Protein AF-0000000069082456 (afdb_homodimer)

Nearest PDB structures (foldseek):
  2xfo-assembly1_B  TM=9.939E-01  e=2.608E-78  Homo sapiens
  2c72-assembly1_B  TM=9.937E-01  e=3.951E-78  Homo sapiens
  2z5y-assembly1_A  TM=9.792E-01  e=4.664E-79  Homo sapiens
  2c76-assembly1_B  TM=9.938E-01  e=9.071E-78  Homo sapiens
  2c75-assembly1_B  TM=9.939E-01  e=2.973E-77  Homo sapiens

InterPro domains:
  IPR001613 Flavin amine oxidase [PR00757] (10-29)
  IPR001613 Flavin amine oxidase [PR00757] (96-118)
  IPR001613 Flavin amine oxidase [PR00757] (178-199)
  IPR001613 Flavin amine oxidase [PR00757] (201-223)
  IPR001613 Flavin amine oxidase [PR00757] (299-318)
  IPR001613 Flavin amine oxidase [PR00757] (385-404)
  IPR001613 Flavin amine oxidase [PR00757] (406-428)
  IPR001613 Flavin amine oxidase [PR00757] (437-454)
  IPR001613 Flavin amine oxidase [PR00757] (467-489)
  IPR002937 Amine oxidase [PF01593] (18-456)
  IPR036188 FAD/NAD(P)-binding domain superfamily [G3DSA:3.50.50.60] (10-453)
  IPR036188 FAD/NAD(P)-binding domain superfamily [SSF51905] (9-456)
  IPR050703 Flavin Monoamine Oxidase [PTHR43563] (3-508)

pLDDT: mean 95.32, std 6.83, range [30.81, 98.94]

Structure (mmCIF, N/CA/C/O backbone):
data_AF-0000000069082456-model_v1
#
loop_
_entity.id
_entity.type
_entity.pdbx_description
1 polymer 'Amine oxidase'
#
loop_
_atom_site.group_PDB
_atom_site.id
_atom_site.type_symbol
_atom_site.label_atom_id
_atom_site.label_alt_id
_atom_site.label_comp_id
_atom_site.label_asym_id
_atom_site.label_entity_id
_atom_site.label_seq_id
_atom_site.pdbx_PDB_ins_code
_atom_site.Cartn_x
_atom_site.Cartn_y
_atom_site.Cartn_z
_atom_site.occupancy
_atom_site.B_iso_or_equiv
_atom_site.auth_seq_id
_atom_site.auth_comp_id
_atom_site.auth_asym_id
_atom_site.auth_atom_id
_atom_site.pdbx_PDB_model_num
ATOM 1 N N . MET A 1 1 ? 36.938 18.625 8.555 1 30.91 1 MET A N 1
ATOM 2 C CA . MET A 1 1 ? 37.469 17.266 8.633 1 30.91 1 MET A CA 1
ATOM 3 C C . MET A 1 1 ? 36.469 16.25 8.062 1 30.91 1 MET A C 1
ATOM 5 O O . MET A 1 1 ? 35.375 16.109 8.562 1 30.91 1 MET A O 1
ATOM 9 N N . THR A 1 2 ? 36.531 15.906 6.789 1 42.16 2 THR A N 1
ATOM 10 C CA . THR A 1 2 ? 35.781 14.898 6.043 1 42.16 2 THR A CA 1
ATOM 11 C C . THR A 1 2 ? 35.781 13.562 6.789 1 42.16 2 THR A C 1
ATOM 13 O O . THR A 1 2 ? 36.844 13.055 7.16 1 42.16 2 THR A O 1
ATOM 16 N N . MET A 1 3 ? 34.719 13.312 7.645 1 47.31 3 MET A N 1
ATOM 17 C CA . MET A 1 3 ? 34.75 11.992 8.273 1 47.31 3 MET A CA 1
ATOM 18 C C . MET A 1 3 ? 35.469 10.984 7.387 1 47.31 3 MET A C 1
ATOM 20 O O . MET A 1 3 ? 35.188 10.914 6.184 1 47.31 3 MET A O 1
ATOM 24 N N . GLU A 1 4 ? 36.562 10.523 7.793 1 49.94 4 GLU A N 1
ATOM 25 C CA . GLU A 1 4 ? 37.281 9.5 7.051 1 49.94 4 GLU A CA 1
ATOM 26 C C . GLU A 1 4 ? 36.406 8.258 6.844 1 49.94 4 GLU A C 1
ATOM 28 O O . GLU A 1 4 ? 35.594 7.902 7.711 1 49.94 4 GLU A O 1
ATOM 33 N N . GLU A 1 5 ? 36.188 7.859 5.707 1 56.78 5 GLU A N 1
ATOM 34 C CA . GLU A 1 5 ? 35.438 6.707 5.219 1 56.78 5 GLU A CA 1
ATOM 35 C C . GLU A 1 5 ? 35.5 5.551 6.211 1 56.78 5 GLU A C 1
ATOM 37 O O . GLU A 1 5 ? 34.531 4.789 6.355 1 56.78 5 GLU A O 1
ATOM 42 N N . ASP A 1 6 ? 36.562 5.496 7.16 1 63.66 6 ASP A N 1
ATOM 43 C CA . ASP A 1 6 ? 36.781 4.258 7.906 1 63.66 6 ASP A CA 1
ATOM 44 C C . ASP A 1 6 ? 36.5 4.465 9.398 1 63.66 6 ASP A C 1
ATOM 46 O O . ASP A 1 6 ? 36.812 3.596 10.211 1 63.66 6 ASP A O 1
ATOM 50 N N . GLN A 1 7 ? 35.812 5.586 9.734 1 80.25 7 GLN A N 1
ATOM 51 C CA . GLN A 1 7 ? 35.656 5.773 11.172 1 80.25 7 GLN A CA 1
ATOM 52 C C . GLN A 1 7 ? 34.344 5.164 11.664 1 80.25 7 GLN A C 1
ATOM 54 O O . GLN A 1 7 ? 33.281 5.387 11.07 1 80.25 7 GLN A O 1
ATOM 59 N N . LEU A 1 8 ? 34.406 4.332 12.727 1 92 8 LEU A N 1
ATOM 60 C CA . LEU A 1 8 ? 33.281 3.701 13.398 1 92 8 LEU A CA 1
ATOM 61 C C . LEU A 1 8 ? 32.656 4.652 14.406 1 92 8 LEU A C 1
ATOM 63 O O . LEU A 1 8 ? 33.312 5.082 15.359 1 92 8 LEU A O 1
ATOM 67 N N . VAL A 1 9 ? 31.422 5.113 14.141 1 97.06 9 VAL A N 1
ATOM 68 C CA . VAL A 1 9 ? 30.688 5.938 15.102 1 97.06 9 VAL A CA 1
ATOM 69 C C . VAL A 1 9 ? 29.75 5.066 15.922 1 97.06 9 VAL A C 1
ATOM 71 O O . VAL A 1 9 ? 29.547 3.889 15.617 1 97.06 9 VAL A O 1
ATOM 74 N N . ASP A 1 10 ? 29.188 5.625 17.016 1 97.62 10 ASP A N 1
ATOM 75 C CA . ASP A 1 10 ? 28.281 4.844 17.859 1 97.62 10 ASP A CA 1
ATOM 76 C C . ASP A 1 10 ? 26.953 4.605 17.156 1 97.62 10 ASP A C 1
ATOM 78 O O . ASP A 1 10 ? 26.422 3.49 17.156 1 97.62 10 ASP A O 1
ATOM 82 N N . VAL A 1 11 ? 26.422 5.723 16.578 1 98.56 11 VAL A N 1
ATOM 83 C CA . VAL A 1 11 ? 25.094 5.609 15.984 1 98.56 11 VAL A CA 1
ATOM 84 C C . VAL A 1 11 ? 25.047 6.426 14.695 1 98.56 11 VAL A C 1
ATOM 86 O O . VAL A 1 11 ? 25.484 7.574 14.656 1 98.56 11 VAL A O 1
ATOM 89 N N . ILE A 1 12 ? 24.578 5.852 13.617 1 98.81 12 ILE A N 1
ATOM 90 C CA . ILE A 1 12 ? 24.172 6.586 12.422 1 98.81 12 ILE A CA 1
ATOM 91 C C . ILE A 1 12 ? 22.656 6.766 12.414 1 98.81 12 ILE A C 1
ATOM 93 O O . ILE A 1 12 ? 21.906 5.82 12.695 1 98.81 12 ILE A O 1
ATOM 97 N N . VAL A 1 13 ? 22.219 7.961 12.227 1 98.94 13 VAL A N 1
ATOM 98 C CA . VAL A 1 13 ? 20.797 8.266 12.039 1 98.94 13 VAL A CA 1
ATOM 99 C C . VAL A 1 13 ? 20.516 8.57 10.57 1 98.94 13 VAL A C 1
ATOM 101 O O . VAL A 1 13 ? 21.141 9.461 9.984 1 98.94 13 VAL A O 1
ATOM 104 N N . VAL A 1 14 ? 19.625 7.805 10 1 98.88 14 VAL A N 1
ATOM 105 C CA . VAL A 1 14 ? 19.25 7.996 8.609 1 98.88 14 VAL A CA 1
ATOM 106 C C . VAL A 1 14 ? 18 8.867 8.531 1 98.88 14 VAL A C 1
ATOM 108 O O . VAL A 1 14 ? 16.891 8.406 8.836 1 98.88 14 VAL A O 1
ATOM 111 N N . GLY A 1 15 ? 18.109 10.094 8.086 1 98.75 15 GLY A N 1
ATOM 112 C CA . GLY A 1 15 ? 17.031 11.062 8.016 1 98.75 15 GLY A CA 1
ATOM 113 C C . GLY A 1 15 ? 17.172 12.203 9 1 98.75 15 GLY A C 1
ATOM 114 O O . GLY A 1 15 ? 17.297 11.984 10.203 1 98.75 15 GLY A O 1
ATOM 115 N N . ALA A 1 16 ? 17.156 13.398 8.461 1 98.81 16 ALA A N 1
ATOM 116 C CA . ALA A 1 16 ? 17.312 14.594 9.289 1 98.81 16 ALA A CA 1
ATOM 117 C C . ALA A 1 16 ? 16 15.367 9.406 1 98.81 16 ALA A C 1
ATOM 119 O O . ALA A 1 16 ? 16 16.594 9.344 1 98.81 16 ALA A O 1
ATOM 120 N N . GLY A 1 17 ? 14.898 14.617 9.453 1 98.69 17 GLY A N 1
ATOM 121 C CA . GLY A 1 17 ? 13.664 15.203 9.961 1 98.69 17 GLY A CA 1
ATOM 122 C C . GLY A 1 17 ? 13.648 15.359 11.469 1 98.69 17 GLY A C 1
ATOM 123 O O . GLY A 1 17 ? 14.648 15.094 12.133 1 98.69 17 GLY A O 1
ATOM 124 N N . LEU A 1 18 ? 12.516 15.68 11.977 1 98.88 18 LEU A N 1
ATOM 125 C CA . LEU A 1 18 ? 12.422 15.945 13.406 1 98.88 18 LEU A CA 1
ATOM 126 C C . LEU A 1 18 ? 12.711 14.68 14.211 1 98.88 18 LEU A C 1
ATOM 128 O O . LEU A 1 18 ? 13.359 14.734 15.258 1 98.88 18 LEU A O 1
ATOM 132 N N . SER A 1 19 ? 12.266 13.523 13.758 1 98.88 19 SER A N 1
ATOM 133 C CA . SER A 1 19 ? 12.523 12.273 14.469 1 98.88 19 SER A CA 1
ATOM 134 C C . SER A 1 19 ? 14.016 11.977 14.547 1 98.88 19 SER A C 1
ATOM 136 O O . SER A 1 19 ? 14.539 11.688 15.625 1 98.88 19 SER A O 1
ATOM 138 N N . GLY A 1 20 ? 14.672 12.047 13.414 1 98.94 20 GLY A N 1
ATOM 139 C CA . GLY A 1 20 ? 16.094 11.758 13.383 1 98.94 20 GLY A CA 1
ATOM 140 C C . GLY A 1 20 ? 16.922 12.75 14.172 1 98.94 20 GLY A C 1
ATOM 141 O O . GLY A 1 20 ? 17.828 12.359 14.914 1 98.94 20 GLY A O 1
ATOM 142 N N . LEU A 1 21 ? 16.609 14 14.016 1 98.94 21 LEU A N 1
ATOM 143 C CA . LEU A 1 21 ? 17.359 15.047 14.695 1 98.94 21 LEU A CA 1
ATOM 144 C C . LEU A 1 21 ? 17.141 14.992 16.203 1 98.94 21 LEU A C 1
ATOM 146 O O . LEU A 1 21 ? 18.062 15.211 16.984 1 98.94 21 LEU A O 1
ATOM 150 N N . ALA A 1 22 ? 15.852 14.695 16.594 1 98.94 22 ALA A N 1
ATOM 151 C CA . ALA A 1 22 ? 15.578 14.547 18.016 1 98.94 22 ALA A CA 1
ATOM 152 C C . ALA A 1 22 ? 16.344 13.367 18.609 1 98.94 22 ALA A C 1
ATOM 154 O O . ALA A 1 22 ? 16.875 13.461 19.719 1 98.94 22 ALA A O 1
ATOM 155 N N . ALA A 1 23 ? 16.406 12.258 17.891 1 98.94 23 ALA A N 1
ATOM 156 C CA . ALA A 1 23 ? 17.172 11.094 18.328 1 98.94 23 ALA A CA 1
ATOM 157 C C . ALA A 1 23 ? 18.656 11.438 18.453 1 98.94 23 ALA A C 1
ATOM 159 O O . ALA A 1 23 ? 19.281 11.141 19.469 1 98.94 23 ALA A O 1
ATOM 160 N N . ALA A 1 24 ? 19.188 12.078 17.406 1 98.94 24 ALA A N 1
ATOM 161 C CA . ALA A 1 24 ? 20.609 12.43 17.359 1 98.94 24 ALA A CA 1
ATOM 162 C C . ALA A 1 24 ? 20.953 13.375 18.5 1 98.94 24 ALA A C 1
ATOM 164 O O . ALA A 1 24 ? 21.984 13.203 19.172 1 98.94 24 ALA A O 1
ATOM 165 N N . LYS A 1 25 ? 20.125 14.391 18.734 1 98.88 25 LYS A N 1
ATOM 166 C CA . LYS A 1 25 ? 20.359 15.352 19.797 1 98.88 25 LYS A CA 1
ATOM 167 C C . LYS A 1 25 ? 20.453 14.664 21.156 1 98.88 25 LYS A C 1
ATOM 169 O O . LYS A 1 25 ? 21.406 14.898 21.906 1 98.88 25 LYS A O 1
ATOM 174 N N . LEU A 1 26 ? 19.469 13.805 21.453 1 98.81 26 LEU A N 1
ATOM 175 C CA . LEU A 1 26 ? 19.453 13.117 22.734 1 98.81 26 LEU A CA 1
ATOM 176 C C . LEU A 1 26 ? 20.672 12.227 22.906 1 98.81 26 LEU A C 1
ATOM 178 O O . LEU A 1 26 ? 21.297 12.211 23.969 1 98.81 26 LEU A O 1
ATOM 182 N N . LEU A 1 27 ? 21.016 11.477 21.859 1 98.81 27 LEU A N 1
ATOM 183 C CA . LEU A 1 27 ? 22.172 10.57 21.906 1 98.81 27 LEU A CA 1
ATOM 184 C C . LEU A 1 27 ? 23.469 11.352 22.125 1 98.81 27 LEU A C 1
ATOM 186 O O . LEU A 1 27 ? 24.312 10.945 22.922 1 98.81 27 LEU A O 1
ATOM 190 N N . GLN A 1 28 ? 23.609 12.422 21.375 1 98.5 28 GLN A N 1
ATOM 191 C CA . GLN A 1 28 ? 24.812 13.234 21.547 1 98.5 28 GLN A CA 1
ATOM 192 C C . GLN A 1 28 ? 24.891 13.805 22.953 1 98.5 28 GLN A C 1
ATOM 194 O O . GLN A 1 28 ? 25.984 13.867 23.531 1 98.5 28 GLN A O 1
ATOM 199 N N . GLU A 1 29 ? 23.781 14.273 23.484 1 98.06 29 GLU A N 1
ATOM 200 C CA . GLU A 1 29 ? 23.734 14.852 24.828 1 98.06 29 GLU A CA 1
ATOM 201 C C . GLU A 1 29 ? 24.109 13.812 25.891 1 98.06 29 GLU A C 1
ATOM 203 O O . GLU A 1 29 ? 24.5 14.164 27 1 98.06 29 GLU A O 1
ATOM 208 N N . THR A 1 30 ? 23.969 12.539 25.547 1 97.44 30 THR A N 1
ATOM 209 C CA . THR A 1 30 ? 24.312 11.477 26.469 1 97.44 30 THR A CA 1
ATOM 210 C C . THR A 1 30 ? 25.75 11.016 26.25 1 97.44 30 THR A C 1
ATOM 212 O O . THR A 1 30 ? 26.203 10.047 26.875 1 97.44 30 THR A O 1
ATOM 215 N N . GLY A 1 31 ? 26.5 11.578 25.266 1 97.31 31 GLY A N 1
ATOM 216 C CA . GLY A 1 31 ? 27.922 11.359 25.125 1 97.31 31 GLY A CA 1
ATOM 217 C C . GLY A 1 31 ? 28.266 10.422 23.984 1 97.31 31 GLY A C 1
ATOM 218 O O . GLY A 1 31 ? 29.422 10.039 23.812 1 97.31 31 GLY A O 1
ATOM 219 N N . LEU A 1 32 ? 27.328 10.062 23.172 1 98.19 32 LEU A N 1
ATOM 220 C CA . LEU A 1 32 ? 27.594 9.141 22.078 1 98.19 32 LEU A CA 1
ATOM 221 C C . LEU A 1 32 ? 28.016 9.898 20.812 1 98.19 32 LEU A C 1
ATOM 223 O O . LEU A 1 32 ? 27.594 11.039 20.609 1 98.19 32 LEU A O 1
ATOM 227 N N . ASP A 1 33 ? 28.859 9.297 20.031 1 97.75 33 ASP A N 1
ATOM 228 C CA . ASP A 1 33 ? 29.25 9.805 18.719 1 97.75 33 ASP A CA 1
ATOM 229 C C . ASP A 1 33 ? 28.188 9.477 17.672 1 97.75 33 ASP A C 1
ATOM 231 O O . ASP A 1 33 ? 27.984 8.305 17.328 1 97.75 33 ASP A O 1
ATOM 235 N N . VAL A 1 34 ? 27.531 10.555 17.188 1 98.5 34 VAL A N 1
ATOM 236 C CA . VAL A 1 34 ? 26.375 10.344 16.312 1 98.5 34 VAL A CA 1
ATOM 237 C C . VAL A 1 34 ? 26.609 11.023 14.969 1 98.5 34 VAL A C 1
ATOM 239 O O . VAL A 1 34 ? 27.172 12.125 14.906 1 98.5 34 VAL A O 1
ATOM 242 N N . LEU A 1 35 ? 26.2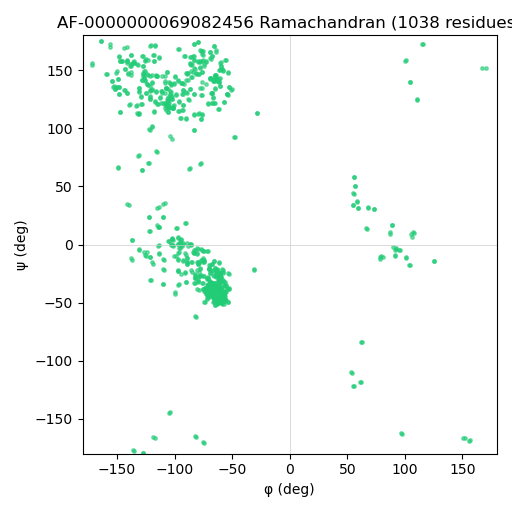66 10.336 13.883 1 98.62 35 LEU A N 1
ATOM 243 C CA . LEU A 1 35 ? 26.297 10.875 12.531 1 98.62 35 LEU A CA 1
ATOM 244 C C . LEU A 1 35 ? 24.922 10.812 11.883 1 98.62 35 LEU A C 1
ATOM 246 O O . LEU A 1 35 ? 24.266 9.758 11.891 1 98.62 35 LEU A O 1
ATOM 250 N N . VAL A 1 36 ? 24.438 11.969 11.406 1 98.88 36 VAL A N 1
ATOM 251 C CA . VAL A 1 36 ? 23.156 12.031 10.727 1 98.88 36 VAL A CA 1
ATOM 252 C C . VAL A 1 36 ? 23.375 12.109 9.219 1 98.88 36 VAL A C 1
ATOM 254 O O . VAL A 1 36 ? 24.141 12.945 8.742 1 98.88 36 VAL A O 1
ATOM 257 N N . LEU A 1 37 ? 22.766 11.195 8.461 1 98.62 37 LEU A N 1
ATOM 258 C CA . LEU A 1 37 ? 22.797 11.211 7 1 98.62 37 LEU A CA 1
ATOM 259 C C . LEU A 1 37 ? 21.438 11.617 6.434 1 98.62 37 LEU A C 1
ATOM 261 O O . LEU A 1 37 ? 20.406 11.008 6.766 1 98.62 37 LEU A O 1
ATOM 265 N N . GLU A 1 38 ? 21.406 12.656 5.672 1 98.69 38 GLU A N 1
ATOM 266 C CA . GLU A 1 38 ? 20.188 13.18 5.078 1 98.69 38 GLU A CA 1
ATOM 267 C C . GLU A 1 38 ? 20.266 13.18 3.553 1 98.69 38 GLU A C 1
ATOM 269 O O . GLU A 1 38 ? 21.297 13.555 2.982 1 98.69 38 GLU A O 1
ATOM 274 N N . ALA A 1 39 ? 19.203 12.703 2.938 1 98.31 39 ALA A N 1
ATOM 275 C CA . ALA A 1 39 ? 19.156 12.562 1.483 1 98.31 39 ALA A CA 1
ATOM 276 C C . ALA A 1 39 ? 19.109 13.93 0.806 1 98.31 39 ALA A C 1
ATOM 278 O O . ALA A 1 39 ? 19.734 14.133 -0.24 1 98.31 39 ALA A O 1
ATOM 279 N N . ARG A 1 40 ? 18.344 14.93 1.375 1 98.12 40 ARG A N 1
ATOM 280 C CA . ARG A 1 40 ? 18.156 16.266 0.795 1 98.12 40 ARG A CA 1
ATOM 281 C C . ARG A 1 40 ? 19.328 17.188 1.153 1 98.12 40 ARG A C 1
ATOM 283 O O . ARG A 1 40 ? 20.219 16.797 1.913 1 98.12 40 ARG A O 1
ATOM 290 N N . ASP A 1 41 ? 19.312 18.344 0.556 1 98.19 41 ASP A N 1
ATOM 291 C CA . ASP A 1 41 ? 20.312 19.375 0.845 1 98.19 41 ASP A CA 1
ATOM 292 C C . ASP A 1 41 ? 19.844 20.297 1.969 1 98.19 41 ASP A C 1
ATOM 294 O O . ASP A 1 41 ? 20.312 21.422 2.088 1 98.19 41 ASP A O 1
ATOM 298 N N . ARG A 1 42 ? 18.875 19.812 2.713 1 98.38 42 ARG A N 1
ATOM 299 C CA . ARG A 1 42 ? 18.312 20.547 3.844 1 98.38 42 ARG A CA 1
ATOM 300 C C . ARG A 1 42 ? 17.875 19.594 4.949 1 98.38 42 ARG A C 1
ATOM 302 O O . ARG A 1 42 ? 17.594 18.422 4.695 1 98.38 42 ARG A O 1
ATOM 309 N N . VAL A 1 43 ? 17.781 20.109 6.203 1 98.62 43 VAL A N 1
ATOM 310 C CA . VAL A 1 43 ? 17.188 19.359 7.305 1 98.62 43 VAL A CA 1
ATOM 311 C C . VAL A 1 43 ? 15.695 19.688 7.395 1 98.62 43 VAL A C 1
ATOM 313 O O . VAL A 1 43 ? 15.219 20.641 6.773 1 98.62 43 VAL A O 1
ATOM 316 N N . GLY A 1 44 ? 14.984 18.891 8.055 1 98.5 44 GLY A N 1
ATOM 317 C CA . GLY A 1 44 ? 13.617 19.25 8.406 1 98.5 44 GLY A CA 1
ATOM 318 C C . GLY A 1 44 ? 12.586 18.234 7.957 1 98.5 44 GLY A C 1
ATOM 319 O O . GLY A 1 44 ? 11.453 18.234 8.445 1 98.5 44 GLY A O 1
ATOM 320 N N . GLY A 1 45 ? 12.992 17.266 7.035 1 98 45 GLY A N 1
ATOM 321 C CA . GLY A 1 45 ? 12.023 16.297 6.574 1 98 45 GLY A CA 1
ATOM 322 C C . GLY A 1 45 ? 10.75 16.906 6.027 1 98 45 GLY A C 1
ATOM 323 O O . GLY A 1 45 ? 10.805 17.719 5.098 1 98 45 GLY A O 1
ATOM 324 N N . ARG A 1 46 ? 9.625 16.797 6.68 1 98.25 46 ARG A N 1
ATOM 325 C CA . ARG A 1 46 ? 8.328 17.281 6.207 1 98.25 46 ARG A CA 1
ATOM 326 C C . ARG A 1 46 ? 8.023 18.656 6.766 1 98.25 46 ARG A C 1
ATOM 328 O O . ARG A 1 46 ? 6.926 19.188 6.57 1 98.25 46 ARG A O 1
ATOM 335 N N . THR A 1 47 ? 8.898 19.172 7.465 1 98.44 47 THR A N 1
ATOM 336 C CA . THR A 1 47 ? 8.891 20.609 7.707 1 98.44 47 THR A CA 1
ATOM 337 C C . THR A 1 47 ? 9.703 21.344 6.645 1 98.44 47 THR A C 1
ATOM 339 O O . THR A 1 47 ? 10.766 20.875 6.234 1 98.44 47 THR A O 1
ATOM 342 N N . LEU A 1 48 ? 9.141 22.344 6.098 1 98.56 48 LEU A N 1
ATOM 343 C CA . LEU A 1 48 ? 9.789 23.172 5.078 1 98.56 48 LEU A CA 1
ATOM 344 C C . LEU A 1 48 ? 9.328 24.609 5.168 1 98.56 48 LEU A C 1
ATOM 346 O O . LEU A 1 48 ? 8.141 24.906 4.98 1 98.56 48 LEU A O 1
ATOM 350 N N . THR A 1 49 ? 10.203 25.516 5.516 1 98.69 49 THR A N 1
ATOM 351 C CA . THR A 1 49 ? 9.938 26.953 5.535 1 98.69 49 THR A CA 1
ATOM 352 C C . THR A 1 49 ? 10.656 27.656 4.391 1 98.69 49 THR A C 1
ATOM 354 O O . THR A 1 49 ? 11.883 27.641 4.324 1 98.69 49 THR A O 1
ATOM 357 N N . GLU A 1 50 ? 9.891 28.203 3.531 1 98 50 GLU A N 1
ATOM 358 C CA . GLU A 1 50 ? 10.438 28.984 2.42 1 98 50 GLU A CA 1
ATOM 359 C C . GLU A 1 50 ? 10.617 30.453 2.805 1 98 50 GLU A C 1
ATOM 361 O O . GLU A 1 50 ? 9.789 31.016 3.518 1 98 50 GLU A O 1
ATOM 366 N N . HIS A 1 51 ? 11.719 31.047 2.33 1 97.44 51 HIS A N 1
ATOM 367 C CA . HIS A 1 51 ? 12 32.469 2.525 1 97.44 51 HIS A CA 1
ATOM 368 C C . HIS A 1 51 ? 12.156 33.188 1.189 1 97.44 51 HIS A C 1
ATOM 370 O O . HIS A 1 51 ? 12.891 32.719 0.315 1 97.44 51 HIS A O 1
ATOM 376 N N . ASN A 1 52 ? 11.453 34.219 1.042 1 96.06 52 ASN A N 1
ATOM 377 C CA . ASN A 1 52 ? 11.641 35.125 -0.101 1 96.06 52 ASN A CA 1
ATOM 378 C C . ASN A 1 52 ? 10.969 36.469 0.121 1 96.06 52 ASN A C 1
ATOM 380 O O . ASN A 1 52 ? 10.32 36.688 1.147 1 96.06 52 ASN A O 1
ATOM 384 N N . SER A 1 53 ? 11.117 37.406 -0.748 1 94.44 53 SER A N 1
ATOM 385 C CA . SER A 1 53 ? 10.688 38.781 -0.563 1 94.44 53 SER A CA 1
ATOM 386 C C . SER A 1 53 ? 9.164 38.906 -0.583 1 94.44 53 SER A C 1
ATOM 388 O O . SER A 1 53 ? 8.602 39.844 -0.018 1 94.44 53 SER A O 1
ATOM 390 N N . HIS A 1 54 ? 8.516 37.938 -1.158 1 94.5 54 HIS A N 1
ATOM 391 C CA . HIS A 1 54 ? 7.066 38.031 -1.31 1 94.5 54 HIS A CA 1
ATOM 392 C C . HIS A 1 54 ? 6.355 37.531 -0.051 1 94.5 54 HIS A C 1
ATOM 394 O O . HIS A 1 54 ? 5.242 38 0.244 1 94.5 54 HIS A O 1
ATOM 400 N N . VAL A 1 55 ? 7.059 36.719 0.728 1 95.75 55 VAL A N 1
ATOM 401 C CA . VAL A 1 55 ? 6.316 36 1.776 1 95.75 55 VAL A CA 1
ATOM 402 C C . VAL A 1 55 ? 6.984 36.25 3.129 1 95.75 55 VAL A C 1
ATOM 404 O O . VAL A 1 55 ? 6.402 35.969 4.176 1 95.75 55 VAL A O 1
ATOM 407 N N . GLY A 1 56 ? 8.133 36.906 3.174 1 96.19 56 GLY A N 1
ATOM 408 C CA . GLY A 1 56 ? 8.953 36.812 4.371 1 96.19 56 GLY A CA 1
ATOM 409 C C . GLY A 1 56 ? 9.422 35.375 4.656 1 96.19 56 GLY A C 1
ATOM 410 O O . GLY A 1 56 ? 10.516 35 4.242 1 96.19 56 GLY A O 1
ATOM 411 N N . TYR A 1 57 ? 8.586 34.625 5.297 1 98.12 57 TYR A N 1
ATOM 412 C CA . TYR A 1 57 ? 8.719 33.188 5.441 1 98.12 57 TYR A CA 1
ATOM 413 C C . TYR A 1 57 ? 7.363 32.5 5.379 1 98.12 57 TYR A C 1
ATOM 415 O O . TYR A 1 57 ? 6.336 33.094 5.703 1 98.12 57 TYR A O 1
ATOM 423 N N . VAL A 1 58 ? 7.348 31.281 4.926 1 98.5 58 VAL A N 1
ATOM 424 C CA . VAL A 1 58 ? 6.09 30.531 4.902 1 98.5 58 VAL A CA 1
ATOM 425 C C . VAL A 1 58 ? 6.371 29.047 5.105 1 98.5 58 VAL A C 1
ATOM 427 O O . VAL A 1 58 ? 7.293 28.484 4.504 1 98.5 58 VAL A O 1
ATOM 430 N N . ASP A 1 59 ? 5.672 28.438 6.012 1 98.62 59 ASP A N 1
ATOM 431 C CA . ASP A 1 59 ? 5.762 27 6.211 1 98.62 59 ASP A CA 1
ATOM 432 C C . ASP A 1 59 ? 4.98 26.234 5.137 1 98.62 59 ASP A C 1
ATOM 434 O O . ASP A 1 59 ? 3.754 26.156 5.195 1 98.62 59 ASP A O 1
ATOM 438 N N . LEU A 1 60 ? 5.73 25.594 4.246 1 98.38 60 LEU A N 1
ATOM 439 C CA . LEU A 1 60 ? 5.109 24.766 3.223 1 98.38 60 LEU A CA 1
ATOM 440 C C . LEU A 1 60 ? 4.773 23.375 3.773 1 98.38 60 LEU A C 1
ATOM 442 O O . LEU A 1 60 ? 3.91 22.688 3.232 1 98.38 60 LEU A O 1
ATOM 446 N N . GLY A 1 61 ? 5.469 22.906 4.801 1 97.94 61 GLY A N 1
ATOM 447 C CA . GLY A 1 61 ? 5.219 21.656 5.5 1 97.94 61 GLY A CA 1
ATOM 448 C C . GLY A 1 61 ? 4.566 21.859 6.855 1 97.94 61 GLY A C 1
ATOM 449 O O . GLY A 1 61 ? 3.68 22.688 7.008 1 97.94 61 GLY A O 1
ATOM 450 N N . GLY A 1 62 ? 4.887 21.047 7.844 1 98.06 62 GLY A N 1
ATOM 451 C CA . GLY A 1 62 ? 4.348 21.203 9.188 1 98.06 62 GLY A CA 1
ATOM 452 C C . GLY A 1 62 ? 4.484 22.609 9.727 1 98.06 62 GLY A C 1
ATOM 453 O O . GLY A 1 62 ? 5.551 23.219 9.633 1 98.06 62 GLY A O 1
ATOM 454 N N . ALA A 1 63 ? 3.375 23.141 10.328 1 98.38 63 ALA A N 1
ATOM 455 C CA . ALA A 1 63 ? 3.381 24.578 10.578 1 98.38 63 ALA A CA 1
ATOM 456 C C . ALA A 1 63 ? 2.811 24.906 11.961 1 98.38 63 ALA A C 1
ATOM 458 O O . ALA A 1 63 ? 2.963 26.016 12.461 1 98.38 63 ALA A O 1
ATOM 459 N N . TYR A 1 64 ? 2.193 23.938 12.602 1 98.31 64 TYR A N 1
ATOM 460 C CA . TYR A 1 64 ? 1.354 24.297 13.734 1 98.31 64 TYR A CA 1
ATOM 461 C C . TYR A 1 64 ? 1.774 23.531 14.984 1 98.31 64 TYR A C 1
ATOM 463 O O . TYR A 1 64 ? 2.461 22.516 14.898 1 98.31 64 TYR A O 1
ATOM 471 N N . VAL A 1 65 ? 1.411 24.031 16.078 1 98.56 65 VAL A N 1
ATOM 472 C CA . VAL A 1 65 ? 1.594 23.406 17.375 1 98.56 65 VAL A CA 1
ATOM 473 C C . VAL A 1 65 ? 0.466 23.812 18.328 1 98.56 65 VAL A C 1
ATOM 475 O O . VAL A 1 65 ? -0.104 24.906 18.172 1 98.56 65 VAL A O 1
ATOM 478 N N . GLY A 1 66 ? 0.038 22.984 19.109 1 98.06 66 GLY A N 1
ATOM 479 C CA . GLY A 1 66 ? -1.005 23.281 20.078 1 98.06 66 GLY A CA 1
ATOM 480 C C . GLY A 1 66 ? -0.73 22.719 21.453 1 98.06 66 GLY A C 1
ATOM 481 O O . GLY A 1 66 ? 0.344 22.156 21.688 1 98.06 66 GLY A O 1
ATOM 482 N N . PRO A 1 67 ? -1.693 22.906 22.375 1 97.5 67 PRO A N 1
ATOM 483 C CA . PRO A 1 67 ? -1.539 22.328 23.703 1 97.5 67 PRO A CA 1
ATOM 484 C C . PRO A 1 67 ? -1.375 20.812 23.672 1 97.5 67 PRO A C 1
ATOM 486 O O . PRO A 1 67 ? -1.865 20.156 22.766 1 97.5 67 PRO A O 1
ATOM 489 N N . THR A 1 68 ? -0.688 20.266 24.609 1 97.75 68 THR A N 1
ATOM 490 C CA . THR A 1 68 ? -0.399 18.859 24.828 1 97.75 68 THR A CA 1
ATOM 491 C C . THR A 1 68 ? 0.723 18.375 23.922 1 97.75 68 THR A C 1
ATOM 493 O O . THR A 1 68 ? 1.188 17.25 24.031 1 97.75 68 THR A O 1
ATOM 496 N N . GLN A 1 69 ? 1.136 19.203 22.938 1 98.62 69 GLN A N 1
ATOM 497 C CA . GLN A 1 69 ? 2.322 18.891 22.141 1 98.62 69 GLN A CA 1
ATOM 498 C C . GLN A 1 69 ? 3.586 19.422 22.812 1 98.62 69 GLN A C 1
ATOM 500 O O . GLN A 1 69 ? 4.281 20.281 22.25 1 98.62 69 GLN A O 1
ATOM 505 N N . ASN A 1 70 ? 3.842 18.859 23.922 1 98.69 70 ASN A N 1
ATOM 506 C CA . ASN A 1 70 ? 4.762 19.406 24.922 1 98.69 70 ASN A CA 1
ATOM 507 C C . ASN A 1 70 ? 6.219 19.203 24.5 1 98.69 70 ASN A C 1
ATOM 509 O O . ASN A 1 70 ? 7.07 20.047 24.812 1 98.69 70 ASN A O 1
ATOM 513 N N . ARG A 1 71 ? 6.547 18.125 23.812 1 98.81 71 ARG A N 1
ATOM 514 C CA . ARG A 1 71 ? 7.926 17.906 23.406 1 98.81 71 ARG A CA 1
ATOM 515 C C . ARG A 1 71 ? 8.367 18.922 22.359 1 98.81 71 ARG A C 1
ATOM 517 O O . ARG A 1 71 ? 9.5 19.406 22.406 1 98.81 71 ARG A O 1
ATOM 524 N N . LEU A 1 72 ? 7.449 19.172 21.422 1 98.81 72 LEU A N 1
ATOM 525 C CA . LEU A 1 72 ? 7.75 20.172 20.406 1 98.81 72 LEU A CA 1
ATOM 526 C C . LEU A 1 72 ? 7.891 21.562 21.047 1 98.81 72 LEU A C 1
ATOM 528 O O . LEU A 1 72 ? 8.797 22.312 20.688 1 98.81 72 LEU A O 1
ATOM 532 N N . LEU A 1 73 ? 6.992 21.875 21.969 1 98.81 73 LEU A N 1
ATOM 533 C CA . LEU A 1 73 ? 7.043 23.156 22.672 1 98.81 73 LEU A CA 1
ATOM 534 C C . LEU A 1 73 ? 8.328 23.266 23.484 1 98.81 73 LEU A C 1
ATOM 536 O O . LEU A 1 73 ? 8.922 24.344 23.562 1 98.81 73 LEU A O 1
ATOM 540 N N . ARG A 1 74 ? 8.734 22.156 24.094 1 98.75 74 ARG A N 1
ATOM 541 C CA . ARG A 1 74 ? 9.992 22.141 24.828 1 98.75 74 ARG A CA 1
ATOM 542 C C . ARG A 1 74 ? 11.164 22.516 23.922 1 98.75 74 ARG A C 1
ATOM 544 O O . ARG A 1 74 ? 12.023 23.297 24.297 1 98.75 74 ARG A O 1
ATOM 551 N N . LEU A 1 75 ? 11.211 21.938 22.734 1 98.81 75 LEU A N 1
ATOM 552 C CA . LEU A 1 75 ? 12.281 22.234 21.797 1 98.81 75 LEU A CA 1
ATOM 553 C C . LEU A 1 75 ? 12.211 23.703 21.344 1 98.81 75 LEU A C 1
ATOM 555 O O . LEU A 1 75 ? 13.25 24.359 21.219 1 98.81 75 LEU A O 1
ATOM 559 N N . ALA A 1 76 ? 11.023 24.203 21.047 1 98.75 76 ALA A N 1
ATOM 560 C CA . ALA A 1 76 ? 10.867 25.609 20.688 1 98.75 76 ALA A CA 1
ATOM 561 C C . ALA A 1 76 ? 11.414 26.531 21.781 1 98.75 76 ALA A C 1
ATOM 563 O O . ALA A 1 76 ? 12.148 27.469 21.5 1 98.75 76 ALA A O 1
ATOM 564 N N . ASP A 1 77 ? 11.094 26.203 23.031 1 98.5 77 ASP A N 1
ATOM 565 C CA . ASP A 1 77 ? 11.562 26.984 24.172 1 98.5 77 ASP A CA 1
ATOM 566 C C . ASP A 1 77 ? 13.086 26.906 24.297 1 98.5 77 ASP A C 1
ATOM 568 O O . ASP A 1 77 ? 13.742 27.922 24.531 1 98.5 77 ASP A O 1
ATOM 572 N N . GLU A 1 78 ? 13.539 25.703 24.172 1 98.44 78 GLU A N 1
ATOM 573 C CA . GLU A 1 78 ? 14.984 25.484 24.266 1 98.44 78 GLU A CA 1
ATOM 574 C C . GLU A 1 78 ? 15.742 26.375 23.297 1 98.44 78 GLU A C 1
ATOM 576 O O . GLU A 1 78 ? 16.812 26.906 23.625 1 98.44 78 GLU A O 1
ATOM 581 N N . PHE A 1 79 ? 15.211 26.562 22.125 1 98.5 79 PHE A N 1
ATOM 582 C CA . PHE A 1 79 ? 15.945 27.281 21.078 1 98.5 79 PHE A CA 1
ATOM 583 C C . PHE A 1 79 ? 15.438 28.703 20.938 1 98.5 79 PHE A C 1
ATOM 585 O O . PHE A 1 79 ? 15.797 29.406 19.984 1 98.5 79 PHE A O 1
ATOM 592 N N . GLY A 1 80 ? 14.555 29.109 21.797 1 98.19 80 GLY A N 1
ATOM 593 C CA . GLY A 1 80 ? 14.086 30.484 21.844 1 98.19 80 GLY A CA 1
ATOM 594 C C . GLY A 1 80 ? 13.164 30.844 20.688 1 98.19 80 GLY A C 1
ATOM 595 O O . GLY A 1 80 ? 13.156 31.984 20.219 1 98.19 80 GLY A O 1
ATOM 596 N N . ILE A 1 81 ? 12.438 29.922 20.203 1 98.44 81 ILE A N 1
ATOM 597 C CA . ILE A 1 81 ? 11.523 30.156 19.094 1 98.44 81 ILE A CA 1
ATOM 598 C C . ILE A 1 81 ? 10.133 30.5 19.625 1 98.44 81 ILE A C 1
ATOM 600 O O . ILE A 1 81 ? 9.5 29.688 20.312 1 98.44 81 ILE A O 1
ATOM 604 N N . LYS A 1 82 ? 9.68 31.641 19.281 1 98.19 82 LYS A N 1
ATOM 605 C CA . LYS A 1 82 ? 8.391 32.125 19.766 1 98.19 82 LYS A CA 1
ATOM 606 C C . LYS A 1 82 ? 7.242 31.609 18.906 1 98.19 82 LYS A C 1
ATOM 608 O O . LYS A 1 82 ? 7.449 31.219 17.75 1 98.19 82 LYS A O 1
ATOM 613 N N . THR A 1 83 ? 6.09 31.547 19.516 1 98.25 83 THR A N 1
ATOM 614 C CA . THR A 1 83 ? 4.887 31.156 18.797 1 98.25 83 THR A CA 1
ATOM 615 C C . THR A 1 83 ? 3.852 32.281 18.812 1 98.25 83 THR A C 1
ATOM 617 O O . THR A 1 83 ? 3.99 33.25 19.562 1 98.25 83 THR A O 1
ATOM 620 N N . TYR A 1 84 ? 2.865 32.25 17.953 1 97.81 84 TYR A N 1
ATOM 621 C CA . TYR A 1 84 ? 1.705 33.125 17.906 1 97.81 84 TYR A CA 1
ATOM 622 C C . TYR A 1 84 ? 0.447 32.375 17.531 1 97.81 84 TYR A C 1
ATOM 624 O O . TYR A 1 84 ? 0.527 31.312 16.906 1 97.81 84 TYR A O 1
ATOM 632 N N . PHE A 1 85 ? -0.678 32.875 17.891 1 97.25 85 PHE A N 1
ATOM 633 C CA . PHE A 1 85 ? -1.947 32.188 17.703 1 97.25 85 PHE A CA 1
ATOM 634 C C . PHE A 1 85 ? -2.363 32.188 16.234 1 97.25 85 PHE A C 1
ATOM 636 O O . PHE A 1 85 ? -2.195 33.219 15.547 1 97.25 85 PHE A O 1
ATOM 643 N N . THR A 1 86 ? -2.875 31.094 15.734 1 96.69 86 THR A N 1
ATOM 644 C CA . THR A 1 86 ? -3.676 31.109 14.516 1 96.69 86 THR A CA 1
ATOM 645 C C . THR A 1 86 ? -4.973 31.891 14.727 1 96.69 86 THR A C 1
ATOM 647 O O . THR A 1 86 ? -5.684 31.656 15.703 1 96.69 86 THR A O 1
ATOM 650 N N . ASN A 1 87 ? -5.336 32.719 13.852 1 95.31 87 ASN A N 1
ATOM 651 C CA . ASN A 1 87 ? -6.453 33.656 14.055 1 95.31 87 ASN A CA 1
ATOM 652 C C . ASN A 1 87 ? -7.789 32.906 14.055 1 95.31 87 ASN A C 1
ATOM 654 O O . ASN A 1 87 ? -8.102 32.188 13.109 1 95.31 87 ASN A O 1
ATOM 658 N N . GLU A 1 88 ? -8.477 33.031 15.102 1 94.19 88 GLU A N 1
ATOM 659 C CA . GLU A 1 88 ? -9.859 32.594 15.18 1 94.19 88 GLU A CA 1
ATOM 660 C C . GLU A 1 88 ? -10.711 33.562 15.977 1 94.19 88 GLU A C 1
ATOM 662 O O . GLU A 1 88 ? -11.609 33.188 16.719 1 94.19 88 GLU A O 1
ATOM 667 N N . VAL A 1 89 ? -10.367 34.812 15.844 1 94.31 89 VAL A N 1
ATOM 668 C CA . VAL A 1 89 ? -11.094 35.875 16.547 1 94.31 89 VAL A CA 1
ATOM 669 C C . VAL A 1 89 ? -12.445 36.094 15.867 1 94.31 89 VAL A C 1
ATOM 671 O O . VAL A 1 89 ? -13.484 36.125 16.531 1 94.31 89 VAL A O 1
ATOM 674 N N . GLU A 1 90 ? -12.43 36.25 14.516 1 95.75 90 GLU A N 1
ATOM 675 C CA . GLU A 1 90 ? -13.648 36.469 13.742 1 95.75 90 GLU A CA 1
ATOM 676 C C . GLU A 1 90 ? -14.359 35.125 13.445 1 95.75 90 GLU A C 1
ATOM 678 O O . GLU A 1 90 ? -14.047 34.094 14.055 1 95.75 90 GLU A O 1
ATOM 683 N N . ASP A 1 91 ? -15.25 35.188 12.523 1 95.88 91 ASP A N 1
ATOM 684 C CA . ASP A 1 91 ? -16.109 34.031 12.266 1 95.88 91 ASP A CA 1
ATOM 685 C C . ASP A 1 91 ? -15.43 33.062 11.305 1 95.88 91 ASP A C 1
ATOM 687 O O . ASP A 1 91 ? -14.711 33.469 10.398 1 95.88 91 ASP A O 1
ATOM 691 N N . LEU A 1 92 ? -15.758 31.781 11.5 1 96.12 92 LEU A N 1
ATOM 692 C CA . LEU A 1 92 ? -15.438 30.766 10.516 1 96.12 92 LEU A CA 1
ATOM 693 C C . LEU A 1 92 ? -16.5 30.703 9.43 1 96.12 92 LEU A C 1
ATOM 695 O O . LEU A 1 92 ? -17.609 31.219 9.617 1 96.12 92 LEU A O 1
ATOM 699 N N . VAL A 1 93 ? -16.156 30.094 8.312 1 95.38 93 VAL A N 1
ATOM 700 C CA . VAL A 1 93 ? -17.109 29.984 7.219 1 95.38 93 VAL A CA 1
ATOM 701 C C . VAL A 1 93 ? -17.281 28.516 6.82 1 95.38 93 VAL A C 1
ATOM 703 O O . VAL A 1 93 ? -16.297 27.797 6.656 1 95.38 93 VAL A O 1
ATOM 706 N N . PHE A 1 94 ? -18.469 28.062 6.711 1 94.12 94 PHE A N 1
ATOM 707 C CA . PHE A 1 94 ? -18.812 26.797 6.062 1 94.12 94 PHE A CA 1
ATOM 708 C C . PHE A 1 94 ? -19.453 27.047 4.699 1 94.12 94 PHE A C 1
ATOM 710 O O . PHE A 1 94 ? -20.531 27.641 4.613 1 94.12 94 PHE A O 1
ATOM 717 N N . TYR A 1 95 ? -18.812 26.672 3.654 1 94 95 TYR A N 1
ATOM 718 C CA . TYR A 1 95 ? -19.297 26.875 2.295 1 94 95 TYR A CA 1
ATOM 719 C C . TYR A 1 95 ? -19.828 25.578 1.696 1 94 95 TYR A C 1
ATOM 721 O O . TYR A 1 95 ? -19.078 24.609 1.539 1 94 95 TYR A O 1
ATOM 729 N N . THR A 1 96 ? -21.062 25.531 1.37 1 90.75 96 THR A N 1
ATOM 730 C CA . THR A 1 96 ? -21.688 24.359 0.79 1 90.75 96 THR A CA 1
ATOM 731 C C . THR A 1 96 ? -22.812 24.75 -0.165 1 90.75 96 THR A C 1
ATOM 733 O O . THR A 1 96 ? -23.547 25.703 0.096 1 90.75 96 THR A O 1
ATOM 736 N N . LYS A 1 97 ? -22.828 24.062 -1.333 1 86.69 97 LYS A N 1
ATOM 737 C CA . LYS A 1 97 ? -23.875 24.281 -2.314 1 86.69 97 LYS A CA 1
ATOM 738 C C . LYS A 1 97 ? -23.984 25.75 -2.697 1 86.69 97 LYS A C 1
ATOM 740 O O . LYS A 1 97 ? -25.078 26.328 -2.727 1 86.69 97 LYS A O 1
ATOM 745 N N . GLY A 1 98 ? -22.953 26.391 -2.723 1 88.25 98 GLY A N 1
ATOM 746 C CA . GLY A 1 98 ? -22.875 27.75 -3.227 1 88.25 98 GLY A CA 1
ATOM 747 C C . GLY A 1 98 ? -23.188 28.797 -2.17 1 88.25 98 GLY A C 1
ATOM 748 O O . GLY A 1 98 ? -23.344 29.969 -2.484 1 88.25 98 GLY A O 1
ATOM 749 N N . LYS A 1 99 ? -23.266 28.391 -0.958 1 91.31 99 LYS A N 1
ATOM 750 C CA . LYS A 1 99 ? -23.609 29.328 0.098 1 91.31 99 LYS A CA 1
ATOM 751 C C . LYS A 1 99 ? -22.594 29.297 1.23 1 91.31 99 LYS A C 1
ATOM 753 O O . LYS A 1 99 ? -22.094 28.219 1.586 1 91.31 99 LYS A O 1
ATOM 758 N N . SER A 1 100 ? -22.391 30.5 1.803 1 94 100 SER A N 1
ATOM 759 C CA . SER A 1 100 ? -21.484 30.641 2.943 1 94 100 SER A CA 1
ATOM 760 C C . SER A 1 100 ? -22.266 30.844 4.238 1 94 100 SER A C 1
ATOM 762 O O . SER A 1 100 ? -23.141 31.703 4.316 1 94 100 SER A O 1
ATOM 764 N N . LYS A 1 101 ? -21.953 30.047 5.156 1 92.62 101 LYS A N 1
ATOM 765 C CA . LYS A 1 101 ? -22.531 30.172 6.488 1 92.62 101 LYS A CA 1
ATOM 766 C C . LYS A 1 101 ? -21.453 30.484 7.527 1 92.62 101 LYS A C 1
ATOM 768 O O . LYS A 1 101 ? -20.438 29.781 7.594 1 92.62 101 LYS A O 1
ATOM 773 N N . ARG A 1 102 ? -21.734 31.469 8.336 1 94.12 102 ARG A N 1
ATOM 774 C CA . ARG A 1 102 ? -20.797 31.844 9.398 1 94.12 102 ARG A CA 1
ATOM 775 C C . ARG A 1 102 ? -21.031 30.984 10.641 1 94.12 102 ARG A C 1
ATOM 777 O O . ARG A 1 102 ? -22.172 30.625 10.953 1 94.12 102 ARG A O 1
ATOM 784 N N . TYR A 1 103 ? -20 30.688 11.281 1 91.69 103 TYR A N 1
ATOM 785 C CA . TYR A 1 103 ? -20.156 29.969 12.547 1 91.69 103 TYR A CA 1
ATOM 786 C C . TYR A 1 103 ? -18.953 30.188 13.445 1 91.69 103 TYR A C 1
ATOM 788 O O . TYR A 1 103 ? -17.984 30.844 13.055 1 91.69 103 TYR A O 1
ATOM 796 N N . HIS A 1 104 ? -19.094 29.688 14.703 1 88.44 104 HIS A N 1
ATOM 797 C CA . HIS A 1 104 ? -18.031 29.734 15.688 1 88.44 104 HIS A CA 1
ATOM 798 C C . HIS A 1 104 ? -17.75 28.344 16.266 1 88.44 104 HIS A C 1
ATOM 800 O O . HIS A 1 104 ? -18.656 27.5 16.312 1 88.44 104 HIS A O 1
ATOM 806 N N . GLY A 1 105 ? -16.531 28.156 16.625 1 80.31 105 GLY A N 1
ATOM 807 C CA . GLY A 1 105 ? -16.172 26.891 17.234 1 80.31 105 GLY A CA 1
ATOM 808 C C . GLY A 1 105 ? -15.578 25.906 16.25 1 80.31 105 GLY A C 1
ATOM 809 O O . GLY A 1 105 ? -15.141 26.281 15.172 1 80.31 105 GLY A O 1
ATOM 810 N N . ALA A 1 106 ? -15.578 24.609 16.672 1 75.31 106 ALA A N 1
ATOM 811 C CA . ALA A 1 106 ? -14.859 23.594 15.914 1 75.31 106 ALA A CA 1
ATOM 812 C C . ALA A 1 106 ? -15.703 23.078 14.75 1 75.31 106 ALA A C 1
ATOM 814 O O . ALA A 1 106 ? -15.164 22.672 13.719 1 75.31 106 ALA A O 1
ATOM 815 N N . PHE A 1 107 ? -17 23.047 14.961 1 78.19 107 PHE A N 1
ATOM 816 C CA . PHE A 1 107 ? -17.859 22.422 13.953 1 78.19 107 PHE A CA 1
ATOM 817 C C . PHE A 1 107 ? -18.969 23.391 13.523 1 78.19 107 PHE A C 1
ATOM 819 O O . PHE A 1 107 ? -19.484 24.156 14.344 1 78.19 107 PHE A O 1
ATOM 826 N N . SER A 1 108 ? -19.25 23.281 12.203 1 75.06 108 SER A N 1
ATOM 827 C CA . SER A 1 108 ? -20.422 24 11.742 1 75.06 108 SER A CA 1
ATOM 828 C C . SER A 1 108 ? -21.703 23.422 12.336 1 75.06 108 SER A C 1
ATOM 830 O O . SER A 1 108 ? -21.844 22.203 12.422 1 75.06 108 SER A O 1
ATOM 832 N N . PRO A 1 109 ? -22.594 24.266 12.672 1 73.44 109 PRO A N 1
ATOM 833 C CA . PRO A 1 109 ? -23.844 23.75 13.25 1 73.44 109 PRO A CA 1
ATOM 834 C C . PRO A 1 109 ? -24.656 22.938 12.25 1 73.44 109 PRO A C 1
ATOM 836 O O . PRO A 1 109 ? -24.641 23.234 11.055 1 73.44 109 PRO A O 1
ATOM 839 N N . ALA A 1 110 ? -25.203 21.922 12.789 1 77.88 110 ALA A N 1
ATOM 840 C CA . ALA A 1 110 ? -26.109 21.109 11.992 1 77.88 110 ALA A CA 1
ATOM 841 C C . ALA A 1 110 ? -27.328 21.922 11.562 1 77.88 110 ALA A C 1
ATOM 843 O O . ALA A 1 110 ? -27.828 22.75 12.32 1 77.88 110 ALA A O 1
ATOM 844 N N . SER A 1 111 ? -27.75 21.719 10.375 1 77.75 111 SER A N 1
ATOM 845 C CA . SER A 1 111 ? -28.859 22.5 9.828 1 77.75 111 SER A CA 1
ATOM 846 C C . SER A 1 111 ? -30.203 21.953 10.312 1 77.75 111 SER A C 1
ATOM 848 O O . SER A 1 111 ? -31.203 22.672 10.297 1 77.75 111 SER A O 1
ATOM 850 N N . GLY A 1 112 ? -30.234 20.656 10.742 1 86.94 112 GLY A N 1
ATOM 851 C CA . GLY A 1 112 ? -31.484 20.047 11.148 1 86.94 112 GLY A CA 1
ATOM 852 C C . GLY A 1 112 ? -31.344 19.094 12.312 1 86.94 112 GLY A C 1
ATOM 853 O O . GLY A 1 112 ? -30.219 18.797 12.742 1 86.94 112 GLY A O 1
ATOM 854 N N . PHE A 1 113 ? -32.5 18.734 12.797 1 91 113 PHE A N 1
ATOM 855 C CA . PHE A 1 113 ? -32.594 17.859 13.969 1 91 113 PHE A CA 1
ATOM 856 C C . PHE A 1 113 ? -31.859 16.547 13.711 1 91 113 PHE A C 1
ATOM 858 O O . PHE A 1 113 ? -31 16.141 14.508 1 91 113 PHE A O 1
ATOM 865 N N . PHE A 1 114 ? -32.062 15.875 12.625 1 93.31 114 PHE A N 1
ATOM 866 C CA . PHE A 1 114 ? -31.469 14.586 12.312 1 93.31 114 PHE A CA 1
ATOM 867 C C . PHE A 1 114 ? -29.969 14.734 12.055 1 93.31 114 PHE A C 1
ATOM 869 O O . PHE A 1 114 ? -29.188 13.852 12.391 1 93.31 114 PHE A O 1
ATOM 876 N N . GLU A 1 115 ? -29.594 15.844 11.5 1 93.88 115 GLU A N 1
ATOM 877 C CA . GLU A 1 115 ? -28.188 16.109 11.273 1 93.88 115 GLU A CA 1
ATOM 878 C C . GLU A 1 115 ? -27.438 16.297 12.594 1 93.88 115 GLU A C 1
ATOM 880 O O . GLU A 1 115 ? -26.312 15.82 12.742 1 93.88 115 GLU A O 1
ATOM 885 N N . TYR A 1 116 ? -28.125 16.984 13.445 1 93.12 116 TYR A N 1
ATOM 886 C CA . TYR A 1 116 ? -27.516 17.188 14.758 1 93.12 116 TYR A CA 1
ATOM 887 C C . TYR A 1 116 ? -27.312 15.852 15.477 1 93.12 116 TYR A C 1
ATOM 889 O O . TYR A 1 116 ? -26.25 15.586 16.016 1 93.12 116 TYR A O 1
ATOM 897 N N . LEU A 1 117 ? -28.375 15.023 15.492 1 94.88 117 LEU A N 1
ATOM 898 C CA . LEU A 1 117 ? -28.281 13.703 16.109 1 94.88 117 LEU A CA 1
ATOM 899 C C . LEU A 1 117 ? -27.188 12.867 15.461 1 94.88 117 LEU A C 1
ATOM 901 O O . LEU A 1 117 ? -26.422 12.188 16.156 1 94.88 117 LEU A O 1
ATOM 905 N N . ASP A 1 118 ? -27.141 12.977 14.219 1 95.69 118 ASP A N 1
ATOM 906 C CA . ASP A 1 118 ? -26.203 12.18 13.422 1 95.69 118 ASP A CA 1
ATOM 907 C C . ASP A 1 118 ? -24.75 12.57 13.711 1 95.69 118 ASP A C 1
ATOM 909 O O . ASP A 1 118 ? -23.922 11.719 14.016 1 95.69 118 ASP A O 1
ATOM 913 N N . MET A 1 119 ? -24.5 13.836 13.664 1 94.12 119 MET A N 1
ATOM 914 C CA . MET A 1 119 ? -23.172 14.352 13.914 1 94.12 119 MET A CA 1
ATOM 915 C C . MET A 1 119 ? -22.719 14.047 15.344 1 94.12 119 MET A C 1
ATOM 917 O O . MET A 1 119 ? -21.594 13.594 15.562 1 94.12 119 MET A O 1
ATOM 921 N N . ASN A 1 120 ? -23.578 14.336 16.25 1 94.25 120 ASN A N 1
ATOM 922 C CA . ASN A 1 120 ? -23.266 14.078 17.656 1 94.25 120 ASN A CA 1
ATOM 923 C C . ASN A 1 120 ? -22.953 12.602 17.891 1 94.25 120 ASN A C 1
ATOM 925 O O . ASN A 1 120 ? -22 12.281 18.609 1 94.25 120 ASN A O 1
ATOM 929 N N . ASN A 1 121 ? -23.797 11.773 17.328 1 95.5 121 ASN A N 1
ATOM 930 C CA . ASN A 1 121 ? -23.578 10.336 17.5 1 95.5 121 ASN A CA 1
ATOM 931 C C . ASN A 1 121 ? -22.25 9.906 16.891 1 95.5 121 ASN A C 1
ATOM 933 O O . ASN A 1 121 ? -21.531 9.086 17.469 1 95.5 121 ASN A O 1
ATOM 937 N N . PHE A 1 122 ? -21.953 10.414 15.766 1 96.31 122 PHE A N 1
ATOM 938 C CA . PHE A 1 122 ? -20.719 10.062 15.078 1 96.31 122 PHE A CA 1
ATOM 939 C C . PHE A 1 122 ? -19.5 10.391 15.945 1 96.31 122 PHE A C 1
ATOM 941 O O . PHE A 1 122 ? -18.656 9.523 16.188 1 96.31 122 PHE A O 1
ATOM 948 N N . PHE A 1 123 ? -19.422 11.547 16.453 1 95.19 123 PHE A N 1
ATOM 949 C CA . PHE A 1 123 ? -18.25 11.992 17.203 1 95.19 123 PHE A CA 1
ATOM 950 C C . PHE A 1 123 ? -18.203 11.297 18.562 1 95.19 123 PHE A C 1
ATOM 952 O O . PHE A 1 123 ? -17.109 10.922 19.031 1 95.19 123 PHE A O 1
ATOM 959 N N . ARG A 1 124 ? -19.328 11.117 19.141 1 95.38 124 ARG A N 1
ATOM 960 C CA . ARG A 1 124 ? -19.359 10.406 20.422 1 95.38 124 ARG A CA 1
ATOM 961 C C . ARG A 1 124 ? -18.891 8.961 20.25 1 95.38 124 ARG A C 1
ATOM 963 O O . ARG A 1 124 ? -18.156 8.438 21.078 1 95.38 124 ARG A O 1
ATOM 970 N N . LEU A 1 125 ? -19.344 8.344 19.172 1 96.5 125 LEU A N 1
ATOM 971 C CA . LEU A 1 125 ? -18.984 6.961 18.891 1 96.5 125 LEU A CA 1
ATOM 972 C C . LEU A 1 125 ? -17.484 6.824 18.672 1 96.5 125 LEU A C 1
ATOM 974 O O . LEU A 1 125 ? -16.875 5.859 19.141 1 96.5 125 LEU A O 1
ATOM 978 N N . LEU A 1 126 ? -16.859 7.758 18 1 97.62 126 LEU A N 1
ATOM 979 C CA . LEU A 1 126 ? -15.422 7.727 17.766 1 97.62 126 LEU A CA 1
ATOM 980 C C . LEU A 1 126 ? -14.656 7.707 19.094 1 97.62 126 LEU A C 1
ATOM 982 O O . LEU A 1 126 ? -13.766 6.875 19.281 1 97.62 126 LEU A O 1
ATOM 986 N N . ASP A 1 127 ? -15.016 8.594 19.938 1 96.88 127 ASP A N 1
ATOM 987 C CA . ASP A 1 127 ? -14.305 8.695 21.219 1 96.88 127 ASP A CA 1
ATOM 988 C C . ASP A 1 127 ? -14.578 7.473 22.094 1 96.88 127 ASP A C 1
ATOM 990 O O . ASP A 1 127 ? -13.672 6.949 22.734 1 96.88 127 ASP A O 1
ATOM 994 N N . LYS A 1 128 ? -15.867 7.055 22.125 1 97.12 128 LYS A N 1
ATOM 995 C CA . LYS A 1 128 ? -16.219 5.879 22.906 1 97.12 128 LYS A CA 1
ATOM 996 C C . LYS A 1 128 ? -15.43 4.652 22.453 1 97.12 128 LYS A C 1
ATOM 998 O O . LYS A 1 128 ? -14.859 3.928 23.266 1 97.12 128 LYS A O 1
ATOM 1003 N N . MET A 1 129 ? -15.391 4.422 21.203 1 98.38 129 MET A N 1
ATOM 1004 C CA . MET A 1 129 ? -14.633 3.305 20.641 1 98.38 129 MET A CA 1
ATOM 1005 C C . MET A 1 129 ? -13.141 3.471 20.922 1 98.38 129 MET A C 1
ATOM 1007 O O . MET A 1 129 ? -12.453 2.502 21.234 1 98.38 129 MET A O 1
ATOM 1011 N N . GLY A 1 130 ? -12.609 4.699 20.844 1 98.38 130 GLY A N 1
ATOM 1012 C CA . GLY A 1 130 ? -11.203 4.992 21.094 1 98.38 130 GLY A CA 1
ATOM 1013 C C . GLY A 1 130 ? -10.773 4.633 22.516 1 98.38 130 GLY A C 1
ATOM 1014 O O . GLY A 1 130 ? -9.602 4.316 22.734 1 98.38 130 GLY A O 1
ATOM 1015 N N . GLU A 1 131 ? -11.672 4.668 23.391 1 97.62 131 GLU A N 1
ATOM 1016 C CA . GLU A 1 131 ? -11.367 4.391 24.797 1 97.62 131 GLU A CA 1
ATOM 1017 C C . GLU A 1 131 ? -10.867 2.959 24.969 1 97.62 131 GLU A C 1
ATOM 1019 O O . GLU A 1 131 ? -10.094 2.678 25.891 1 97.62 131 GLU A O 1
ATOM 1024 N N . GLU A 1 132 ? -11.219 2.098 24.062 1 97.19 132 GLU A N 1
ATOM 1025 C CA . GLU A 1 132 ? -10.852 0.688 24.172 1 97.19 132 GLU A CA 1
ATOM 1026 C C . GLU A 1 132 ? -9.43 0.448 23.656 1 97.19 132 GLU A C 1
ATOM 1028 O O . GLU A 1 132 ? -8.852 -0.613 23.906 1 97.19 132 GLU A O 1
ATOM 1033 N N . ILE A 1 133 ? -8.836 1.388 23.094 1 98.56 133 ILE A N 1
ATOM 1034 C CA . ILE A 1 133 ? -7.617 1.16 22.328 1 98.56 133 ILE A CA 1
ATOM 1035 C C . ILE A 1 133 ? -6.402 1.565 23.156 1 98.56 133 ILE A C 1
ATOM 1037 O O . ILE A 1 133 ? -6.262 2.73 23.547 1 98.56 133 ILE A O 1
ATOM 1041 N N . PRO A 1 134 ? -5.52 0.649 23.484 1 98.25 134 PRO A N 1
ATOM 1042 C CA . PRO A 1 134 ? -4.254 1.057 24.094 1 98.25 134 PRO A CA 1
ATOM 1043 C C . PRO A 1 134 ? -3.357 1.838 23.125 1 98.25 134 PRO A C 1
ATOM 1045 O O . PRO A 1 134 ? -3.096 1.382 22.016 1 98.25 134 PRO A O 1
ATOM 1048 N N . PRO A 1 135 ? -2.871 2.947 23.531 1 96.94 135 PRO A N 1
ATOM 1049 C CA . PRO A 1 135 ? -2.096 3.791 22.625 1 96.94 135 PRO A CA 1
ATOM 1050 C C . PRO A 1 135 ? -0.822 3.109 22.125 1 96.94 135 PRO A C 1
ATOM 1052 O O . PRO A 1 135 ? -0.382 3.357 21 1 96.94 135 PRO A O 1
ATOM 1055 N N . ASP A 1 136 ? -0.243 2.277 22.906 1 96.69 136 ASP A N 1
ATOM 1056 C CA . ASP A 1 136 ? 1.044 1.687 22.562 1 96.69 136 ASP A CA 1
ATOM 1057 C C . ASP A 1 136 ? 0.856 0.396 21.766 1 96.69 136 ASP A C 1
ATOM 1059 O O . ASP A 1 136 ? 1.802 -0.107 21.156 1 96.69 136 ASP A O 1
ATOM 1063 N N . ALA A 1 137 ? -0.353 -0.184 21.797 1 98.25 137 ALA A N 1
ATOM 1064 C CA . ALA A 1 137 ? -0.597 -1.456 21.125 1 98.25 137 ALA A CA 1
ATOM 1065 C C . ALA A 1 137 ? -2.039 -1.549 20.641 1 98.25 137 ALA A C 1
ATOM 1067 O O . ALA A 1 137 ? -2.793 -2.424 21.078 1 98.25 137 ALA A O 1
ATOM 1068 N N . PRO A 1 138 ? -2.416 -0.723 19.688 1 98.62 138 PRO A N 1
ATOM 1069 C CA . PRO A 1 138 ? -3.805 -0.71 19.234 1 98.62 138 PRO A CA 1
ATOM 1070 C C . PRO A 1 138 ? -4.266 -2.068 18.703 1 98.62 138 PRO A C 1
ATOM 1072 O O . PRO A 1 138 ? -5.457 -2.385 18.766 1 98.62 138 PRO A O 1
ATOM 1075 N N . TRP A 1 139 ? -3.404 -2.963 18.297 1 98.5 139 TRP A N 1
ATOM 1076 C CA . TRP A 1 139 ? -3.744 -4.281 17.766 1 98.5 139 TRP A CA 1
ATOM 1077 C C . TRP A 1 139 ? -4.176 -5.219 18.891 1 98.5 139 TRP A C 1
ATOM 1079 O O . TRP A 1 139 ? -4.617 -6.344 18.641 1 98.5 139 TRP A O 1
ATOM 1089 N N . ARG A 1 140 ? -4.074 -4.77 20.078 1 98.38 140 ARG A N 1
ATOM 1090 C CA . ARG A 1 140 ? -4.461 -5.594 21.219 1 98.38 140 ARG A CA 1
ATOM 1091 C C . ARG A 1 140 ? -5.82 -5.168 21.766 1 98.38 140 ARG A C 1
ATOM 1093 O O . ARG A 1 140 ? -6.305 -5.734 22.75 1 98.38 140 ARG A O 1
ATOM 1100 N N . ALA A 1 141 ? -6.438 -4.176 21.172 1 98.69 141 ALA A N 1
ATOM 1101 C CA . ALA A 1 141 ? -7.781 -3.785 21.594 1 98.69 141 ALA A CA 1
ATOM 1102 C C . ALA A 1 141 ? -8.758 -4.945 21.453 1 98.69 141 ALA A C 1
ATOM 1104 O O . ALA A 1 141 ? -8.609 -5.789 20.562 1 98.69 141 ALA A O 1
ATOM 1105 N N . PRO A 1 142 ? -9.82 -5.012 22.281 1 98.44 142 PRO A N 1
ATOM 1106 C CA . PRO A 1 142 ? -10.789 -6.113 22.234 1 98.44 142 PRO A CA 1
ATOM 1107 C C . PRO A 1 142 ? -11.422 -6.293 20.859 1 98.44 142 PRO A C 1
ATOM 1109 O O . PRO A 1 142 ? -11.656 -7.422 20.422 1 98.44 142 PRO A O 1
ATOM 1112 N N . HIS A 1 143 ? -11.641 -5.227 20.172 1 98.62 143 HIS A N 1
ATOM 1113 C CA . HIS A 1 143 ? -12.289 -5.309 18.859 1 98.62 143 HIS A CA 1
ATOM 1114 C C . HIS A 1 143 ? -11.312 -4.98 17.75 1 98.62 143 HIS A C 1
ATOM 1116 O O . HIS A 1 143 ? -11.727 -4.547 16.656 1 98.62 143 HIS A O 1
ATOM 1122 N N . ALA A 1 144 ? -10.07 -5.145 18 1 98.75 144 ALA A N 1
ATOM 1123 C CA . ALA A 1 144 ? -9.031 -4.746 17.062 1 98.75 144 ALA A CA 1
ATOM 1124 C C . ALA A 1 144 ? -9.219 -5.438 15.711 1 98.75 144 ALA A C 1
ATOM 1126 O O . ALA A 1 144 ? -9.188 -4.789 14.664 1 98.75 144 ALA A O 1
ATOM 1127 N N . LYS A 1 145 ? -9.422 -6.715 15.695 1 98 145 LYS A N 1
ATOM 1128 C CA . LYS A 1 145 ? -9.531 -7.461 14.445 1 98 145 LYS A CA 1
ATOM 1129 C C . LYS A 1 145 ? -10.695 -6.953 13.602 1 98 145 LYS A C 1
ATOM 1131 O O . LYS A 1 145 ? -10.539 -6.688 12.406 1 98 145 LYS A O 1
ATOM 1136 N N . GLU A 1 146 ? -11.844 -6.816 14.219 1 98.06 146 GLU A N 1
ATOM 1137 C CA . GLU A 1 146 ? -13.039 -6.344 13.523 1 98.06 146 GLU A CA 1
ATOM 1138 C C . GLU A 1 146 ? -12.828 -4.941 12.961 1 98.06 146 GLU A C 1
ATOM 1140 O O . GLU A 1 146 ? -13.062 -4.699 11.781 1 98.06 146 GLU A O 1
ATOM 1145 N N . TRP A 1 147 ? -12.328 -4.023 13.828 1 98.75 147 TRP A N 1
ATOM 1146 C CA . TRP A 1 147 ? -12.195 -2.621 13.438 1 98.75 147 TRP A CA 1
ATOM 1147 C C . TRP A 1 147 ? -11.078 -2.439 12.422 1 98.75 147 TRP A C 1
ATOM 1149 O O . TRP A 1 147 ? -11.148 -1.559 11.555 1 98.75 147 TRP A O 1
ATOM 1159 N N . ASP A 1 148 ? -10.062 -3.283 12.469 1 98.81 148 ASP A N 1
ATOM 1160 C CA . ASP A 1 148 ? -8.922 -3.145 11.57 1 98.81 148 ASP A CA 1
ATOM 1161 C C . ASP A 1 148 ? -9.25 -3.674 10.172 1 98.81 148 ASP A C 1
ATOM 1163 O O . ASP A 1 148 ? -8.57 -3.346 9.203 1 98.81 148 ASP A O 1
ATOM 1167 N N . GLN A 1 149 ? -10.227 -4.488 10.047 1 98.38 149 GLN A N 1
ATOM 1168 C CA . GLN A 1 149 ? -10.578 -5.062 8.75 1 98.38 149 GLN A CA 1
ATOM 1169 C C . GLN A 1 149 ? -11.719 -4.289 8.094 1 98.38 149 GLN A C 1
ATOM 1171 O O . GLN A 1 149 ? -12.219 -4.688 7.043 1 98.38 149 GLN A O 1
ATOM 1176 N N . MET A 1 150 ? -12.109 -3.203 8.703 1 97.94 150 MET A N 1
ATOM 1177 C CA . MET A 1 150 ? -13.188 -2.334 8.234 1 97.94 150 MET A CA 1
ATOM 1178 C C . MET A 1 150 ? -12.641 -0.991 7.766 1 97.94 150 MET A C 1
ATOM 1180 O O . MET A 1 150 ? -11.789 -0.396 8.43 1 97.94 150 MET A O 1
ATOM 1184 N N . THR A 1 151 ? -13.062 -0.522 6.574 1 98.5 151 THR A N 1
ATOM 1185 C CA . THR A 1 151 ? -12.672 0.813 6.137 1 98.5 151 THR A CA 1
ATOM 1186 C C . THR A 1 151 ? -13.508 1.879 6.848 1 98.5 151 THR A C 1
ATOM 1188 O O . THR A 1 151 ? -14.617 1.607 7.297 1 98.5 151 THR A O 1
ATOM 1191 N N . MET A 1 152 ? -13.008 3.033 6.895 1 98.56 152 MET A N 1
ATOM 1192 C CA . MET A 1 152 ? -13.789 4.152 7.41 1 98.56 152 MET A CA 1
ATOM 1193 C C . MET A 1 152 ? -15.031 4.391 6.559 1 98.56 152 MET A C 1
ATOM 1195 O O . MET A 1 152 ? -16.062 4.828 7.066 1 98.56 152 MET A O 1
ATOM 1199 N N . GLN A 1 153 ? -14.961 4.137 5.242 1 98.19 153 GLN A N 1
ATOM 1200 C CA . GLN A 1 153 ? -16.156 4.262 4.406 1 98.19 153 GLN A CA 1
ATOM 1201 C C . GLN A 1 153 ? -17.25 3.318 4.883 1 98.19 153 GLN A C 1
ATOM 1203 O O . GLN A 1 153 ? -18.422 3.721 4.992 1 98.19 153 GLN A O 1
ATOM 1208 N N . GLN A 1 154 ? -16.891 2.088 5.172 1 96.94 154 GLN A N 1
ATOM 1209 C CA . GLN A 1 154 ? -17.859 1.124 5.688 1 96.94 154 GLN A CA 1
ATOM 1210 C C . GLN A 1 154 ? -18.453 1.596 7.012 1 96.94 154 GLN A C 1
ATOM 1212 O O . GLN A 1 154 ? -19.656 1.433 7.258 1 96.94 154 GLN A O 1
ATOM 1217 N N . PHE A 1 155 ? -17.609 2.109 7.824 1 98 155 PHE A N 1
ATOM 1218 C CA . PHE A 1 155 ? -18.031 2.627 9.117 1 98 155 PHE A CA 1
ATOM 1219 C C . PHE A 1 155 ? -19.062 3.74 8.938 1 98 155 PHE A C 1
ATOM 1221 O O . PHE A 1 155 ? -20.094 3.756 9.609 1 98 155 PHE A O 1
ATOM 1228 N N . LEU A 1 156 ? -18.797 4.66 7.996 1 98.06 156 LEU A N 1
ATOM 1229 C CA . LEU A 1 156 ? -19.703 5.758 7.715 1 98.06 156 LEU A CA 1
ATOM 1230 C C . LEU A 1 156 ? -21.031 5.234 7.156 1 98.06 156 LEU A C 1
ATOM 1232 O O . LEU A 1 156 ? -22.109 5.68 7.57 1 98.06 156 LEU A O 1
ATOM 1236 N N . ASP A 1 157 ? -20.922 4.305 6.273 1 95.75 157 ASP A N 1
ATOM 1237 C CA . ASP A 1 157 ? -22.125 3.717 5.684 1 95.75 157 ASP A CA 1
ATOM 1238 C C . ASP A 1 157 ? -23.016 3.1 6.758 1 95.75 157 ASP A C 1
ATOM 1240 O O . ASP A 1 157 ? -24.25 3.127 6.645 1 95.75 157 ASP A O 1
ATOM 1244 N N . LYS A 1 158 ? -22.438 2.553 7.723 1 95.31 158 LYS A N 1
ATOM 1245 C CA . LYS A 1 158 ? -23.141 1.817 8.766 1 95.31 158 LYS A CA 1
ATOM 1246 C C . LYS A 1 158 ? -23.75 2.77 9.789 1 95.31 158 LYS A C 1
ATOM 1248 O O . LYS A 1 158 ? -24.828 2.516 10.312 1 95.31 158 LYS A O 1
ATOM 1253 N N . HIS A 1 159 ? -23.094 3.918 10.039 1 96.62 159 HIS A N 1
ATOM 1254 C CA . HIS A 1 159 ? -23.438 4.637 11.266 1 96.62 159 HIS A CA 1
ATOM 1255 C C . HIS A 1 159 ? -23.984 6.023 10.945 1 96.62 159 HIS A C 1
ATOM 1257 O O . HIS A 1 159 ? -24.547 6.684 11.82 1 96.62 159 HIS A O 1
ATOM 1263 N N . VAL A 1 160 ? -23.766 6.527 9.734 1 97.38 160 VAL A N 1
ATOM 1264 C CA . VAL A 1 160 ? -24.188 7.883 9.398 1 97.38 160 VAL A CA 1
ATOM 1265 C C . VAL A 1 160 ? -25.422 7.836 8.492 1 97.38 160 VAL A C 1
ATOM 1267 O O . VAL A 1 160 ? -25.406 7.156 7.461 1 97.38 160 VAL A O 1
ATOM 1270 N N . TRP A 1 161 ? -26.422 8.633 8.766 1 95.94 161 TRP A N 1
ATOM 1271 C CA . TRP A 1 161 ? -27.734 8.484 8.148 1 95.94 161 TRP A CA 1
ATOM 1272 C C . TRP A 1 161 ? -28.016 9.617 7.168 1 95.94 161 TRP A C 1
ATOM 1274 O O . TRP A 1 161 ? -28.75 9.445 6.195 1 95.94 161 TRP A O 1
ATOM 1284 N N . THR A 1 162 ? -27.516 10.82 7.484 1 95 162 THR A N 1
ATOM 1285 C CA . THR A 1 162 ? -27.875 11.984 6.684 1 95 162 THR A CA 1
ATOM 1286 C C . THR A 1 162 ? -26.766 12.32 5.691 1 95 162 THR A C 1
ATOM 1288 O O . THR A 1 162 ? -25.578 12.18 6.008 1 95 162 THR A O 1
ATOM 1291 N N . LYS A 1 163 ? -27.094 12.773 4.539 1 93.25 163 LYS A N 1
ATOM 1292 C CA . LYS A 1 163 ? -26.156 13.039 3.449 1 93.25 163 LYS A CA 1
ATOM 1293 C C . LYS A 1 163 ? -25.172 14.133 3.836 1 93.25 163 LYS A C 1
ATOM 1295 O O . LYS A 1 163 ? -23.969 14.023 3.551 1 93.25 163 LYS A O 1
ATOM 1300 N N . GLN A 1 164 ? -25.609 15.172 4.453 1 90.5 164 GLN A N 1
ATOM 1301 C CA . GLN A 1 164 ? -24.75 16.297 4.809 1 90.5 164 GLN A CA 1
ATOM 1302 C C . GLN A 1 164 ? -23.688 15.875 5.812 1 90.5 164 GLN A C 1
ATOM 1304 O O . GLN A 1 164 ? -22.516 16.25 5.672 1 90.5 164 GLN A O 1
ATOM 1309 N N . ILE A 1 165 ? -24.141 15.125 6.812 1 93.94 165 ILE A N 1
ATOM 1310 C CA . ILE A 1 165 ? -23.188 14.688 7.82 1 93.94 165 ILE A CA 1
ATOM 1311 C C . ILE A 1 165 ? -22.219 13.672 7.215 1 93.94 165 ILE A C 1
ATOM 1313 O O . ILE A 1 165 ? -21.031 13.656 7.551 1 93.94 165 ILE A O 1
ATOM 1317 N N . TYR A 1 166 ? -22.75 12.859 6.309 1 95.75 166 TYR A N 1
ATOM 1318 C CA . TYR A 1 166 ? -21.891 11.914 5.609 1 95.75 166 TYR A CA 1
ATOM 1319 C C . TYR A 1 166 ? -20.766 12.648 4.883 1 95.75 166 TYR A C 1
ATOM 1321 O O . TYR A 1 166 ? -19.594 12.273 4.996 1 95.75 166 TYR A O 1
ATOM 1329 N N . ARG A 1 167 ? -21.078 13.688 4.207 1 93.5 167 ARG A N 1
ATOM 1330 C CA . ARG A 1 167 ? -20.094 14.484 3.486 1 93.5 167 ARG A CA 1
ATOM 1331 C C . ARG A 1 167 ? -19.109 15.133 4.453 1 93.5 167 ARG A C 1
ATOM 1333 O O . ARG A 1 167 ? -17.906 15.172 4.188 1 93.5 167 ARG A O 1
ATOM 1340 N N . PHE A 1 168 ? -19.641 15.625 5.512 1 92.56 168 PHE A N 1
ATOM 1341 C CA . PHE A 1 168 ? -18.781 16.234 6.52 1 92.56 168 PHE A CA 1
ATOM 1342 C C . PHE A 1 168 ? -17.812 15.219 7.09 1 92.56 168 PHE A C 1
ATOM 1344 O O . PHE A 1 168 ? -16.625 15.523 7.273 1 92.56 168 PHE A O 1
ATOM 1351 N N . CYS A 1 169 ? -18.312 14.031 7.402 1 95.94 169 CYS A N 1
ATOM 1352 C CA . CYS A 1 169 ? -17.469 12.984 7.969 1 95.94 169 CYS A CA 1
ATOM 1353 C C . CYS A 1 169 ? -16.359 12.594 7 1 95.94 169 CYS A C 1
ATOM 1355 O O . CYS A 1 169 ? -15.242 12.32 7.414 1 95.94 169 CYS A O 1
ATOM 1357 N N . LYS A 1 170 ? -16.703 12.562 5.746 1 96.06 170 LYS A N 1
ATOM 1358 C CA . LYS A 1 170 ? -15.672 12.312 4.734 1 96.06 170 LYS A CA 1
ATOM 1359 C C . LYS A 1 170 ? -14.586 13.383 4.777 1 96.06 170 LYS A C 1
ATOM 1361 O O . LYS A 1 170 ? -13.398 13.062 4.785 1 96.06 170 LYS A O 1
ATOM 1366 N N . THR A 1 171 ? -14.953 14.578 4.859 1 93.88 171 THR A N 1
ATOM 1367 C CA . THR A 1 171 ? -14.016 15.695 4.926 1 93.88 171 THR A CA 1
ATOM 1368 C C . THR A 1 171 ? -13.18 15.625 6.199 1 93.88 171 THR A C 1
ATOM 1370 O O . THR A 1 171 ? -11.984 15.93 6.18 1 93.88 171 THR A O 1
ATOM 1373 N N . PHE A 1 172 ? -13.867 15.227 7.285 1 95.19 172 PHE A N 1
ATOM 1374 C CA . PHE A 1 172 ? -13.172 15.062 8.555 1 95.19 172 PHE A CA 1
ATOM 1375 C C . PHE A 1 172 ? -12.016 14.078 8.414 1 95.19 172 PHE A C 1
ATOM 1377 O O . PHE A 1 172 ? -10.914 14.328 8.914 1 95.19 172 PHE A O 1
ATOM 1384 N N . VAL A 1 173 ? -12.234 13.016 7.684 1 97.56 173 VAL A N 1
ATOM 1385 C CA . VAL A 1 173 ? -11.18 12.031 7.445 1 97.56 173 VAL A CA 1
ATOM 1386 C C . VAL A 1 173 ? -10.117 12.625 6.535 1 97.56 173 VAL A C 1
ATOM 1388 O O . VAL A 1 173 ? -8.922 12.562 6.84 1 97.56 173 VAL A O 1
ATOM 1391 N N . ASN A 1 174 ? -10.484 13.297 5.484 1 97.19 174 ASN A N 1
ATOM 1392 C CA . ASN A 1 174 ? -9.562 13.859 4.508 1 97.19 174 ASN A CA 1
ATOM 1393 C C . ASN A 1 174 ? -8.625 14.883 5.141 1 97.19 174 ASN A C 1
ATOM 1395 O O . ASN A 1 174 ? -7.418 14.852 4.91 1 97.19 174 ASN A O 1
ATOM 1399 N N . VAL A 1 175 ? -9.188 15.711 5.918 1 95.69 175 VAL A N 1
ATOM 1400 C CA . VAL A 1 175 ? -8.422 16.828 6.453 1 95.69 175 VAL A CA 1
ATOM 1401 C C . VAL A 1 175 ? -7.422 16.328 7.488 1 95.69 175 VAL A C 1
ATOM 1403 O O . VAL A 1 175 ? -6.297 16.828 7.566 1 95.69 175 VAL A O 1
ATOM 1406 N N . ASN A 1 176 ? -7.832 15.336 8.195 1 97.06 176 ASN A N 1
ATOM 1407 C CA . ASN A 1 176 ? -6.988 14.898 9.305 1 97.06 176 ASN A CA 1
ATOM 1408 C C . ASN A 1 176 ? -5.875 13.977 8.828 1 97.06 176 ASN A C 1
ATOM 1410 O O . ASN A 1 176 ? -4.793 13.945 9.422 1 97.06 176 ASN A O 1
ATOM 1414 N N . VAL A 1 177 ? -6.129 13.234 7.707 1 97.81 177 VAL A N 1
ATOM 1415 C CA . VAL A 1 177 ? -5.113 12.227 7.438 1 97.81 177 VAL A CA 1
ATOM 1416 C C . VAL A 1 177 ? -4.789 12.211 5.945 1 97.81 177 VAL A C 1
ATOM 1418 O O . VAL A 1 177 ? -4.066 11.328 5.469 1 97.81 177 VAL A O 1
ATOM 1421 N N . THR A 1 178 ? -5.336 13.086 5.117 1 97.81 178 THR A N 1
ATOM 1422 C CA . THR A 1 178 ? -5.027 13.312 3.713 1 97.81 178 THR A CA 1
ATOM 1423 C C . THR A 1 178 ? -5.258 12.047 2.895 1 97.81 178 THR A C 1
ATOM 1425 O O . THR A 1 178 ? -4.492 11.742 1.974 1 97.81 178 THR A O 1
ATOM 1428 N N . SER A 1 179 ? -6.203 11.234 3.281 1 98.19 179 SER A N 1
ATOM 1429 C CA . SER A 1 179 ? -6.633 10 2.627 1 98.19 179 SER A CA 1
ATOM 1430 C C . SER A 1 179 ? -8.148 9.883 2.619 1 98.19 179 SER A C 1
ATOM 1432 O O . SER A 1 179 ? -8.844 10.625 3.318 1 98.19 179 SER A O 1
ATOM 1434 N N . GLU A 1 180 ? -8.688 9.039 1.8 1 98.38 180 GLU A N 1
ATOM 1435 C CA . GLU A 1 180 ? -10.133 8.836 1.697 1 98.38 180 GLU A CA 1
ATOM 1436 C C . GLU A 1 180 ? -10.617 7.801 2.709 1 98.38 180 GLU A C 1
ATOM 1438 O O . GLU A 1 180 ? -9.859 6.91 3.102 1 98.38 180 GLU A O 1
ATOM 1443 N N . PRO A 1 181 ? -11.898 7.871 3.084 1 98.56 181 PRO A N 1
ATOM 1444 C CA . PRO A 1 181 ? -12.461 6.891 4.02 1 98.56 181 PRO A CA 1
ATOM 1445 C C . PRO A 1 181 ? -12.383 5.461 3.494 1 98.56 181 PRO A C 1
ATOM 1447 O O . PRO A 1 181 ? -12.32 4.512 4.281 1 98.56 181 PRO A O 1
ATOM 1450 N N . TYR A 1 182 ? -12.328 5.273 2.197 1 98.56 182 TYR A N 1
ATOM 1451 C CA . TYR A 1 182 ? -12.312 3.916 1.662 1 98.56 182 TYR A CA 1
ATOM 1452 C C . TYR A 1 182 ? -10.914 3.309 1.744 1 98.56 182 TYR A C 1
ATOM 1454 O O . TYR A 1 182 ? -10.742 2.111 1.514 1 98.56 182 TYR A O 1
ATOM 1462 N N . GLU A 1 183 ? -9.938 4.094 2.104 1 98.44 183 GLU A N 1
ATOM 1463 C CA . GLU A 1 183 ? -8.555 3.619 2.191 1 98.44 183 GLU A CA 1
ATOM 1464 C C . GLU A 1 183 ? -8.195 3.227 3.621 1 98.44 183 GLU A C 1
ATOM 1466 O O . GLU A 1 183 ? -7.469 2.258 3.84 1 98.44 183 GLU A O 1
ATOM 1471 N N . ALA A 1 184 ? -8.734 3.918 4.629 1 98.5 184 ALA A N 1
ATOM 1472 C CA . ALA A 1 184 ? -8.227 3.879 5.996 1 98.5 184 ALA A CA 1
ATOM 1473 C C . ALA A 1 184 ? -8.969 2.838 6.828 1 98.5 184 ALA A C 1
ATOM 1475 O O . ALA A 1 184 ? -10.195 2.727 6.746 1 98.5 184 ALA A O 1
ATOM 1476 N N . SER A 1 185 ? -8.227 2.109 7.66 1 98.62 185 SER A N 1
ATOM 1477 C CA . SER A 1 185 ? -8.82 1.223 8.656 1 98.62 185 SER A CA 1
ATOM 1478 C C . SER A 1 185 ? -9.508 2.016 9.758 1 98.62 185 SER A C 1
ATOM 1480 O O . SER A 1 185 ? -8.992 3.047 10.203 1 98.62 185 SER A O 1
ATOM 1482 N N . VAL A 1 186 ? -10.625 1.48 10.219 1 98.75 186 VAL A N 1
ATOM 1483 C CA . VAL A 1 186 ? -11.328 2.109 11.328 1 98.75 186 VAL A CA 1
ATOM 1484 C C . VAL A 1 186 ? -10.445 2.09 12.578 1 98.75 186 VAL A C 1
ATOM 1486 O O . VAL A 1 186 ? -10.32 3.098 13.273 1 98.75 186 VAL A O 1
ATOM 1489 N N . LEU A 1 187 ? -9.766 0.977 12.836 1 98.94 187 LEU A N 1
ATOM 1490 C CA . LEU A 1 187 ? -8.922 0.878 14.023 1 98.94 187 LEU A CA 1
ATOM 1491 C C . LEU A 1 187 ? -7.832 1.942 14 1 98.94 187 LEU A C 1
ATOM 1493 O O . LEU A 1 187 ? -7.602 2.623 15 1 98.94 187 LEU A O 1
ATOM 1497 N N . TRP A 1 188 ? -7.203 2.062 12.883 1 98.81 188 TRP A N 1
ATOM 1498 C CA . TRP A 1 188 ? -6.109 3.025 12.789 1 98.81 188 TRP A CA 1
ATOM 1499 C C . TRP A 1 188 ? -6.617 4.449 13 1 98.81 188 TRP A C 1
ATOM 1501 O O . TRP A 1 188 ? -6 5.23 13.727 1 98.81 188 TRP A O 1
ATOM 1511 N N . PHE A 1 189 ? -7.715 4.762 12.32 1 98.81 189 PHE A N 1
ATOM 1512 C CA . PHE A 1 189 ? -8.234 6.117 12.422 1 98.81 189 PHE A CA 1
ATOM 1513 C C . PHE A 1 189 ? -8.633 6.438 13.859 1 98.81 189 PHE A C 1
ATOM 1515 O O . PHE A 1 189 ? -8.344 7.523 14.359 1 98.81 189 PHE A O 1
ATOM 1522 N N . LEU A 1 190 ? -9.281 5.469 14.531 1 98.81 190 LEU A N 1
ATOM 1523 C CA . LEU A 1 190 ? -9.648 5.625 15.938 1 98.81 190 LEU A CA 1
ATOM 1524 C C . LEU A 1 190 ? -8.406 5.832 16.797 1 98.81 190 LEU A C 1
ATOM 1526 O O . LEU A 1 190 ? -8.391 6.703 17.672 1 98.81 190 LEU A O 1
ATOM 1530 N N . TRP A 1 191 ? -7.445 5.023 16.562 1 98.81 191 TRP A N 1
ATOM 1531 C CA . TRP A 1 191 ? -6.188 5.117 17.297 1 98.81 191 TRP A CA 1
ATOM 1532 C C . TRP A 1 191 ? -5.535 6.48 17.094 1 98.81 191 TRP A C 1
ATOM 1534 O O . TRP A 1 191 ? -5.027 7.082 18.047 1 98.81 191 TRP A O 1
ATOM 1544 N N . TYR A 1 192 ? -5.559 6.969 15.859 1 98.62 192 TYR A N 1
ATOM 1545 C CA . TYR A 1 192 ? -4.992 8.258 15.492 1 98.62 192 TYR A CA 1
ATOM 1546 C C . TYR A 1 192 ? -5.652 9.391 16.281 1 98.62 192 TYR A C 1
ATOM 1548 O O . TYR A 1 192 ? -4.969 10.242 16.844 1 98.62 192 TYR A O 1
ATOM 1556 N N . ILE A 1 193 ? -6.965 9.367 16.344 1 98.19 193 ILE A N 1
ATOM 1557 C CA . ILE A 1 193 ? -7.738 10.367 17.078 1 98.19 193 ILE A CA 1
ATOM 1558 C C . ILE A 1 193 ? -7.43 10.273 18.562 1 98.19 193 ILE A C 1
ATOM 1560 O O . ILE A 1 193 ? -7.207 11.289 19.234 1 98.19 193 ILE A O 1
ATOM 1564 N N . LYS A 1 194 ? -7.406 9.094 19.031 1 97.94 194 LYS A N 1
ATOM 1565 C CA . LYS A 1 194 ? -7.125 8.844 20.438 1 97.94 194 LYS A CA 1
ATOM 1566 C C . LYS A 1 194 ? -5.77 9.422 20.844 1 97.94 194 LYS A C 1
ATOM 1568 O O . LYS A 1 194 ? -5.641 10.062 21.891 1 97.94 194 LYS A O 1
ATOM 1573 N N . CYS A 1 195 ? -4.77 9.219 20 1 97.44 195 CYS A N 1
ATOM 1574 C CA . CYS A 1 195 ? -3.402 9.648 20.297 1 97.44 195 CYS A CA 1
ATOM 1575 C C . CYS A 1 195 ? -3.297 11.164 20.328 1 97.44 195 CYS A C 1
ATOM 1577 O O . CYS A 1 195 ? -2.35 11.711 20.891 1 97.44 195 CYS A O 1
ATOM 1579 N N . CYS A 1 196 ? -4.266 11.852 19.781 1 97.38 196 CYS A N 1
ATOM 1580 C CA . CYS A 1 196 ? -4.27 13.305 19.766 1 97.38 196 CYS A CA 1
ATOM 1581 C C . CYS A 1 196 ? -5.031 13.859 20.969 1 97.38 196 CYS A C 1
ATOM 1583 O O . CYS A 1 196 ? -4.973 15.062 21.25 1 97.38 196 CYS A O 1
ATOM 1585 N N . GLY A 1 197 ? -5.754 13.031 21.625 1 95.88 197 GLY A N 1
ATOM 1586 C CA . GLY A 1 197 ? -6.52 13.477 22.781 1 95.88 197 GLY A CA 1
ATOM 1587 C C . GLY A 1 197 ? -8.016 13.547 22.516 1 95.88 197 GLY A C 1
ATOM 1588 O O . GLY A 1 197 ? -8.75 14.195 23.25 1 95.88 197 GLY A O 1
ATOM 1589 N N . GLY A 1 198 ? -8.461 12.977 21.344 1 96.19 198 GLY A N 1
ATOM 1590 C CA . GLY A 1 198 ? -9.883 12.922 21.062 1 96.19 198 GLY A CA 1
ATOM 1591 C C . GLY A 1 198 ? -10.297 13.758 19.859 1 96.19 198 GLY A C 1
ATOM 1592 O O . GLY A 1 198 ? -9.477 14.5 19.312 1 96.19 198 GLY A O 1
ATOM 1593 N N . GLN A 1 199 ? -11.586 13.602 19.484 1 94.94 199 GLN A N 1
ATOM 1594 C CA . GLN A 1 199 ? -12.086 14.18 18.234 1 94.94 199 GLN A CA 1
ATOM 1595 C C . GLN A 1 199 ? -12.102 15.703 18.312 1 94.94 199 GLN A C 1
ATOM 1597 O O . GLN A 1 199 ? -11.836 16.391 17.312 1 94.94 199 GLN A O 1
ATOM 1602 N N . LYS A 1 200 ? -12.367 16.281 19.469 1 94.19 200 LYS A N 1
ATOM 1603 C CA . LYS A 1 200 ? -12.398 17.75 19.594 1 94.19 200 LYS A CA 1
ATOM 1604 C C . LYS A 1 200 ? -10.984 18.328 19.531 1 94.19 200 LYS A C 1
ATOM 1606 O O . LYS A 1 200 ? -10.758 19.328 18.844 1 94.19 200 LYS A O 1
ATOM 1611 N N . ARG A 1 201 ? -10.094 17.719 20.172 1 95.62 201 ARG A N 1
ATOM 1612 C CA . ARG A 1 201 ? -8.719 18.203 20.234 1 95.62 201 ARG A CA 1
ATOM 1613 C C . ARG A 1 201 ? -8.055 18.172 18.859 1 95.62 201 ARG A C 1
ATOM 1615 O O . ARG A 1 201 ? -7.359 19.125 18.484 1 95.62 201 ARG A O 1
ATOM 1622 N N . ILE A 1 202 ? -8.242 17.109 18.125 1 96.44 202 ILE A N 1
ATOM 1623 C CA . ILE A 1 202 ? -7.559 16.969 16.844 1 96.44 202 ILE A CA 1
ATOM 1624 C C . ILE A 1 202 ? -8.117 17.969 15.844 1 96.44 202 ILE A C 1
ATOM 1626 O O . ILE A 1 202 ? -7.391 18.469 14.984 1 96.44 202 ILE A O 1
ATOM 1630 N N . PHE A 1 203 ? -9.391 18.281 15.953 1 92.94 203 PHE A N 1
ATOM 1631 C CA . PHE A 1 203 ? -10.047 19.016 14.875 1 92.94 203 PHE A CA 1
ATOM 1632 C C . PHE A 1 203 ? -10.094 20.5 15.188 1 92.94 203 PHE A C 1
ATOM 1634 O O . PHE A 1 203 ? -10.211 21.328 14.273 1 92.94 203 PHE A O 1
ATOM 1641 N N . SER A 1 204 ? -9.992 20.938 16.422 1 93.06 204 SER A N 1
ATOM 1642 C CA . SER A 1 204 ? -10.078 22.344 16.812 1 93.06 204 SER A CA 1
ATOM 1643 C C . SER A 1 204 ? -8.766 23.062 16.547 1 93.06 204 SER A C 1
ATOM 1645 O O . SER A 1 204 ? -7.691 22.469 16.609 1 93.06 204 SER A O 1
ATOM 1647 N N . THR A 1 205 ? -8.945 24.359 16.188 1 94.88 205 THR A N 1
ATOM 1648 C CA . THR A 1 205 ? -7.77 25.219 16.141 1 94.88 205 THR A CA 1
ATOM 1649 C C . THR A 1 205 ? -7.426 25.734 17.531 1 94.88 205 THR A C 1
ATOM 1651 O O . THR A 1 205 ? -6.43 25.312 18.125 1 94.88 205 THR A O 1
ATOM 1654 N N . THR A 1 206 ? -8.398 26.484 18.109 1 94.38 206 THR A N 1
ATOM 1655 C CA . THR A 1 206 ? -8.211 26.938 19.484 1 94.38 206 THR A CA 1
ATOM 1656 C C . THR A 1 206 ? -8.227 25.75 20.453 1 94.38 206 THR A C 1
ATOM 1658 O O . THR A 1 206 ? -9.156 24.938 20.438 1 94.38 206 THR A O 1
ATOM 1661 N N . ASN A 1 207 ? -7.199 25.656 21.25 1 96.06 207 ASN A N 1
ATOM 1662 C CA . ASN A 1 207 ? -7.07 24.578 22.219 1 96.06 207 ASN A CA 1
ATOM 1663 C C . ASN A 1 207 ? -6.879 23.234 21.516 1 96.06 207 ASN A C 1
ATOM 1665 O O . ASN A 1 207 ? -7.094 22.172 22.125 1 96.06 207 ASN A O 1
ATOM 1669 N N . GLY A 1 208 ? -6.582 23.25 20.203 1 96.19 208 GLY A N 1
ATOM 1670 C CA . GLY A 1 208 ? -6.375 22.047 19.406 1 96.19 208 GLY A CA 1
ATOM 1671 C C . GLY A 1 208 ? -4.977 21.938 18.844 1 96.19 208 GLY A C 1
ATOM 1672 O O . GLY A 1 208 ? -4.055 22.609 19.312 1 96.19 208 GLY A O 1
ATOM 1673 N N . GLY A 1 209 ? -4.789 21.062 17.922 1 95.19 209 GLY A N 1
ATOM 1674 C CA . GLY A 1 209 ? -3.473 20.75 17.391 1 95.19 209 GLY A CA 1
ATOM 1675 C C . GLY A 1 209 ? -2.895 21.875 16.547 1 95.19 209 GLY A C 1
ATOM 1676 O O . GLY A 1 209 ? -1.68 21.953 16.344 1 95.19 209 GLY A O 1
ATOM 1677 N N . GLN A 1 210 ? -3.723 22.828 15.992 1 95.94 210 GLN A N 1
ATOM 1678 C CA . GLN A 1 210 ? -3.281 23.875 15.086 1 95.94 210 GLN A CA 1
ATOM 1679 C C . GLN A 1 210 ? -3.424 25.25 15.727 1 95.94 210 GLN A C 1
ATOM 1681 O O . GLN A 1 210 ? -3.648 26.25 15.031 1 95.94 210 GLN A O 1
ATOM 1686 N N . GLU A 1 211 ? -3.266 25.359 17.031 1 97.44 211 GLU A N 1
ATOM 1687 C CA . GLU A 1 211 ? -3.566 26.578 17.781 1 97.44 211 GLU A CA 1
ATOM 1688 C C . GLU A 1 211 ? -2.541 27.672 17.484 1 97.44 211 GLU A C 1
ATOM 1690 O O . GLU A 1 211 ? -2.879 28.844 17.469 1 97.44 211 GLU A O 1
ATOM 1695 N N . ARG A 1 212 ? -1.312 27.281 17.266 1 98.44 212 ARG A N 1
ATOM 1696 C CA . ARG A 1 212 ? -0.233 28.25 17.172 1 98.44 212 ARG A CA 1
ATOM 1697 C C . ARG A 1 212 ? 0.691 27.922 16 1 98.44 212 ARG A C 1
ATOM 1699 O O . ARG A 1 212 ? 0.75 26.781 15.539 1 98.44 212 ARG A O 1
ATOM 1706 N N . LYS A 1 213 ? 1.386 28.922 15.539 1 98.44 213 LYS A N 1
ATOM 1707 C CA . LYS A 1 213 ? 2.465 28.828 14.562 1 98.44 213 LYS A CA 1
ATOM 1708 C C . LYS A 1 213 ? 3.775 29.359 15.133 1 98.44 213 LYS A C 1
ATOM 1710 O O . LYS A 1 213 ? 3.795 29.922 16.234 1 98.44 213 LYS A O 1
ATOM 1715 N N . PHE A 1 214 ? 4.828 29.203 14.484 1 98.69 214 PHE A N 1
ATOM 1716 C CA . PHE A 1 214 ? 6.145 29.625 14.953 1 98.69 214 PHE A CA 1
ATOM 1717 C C . PHE A 1 214 ? 6.594 30.891 14.242 1 98.69 214 PHE A C 1
ATOM 1719 O O . PHE A 1 214 ? 6.59 30.969 13.016 1 98.69 214 PHE A O 1
ATOM 1726 N N . VAL A 1 215 ? 7.023 31.891 15.039 1 98.5 215 VAL A N 1
ATOM 1727 C CA . VAL A 1 215 ? 7.629 33.062 14.445 1 98.5 215 VAL A CA 1
ATOM 1728 C C . VAL A 1 215 ? 8.906 32.688 13.703 1 98.5 215 VAL A C 1
ATOM 1730 O O . VAL A 1 215 ? 9.844 32.156 14.297 1 98.5 215 VAL A O 1
ATOM 1733 N N . GLY A 1 216 ? 8.938 32.875 12.484 1 98 216 GLY A N 1
ATOM 1734 C CA . GLY A 1 216 ? 10.094 32.531 11.672 1 98 216 GLY A CA 1
ATOM 1735 C C . GLY A 1 216 ? 9.984 31.156 11.031 1 98 216 GLY A C 1
ATOM 1736 O O . GLY A 1 216 ? 10.859 30.734 10.273 1 98 216 GLY A O 1
ATOM 1737 N N . GLY A 1 217 ? 8.938 30.406 11.344 1 98.5 217 GLY A N 1
ATOM 1738 C CA . GLY A 1 217 ? 8.688 29.125 10.695 1 98.5 217 GLY A CA 1
ATOM 1739 C C . GLY A 1 217 ? 9.109 27.953 11.547 1 98.5 217 GLY A C 1
ATOM 1740 O O . GLY A 1 217 ? 10 28.062 12.383 1 98.5 217 GLY A O 1
ATOM 1741 N N . SER A 1 218 ? 8.562 26.828 11.273 1 98.75 218 SER A N 1
ATOM 1742 C CA . SER A 1 218 ? 8.734 25.625 12.102 1 98.75 218 SER A CA 1
ATOM 1743 C C . SER A 1 218 ? 10.07 24.953 11.828 1 98.75 218 SER A C 1
ATOM 1745 O O . SER A 1 218 ? 10.625 24.281 12.703 1 98.75 218 SER A O 1
ATOM 1747 N N . GLN A 1 219 ? 10.602 25.141 10.609 1 98.81 219 GLN A N 1
ATOM 1748 C CA . GLN A 1 219 ? 11.82 24.438 10.211 1 98.81 219 GLN A CA 1
ATOM 1749 C C . GLN A 1 219 ? 13.008 24.891 11.047 1 98.81 219 GLN A C 1
ATOM 1751 O O . GLN A 1 219 ? 14.047 24.234 11.07 1 98.81 219 GLN A O 1
ATOM 1756 N N . GLN A 1 220 ? 12.867 26.047 11.789 1 98.56 220 GLN A N 1
ATOM 1757 C CA . GLN A 1 220 ? 13.914 26.578 12.664 1 98.56 220 GLN A CA 1
ATOM 1758 C C . GLN A 1 220 ? 14.32 25.547 13.719 1 98.56 220 GLN A C 1
ATOM 1760 O O . GLN A 1 220 ? 15.484 25.484 14.109 1 98.56 220 GLN A O 1
ATOM 1765 N N . ILE A 1 221 ? 13.359 24.75 14.117 1 98.81 221 ILE A N 1
ATOM 1766 C CA . ILE A 1 221 ? 13.641 23.766 15.164 1 98.81 221 ILE A CA 1
ATOM 1767 C C . ILE A 1 221 ? 14.664 22.75 14.664 1 98.81 221 ILE A C 1
ATOM 1769 O O . ILE A 1 221 ? 15.672 22.5 15.328 1 98.81 221 ILE A O 1
ATOM 1773 N N . SER A 1 222 ? 14.422 22.25 13.477 1 98.88 222 SER A N 1
ATOM 1774 C CA . SER A 1 222 ? 15.352 21.297 12.867 1 98.88 222 SER A CA 1
ATOM 1775 C C . SER A 1 222 ? 16.703 21.953 12.609 1 98.88 222 SER A C 1
ATOM 1777 O O . SER A 1 222 ? 17.75 21.344 12.859 1 98.88 222 SER A O 1
ATOM 1779 N N . LYS A 1 223 ? 16.688 23.172 12.133 1 98.69 223 LYS A N 1
ATOM 1780 C CA . LYS A 1 223 ? 17.922 23.875 11.836 1 98.69 223 LYS A CA 1
ATOM 1781 C C . LYS A 1 223 ? 18.75 24.094 13.102 1 98.69 223 LYS A C 1
ATOM 1783 O O . LYS A 1 223 ? 19.969 23.906 13.094 1 98.69 223 LYS A O 1
ATOM 1788 N N . ARG A 1 224 ? 18.109 24.469 14.203 1 98.69 224 ARG A N 1
ATOM 1789 C CA . ARG A 1 224 ? 18.797 24.719 15.461 1 98.69 224 ARG A CA 1
ATOM 1790 C C . ARG A 1 224 ? 19.375 23.422 16.031 1 98.69 224 ARG A C 1
ATOM 1792 O O . ARG A 1 224 ? 20.469 23.422 16.594 1 98.69 224 ARG A O 1
ATOM 1799 N N . ILE A 1 225 ? 18.594 22.297 15.906 1 98.88 225 ILE A N 1
ATOM 1800 C CA . ILE A 1 225 ? 19.125 21.016 16.359 1 98.88 225 ILE A CA 1
ATOM 1801 C C . ILE A 1 225 ? 20.359 20.656 15.547 1 98.88 225 ILE A C 1
ATOM 1803 O O . ILE A 1 225 ? 21.375 20.234 16.109 1 98.88 225 ILE A O 1
ATOM 1807 N N . ALA A 1 226 ? 20.25 20.797 14.242 1 98.81 226 ALA A N 1
ATOM 1808 C CA . ALA A 1 226 ? 21.375 20.484 13.375 1 98.81 226 ALA A CA 1
ATOM 1809 C C . ALA A 1 226 ? 22.609 21.312 13.742 1 98.81 226 ALA A C 1
ATOM 1811 O O . ALA A 1 226 ? 23.734 20.797 13.773 1 98.81 226 ALA A O 1
ATOM 1812 N N . GLU A 1 227 ? 22.375 22.609 14.023 1 98.44 227 GLU A N 1
ATOM 1813 C CA . GLU A 1 227 ? 23.453 23.484 14.445 1 98.44 227 GLU A CA 1
ATOM 1814 C C . GLU A 1 227 ? 24.094 23 15.742 1 98.44 227 GLU A C 1
ATOM 1816 O O . GLU A 1 227 ? 25.328 23.016 15.883 1 98.44 227 GLU A O 1
ATOM 1821 N N . LYS A 1 228 ? 23.266 22.609 16.625 1 98.06 228 LYS A N 1
ATOM 1822 C CA . LYS A 1 228 ? 23.766 22.109 17.922 1 98.06 228 LYS A CA 1
ATOM 1823 C C . LYS A 1 228 ? 24.594 20.844 17.734 1 98.06 228 LYS A C 1
ATOM 1825 O O . LYS A 1 228 ? 25.594 20.656 18.422 1 98.06 228 LYS A O 1
ATOM 1830 N N . LEU A 1 229 ? 24.188 19.938 16.828 1 98.25 229 LEU A N 1
ATOM 1831 C CA . LEU A 1 229 ? 24.891 18.688 16.562 1 98.25 229 LEU A CA 1
ATOM 1832 C C . LEU A 1 229 ? 26.234 18.953 15.898 1 98.25 229 LEU A C 1
ATOM 1834 O O . LEU A 1 229 ? 27.203 18.219 16.125 1 98.25 229 LEU A O 1
ATOM 1838 N N . GLY A 1 230 ? 26.312 19.969 15.055 1 96.56 230 GLY A N 1
ATOM 1839 C CA . GLY A 1 230 ? 27.516 20.312 14.328 1 96.56 230 GLY A CA 1
ATOM 1840 C C . GLY A 1 230 ? 27.469 19.906 12.867 1 96.56 230 GLY A C 1
ATOM 1841 O O . GLY A 1 230 ? 27 18.812 12.539 1 96.56 230 GLY A O 1
ATOM 1842 N N . ASN A 1 231 ? 27.984 20.781 12.047 1 89.12 231 ASN A N 1
ATOM 1843 C CA . ASN A 1 231 ? 27.906 20.594 10.602 1 89.12 231 ASN A CA 1
ATOM 1844 C C . ASN A 1 231 ? 28.625 19.328 10.156 1 89.12 231 ASN A C 1
ATOM 1846 O O . ASN A 1 231 ? 28.312 18.766 9.109 1 89.12 231 ASN A O 1
ATOM 1850 N N . ASP A 1 232 ? 29.578 18.922 10.938 1 94.12 232 ASP A N 1
ATOM 1851 C CA . ASP A 1 232 ? 30.344 17.734 10.586 1 94.12 232 ASP A CA 1
ATOM 1852 C C . ASP A 1 232 ? 29.594 16.453 11.008 1 94.12 232 ASP A C 1
ATOM 1854 O O . ASP A 1 232 ? 30 15.352 10.656 1 94.12 232 ASP A O 1
ATOM 1858 N N . ARG A 1 233 ? 28.5 16.641 11.672 1 96.81 233 ARG A N 1
ATOM 1859 C CA . ARG A 1 233 ? 27.766 15.484 12.172 1 96.81 233 ARG A CA 1
ATOM 1860 C C . ARG A 1 233 ? 26.422 15.344 11.484 1 96.81 233 ARG A C 1
ATOM 1862 O O . ARG A 1 233 ? 25.703 14.359 11.703 1 96.81 233 ARG A O 1
ATOM 1869 N N . VAL A 1 234 ? 26.047 16.281 10.719 1 98.62 234 VAL A N 1
ATOM 1870 C CA . VAL A 1 234 ? 24.859 16.219 9.875 1 98.62 234 VAL A CA 1
ATOM 1871 C C . VAL A 1 234 ? 25.25 16.375 8.414 1 98.62 234 VAL A C 1
ATOM 1873 O O . VAL A 1 234 ? 25.547 17.484 7.945 1 98.62 234 VAL A O 1
ATOM 1876 N N . LEU A 1 235 ? 25.297 15.281 7.715 1 98.12 235 LEU A N 1
ATOM 1877 C CA . LEU A 1 235 ? 25.703 15.297 6.312 1 98.12 235 LEU A CA 1
ATOM 1878 C C . LEU A 1 235 ? 24.484 15.336 5.391 1 98.12 235 LEU A C 1
ATOM 1880 O O . LEU A 1 235 ? 23.688 14.398 5.371 1 98.12 235 LEU A O 1
ATOM 1884 N N . LEU A 1 236 ? 24.359 16.406 4.676 1 98.19 236 LEU A N 1
ATOM 1885 C CA . LEU A 1 236 ? 23.281 16.594 3.711 1 98.19 236 LEU A CA 1
ATOM 1886 C C . LEU A 1 236 ? 23.656 15.984 2.359 1 98.19 236 LEU A C 1
ATOM 1888 O O . LEU A 1 236 ? 24.812 15.648 2.125 1 98.19 236 LEU A O 1
ATOM 1892 N N . SER A 1 237 ? 22.703 15.719 1.483 1 97.75 237 SER A N 1
ATOM 1893 C CA . SER A 1 237 ? 22.891 15.18 0.141 1 97.75 237 SER A CA 1
ATOM 1894 C C . SER A 1 237 ? 23.609 13.836 0.183 1 97.75 237 SER A C 1
ATOM 1896 O O . SER A 1 237 ? 24.516 13.586 -0.604 1 97.75 237 SER A O 1
ATOM 1898 N N . HIS A 1 238 ? 23.297 13.031 1.179 1 97.44 238 HIS A N 1
ATOM 1899 C CA . HIS A 1 238 ? 23.828 11.68 1.353 1 97.44 238 HIS A CA 1
ATOM 1900 C C . HIS A 1 238 ? 22.703 10.656 1.427 1 97.44 238 HIS A C 1
ATOM 1902 O O . HIS A 1 238 ? 22.469 10.047 2.475 1 97.44 238 HIS A O 1
ATOM 1908 N N . PRO A 1 239 ? 22 10.398 0.291 1 97.56 239 PRO A N 1
ATOM 1909 C CA . PRO A 1 239 ? 20.938 9.383 0.318 1 97.56 239 PRO A CA 1
ATOM 1910 C C . PRO A 1 239 ? 21.484 7.977 0.569 1 97.56 239 PRO A C 1
ATOM 1912 O O . PRO A 1 239 ? 22.359 7.512 -0.16 1 97.56 239 PRO A O 1
ATOM 1915 N N . VAL A 1 240 ? 21.016 7.324 1.621 1 98.19 240 VAL A N 1
ATOM 1916 C CA . VAL A 1 240 ? 21.406 5.957 1.951 1 98.19 240 VAL A CA 1
ATOM 1917 C C . VAL A 1 240 ? 20.688 4.977 1.028 1 98.19 240 VAL A C 1
ATOM 1919 O O . VAL A 1 240 ? 19.469 5.035 0.883 1 98.19 240 VAL A O 1
ATOM 1922 N N . PHE A 1 241 ? 21.422 4.031 0.356 1 97.62 241 PHE A N 1
ATOM 1923 C CA . PHE A 1 241 ? 20.766 3.113 -0.565 1 97.62 241 PHE A CA 1
ATOM 1924 C C . PHE A 1 241 ? 21 1.665 -0.152 1 97.62 241 PHE A C 1
ATOM 1926 O O . PHE A 1 241 ? 20.359 0.751 -0.684 1 97.62 241 PHE A O 1
ATOM 1933 N N . HIS A 1 242 ? 21.922 1.405 0.812 1 97.94 242 HIS A N 1
ATOM 1934 C CA . HIS A 1 242 ? 22.25 0.046 1.229 1 97.94 242 HIS A CA 1
ATOM 1935 C C . HIS A 1 242 ? 22.75 0.016 2.668 1 97.94 242 HIS A C 1
ATOM 1937 O O . HIS A 1 242 ? 23.531 0.875 3.072 1 97.94 242 HIS A O 1
ATOM 1943 N N . ILE A 1 243 ? 22.281 -0.926 3.475 1 98.19 243 ILE A N 1
ATOM 1944 C CA . ILE A 1 243 ? 22.734 -1.142 4.844 1 98.19 243 ILE A CA 1
ATOM 1945 C C . ILE A 1 243 ? 23.109 -2.611 5.043 1 98.19 243 ILE A C 1
ATOM 1947 O O . ILE A 1 243 ? 22.281 -3.498 4.816 1 98.19 243 ILE A O 1
ATOM 1951 N N . SER A 1 244 ? 24.297 -2.867 5.406 1 97.69 244 SER A N 1
ATOM 1952 C CA . SER A 1 244 ? 24.781 -4.215 5.691 1 97.69 244 SER A CA 1
ATOM 1953 C C . SER A 1 244 ? 25.109 -4.379 7.172 1 97.69 244 SER A C 1
ATOM 1955 O O . SER A 1 244 ? 25.844 -3.562 7.742 1 97.69 244 SER A O 1
ATOM 1957 N N . GLN A 1 245 ? 24.531 -5.387 7.789 1 96.56 245 GLN A N 1
ATOM 1958 C CA . GLN A 1 245 ? 24.797 -5.676 9.195 1 96.56 245 GLN A CA 1
ATOM 1959 C C . GLN A 1 245 ? 25.656 -6.926 9.352 1 96.56 245 GLN A C 1
ATOM 1961 O O . GLN A 1 245 ? 25.469 -7.91 8.633 1 96.56 245 GLN A O 1
ATOM 1966 N N . THR A 1 246 ? 26.641 -6.816 10.211 1 92.56 246 THR A N 1
ATOM 1967 C CA . THR A 1 246 ? 27.406 -7.965 10.68 1 92.56 246 THR A CA 1
ATOM 1968 C C . THR A 1 246 ? 27.438 -8.016 12.203 1 92.56 246 THR A C 1
ATOM 1970 O O . THR A 1 246 ? 26.797 -7.195 12.867 1 92.56 246 THR A O 1
ATOM 1973 N N . THR A 1 247 ? 28.094 -8.984 12.812 1 86.94 247 THR A N 1
ATOM 1974 C CA . THR A 1 247 ? 28.203 -9.102 14.258 1 86.94 247 THR A CA 1
ATOM 1975 C C . THR A 1 247 ? 29 -7.926 14.828 1 86.94 247 THR A C 1
ATOM 1977 O O . THR A 1 247 ? 28.859 -7.586 16 1 86.94 247 THR A O 1
ATOM 1980 N N . ASP A 1 248 ? 29.844 -7.277 13.953 1 85.38 248 ASP A N 1
ATOM 1981 C CA . ASP A 1 248 ? 30.781 -6.262 14.43 1 85.38 248 ASP A CA 1
ATOM 1982 C C . ASP A 1 248 ? 30.219 -4.859 14.242 1 85.38 248 ASP A C 1
ATOM 1984 O O . ASP A 1 248 ? 30.781 -3.883 14.75 1 85.38 248 ASP A O 1
ATOM 1988 N N . GLY A 1 249 ? 29.156 -4.863 13.453 1 92.62 249 GLY A N 1
ATOM 1989 C CA . GLY A 1 249 ? 28.609 -3.539 13.242 1 92.62 249 GLY A CA 1
ATOM 1990 C C . GLY A 1 249 ? 27.797 -3.428 11.961 1 92.62 249 GLY A C 1
ATOM 1991 O O . GLY A 1 249 ? 27.391 -4.438 11.391 1 92.62 249 GLY A O 1
ATOM 1992 N N . VAL A 1 250 ? 27.484 -2.115 11.625 1 97.94 250 VAL A N 1
ATOM 1993 C CA . VAL A 1 250 ? 26.641 -1.823 10.477 1 97.94 250 VAL A CA 1
ATOM 1994 C C . VAL A 1 250 ? 27.391 -0.928 9.492 1 97.94 250 VAL A C 1
ATOM 1996 O O . VAL A 1 250 ? 28.078 0.011 9.898 1 97.94 250 VAL A O 1
ATOM 1999 N N . THR A 1 251 ? 27.359 -1.271 8.234 1 97.56 251 THR A N 1
ATOM 2000 C CA . THR A 1 251 ? 27.891 -0.433 7.164 1 97.56 251 THR A CA 1
ATOM 2001 C C . THR A 1 251 ? 26.75 0.196 6.363 1 97.56 251 THR A C 1
ATOM 2003 O O . THR A 1 251 ? 25.859 -0.506 5.887 1 97.56 251 THR A O 1
ATOM 2006 N N . VAL A 1 252 ? 26.781 1.524 6.258 1 98.06 252 VAL A N 1
ATOM 2007 C CA . VAL A 1 252 ? 25.766 2.293 5.547 1 98.06 252 VAL A CA 1
ATOM 2008 C C . VAL A 1 252 ? 26.359 2.91 4.289 1 98.06 252 VAL A C 1
ATOM 2010 O O . VAL A 1 252 ? 27.344 3.65 4.363 1 98.06 252 VAL A O 1
ATOM 2013 N N . SER A 1 253 ? 25.781 2.586 3.125 1 97.12 253 SER A N 1
ATOM 2014 C CA . SER A 1 253 ? 26.281 3.107 1.853 1 97.12 253 SER A CA 1
ATOM 2015 C C . SER A 1 253 ? 25.359 4.207 1.32 1 97.12 253 SER A C 1
ATOM 2017 O O . SER A 1 253 ? 24.141 4.109 1.418 1 97.12 253 SER A O 1
ATOM 2019 N N . VAL A 1 254 ? 25.969 5.254 0.772 1 96.69 254 VAL A N 1
ATOM 2020 C CA . VAL A 1 254 ? 25.203 6.367 0.214 1 96.69 254 VAL A CA 1
ATOM 2021 C C . VAL A 1 254 ? 25.484 6.484 -1.283 1 96.69 254 VAL A C 1
ATOM 2023 O O . VAL A 1 254 ? 26.469 5.93 -1.785 1 96.69 254 VAL A O 1
ATOM 2026 N N . THR A 1 255 ? 24.641 7.086 -2.057 1 92.88 255 THR A N 1
ATOM 2027 C CA . THR A 1 255 ? 24.672 7.203 -3.512 1 92.88 255 THR A CA 1
ATOM 2028 C C . THR A 1 255 ? 25.969 7.859 -3.975 1 92.88 255 THR A C 1
ATOM 2030 O O . THR A 1 255 ? 26.469 7.566 -5.07 1 92.88 255 THR A O 1
ATOM 2033 N N . GLY A 1 256 ? 26.672 8.633 -3.201 1 88.44 256 GLY A N 1
ATOM 2034 C CA . GLY A 1 256 ? 27.906 9.297 -3.59 1 88.44 256 GLY A CA 1
ATOM 2035 C C . GLY A 1 256 ? 29.125 8.391 -3.531 1 88.44 256 GLY A C 1
ATOM 2036 O O . GLY A 1 256 ? 30.219 8.789 -3.924 1 88.44 256 GLY A O 1
ATOM 2037 N N . GLY A 1 257 ? 28.938 7.129 -3.072 1 90.44 257 GLY A N 1
ATOM 2038 C CA . GLY A 1 257 ? 30.016 6.148 -3.074 1 90.44 257 GLY A CA 1
ATOM 2039 C C . GLY A 1 257 ? 30.656 5.961 -1.712 1 90.44 257 GLY A C 1
ATOM 2040 O O . GLY A 1 257 ? 31.375 4.984 -1.489 1 90.44 257 GLY A O 1
ATOM 2041 N N . GLN A 1 258 ? 30.328 6.836 -0.808 1 93.94 258 GLN A N 1
ATOM 2042 C CA . GLN A 1 258 ? 30.891 6.742 0.531 1 93.94 258 GLN A CA 1
ATOM 2043 C C . GLN A 1 258 ? 30.188 5.668 1.357 1 93.94 258 GLN A C 1
ATOM 2045 O O . GLN A 1 258 ? 29.047 5.312 1.078 1 93.94 258 GLN A O 1
ATOM 2050 N N . GLN A 1 259 ? 30.938 5.16 2.25 1 96 259 GLN A N 1
ATOM 2051 C CA . GLN A 1 259 ? 30.422 4.223 3.238 1 96 259 GLN A CA 1
ATOM 2052 C C . GLN A 1 259 ? 30.734 4.688 4.656 1 96 259 GLN A C 1
ATOM 2054 O O . GLN A 1 259 ? 31.812 5.238 4.914 1 96 259 GLN A O 1
ATOM 2059 N N . PHE A 1 260 ? 29.812 4.492 5.508 1 97.06 260 PHE A N 1
ATOM 2060 C CA . PHE A 1 260 ? 29.953 4.84 6.914 1 97.06 260 PHE A CA 1
ATOM 2061 C C . PHE A 1 260 ? 29.703 3.625 7.801 1 97.06 260 PHE A C 1
ATOM 2063 O O . PHE A 1 260 ? 28.922 2.742 7.449 1 97.06 260 PHE A O 1
ATOM 2070 N N . ARG A 1 261 ? 30.438 3.584 8.945 1 96.94 261 ARG A N 1
ATOM 2071 C CA . ARG A 1 261 ? 30.312 2.453 9.859 1 96.94 261 ARG A CA 1
ATOM 2072 C C . ARG A 1 261 ? 29.828 2.908 11.234 1 96.94 261 ARG A C 1
ATOM 2074 O O . ARG A 1 261 ? 30.234 3.965 11.719 1 96.94 261 ARG A O 1
ATOM 2081 N N . ALA A 1 262 ? 28.922 2.086 11.812 1 97.88 262 ALA A N 1
ATOM 2082 C CA . ALA A 1 262 ? 28.406 2.391 13.148 1 97.88 262 ALA A CA 1
ATOM 2083 C C . ALA A 1 262 ? 28.078 1.113 13.914 1 97.88 262 ALA A C 1
ATOM 2085 O O . ALA A 1 262 ? 28.047 0.025 13.336 1 97.88 262 ALA A O 1
ATOM 2086 N N . LYS A 1 263 ? 27.953 1.262 15.227 1 97.38 263 LYS A N 1
ATOM 2087 C CA . LYS A 1 263 ? 27.484 0.152 16.047 1 97.38 263 LYS A CA 1
ATOM 2088 C C . LYS A 1 263 ? 25.984 -0.062 15.883 1 97.38 263 LYS A C 1
ATOM 2090 O O . LYS A 1 263 ? 25.516 -1.201 15.867 1 97.38 263 LYS A O 1
ATOM 2095 N N . ARG A 1 264 ? 25.266 1.013 15.82 1 97.81 264 ARG A N 1
ATOM 2096 C CA . ARG A 1 264 ? 23.812 0.992 15.664 1 97.81 264 ARG A CA 1
ATOM 2097 C C . ARG A 1 264 ? 23.359 2.01 14.625 1 97.81 264 ARG A C 1
ATOM 2099 O O . ARG A 1 264 ? 24.078 2.975 14.336 1 97.81 264 ARG A O 1
ATOM 2106 N N . VAL A 1 265 ? 22.219 1.754 14.078 1 98.81 265 VAL A N 1
ATOM 2107 C CA . VAL A 1 265 ? 21.625 2.666 13.102 1 98.81 265 VAL A CA 1
ATOM 2108 C C . VAL A 1 265 ? 20.172 2.941 13.477 1 98.81 265 VAL A C 1
ATOM 2110 O O . VAL A 1 265 ? 19.438 2.029 13.875 1 98.81 265 VAL A O 1
ATOM 2113 N N . ILE A 1 266 ? 19.734 4.195 13.484 1 98.94 266 ILE A N 1
ATOM 2114 C CA . ILE A 1 266 ? 18.328 4.562 13.555 1 98.94 266 ILE A CA 1
ATOM 2115 C C . ILE A 1 266 ? 17.828 4.953 12.164 1 98.94 266 ILE A C 1
ATOM 2117 O O . ILE A 1 266 ? 18.391 5.852 11.523 1 98.94 266 ILE A O 1
ATOM 2121 N N . ILE A 1 267 ? 16.891 4.273 11.68 1 98.88 267 ILE A N 1
ATOM 2122 C CA . ILE A 1 267 ? 16.219 4.66 10.453 1 98.88 267 ILE A CA 1
ATOM 2123 C C . ILE A 1 267 ? 15.023 5.559 10.781 1 98.88 267 ILE A C 1
ATOM 2125 O O . ILE A 1 267 ? 14 5.086 11.273 1 98.88 267 ILE A O 1
ATOM 2129 N N . ALA A 1 268 ? 15.148 6.82 10.461 1 98.75 268 ALA A N 1
ATOM 2130 C CA . ALA A 1 268 ? 14.125 7.812 10.797 1 98.75 268 ALA A CA 1
ATOM 2131 C C . ALA A 1 268 ? 13.461 8.359 9.531 1 98.75 268 ALA A C 1
ATOM 2133 O O . ALA A 1 268 ? 12.797 9.398 9.578 1 98.75 268 ALA A O 1
ATOM 2134 N N . SER A 1 269 ? 13.648 7.691 8.383 1 97.62 269 SER A N 1
ATOM 2135 C CA . SER A 1 269 ? 12.945 8.055 7.152 1 97.62 269 SER A CA 1
ATOM 2136 C C . SER A 1 269 ? 11.492 7.594 7.188 1 97.62 269 SER A C 1
ATOM 2138 O O . SER A 1 269 ? 11.133 6.707 7.965 1 97.62 269 SER A O 1
ATOM 2140 N N . PRO A 1 270 ? 10.617 8.242 6.344 1 96.88 270 PRO A N 1
ATOM 2141 C CA . PRO A 1 270 ? 9.242 7.754 6.262 1 96.88 270 PRO A CA 1
ATOM 2142 C C . PRO A 1 270 ? 9.164 6.266 5.938 1 96.88 270 PRO A C 1
ATOM 2144 O O . PRO A 1 270 ? 10.023 5.738 5.23 1 96.88 270 PRO A O 1
ATOM 2147 N N . LEU A 1 271 ? 8.203 5.59 6.406 1 96.56 271 LEU A N 1
ATOM 2148 C CA . LEU A 1 271 ? 8.102 4.133 6.379 1 96.56 271 LEU A CA 1
ATOM 2149 C C . LEU A 1 271 ? 8.148 3.613 4.945 1 96.56 271 LEU A C 1
ATOM 2151 O O . LEU A 1 271 ? 8.898 2.684 4.641 1 96.56 271 LEU A O 1
ATOM 2155 N N . PRO A 1 272 ? 7.34 4.199 3.971 1 96.12 272 PRO A N 1
ATOM 2156 C CA . PRO A 1 272 ? 7.43 3.645 2.617 1 96.12 272 PRO A CA 1
ATOM 2157 C C . PRO A 1 272 ? 8.812 3.82 1.997 1 96.12 272 PRO A C 1
ATOM 2159 O O . PRO A 1 272 ? 9.219 3.02 1.149 1 96.12 272 PRO A O 1
ATOM 2162 N N . LEU A 1 273 ? 9.586 4.852 2.457 1 97.25 273 LEU A N 1
ATOM 2163 C CA . LEU A 1 273 ? 10.891 5.145 1.875 1 97.25 273 LEU A CA 1
ATOM 2164 C C . LEU A 1 273 ? 11.953 4.184 2.402 1 97.25 273 LEU A C 1
ATOM 2166 O O . LEU A 1 273 ? 13.055 4.109 1.854 1 97.25 273 LEU A O 1
ATOM 2170 N N . GLN A 1 274 ? 11.617 3.488 3.479 1 97.69 274 GLN A N 1
ATOM 2171 C CA . GLN A 1 274 ? 12.531 2.459 3.951 1 97.69 274 GLN A CA 1
ATOM 2172 C C . GLN A 1 274 ? 12.727 1.371 2.898 1 97.69 274 GLN A C 1
ATOM 2174 O O . GLN A 1 274 ? 13.703 0.618 2.949 1 97.69 274 GLN A O 1
ATOM 2179 N N . ASN A 1 275 ? 11.812 1.353 1.888 1 96.31 275 ASN A N 1
ATOM 2180 C CA . ASN A 1 275 ? 11.93 0.445 0.75 1 96.31 275 ASN A CA 1
ATOM 2181 C C . ASN A 1 275 ? 12.984 0.923 -0.243 1 96.31 275 ASN A C 1
ATOM 2183 O O . ASN A 1 275 ? 13.406 0.166 -1.117 1 96.31 275 ASN A O 1
ATOM 2187 N N . LYS A 1 276 ? 13.469 2.182 -0.135 1 97 276 LYS A N 1
ATOM 2188 C CA . LYS A 1 276 ? 14.508 2.719 -1.009 1 97 276 LYS A CA 1
ATOM 2189 C C . LYS A 1 276 ? 15.883 2.154 -0.645 1 97 276 LYS A C 1
ATOM 2191 O O . LYS A 1 276 ? 16.828 2.254 -1.429 1 97 276 LYS A O 1
ATOM 2196 N N . ILE A 1 277 ? 15.961 1.53 0.528 1 97.75 277 ILE A N 1
ATOM 2197 C CA . ILE A 1 277 ? 17.219 0.988 1.048 1 97.75 277 ILE A CA 1
ATOM 2198 C C . ILE A 1 277 ? 17.234 -0.529 0.879 1 97.75 277 ILE A C 1
ATOM 2200 O O . ILE A 1 277 ? 16.219 -1.197 1.128 1 97.75 277 ILE A O 1
ATOM 2204 N N . THR A 1 278 ? 18.281 -1.086 0.36 1 97.44 278 THR A N 1
ATOM 2205 C CA . THR A 1 278 ? 18.469 -2.531 0.39 1 97.44 278 THR A CA 1
ATOM 2206 C C . THR A 1 278 ? 19.203 -2.951 1.662 1 97.44 278 THR A C 1
ATOM 2208 O O . THR A 1 278 ? 20.031 -2.199 2.191 1 97.44 278 THR A O 1
ATOM 2211 N N . TYR A 1 279 ? 18.906 -4.117 2.168 1 97.88 279 TYR A N 1
ATOM 2212 C CA . TYR A 1 279 ? 19.422 -4.582 3.451 1 97.88 279 TYR A CA 1
ATOM 2213 C C . TYR A 1 279 ? 20.141 -5.914 3.297 1 97.88 279 TYR A C 1
ATOM 2215 O O . TYR A 1 279 ? 19.703 -6.789 2.553 1 97.88 279 TYR A O 1
ATOM 2223 N N . ASP A 1 280 ? 21.219 -6.012 3.957 1 97.31 280 ASP A N 1
ATOM 2224 C CA . ASP A 1 280 ? 21.984 -7.258 4.031 1 97.31 280 ASP A CA 1
ATOM 2225 C C . ASP A 1 280 ? 22.344 -7.598 5.473 1 97.31 280 ASP A C 1
ATOM 2227 O O . ASP A 1 280 ? 23.156 -6.922 6.09 1 97.31 280 ASP A O 1
ATOM 2231 N N . PRO A 1 281 ? 21.781 -8.688 6.07 1 96.56 281 PRO A N 1
ATOM 2232 C CA . PRO A 1 281 ? 20.766 -9.531 5.445 1 96.56 281 PRO A CA 1
ATOM 2233 C C . PRO A 1 281 ? 19.469 -8.789 5.176 1 96.56 281 PRO A C 1
ATOM 2235 O O . PRO A 1 281 ? 19.266 -7.684 5.684 1 96.56 281 PRO A O 1
ATOM 2238 N N . PRO A 1 282 ? 18.547 -9.414 4.34 1 97 282 PRO A N 1
ATOM 2239 C CA . PRO A 1 282 ? 17.25 -8.797 4.09 1 97 282 PRO A CA 1
ATOM 2240 C C . PRO A 1 282 ? 16.422 -8.602 5.363 1 97 282 PRO A C 1
ATOM 2242 O O . PRO A 1 282 ? 16.641 -9.312 6.348 1 97 282 PRO A O 1
ATOM 2245 N N . LEU A 1 283 ? 15.492 -7.66 5.328 1 97.75 283 LEU A N 1
ATOM 2246 C CA . LEU A 1 283 ? 14.562 -7.465 6.434 1 97.75 283 LEU A CA 1
ATOM 2247 C C . LEU A 1 283 ? 13.727 -8.711 6.664 1 97.75 283 LEU A C 1
ATOM 2249 O O . LEU A 1 283 ? 13.469 -9.477 5.73 1 97.75 283 LEU A O 1
ATOM 2253 N N . PRO A 1 284 ? 13.312 -8.93 7.969 1 97.75 284 PRO A N 1
ATOM 2254 C CA . PRO A 1 284 ? 12.367 -10.023 8.219 1 97.75 284 PRO A CA 1
ATOM 2255 C C . PRO A 1 284 ? 11.094 -9.906 7.391 1 97.75 284 PRO A C 1
ATOM 2257 O O . PRO A 1 284 ? 10.711 -8.805 6.984 1 97.75 284 PRO A O 1
ATOM 2260 N N . SER A 1 285 ? 10.398 -11.031 7.211 1 98.06 285 SER A N 1
ATOM 2261 C CA . SER A 1 285 ? 9.25 -11.164 6.312 1 98.06 285 SER A CA 1
ATOM 2262 C C . SER A 1 285 ? 8.195 -10.102 6.602 1 98.06 285 SER A C 1
ATOM 2264 O O . SER A 1 285 ? 7.75 -9.406 5.688 1 98.06 285 SER A O 1
ATOM 2266 N N . LEU A 1 286 ? 7.848 -9.961 7.82 1 98.44 286 LEU A N 1
ATOM 2267 C CA . LEU A 1 286 ? 6.746 -9.07 8.156 1 98.44 286 LEU A CA 1
ATOM 2268 C C . LEU A 1 286 ? 7.145 -7.613 7.926 1 98.44 286 LEU A C 1
ATOM 2270 O O . LEU A 1 286 ? 6.328 -6.805 7.477 1 98.44 286 LEU A O 1
ATOM 2274 N N . ARG A 1 287 ? 8.383 -7.219 8.219 1 97.94 287 ARG A N 1
ATOM 2275 C CA . ARG A 1 287 ? 8.805 -5.848 7.953 1 97.94 287 ARG A CA 1
ATOM 2276 C C . ARG A 1 287 ? 8.922 -5.594 6.453 1 97.94 287 ARG A C 1
ATOM 2278 O O . ARG A 1 287 ? 8.602 -4.504 5.977 1 97.94 287 ARG A O 1
ATOM 2285 N N . ASN A 1 288 ? 9.414 -6.633 5.738 1 97.81 288 ASN A N 1
ATOM 2286 C CA . ASN A 1 288 ? 9.469 -6.535 4.281 1 97.81 288 ASN A CA 1
ATOM 2287 C C . ASN A 1 288 ? 8.086 -6.258 3.693 1 97.81 288 ASN A C 1
ATOM 2289 O O . ASN A 1 288 ? 7.945 -5.43 2.791 1 97.81 288 ASN A O 1
ATOM 2293 N N . GLN A 1 289 ? 7.062 -6.895 4.219 1 98.06 289 GLN A N 1
ATOM 2294 C CA . GLN A 1 289 ? 5.68 -6.699 3.795 1 98.06 289 GLN A CA 1
ATOM 2295 C C . GLN A 1 289 ? 5.133 -5.363 4.293 1 98.06 289 GLN A C 1
ATOM 2297 O O . GLN A 1 289 ? 4.445 -4.656 3.555 1 98.06 289 GLN A O 1
ATOM 2302 N N . LEU A 1 290 ? 5.496 -4.969 5.461 1 97.94 290 LEU A N 1
ATOM 2303 C CA . LEU A 1 290 ? 5 -3.764 6.117 1 97.94 290 LEU A CA 1
ATOM 2304 C C . LEU A 1 290 ? 5.352 -2.52 5.309 1 97.94 290 LEU A C 1
ATOM 2306 O O . LEU A 1 290 ? 4.484 -1.691 5.027 1 97.94 290 LEU A O 1
ATOM 2310 N N . ILE A 1 291 ? 6.539 -2.352 4.824 1 97.5 291 ILE A N 1
ATOM 2311 C CA . ILE A 1 291 ? 7.016 -1.107 4.23 1 97.5 291 ILE A CA 1
ATOM 2312 C C . ILE A 1 291 ? 6.445 -0.957 2.822 1 97.5 291 ILE A C 1
ATOM 2314 O O . ILE A 1 291 ? 6.605 0.088 2.188 1 97.5 291 ILE A O 1
ATOM 2318 N N . GLN A 1 292 ? 5.703 -2.002 2.35 1 97.69 292 GLN A N 1
ATOM 2319 C CA . GLN A 1 292 ? 5.02 -1.929 1.063 1 97.69 292 GLN A CA 1
ATOM 2320 C C . GLN A 1 292 ? 3.557 -1.53 1.242 1 97.69 292 GLN A C 1
ATOM 2322 O O . GLN A 1 292 ? 2.85 -1.283 0.262 1 97.69 292 GLN A O 1
ATOM 2327 N N . ARG A 1 293 ? 3.092 -1.453 2.506 1 98.12 293 ARG A N 1
ATOM 2328 C CA . ARG A 1 293 ? 1.651 -1.416 2.729 1 98.12 293 ARG A CA 1
ATOM 2329 C C . ARG A 1 293 ? 1.246 -0.155 3.482 1 98.12 293 ARG A C 1
ATOM 2331 O O . ARG A 1 293 ? 0.113 -0.046 3.959 1 98.12 293 ARG A O 1
ATOM 2338 N N . ILE A 1 294 ? 2.113 0.775 3.617 1 97.81 294 ILE A N 1
ATOM 2339 C CA . ILE A 1 294 ? 1.839 1.955 4.43 1 97.81 294 ILE A CA 1
ATOM 2340 C C . ILE A 1 294 ? 2.209 3.215 3.65 1 97.81 294 ILE A C 1
ATOM 2342 O O . ILE A 1 294 ? 3.209 3.869 3.957 1 97.81 294 ILE A O 1
ATOM 2346 N N . PRO A 1 295 ? 1.389 3.625 2.699 1 97.94 295 PRO A N 1
ATOM 2347 C CA . PRO A 1 295 ? 1.683 4.793 1.867 1 97.94 295 PRO A CA 1
ATOM 2348 C C . PRO A 1 295 ? 1.523 6.113 2.621 1 97.94 295 PRO A C 1
ATOM 2350 O O . PRO A 1 295 ? 0.808 6.172 3.625 1 97.94 295 PRO A O 1
ATOM 2353 N N . MET A 1 296 ? 2.178 7.094 2.119 1 98.19 296 MET A N 1
ATOM 2354 C CA . MET A 1 296 ? 1.948 8.461 2.594 1 98.19 296 MET A CA 1
ATOM 2355 C C . MET A 1 296 ? 0.646 9.016 2.031 1 98.19 296 MET A C 1
ATOM 2357 O O . MET A 1 296 ? 0.238 8.656 0.925 1 98.19 296 MET A O 1
ATOM 2361 N N . GLY A 1 297 ? 0.009 9.898 2.836 1 98.12 297 GLY A N 1
ATOM 2362 C CA . GLY A 1 297 ? -1.154 10.617 2.338 1 98.12 297 GLY A CA 1
ATOM 2363 C C . GLY A 1 297 ? -0.826 11.578 1.209 1 98.12 297 GLY A C 1
ATOM 2364 O O . GLY A 1 297 ? 0.345 11.781 0.884 1 98.12 297 GLY A O 1
ATOM 2365 N N . SER A 1 298 ? -1.882 12.156 0.545 1 98.44 298 SER A N 1
ATOM 2366 C CA . SER A 1 298 ? -1.739 13.055 -0.597 1 98.44 298 SER A CA 1
ATOM 2367 C C . SER A 1 298 ? -2.273 14.445 -0.277 1 98.44 298 SER A C 1
ATOM 2369 O O . SER A 1 298 ? -3.443 14.602 0.082 1 98.44 298 SER A O 1
ATOM 2371 N N . VAL A 1 299 ? -1.337 15.461 -0.455 1 98.44 299 VAL A N 1
ATOM 2372 C CA . VAL A 1 299 ? -1.798 16.812 -0.137 1 98.44 299 VAL A CA 1
ATOM 2373 C C . VAL A 1 299 ? -0.982 17.828 -0.924 1 98.44 299 VAL A C 1
ATOM 2375 O O . VAL A 1 299 ? 0.212 17.641 -1.162 1 98.44 299 VAL A O 1
ATOM 2378 N N . ILE A 1 300 ? -1.634 18.828 -1.38 1 98.56 300 ILE A N 1
ATOM 2379 C CA . ILE A 1 300 ? -1.02 20.047 -1.885 1 98.56 300 ILE A CA 1
ATOM 2380 C C . ILE A 1 300 ? -1.401 21.234 -0.989 1 98.56 300 ILE A C 1
ATOM 2382 O O . ILE A 1 300 ? -2.586 21.469 -0.744 1 98.56 300 ILE A O 1
ATOM 2386 N N . LYS A 1 301 ? -0.421 21.859 -0.434 1 98.38 301 LYS A N 1
ATOM 2387 C CA . LYS A 1 301 ? -0.635 23.062 0.363 1 98.38 301 LYS A CA 1
ATOM 2388 C C . LYS A 1 301 ? -0.494 24.328 -0.492 1 98.38 301 LYS A C 1
ATOM 2390 O O . LYS A 1 301 ? 0.443 24.438 -1.285 1 98.38 301 LYS A O 1
ATOM 2395 N N . THR A 1 302 ? -1.453 25.25 -0.346 1 98.5 302 THR A N 1
ATOM 2396 C CA . THR A 1 302 ? -1.461 26.438 -1.174 1 98.5 302 THR A CA 1
ATOM 2397 C C . THR A 1 302 ? -1.552 27.703 -0.307 1 98.5 302 THR A C 1
ATOM 2399 O O . THR A 1 302 ? -2.08 27.656 0.806 1 98.5 302 THR A O 1
ATOM 2402 N N . PHE A 1 303 ? -1.014 28.828 -0.862 1 98.69 303 PHE A N 1
ATOM 2403 C CA . PHE A 1 303 ? -1.033 30.109 -0.178 1 98.69 303 PHE A CA 1
ATOM 2404 C C . PHE A 1 303 ? -1.346 31.234 -1.154 1 98.69 303 PHE A C 1
ATOM 2406 O O . PHE A 1 303 ? -0.621 31.438 -2.131 1 98.69 303 PHE A O 1
ATOM 2413 N N . CYS A 1 304 ? -2.375 31.922 -0.92 1 98.75 304 CYS A N 1
ATOM 2414 C CA . CYS A 1 304 ? -2.689 33.156 -1.641 1 98.75 304 CYS A CA 1
ATOM 2415 C C . CYS A 1 304 ? -2.426 34.375 -0.771 1 98.75 304 CYS A C 1
ATOM 2417 O O . CYS A 1 304 ? -3.062 34.562 0.269 1 98.75 304 CYS A O 1
ATOM 2419 N N . TYR A 1 305 ? -1.545 35.219 -1.2 1 98.69 305 TYR A N 1
ATOM 2420 C CA . TYR A 1 305 ? -1.214 36.438 -0.481 1 98.69 305 TYR A CA 1
ATOM 2421 C C . TYR A 1 305 ? -1.978 37.656 -1.05 1 98.69 305 TYR A C 1
ATOM 2423 O O . TYR A 1 305 ? -2.125 37.781 -2.268 1 98.69 305 TYR A O 1
ATOM 2431 N N . TYR A 1 306 ? -2.395 38.5 -0.189 1 98.44 306 TYR A N 1
ATOM 2432 C CA . TYR A 1 306 ? -3.18 39.656 -0.589 1 98.44 306 TYR A CA 1
ATOM 2433 C C . TYR A 1 306 ? -2.584 40.938 -0.023 1 98.44 306 TYR A C 1
ATOM 2435 O O . TYR A 1 306 ? -1.753 40.906 0.888 1 98.44 306 TYR A O 1
ATOM 2443 N N . LYS A 1 307 ? -3.004 42.031 -0.621 1 97.56 307 LYS A N 1
ATOM 2444 C CA . LYS A 1 307 ? -2.557 43.344 -0.152 1 97.56 307 LYS A CA 1
ATOM 2445 C C . LYS A 1 307 ? -3.076 43.625 1.255 1 97.56 307 LYS A C 1
ATOM 2447 O O . LYS A 1 307 ? -2.385 44.25 2.062 1 97.56 307 LYS A O 1
ATOM 2452 N N . THR A 1 308 ? -4.254 43.281 1.512 1 97.06 308 THR A N 1
ATOM 2453 C CA . THR A 1 308 ? -4.914 43.438 2.803 1 97.06 308 THR A CA 1
ATOM 2454 C C . THR A 1 308 ? -5.598 42.156 3.232 1 97.06 308 THR A C 1
ATOM 2456 O O . THR A 1 308 ? -5.891 41.281 2.398 1 97.06 308 THR A O 1
ATOM 2459 N N . PRO A 1 309 ? -5.75 42.031 4.527 1 97.81 309 PRO A N 1
ATOM 2460 C CA . PRO A 1 309 ? -6.535 40.875 4.977 1 97.81 309 PRO A CA 1
ATOM 2461 C C . PRO A 1 309 ? -8.039 41.094 4.801 1 97.81 309 PRO A C 1
ATOM 2463 O O . PRO A 1 309 ? -8.773 41.125 5.789 1 97.81 309 PRO A O 1
ATOM 2466 N N . PHE A 1 310 ? -8.555 41.125 3.598 1 98.12 310 PHE A N 1
ATOM 2467 C CA . PHE A 1 310 ? -9.93 41.5 3.273 1 98.12 310 PHE A CA 1
ATOM 2468 C C . PHE A 1 310 ? -10.922 40.594 4.023 1 98.12 310 PHE A C 1
ATOM 2470 O O . PHE A 1 310 ? -12.023 41.031 4.352 1 98.12 310 PHE A O 1
ATOM 2477 N N . TRP A 1 311 ? -10.539 39.344 4.293 1 98.19 311 TRP A N 1
ATOM 2478 C CA . TRP A 1 311 ? -11.453 38.438 4.992 1 98.19 311 TRP A CA 1
ATOM 2479 C C . TRP A 1 311 ? -11.688 38.906 6.422 1 98.19 311 TRP A C 1
ATOM 2481 O O . TRP A 1 311 ? -12.805 38.812 6.941 1 98.19 311 TRP A O 1
ATOM 2491 N N . LYS A 1 312 ? -10.688 39.438 7.07 1 96.81 312 LYS A N 1
ATOM 2492 C CA . LYS A 1 312 ? -10.859 40 8.414 1 96.81 312 LYS A CA 1
ATOM 2493 C C . LYS A 1 312 ? -11.781 41.219 8.398 1 96.81 312 LYS A C 1
ATOM 2495 O O . LYS A 1 312 ? -12.609 41.375 9.289 1 96.81 312 LYS A O 1
ATOM 2500 N N . GLU A 1 313 ? -11.617 41.969 7.395 1 95.88 313 GLU A N 1
ATOM 2501 C CA . GLU A 1 313 ? -12.445 43.156 7.238 1 95.88 313 GLU A CA 1
ATOM 2502 C C . GLU A 1 313 ? -13.914 42.781 7.047 1 95.88 313 GLU A C 1
ATOM 2504 O O . GLU A 1 313 ? -14.812 43.562 7.422 1 95.88 313 GLU A O 1
ATOM 2509 N N . LYS A 1 314 ? -14.086 41.625 6.512 1 96.06 314 LYS A N 1
ATOM 2510 C CA . LYS A 1 314 ? -15.438 41.125 6.27 1 96.06 314 LYS A CA 1
ATOM 2511 C C . LYS A 1 314 ? -15.969 40.375 7.477 1 96.06 314 LYS A C 1
ATOM 2513 O O . LYS A 1 314 ? -17.078 39.812 7.438 1 96.06 314 LYS A O 1
ATOM 2518 N N . GLY A 1 315 ? -15.156 40.281 8.492 1 96.56 315 GLY A N 1
ATOM 2519 C CA . GLY A 1 315 ? -15.586 39.625 9.719 1 96.56 315 GLY A CA 1
ATOM 2520 C C . GLY A 1 315 ? -15.32 38.156 9.727 1 96.56 315 GLY A C 1
ATOM 2521 O O . GLY A 1 315 ? -15.961 37.406 10.461 1 96.56 315 GLY A O 1
ATOM 2522 N N . TYR A 1 316 ? -14.469 37.656 8.859 1 97.12 316 TYR A N 1
ATOM 2523 C CA . TYR A 1 316 ? -14.086 36.25 8.828 1 97.12 316 TYR A CA 1
ATOM 2524 C C . TYR A 1 316 ? -12.664 36.062 9.352 1 97.12 316 TYR A C 1
ATOM 2526 O O . TYR A 1 316 ? -11.805 36.938 9.172 1 97.12 316 TYR A O 1
ATOM 2534 N N . CYS A 1 317 ? -12.391 34.938 9.969 1 96.81 317 CYS A N 1
ATOM 2535 C CA . CYS A 1 317 ? -11.078 34.719 10.555 1 96.81 317 CYS A CA 1
ATOM 2536 C C . CYS A 1 317 ? -10.125 34.094 9.555 1 96.81 317 CYS A C 1
ATOM 2538 O O . CYS A 1 317 ? -8.93 33.938 9.82 1 96.81 317 CYS A O 1
ATOM 2540 N N . GLY A 1 318 ? -10.648 33.625 8.422 1 96.69 318 GLY A N 1
ATOM 2541 C CA . GLY A 1 318 ? -9.828 32.969 7.414 1 96.69 318 GLY A CA 1
ATOM 2542 C C . GLY A 1 318 ? -9.984 31.469 7.391 1 96.69 318 GLY A C 1
ATOM 2543 O O . GLY A 1 318 ? -9.641 30.812 6.406 1 96.69 318 GLY A O 1
ATOM 2544 N N . SER A 1 319 ? -10.516 30.859 8.438 1 95.75 319 SER A N 1
ATOM 2545 C CA . SER A 1 319 ? -10.773 29.422 8.492 1 95.75 319 SER A CA 1
ATOM 2546 C C . SER A 1 319 ? -12.102 29.078 7.82 1 95.75 319 SER A C 1
ATOM 2548 O O . SER A 1 319 ? -13.125 29.703 8.094 1 95.75 319 SER A O 1
ATOM 2550 N N . THR A 1 320 ? -12.023 28.109 6.922 1 95.06 320 THR A N 1
ATOM 2551 C CA . THR A 1 320 ? -13.242 27.688 6.238 1 95.06 320 THR A CA 1
ATOM 2552 C C . THR A 1 320 ? -13.281 26.172 6.07 1 95.06 320 THR A C 1
ATOM 2554 O O . THR A 1 320 ? -12.234 25.531 5.992 1 95.06 320 THR A O 1
ATOM 2557 N N . ALA A 1 321 ? -14.43 25.625 6.113 1 93.31 321 ALA A N 1
ATOM 2558 C CA . ALA A 1 321 ? -14.734 24.297 5.582 1 93.31 321 ALA A CA 1
ATOM 2559 C C . ALA A 1 321 ? -15.523 24.391 4.281 1 93.31 321 ALA A C 1
ATOM 2561 O O . ALA A 1 321 ? -16.562 25.062 4.223 1 93.31 321 ALA A O 1
ATOM 2562 N N . ILE A 1 322 ? -15.039 23.797 3.248 1 94.5 322 ILE A N 1
ATOM 2563 C CA . ILE A 1 322 ? -15.648 23.922 1.929 1 94.5 322 ILE A CA 1
ATOM 2564 C C . ILE A 1 322 ? -16.109 22.547 1.447 1 94.5 322 ILE A C 1
ATOM 2566 O O . ILE A 1 322 ? -15.297 21.641 1.253 1 94.5 322 ILE A O 1
ATOM 2570 N N . ASP A 1 323 ? -17.344 22.406 1.318 1 90.12 323 ASP A N 1
ATOM 2571 C CA . ASP A 1 323 ? -17.969 21.172 0.841 1 90.12 323 ASP A CA 1
ATOM 2572 C C . ASP A 1 323 ? -18.688 21.406 -0.485 1 90.12 323 ASP A C 1
ATOM 2574 O O . ASP A 1 323 ? -19.922 21.547 -0.516 1 90.12 323 ASP A O 1
ATOM 2578 N N . ASP A 1 324 ? -17.938 21.406 -1.497 1 86.88 324 ASP A N 1
ATOM 2579 C CA . ASP A 1 324 ? -18.438 21.594 -2.857 1 86.88 324 ASP A CA 1
ATOM 2580 C C . ASP A 1 324 ? -17.656 20.734 -3.846 1 86.88 324 ASP A C 1
ATOM 2582 O O . ASP A 1 324 ? -16.422 20.688 -3.809 1 86.88 324 ASP A O 1
ATOM 2586 N N . ASP A 1 325 ? -18.344 20.016 -4.727 1 80.5 325 ASP A N 1
ATOM 2587 C CA . ASP A 1 325 ? -17.734 19.031 -5.605 1 80.5 325 ASP A CA 1
ATOM 2588 C C . ASP A 1 325 ? -16.719 19.672 -6.535 1 80.5 325 ASP A C 1
ATOM 2590 O O . ASP A 1 325 ? -15.711 19.047 -6.902 1 80.5 325 ASP A O 1
ATOM 2594 N N . ALA A 1 326 ? -16.922 20.875 -6.891 1 84.12 326 ALA A N 1
ATOM 2595 C CA . ALA A 1 326 ? -16.062 21.547 -7.859 1 84.12 326 ALA A CA 1
ATOM 2596 C C . ALA A 1 326 ? -14.906 22.25 -7.16 1 84.12 326 ALA A C 1
ATOM 2598 O O . ALA A 1 326 ? -13.977 22.734 -7.812 1 84.12 326 ALA A O 1
ATOM 2599 N N . ALA A 1 327 ? -14.945 22.312 -5.863 1 92.88 327 ALA A N 1
ATOM 2600 C CA . ALA A 1 327 ? -13.945 23.078 -5.129 1 92.88 327 ALA A CA 1
ATOM 2601 C C . ALA A 1 327 ? -12.617 22.344 -5.059 1 92.88 327 ALA A C 1
ATOM 2603 O O . ALA A 1 327 ? -12.578 21.156 -4.734 1 92.88 327 ALA A O 1
ATOM 2604 N N . ILE A 1 328 ? -11.555 23 -5.301 1 94.81 328 ILE A N 1
ATOM 2605 C CA . ILE A 1 328 ? -10.211 22.438 -5.262 1 94.81 328 ILE A CA 1
ATOM 2606 C C . ILE A 1 328 ? -9.719 22.375 -3.818 1 94.81 328 ILE A C 1
ATOM 2608 O O . ILE A 1 328 ? -9.109 21.391 -3.408 1 94.81 328 ILE A O 1
ATOM 2612 N N . VAL A 1 329 ? -10.047 23.391 -3.047 1 97.31 329 VAL A N 1
ATOM 2613 C CA . VAL A 1 329 ? -9.633 23.5 -1.651 1 97.31 329 VAL A CA 1
ATOM 2614 C C . VAL A 1 329 ? -10.789 23.078 -0.742 1 97.31 329 VAL A C 1
ATOM 2616 O O . VAL A 1 329 ? -11.945 23.422 -0.991 1 97.31 329 VAL A O 1
ATOM 2619 N N . GLU A 1 330 ? -10.398 22.328 0.302 1 95.31 330 GLU A N 1
ATOM 2620 C CA . GLU A 1 330 ? -11.438 21.844 1.203 1 95.31 330 GLU A CA 1
ATOM 2621 C C . GLU A 1 330 ? -11.367 22.547 2.555 1 95.31 330 GLU A C 1
ATOM 2623 O O . GLU A 1 330 ? -12.344 22.547 3.311 1 95.31 330 GLU A O 1
ATOM 2628 N N . PHE A 1 331 ? -10.234 23.078 2.844 1 95.06 331 PHE A N 1
ATOM 2629 C CA . PHE A 1 331 ? -10.008 23.703 4.141 1 95.06 331 PHE A CA 1
ATOM 2630 C C . PHE A 1 331 ? -8.984 24.828 4.027 1 95.06 331 PHE A C 1
ATOM 2632 O O . PHE A 1 331 ? -7.984 24.688 3.318 1 95.06 331 PHE A O 1
ATOM 2639 N N . THR A 1 332 ? -9.297 25.969 4.668 1 97.12 332 THR A N 1
ATOM 2640 C CA . THR A 1 332 ? -8.352 27.078 4.676 1 97.12 332 THR A CA 1
ATOM 2641 C C . THR A 1 332 ? -8.062 27.531 6.105 1 97.12 332 THR A C 1
ATOM 2643 O O . THR A 1 332 ? -8.836 27.25 7.023 1 97.12 332 THR A O 1
ATOM 2646 N N . LEU A 1 333 ? -6.988 28.188 6.316 1 97.56 333 LEU A N 1
ATOM 2647 C CA . LEU A 1 333 ? -6.613 28.891 7.539 1 97.56 333 LEU A CA 1
ATOM 2648 C C . LEU A 1 333 ? -5.957 30.234 7.215 1 97.56 333 LEU A C 1
ATOM 2650 O O . LEU A 1 333 ? -5.445 30.422 6.105 1 97.56 333 LEU A O 1
ATOM 2654 N N . ASP A 1 334 ? -6.086 31.141 8.164 1 97.75 334 ASP A N 1
ATOM 2655 C CA . ASP A 1 334 ? -5.348 32.406 8.094 1 97.75 334 ASP A CA 1
ATOM 2656 C C . ASP A 1 334 ? -3.848 32.156 8.273 1 97.75 334 ASP A C 1
ATOM 2658 O O . ASP A 1 334 ? -3.432 31.469 9.195 1 97.75 334 ASP A O 1
ATOM 2662 N N . ASP A 1 335 ? -3.047 32.719 7.363 1 98 335 ASP A N 1
ATOM 2663 C CA . ASP A 1 335 ? -1.599 32.562 7.473 1 98 335 ASP A CA 1
ATOM 2664 C C . ASP A 1 335 ? -0.911 33.906 7.547 1 98 335 ASP A C 1
ATOM 2666 O O . ASP A 1 335 ? 0.261 34.062 7.184 1 98 335 ASP A O 1
ATOM 2670 N N . THR A 1 336 ? -1.648 34.906 7.984 1 97.31 336 THR A N 1
ATOM 2671 C CA . THR A 1 336 ? -1.074 36.219 8.219 1 97.31 336 THR A CA 1
ATOM 2672 C C . THR A 1 336 ? 0.002 36.156 9.297 1 97.31 336 THR A C 1
ATOM 2674 O O . THR A 1 336 ? -0.162 35.469 10.305 1 97.31 336 THR A O 1
ATOM 2677 N N . LYS A 1 337 ? 1.089 36.906 9.078 1 97.12 337 LYS A N 1
ATOM 2678 C CA . LYS A 1 337 ? 2.172 36.906 10.062 1 97.12 337 LYS A CA 1
ATOM 2679 C C . LYS A 1 337 ? 1.734 37.562 11.367 1 97.12 337 LYS A C 1
ATOM 2681 O O . LYS A 1 337 ? 0.745 38.312 11.391 1 97.12 337 LYS A O 1
ATOM 2686 N N . HIS A 1 338 ? 2.502 37.281 12.422 1 94.94 338 HIS A N 1
ATOM 2687 C CA . HIS A 1 338 ? 2.164 37.719 13.766 1 94.94 338 HIS A CA 1
ATOM 2688 C C . HIS A 1 338 ? 2.092 39.25 13.836 1 94.94 338 HIS A C 1
ATOM 2690 O O . HIS A 1 338 ? 1.352 39.812 14.648 1 94.94 338 HIS A O 1
ATOM 2696 N N . ASP A 1 339 ? 2.828 39.969 12.969 1 95.81 339 ASP A N 1
ATOM 2697 C CA . ASP A 1 339 ? 2.863 41.438 12.992 1 95.81 339 ASP A CA 1
ATOM 2698 C C . ASP A 1 339 ? 1.849 42 12.016 1 95.81 339 ASP A C 1
ATOM 2700 O O . ASP A 1 339 ? 1.841 43.219 11.773 1 95.81 339 ASP A O 1
ATOM 2704 N N . GLY A 1 340 ? 1.094 41.125 11.414 1 95.19 340 GLY A N 1
ATOM 2705 C CA . GLY A 1 340 ? 0.058 41.594 10.492 1 95.19 340 GLY A CA 1
ATOM 2706 C C . GLY A 1 340 ? 0.539 41.688 9.055 1 95.19 340 GLY A C 1
ATOM 2707 O O . GLY A 1 340 ? -0.258 41.906 8.148 1 95.19 340 GLY A O 1
ATOM 2708 N N . SER A 1 341 ? 1.742 41.438 8.898 1 96.81 341 SER A N 1
ATOM 2709 C CA . SER A 1 341 ? 2.289 41.531 7.555 1 96.81 341 SER A CA 1
ATOM 2710 C C . SER A 1 341 ? 1.967 40.281 6.727 1 96.81 341 SER A C 1
ATOM 2712 O O . SER A 1 341 ? 1.56 39.281 7.277 1 96.81 341 SER A O 1
ATOM 2714 N N . HIS A 1 342 ? 1.988 40.438 5.41 1 97.81 342 HIS A N 1
ATOM 2715 C CA . HIS A 1 342 ? 1.824 39.375 4.434 1 97.81 342 HIS A CA 1
ATOM 2716 C C . HIS A 1 342 ? 0.516 38.625 4.652 1 97.81 342 HIS A C 1
ATOM 2718 O O . HIS A 1 342 ? 0.521 37.406 4.875 1 97.81 342 HIS A O 1
ATOM 2724 N N . PRO A 1 343 ? -0.576 39.344 4.609 1 97.94 343 PRO A N 1
ATOM 2725 C CA . PRO A 1 343 ? -1.854 38.625 4.738 1 97.94 343 PRO A CA 1
ATOM 2726 C C . PRO A 1 343 ? -2.01 37.5 3.719 1 97.94 343 PRO A C 1
ATOM 2728 O O . PRO A 1 343 ? -1.823 37.719 2.518 1 97.94 343 PRO A O 1
ATOM 2731 N N . ALA A 1 344 ? -2.361 36.312 4.184 1 98.56 344 ALA A N 1
ATOM 2732 C CA . ALA A 1 344 ? -2.451 35.188 3.275 1 98.56 344 ALA A CA 1
ATOM 2733 C C . ALA A 1 344 ? -3.498 34.188 3.756 1 98.56 344 ALA A C 1
ATOM 2735 O O . ALA A 1 344 ? -3.756 34.062 4.957 1 98.56 344 ALA A O 1
ATOM 2736 N N . LEU A 1 345 ? -4.125 33.5 2.834 1 98.62 345 LEU A N 1
ATOM 2737 C CA . LEU A 1 345 ? -4.973 32.344 3.082 1 98.62 345 LEU A CA 1
ATOM 2738 C C . LEU A 1 345 ? -4.273 31.062 2.656 1 98.62 345 LEU A C 1
ATOM 2740 O O . LEU A 1 345 ? -3.879 30.922 1.496 1 98.62 345 LEU A O 1
ATOM 2744 N N . MET A 1 346 ? -4.074 30.25 3.623 1 98.44 346 MET A N 1
ATOM 2745 C CA . MET A 1 346 ? -3.557 28.906 3.348 1 98.44 346 MET A CA 1
ATOM 2746 C C . MET A 1 346 ? -4.691 27.938 3.027 1 98.44 346 MET A C 1
ATOM 2748 O O . MET A 1 346 ? -5.734 27.969 3.682 1 98.44 346 MET A O 1
ATOM 2752 N N . GLY A 1 347 ? -4.551 27.125 1.961 1 98.25 347 GLY A N 1
ATOM 2753 C CA . GLY A 1 347 ? -5.543 26.125 1.583 1 98.25 347 GLY A CA 1
ATOM 2754 C C . GLY A 1 347 ? -4.961 24.734 1.414 1 98.25 347 GLY A C 1
ATOM 2755 O O . GLY A 1 347 ? -3.816 24.578 0.982 1 98.25 347 GLY A O 1
ATOM 2756 N N . PHE A 1 348 ? -5.773 23.719 1.741 1 97.94 348 PHE A N 1
ATOM 2757 C CA . PHE A 1 348 ? -5.387 22.312 1.575 1 97.94 348 PHE A CA 1
ATOM 2758 C C . PHE A 1 348 ? -6.148 21.672 0.421 1 97.94 348 PHE A C 1
ATOM 2760 O O . PHE A 1 348 ? -7.383 21.688 0.401 1 97.94 348 PHE A O 1
ATOM 2767 N N . VAL A 1 349 ? -5.449 21.188 -0.566 1 98 349 VAL A N 1
ATOM 2768 C CA . VAL A 1 349 ? -5.984 20.25 -1.55 1 98 349 VAL A CA 1
ATOM 2769 C C . VAL A 1 349 ? -5.715 18.812 -1.098 1 98 349 VAL A C 1
ATOM 2771 O O . VAL A 1 349 ? -4.566 18.375 -1.062 1 98 349 VAL A O 1
ATOM 2774 N N . LEU A 1 350 ? -6.801 18.094 -0.843 1 97.62 350 LEU A N 1
ATOM 2775 C CA . LEU A 1 350 ? -6.641 16.906 -0.007 1 97.62 350 LEU A CA 1
ATOM 2776 C C . LEU A 1 350 ? -6.973 15.641 -0.788 1 97.62 350 LEU A C 1
ATOM 2778 O O . LEU A 1 350 ? -7.887 15.641 -1.618 1 97.62 350 LEU A O 1
ATOM 2782 N N . ALA A 1 351 ? -6.246 14.539 -0.496 1 97.38 351 ALA A N 1
ATOM 2783 C CA . ALA A 1 351 ? -6.609 13.164 -0.838 1 97.38 351 ALA A CA 1
ATOM 2784 C C . ALA A 1 351 ? -6.855 13.016 -2.338 1 97.38 351 ALA A C 1
ATOM 2786 O O . ALA A 1 351 ? -6 13.375 -3.15 1 97.38 351 ALA A O 1
ATOM 2787 N N . ASP A 1 352 ? -8.023 12.578 -2.771 1 96.5 352 ASP A N 1
ATOM 2788 C CA . ASP A 1 352 ? -8.305 12.336 -4.184 1 96.5 352 ASP A CA 1
ATOM 2789 C C . ASP A 1 352 ? -8.281 13.641 -4.98 1 96.5 352 ASP A C 1
ATOM 2791 O O . ASP A 1 352 ? -7.906 13.648 -6.152 1 96.5 352 ASP A O 1
ATOM 2795 N N . LYS A 1 353 ? -8.68 14.719 -4.359 1 96.81 353 LYS A N 1
ATOM 2796 C CA . LYS A 1 353 ? -8.625 16.016 -5.047 1 96.81 353 LYS A CA 1
ATOM 2797 C C . LYS A 1 353 ? -7.188 16.391 -5.383 1 96.81 353 LYS A C 1
ATOM 2799 O O . LYS A 1 353 ? -6.914 16.906 -6.465 1 96.81 353 LYS A O 1
ATOM 2804 N N . ALA A 1 354 ? -6.32 16.141 -4.43 1 97.88 354 ALA A N 1
ATOM 2805 C CA . ALA A 1 354 ? -4.91 16.391 -4.715 1 97.88 354 ALA A CA 1
ATOM 2806 C C . ALA A 1 354 ? -4.438 15.586 -5.922 1 97.88 354 ALA A C 1
ATOM 2808 O O . ALA A 1 354 ? -3.734 16.109 -6.789 1 97.88 354 ALA A O 1
ATOM 2809 N N . LYS A 1 355 ? -4.84 14.328 -6.012 1 97.31 355 LYS A N 1
ATOM 2810 C CA . LYS A 1 355 ? -4.449 13.445 -7.105 1 97.31 355 LYS A CA 1
ATOM 2811 C C . LYS A 1 355 ? -5.066 13.898 -8.422 1 97.31 355 LYS A C 1
ATOM 2813 O O . LYS A 1 355 ? -4.457 13.742 -9.484 1 97.31 355 LYS A O 1
ATOM 2818 N N . ARG A 1 356 ? -6.234 14.43 -8.297 1 95.38 356 ARG A N 1
ATOM 2819 C CA . ARG A 1 356 ? -6.953 14.867 -9.492 1 95.38 356 ARG A CA 1
ATOM 2820 C C . ARG A 1 356 ? -6.375 16.172 -10.031 1 95.38 356 ARG A C 1
ATOM 2822 O O . ARG A 1 356 ? -6.23 16.344 -11.242 1 95.38 356 ARG A O 1
ATOM 2829 N N . PHE A 1 357 ? -5.992 17.078 -9.164 1 95.25 357 PHE A N 1
ATOM 2830 C CA . PHE A 1 357 ? -5.68 18.438 -9.586 1 95.25 357 PHE A CA 1
ATOM 2831 C C . PHE A 1 357 ? -4.172 18.641 -9.68 1 95.25 357 PHE A C 1
ATOM 2833 O O . PHE A 1 357 ? -3.709 19.719 -10.047 1 95.25 357 PHE A O 1
ATOM 2840 N N . VAL A 1 358 ? -3.447 17.562 -9.453 1 95.94 358 VAL A N 1
ATOM 2841 C CA . VAL A 1 358 ? -1.993 17.688 -9.445 1 95.94 358 VAL A CA 1
ATOM 2842 C C . VAL A 1 358 ? -1.495 18 -10.859 1 95.94 358 VAL A C 1
ATOM 2844 O O . VAL A 1 358 ? -0.425 18.578 -11.023 1 95.94 358 VAL A O 1
ATOM 2847 N N . SER A 1 359 ? -2.277 17.688 -11.883 1 93.06 359 SER A N 1
ATOM 2848 C CA . SER A 1 359 ? -1.876 17.891 -13.273 1 93.06 359 SER A CA 1
ATOM 2849 C C . SER A 1 359 ? -2.078 19.344 -13.688 1 93.06 359 SER A C 1
ATOM 2851 O O . SER A 1 359 ? -1.571 19.766 -14.727 1 93.06 359 SER A O 1
ATOM 2853 N N . MET A 1 360 ? -2.84 20.094 -12.906 1 96 360 MET A N 1
ATOM 2854 C CA . MET A 1 360 ? -3.027 21.516 -13.203 1 96 360 MET A CA 1
ATOM 2855 C C . MET A 1 360 ? -1.736 22.297 -12.969 1 96 360 MET A C 1
ATOM 2857 O O . MET A 1 360 ? -0.992 22.016 -12.031 1 96 360 MET A O 1
ATOM 2861 N N . THR A 1 361 ? -1.521 23.281 -13.836 1 96.75 361 THR A N 1
ATOM 2862 C CA . THR A 1 361 ? -0.394 24.172 -13.609 1 96.75 361 THR A CA 1
ATOM 2863 C C . THR A 1 361 ? -0.636 25.047 -12.383 1 96.75 361 THR A C 1
ATOM 2865 O O . THR A 1 361 ? -1.778 25.219 -11.961 1 96.75 361 THR A O 1
ATOM 2868 N N . PRO A 1 362 ? 0.386 25.609 -11.805 1 96.38 362 PRO A N 1
ATOM 2869 C CA . PRO A 1 362 ? 0.201 26.531 -10.68 1 96.38 362 PRO A CA 1
ATOM 2870 C C . PRO A 1 362 ? -0.736 27.688 -11 1 96.38 362 PRO A C 1
ATOM 2872 O O . PRO A 1 362 ? -1.544 28.078 -10.156 1 96.38 362 PRO A O 1
ATOM 2875 N N . GLU A 1 363 ? -0.678 28.172 -12.234 1 97.62 363 GLU A N 1
ATOM 2876 C CA . GLU A 1 363 ? -1.534 29.281 -12.633 1 97.62 363 GLU A CA 1
ATOM 2877 C C . GLU A 1 363 ? -3 28.875 -12.688 1 97.62 363 GLU A C 1
ATOM 2879 O O . GLU A 1 363 ? -3.881 29.609 -12.25 1 97.62 363 GLU A O 1
ATOM 2884 N N . GLU A 1 364 ? -3.223 27.688 -13.195 1 97.62 364 GLU A N 1
ATOM 2885 C CA . GLU A 1 364 ? -4.586 27.156 -13.234 1 97.62 364 GLU A CA 1
ATOM 2886 C C . GLU A 1 364 ? -5.141 26.953 -11.828 1 97.62 364 GLU A C 1
ATOM 2888 O O . GLU A 1 364 ? -6.301 27.281 -11.555 1 97.62 364 GLU A O 1
ATOM 2893 N N . LYS A 1 365 ? -4.32 26.422 -10.945 1 97.75 365 LYS A N 1
ATOM 2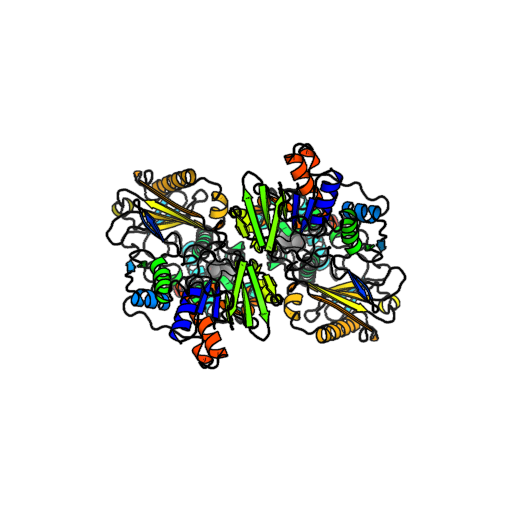894 C CA . LYS A 1 365 ? -4.734 26.234 -9.555 1 97.75 365 LYS A CA 1
ATOM 2895 C C . LYS A 1 365 ? -5.031 27.562 -8.883 1 97.75 365 LYS A C 1
ATOM 2897 O O . LYS A 1 365 ? -6.082 27.734 -8.258 1 97.75 365 LYS A O 1
ATOM 2902 N N . LYS A 1 366 ? -4.129 28.5 -9.086 1 98.25 366 LYS A N 1
ATOM 2903 C CA . LYS A 1 366 ? -4.293 29.828 -8.508 1 98.25 366 LYS A CA 1
ATOM 2904 C C . LYS A 1 366 ? -5.621 30.453 -8.93 1 98.25 366 LYS A C 1
ATOM 2906 O O . LYS A 1 366 ? -6.387 30.922 -8.086 1 98.25 366 LYS A O 1
ATOM 2911 N N . GLU A 1 367 ? -5.902 30.375 -10.188 1 98.12 367 GLU A N 1
ATOM 2912 C CA . GLU A 1 367 ? -7.129 30.969 -10.711 1 98.12 367 GLU A CA 1
ATOM 2913 C C . GLU A 1 367 ? -8.367 30.297 -10.117 1 98.12 367 GLU A C 1
ATOM 2915 O O . GLU A 1 367 ? -9.312 30.969 -9.703 1 98.12 367 GLU A O 1
ATOM 2920 N N . SER A 1 368 ? -8.297 28.984 -10.117 1 97.62 368 SER A N 1
ATOM 2921 C CA . SER A 1 368 ? -9.414 28.219 -9.578 1 97.62 368 SER A CA 1
ATOM 2922 C C . SER A 1 368 ? -9.641 28.531 -8.102 1 97.62 368 SER A C 1
ATOM 2924 O O . SER A 1 368 ? -10.773 28.703 -7.66 1 97.62 368 SER A O 1
ATOM 2926 N N . ILE A 1 369 ? -8.594 28.625 -7.352 1 98.38 369 ILE A N 1
ATOM 2927 C CA . ILE A 1 369 ? -8.641 28.875 -5.914 1 98.38 369 ILE A CA 1
ATOM 2928 C C . ILE A 1 369 ? -9.172 30.281 -5.652 1 98.38 369 ILE A C 1
ATOM 2930 O O . ILE A 1 369 ? -10.031 30.469 -4.793 1 98.38 369 ILE A O 1
ATOM 2934 N N . CYS A 1 370 ? -8.727 31.25 -6.398 1 98.25 370 CYS A N 1
ATOM 2935 C CA . CYS A 1 370 ? -9.148 32.625 -6.211 1 98.25 370 CYS A CA 1
ATOM 2936 C C . CYS A 1 370 ? -10.641 32.781 -6.492 1 98.25 370 CYS A C 1
ATOM 2938 O O . CYS A 1 370 ? -11.344 33.469 -5.754 1 98.25 370 CYS A O 1
ATOM 2940 N N . ARG A 1 371 ? -11.078 32.156 -7.543 1 97.88 371 ARG A N 1
ATOM 2941 C CA . ARG A 1 371 ? -12.508 32.188 -7.84 1 97.88 371 ARG A CA 1
ATOM 2942 C C . ARG A 1 371 ? -13.32 31.562 -6.711 1 97.88 371 ARG A C 1
ATOM 2944 O O . ARG A 1 371 ? -14.375 32.062 -6.34 1 97.88 371 ARG A O 1
ATOM 2951 N N . LEU A 1 372 ? -12.82 30.484 -6.215 1 97.81 372 LEU A N 1
ATOM 2952 C CA . LEU A 1 372 ? -13.469 29.812 -5.09 1 97.81 372 LEU A CA 1
ATOM 2953 C C . LEU A 1 372 ? -13.508 30.734 -3.869 1 97.81 372 LEU A C 1
ATOM 2955 O O . LEU A 1 372 ? -14.562 30.906 -3.248 1 97.81 372 LEU A O 1
ATOM 2959 N N . TYR A 1 373 ? -12.359 31.359 -3.518 1 98.25 373 TYR A N 1
ATOM 2960 C CA . TYR A 1 373 ? -12.273 32.219 -2.344 1 98.25 373 TYR A CA 1
ATOM 2961 C C . TYR A 1 373 ? -13.195 33.406 -2.48 1 98.25 373 TYR A C 1
ATOM 2963 O O . TYR A 1 373 ? -13.773 33.875 -1.493 1 98.25 373 TYR A O 1
ATOM 2971 N N . ALA A 1 374 ? -13.344 33.938 -3.725 1 98.12 374 ALA A N 1
ATOM 2972 C CA . ALA A 1 374 ? -14.242 35.062 -3.953 1 98.12 374 ALA A CA 1
ATOM 2973 C C . ALA A 1 374 ? -15.672 34.688 -3.566 1 98.12 374 ALA A C 1
ATOM 2975 O O . ALA A 1 374 ? -16.391 35.5 -2.98 1 98.12 374 ALA A O 1
ATOM 2976 N N . LYS A 1 375 ? -16.031 33.531 -3.906 1 97.12 375 LYS A N 1
ATOM 2977 C CA . LYS A 1 375 ? -17.375 33.062 -3.559 1 97.12 375 LYS A CA 1
ATOM 2978 C C . LYS A 1 375 ? -17.5 32.781 -2.059 1 97.12 375 LYS A C 1
ATOM 2980 O O . LYS A 1 375 ? -18.469 33.219 -1.425 1 97.12 375 LYS A O 1
ATOM 2985 N N . VAL A 1 376 ? -16.516 32.156 -1.48 1 97.25 376 VAL A N 1
ATOM 2986 C CA . VAL A 1 376 ? -16.547 31.719 -0.091 1 97.25 376 VAL A CA 1
ATOM 2987 C C . VAL A 1 376 ? -16.578 32.938 0.838 1 97.25 376 VAL A C 1
ATOM 2989 O O . VAL A 1 376 ? -17.344 32.969 1.793 1 97.25 376 VAL A O 1
ATOM 2992 N N . PHE A 1 377 ? -15.781 33.938 0.526 1 97.75 377 PHE A N 1
ATOM 2993 C CA . PHE A 1 377 ? -15.633 35.094 1.405 1 97.75 377 PHE A CA 1
ATOM 2994 C C . PHE A 1 377 ? -16.453 36.281 0.901 1 97.75 377 PHE A C 1
ATOM 2996 O O . PHE A 1 377 ? -16.406 37.375 1.468 1 97.75 377 PHE A O 1
ATOM 3003 N N . LYS A 1 378 ? -17.125 36.125 -0.189 1 96.62 378 LYS A N 1
ATOM 3004 C CA . LYS A 1 378 ? -18.016 37.125 -0.765 1 96.62 378 LYS A CA 1
ATOM 3005 C C . LYS A 1 378 ? -17.281 38.438 -1.006 1 96.62 378 LYS A C 1
ATOM 3007 O O . LYS A 1 378 ? -17.75 39.5 -0.588 1 96.62 378 LYS A O 1
ATOM 3012 N N . SER A 1 379 ? -16.219 38.312 -1.629 1 97.81 379 SER A N 1
ATOM 3013 C CA . SER A 1 379 ? -15.406 39.5 -1.906 1 97.81 379 SER A CA 1
ATOM 3014 C C . SER A 1 379 ? -14.594 39.312 -3.186 1 97.81 379 SER A C 1
ATOM 3016 O O . SER A 1 379 ? -13.875 38.344 -3.338 1 97.81 379 SER A O 1
ATOM 3018 N N . ASP A 1 380 ? -14.555 40.25 -4.066 1 97.81 380 ASP A N 1
ATOM 3019 C CA . ASP A 1 380 ? -13.789 40.219 -5.312 1 97.81 380 ASP A CA 1
ATOM 3020 C C . ASP A 1 380 ? -12.297 40.438 -5.043 1 97.81 380 ASP A C 1
ATOM 3022 O O . ASP A 1 380 ? -11.469 40.156 -5.91 1 97.81 380 ASP A O 1
ATOM 3026 N N . GLU A 1 381 ? -11.953 40.906 -3.881 1 97.75 381 GLU A N 1
ATOM 3027 C CA . GLU A 1 381 ? -10.547 41.062 -3.537 1 97.75 381 GLU A CA 1
ATOM 3028 C C . GLU A 1 381 ? -9.812 39.719 -3.6 1 97.75 381 GLU A C 1
ATOM 3030 O O . GLU A 1 381 ? -8.609 39.688 -3.867 1 97.75 381 GLU A O 1
ATOM 3035 N N . ALA A 1 382 ? -10.531 38.688 -3.369 1 98.44 382 ALA A N 1
ATOM 3036 C CA . ALA A 1 382 ? -9.953 37.344 -3.381 1 98.44 382 ALA A CA 1
ATOM 3037 C C . ALA A 1 382 ? -9.445 36.969 -4.773 1 98.44 382 ALA A C 1
ATOM 3039 O O . ALA A 1 382 ? -8.602 36.094 -4.918 1 98.44 382 ALA A O 1
ATOM 3040 N N . LEU A 1 383 ? -9.914 37.625 -5.812 1 98.5 383 LEU A N 1
ATOM 3041 C CA . LEU A 1 383 ? -9.547 37.344 -7.195 1 98.5 383 LEU A CA 1
ATOM 3042 C C . LEU A 1 383 ? -8.156 37.844 -7.52 1 98.5 383 LEU A C 1
ATOM 3044 O O . LEU A 1 383 ? -7.566 37.469 -8.531 1 98.5 383 LEU A O 1
ATOM 3048 N N . TYR A 1 384 ? -7.621 38.656 -6.641 1 97.81 384 TYR A N 1
ATOM 3049 C CA . TYR A 1 384 ? -6.41 39.375 -7.016 1 97.81 384 TYR A CA 1
ATOM 3050 C C . TYR A 1 384 ? -5.316 39.188 -5.973 1 97.81 384 TYR A C 1
ATOM 3052 O O . TYR A 1 384 ? -4.848 40.156 -5.371 1 97.81 384 TYR A O 1
ATOM 3060 N N . PRO A 1 385 ? -4.867 38.031 -5.805 1 98.56 385 PRO A N 1
ATOM 3061 C CA . PRO A 1 385 ? -3.703 37.844 -4.938 1 98.56 385 PRO A CA 1
ATOM 3062 C C . PRO A 1 385 ? -2.445 38.5 -5.488 1 98.56 385 PRO A C 1
ATOM 3064 O O . PRO A 1 385 ? -2.248 38.562 -6.707 1 98.56 385 PRO A O 1
ATOM 3067 N N . ILE A 1 386 ? -1.6 39 -4.613 1 98.19 386 ILE A N 1
ATOM 3068 C CA . ILE A 1 386 ? -0.374 39.656 -5.059 1 98.19 386 ILE A CA 1
ATOM 3069 C C . ILE A 1 386 ? 0.743 38.625 -5.191 1 98.19 386 ILE A C 1
ATOM 3071 O O . ILE A 1 386 ? 1.792 38.906 -5.777 1 98.19 386 ILE A O 1
ATOM 3075 N N . HIS A 1 387 ? 0.583 37.438 -4.637 1 98.25 387 HIS A N 1
ATOM 3076 C CA . HIS A 1 387 ? 1.543 36.344 -4.746 1 98.25 387 HIS A CA 1
ATOM 3077 C C . HIS A 1 387 ? 0.884 35 -4.453 1 98.25 387 HIS A C 1
ATOM 3079 O O . HIS A 1 387 ? -0.106 34.938 -3.723 1 98.25 387 HIS A O 1
ATOM 3085 N N . TYR A 1 388 ? 1.343 33.938 -5.117 1 98.31 388 TYR A N 1
ATOM 3086 C CA . TYR A 1 388 ? 0.859 32.594 -4.93 1 98.31 388 TYR A CA 1
ATOM 3087 C C . TYR A 1 388 ? 2.018 31.625 -4.703 1 98.31 388 TYR A C 1
ATOM 3089 O O . TYR A 1 388 ? 3.031 31.688 -5.402 1 98.31 388 TYR A O 1
ATOM 3097 N N . GLU A 1 389 ? 1.937 30.812 -3.547 1 97.19 389 GLU A N 1
ATOM 3098 C CA . GLU A 1 389 ? 2.852 29.703 -3.256 1 97.19 389 GLU A CA 1
ATOM 3099 C C . GLU A 1 389 ? 2.104 28.375 -3.143 1 97.19 389 GLU A C 1
ATOM 3101 O O . GLU A 1 389 ? 0.935 28.359 -2.75 1 97.19 389 GLU A O 1
ATOM 3106 N N . GLU A 1 390 ? 2.688 27.312 -3.551 1 97.81 390 GLU A N 1
ATOM 3107 C CA . GLU A 1 390 ? 2.133 25.984 -3.275 1 97.81 390 GLU A CA 1
ATOM 3108 C C . GLU A 1 390 ? 3.238 24.953 -3.068 1 97.81 390 GLU A C 1
ATOM 3110 O O . GLU A 1 390 ? 4.391 25.203 -3.432 1 97.81 390 GLU A O 1
ATOM 3115 N N . LYS A 1 391 ? 2.957 23.922 -2.438 1 98.25 391 LYS A N 1
ATOM 3116 C CA . LYS A 1 391 ? 3.836 22.766 -2.324 1 98.25 391 LYS A CA 1
ATOM 3117 C C . LYS A 1 391 ? 3.074 21.469 -2.6 1 98.25 391 LYS A C 1
ATOM 3119 O O . LYS A 1 391 ? 2.133 21.125 -1.878 1 98.25 391 LYS A O 1
ATOM 3124 N N . ASN A 1 392 ? 3.436 20.828 -3.705 1 98.12 392 ASN A N 1
ATOM 3125 C CA . ASN A 1 392 ? 2.947 19.516 -4.066 1 98.12 392 ASN A CA 1
ATOM 3126 C C . ASN A 1 392 ? 3.746 18.406 -3.369 1 98.12 392 ASN A C 1
ATOM 3128 O O . ASN A 1 392 ? 4.789 17.984 -3.869 1 98.12 392 ASN A O 1
ATOM 3132 N N . TRP A 1 393 ? 3.238 17.891 -2.295 1 98.25 393 TRP A N 1
ATOM 3133 C CA . TRP A 1 393 ? 3.965 16.906 -1.504 1 98.25 393 TRP A CA 1
ATOM 3134 C C . TRP A 1 393 ? 3.859 15.523 -2.135 1 98.25 393 TRP A C 1
ATOM 3136 O O . TRP A 1 393 ? 4.648 14.625 -1.818 1 98.25 393 TRP A O 1
ATOM 3146 N N . LEU A 1 394 ? 2.922 15.219 -3.068 1 97 394 LEU A N 1
ATOM 3147 C CA . LEU A 1 394 ? 2.76 13.938 -3.744 1 97 394 LEU A CA 1
ATOM 3148 C C . LEU A 1 394 ? 4.02 13.57 -4.52 1 97 394 LEU A C 1
ATOM 3150 O O . LEU A 1 394 ? 4.344 12.383 -4.66 1 97 394 LEU A O 1
ATOM 3154 N N . GLY A 1 395 ? 4.648 14.562 -4.969 1 96.69 395 GLY A N 1
ATOM 3155 C CA . GLY A 1 395 ? 5.754 14.32 -5.883 1 96.69 395 GLY A CA 1
ATOM 3156 C C . GLY A 1 395 ? 7.105 14.32 -5.191 1 96.69 395 GLY A C 1
ATOM 3157 O O . GLY A 1 395 ? 8.141 14.117 -5.836 1 96.69 395 GLY A O 1
ATOM 3158 N N . GLU A 1 396 ? 7.117 14.531 -3.852 1 96.94 396 GLU A N 1
ATOM 3159 C CA . GLU A 1 396 ? 8.375 14.609 -3.117 1 96.94 396 GLU A CA 1
ATOM 3160 C C . GLU A 1 396 ? 8.984 13.219 -2.918 1 96.94 396 GLU A C 1
ATOM 3162 O O . GLU A 1 396 ? 8.531 12.453 -2.07 1 96.94 396 GLU A O 1
ATOM 3167 N N . GLN A 1 397 ? 10.086 12.984 -3.576 1 97.06 397 GLN A N 1
ATOM 3168 C CA . GLN A 1 397 ? 10.711 11.672 -3.598 1 97.06 397 GLN A CA 1
ATOM 3169 C C . GLN A 1 397 ? 11.219 11.273 -2.211 1 97.06 397 GLN A C 1
ATOM 3171 O O . GLN A 1 397 ? 11.227 10.094 -1.858 1 97.06 397 GLN A O 1
ATOM 3176 N N . TRP A 1 398 ? 11.562 12.234 -1.338 1 98 398 TRP A N 1
ATOM 3177 C CA . TRP A 1 398 ? 12.227 11.93 -0.075 1 98 398 TRP A CA 1
ATOM 3178 C C . TRP A 1 398 ? 11.258 12.07 1.097 1 98 398 TRP A C 1
ATOM 3180 O O . TRP A 1 398 ? 11.664 11.953 2.258 1 98 398 TRP A O 1
ATOM 3190 N N . SER A 1 399 ? 9.961 12.375 0.803 1 97 399 SER A N 1
ATOM 3191 C CA . SER A 1 399 ? 8.906 12.305 1.808 1 97 399 SER A CA 1
ATOM 3192 C C . SER A 1 399 ? 7.812 11.32 1.398 1 97 399 SER A C 1
ATOM 3194 O O . SER A 1 399 ? 7.145 10.734 2.254 1 97 399 SER A O 1
ATOM 3196 N N . GLY A 1 400 ? 7.652 11.234 0.108 1 96.12 400 GLY A N 1
ATOM 3197 C CA . GLY A 1 400 ? 6.648 10.328 -0.436 1 96.12 400 GLY A CA 1
ATOM 3198 C C . GLY A 1 400 ? 5.238 10.883 -0.347 1 96.12 400 GLY A C 1
ATOM 3199 O O . GLY A 1 400 ? 4.305 10.305 -0.903 1 96.12 400 GLY A O 1
ATOM 3200 N N . GLY A 1 401 ? 5 11.938 0.348 1 97.5 401 GLY A N 1
ATOM 3201 C CA . GLY A 1 401 ? 3.715 12.555 0.643 1 97.5 401 GLY A CA 1
ATOM 3202 C C . GLY A 1 401 ? 3.697 13.289 1.971 1 97.5 401 GLY A C 1
ATOM 3203 O O . GLY A 1 401 ? 4.75 13.602 2.529 1 97.5 401 GLY A O 1
ATOM 3204 N N . CYS A 1 402 ? 2.621 13.609 2.418 1 94.25 402 CYS A N 1
ATOM 3205 C CA . CYS A 1 402 ? 2.455 14.391 3.637 1 94.25 402 CYS A CA 1
ATOM 3206 C C . CYS A 1 402 ? 0.988 14.461 4.047 1 94.25 402 CYS A C 1
ATOM 3208 O O . CYS A 1 402 ? 0.098 14.273 3.213 1 94.25 402 CYS A O 1
ATOM 3210 N N . TYR A 1 403 ? 0.699 14.68 5.414 1 93.69 403 TYR A N 1
ATOM 3211 C CA . TYR A 1 403 ? 1.57 14.906 6.562 1 93.69 403 TYR A CA 1
ATOM 3212 C C . TYR A 1 403 ? 1.744 13.625 7.371 1 93.69 403 TYR A C 1
ATOM 3214 O O . TYR A 1 403 ? 2.643 13.531 8.211 1 93.69 403 TYR A O 1
ATOM 3222 N N . THR A 1 404 ? 0.908 12.547 7.031 1 95.19 404 THR A N 1
ATOM 3223 C CA . THR A 1 404 ? 1.052 11.281 7.734 1 95.19 404 THR A CA 1
ATOM 3224 C C . THR A 1 404 ? 0.875 10.109 6.773 1 95.19 404 THR A C 1
ATOM 3226 O O . THR A 1 404 ? 0.313 10.266 5.691 1 95.19 404 THR A O 1
ATOM 3229 N N . ALA A 1 405 ? 1.407 8.969 7.172 1 97.12 405 ALA A N 1
ATOM 3230 C CA . ALA A 1 405 ? 1.129 7.73 6.457 1 97.12 405 ALA A CA 1
ATOM 3231 C C . ALA A 1 405 ? -0.286 7.234 6.746 1 97.12 405 ALA A C 1
ATOM 3233 O O . ALA A 1 405 ? -0.904 7.645 7.73 1 97.12 405 ALA A O 1
ATOM 3234 N N . MET A 1 406 ? -0.793 6.535 5.863 1 97.31 406 MET A N 1
ATOM 3235 C CA . MET A 1 406 ? -2.107 5.918 6.031 1 97.31 406 MET A CA 1
ATOM 3236 C C . MET A 1 406 ? -1.981 4.41 6.219 1 97.31 406 MET A C 1
ATOM 3238 O O . MET A 1 406 ? -1.255 3.746 5.477 1 97.31 406 MET A O 1
ATOM 3242 N N . MET A 1 407 ? -2.648 3.855 7.254 1 98.5 407 MET A N 1
ATOM 3243 C CA . MET A 1 407 ? -2.65 2.412 7.477 1 98.5 407 MET A CA 1
ATOM 3244 C C . MET A 1 407 ? -3.957 1.789 6.992 1 98.5 407 MET A C 1
ATOM 3246 O O . MET A 1 407 ? -5.031 2.131 7.488 1 98.5 407 MET A O 1
ATOM 3250 N N . PRO A 1 408 ? -3.922 0.897 6 1 98.5 408 PRO A N 1
ATOM 3251 C CA . PRO A 1 408 ? -5.117 0.298 5.402 1 98.5 408 PRO A CA 1
ATOM 3252 C C . PRO A 1 408 ? -5.691 -0.84 6.246 1 98.5 408 PRO A C 1
ATOM 3254 O O . PRO A 1 408 ? -5.102 -1.221 7.258 1 98.5 408 PRO A O 1
ATOM 3257 N N . PRO A 1 409 ? -6.848 -1.377 5.863 1 98.56 409 PRO A N 1
ATOM 3258 C CA . PRO A 1 409 ? -7.465 -2.482 6.602 1 98.56 409 PRO A CA 1
ATOM 3259 C C . PRO A 1 409 ? -6.52 -3.67 6.781 1 98.56 409 PRO A C 1
ATOM 3261 O O . PRO A 1 409 ? -5.891 -4.113 5.816 1 98.56 409 PRO A O 1
ATOM 3264 N N . GLY A 1 410 ? -6.441 -4.094 8.031 1 98.44 410 GLY A N 1
ATOM 3265 C CA . GLY A 1 410 ? -5.66 -5.27 8.391 1 98.44 410 GLY A CA 1
ATOM 3266 C C . GLY A 1 410 ? -4.23 -4.938 8.773 1 98.44 410 GLY A C 1
ATOM 3267 O O . GLY A 1 410 ? -3.516 -5.789 9.312 1 98.44 410 GLY A O 1
ATOM 3268 N N . PHE A 1 411 ? -3.773 -3.729 8.578 1 98.56 411 PHE A N 1
ATOM 3269 C CA . PHE A 1 411 ? -2.369 -3.377 8.766 1 98.56 411 PHE A CA 1
ATOM 3270 C C . PHE A 1 411 ? -1.959 -3.529 10.227 1 98.56 411 PHE A C 1
ATOM 3272 O O . PHE A 1 411 ? -0.979 -4.211 10.531 1 98.56 411 PHE A O 1
ATOM 3279 N N . LEU A 1 412 ? -2.711 -2.914 11.141 1 98.69 412 LEU A N 1
ATOM 3280 C CA . LEU A 1 412 ? -2.293 -2.85 12.539 1 98.69 412 LEU A CA 1
ATOM 3281 C C . LEU A 1 412 ? -2.273 -4.238 13.164 1 98.69 412 LEU A C 1
ATOM 3283 O O . LEU A 1 412 ? -1.348 -4.578 13.906 1 98.69 412 LEU A O 1
ATOM 3287 N N . THR A 1 413 ? -3.229 -5.047 12.852 1 98.44 413 THR A N 1
ATOM 3288 C CA . THR A 1 413 ? -3.301 -6.359 13.484 1 98.44 413 THR A CA 1
ATOM 3289 C C . THR A 1 413 ? -2.246 -7.297 12.906 1 98.44 413 THR A C 1
ATOM 3291 O O . THR A 1 413 ? -1.769 -8.203 13.594 1 98.44 413 THR A O 1
ATOM 3294 N N . ASN A 1 414 ? -1.853 -7.066 11.68 1 98.25 414 ASN A N 1
ATOM 3295 C CA . ASN A 1 414 ? -0.868 -7.945 11.062 1 98.25 414 ASN A CA 1
ATOM 3296 C C . ASN A 1 414 ? 0.556 -7.453 11.305 1 98.25 414 ASN A C 1
ATOM 3298 O O . ASN A 1 414 ? 1.484 -8.258 11.414 1 98.25 414 ASN A O 1
ATOM 3302 N N . PHE A 1 415 ? 0.756 -6.121 11.398 1 98.25 415 PHE A N 1
ATOM 3303 C CA . PHE A 1 415 ? 2.111 -5.586 11.32 1 98.25 415 PHE A CA 1
ATOM 3304 C C . PHE A 1 415 ? 2.381 -4.613 12.453 1 98.25 415 PHE A C 1
ATOM 3306 O O . PHE A 1 415 ? 3.5 -4.121 12.609 1 98.25 415 PHE A O 1
ATOM 3313 N N . GLY A 1 416 ? 1.383 -4.285 13.305 1 97.5 416 GLY A N 1
ATOM 3314 C CA . GLY A 1 416 ? 1.523 -3.266 14.336 1 97.5 416 GLY A CA 1
ATOM 3315 C C . GLY A 1 416 ? 2.734 -3.48 15.227 1 97.5 416 GLY A C 1
ATOM 3316 O O . GLY A 1 416 ? 3.445 -2.529 15.555 1 97.5 416 GLY A O 1
ATOM 3317 N N . GLU A 1 417 ? 3.031 -4.691 15.539 1 96.31 417 GLU A N 1
ATOM 3318 C CA . GLU A 1 417 ? 4.141 -5.039 16.422 1 96.31 417 GLU A CA 1
ATOM 3319 C C . GLU A 1 417 ? 5.484 -4.754 15.766 1 96.31 417 GLU A C 1
ATOM 3321 O O . GLU A 1 417 ? 6.488 -4.547 16.453 1 96.31 417 GLU A O 1
ATOM 3326 N N . GLU A 1 418 ? 5.496 -4.75 14.469 1 97.5 418 GLU A N 1
ATOM 3327 C CA . GLU A 1 418 ? 6.738 -4.645 13.703 1 97.5 418 GLU A CA 1
ATOM 3328 C C . GLU A 1 418 ? 7.148 -3.188 13.523 1 97.5 418 GLU A C 1
ATOM 3330 O O . GLU A 1 418 ? 8.297 -2.9 13.18 1 97.5 418 GLU A O 1
ATOM 3335 N N . ILE A 1 419 ? 6.273 -2.213 13.758 1 97.31 419 ILE A N 1
ATOM 3336 C CA . ILE A 1 419 ? 6.512 -0.824 13.375 1 97.31 419 ILE A CA 1
ATOM 3337 C C . ILE A 1 419 ? 7.68 -0.262 14.188 1 97.31 419 ILE A C 1
ATOM 3339 O O . ILE A 1 419 ? 8.469 0.532 13.672 1 97.31 419 ILE A O 1
ATOM 3343 N N . ARG A 1 420 ? 7.824 -0.713 15.438 1 97.81 420 ARG A N 1
ATOM 3344 C CA . ARG A 1 420 ? 8.844 -0.174 16.328 1 97.81 420 ARG A CA 1
ATOM 3345 C C . ARG A 1 420 ? 9.945 -1.195 16.594 1 97.81 420 ARG A C 1
ATOM 3347 O O . ARG A 1 420 ? 10.992 -0.86 17.141 1 97.81 420 ARG A O 1
ATOM 3354 N N . ARG A 1 421 ? 9.742 -2.514 16.219 1 97.38 421 ARG A N 1
ATOM 3355 C CA . ARG A 1 421 ? 10.633 -3.602 16.609 1 97.38 421 ARG A CA 1
ATOM 3356 C C . ARG A 1 421 ? 12 -3.453 15.938 1 97.38 421 ARG A C 1
ATOM 3358 O O . ARG A 1 421 ? 12.086 -3.369 14.711 1 97.38 421 ARG A O 1
ATOM 3365 N N . PRO A 1 422 ? 13.07 -3.363 16.703 1 97.62 422 PRO A N 1
ATOM 3366 C CA . PRO A 1 422 ? 14.398 -3.334 16.094 1 97.62 422 PRO A CA 1
ATOM 3367 C C . PRO A 1 422 ? 14.695 -4.586 15.266 1 97.62 422 PRO A C 1
ATOM 3369 O O . PRO A 1 422 ? 14.117 -5.645 15.516 1 97.62 422 PRO A O 1
ATOM 3372 N N . VAL A 1 423 ? 15.523 -4.527 14.305 1 97.38 423 VAL A N 1
ATOM 3373 C CA . VAL A 1 423 ? 16.031 -5.629 13.492 1 97.38 423 VAL A CA 1
ATOM 3374 C C . VAL A 1 423 ? 17.562 -5.672 13.586 1 97.38 423 VAL A C 1
ATOM 3376 O O . VAL A 1 423 ? 18.25 -4.934 12.883 1 97.38 423 VAL A O 1
ATOM 3379 N N . GLY A 1 424 ? 18.078 -6.531 14.406 1 96.56 424 GLY A N 1
ATOM 3380 C CA . GLY A 1 424 ? 19.516 -6.492 14.688 1 96.56 424 GLY A CA 1
ATOM 3381 C C . GLY A 1 424 ? 19.953 -5.188 15.312 1 96.56 424 GLY A C 1
ATOM 3382 O O . GLY A 1 424 ? 19.453 -4.789 16.359 1 96.56 424 GLY A O 1
ATOM 3383 N N . ASN A 1 425 ? 20.844 -4.48 14.602 1 97.44 425 ASN A N 1
ATOM 3384 C CA . ASN A 1 425 ? 21.391 -3.217 15.086 1 97.44 425 ASN A CA 1
ATOM 3385 C C . ASN A 1 425 ? 20.656 -2.021 14.477 1 97.44 425 ASN A C 1
ATOM 3387 O O . ASN A 1 425 ? 21.125 -0.887 14.57 1 97.44 425 ASN A O 1
ATOM 3391 N N . LEU A 1 426 ? 19.5 -2.311 13.875 1 98.31 426 LEU A N 1
ATOM 3392 C CA . LEU A 1 426 ? 18.688 -1.251 13.281 1 98.31 426 LEU A CA 1
ATOM 3393 C C . LEU A 1 426 ? 17.516 -0.896 14.172 1 98.31 426 LEU A C 1
ATOM 3395 O O . LEU A 1 426 ? 16.781 -1.781 14.617 1 98.31 426 LEU A O 1
ATOM 3399 N N . TYR A 1 427 ? 17.375 0.315 14.461 1 98.62 427 TYR A N 1
ATOM 3400 C CA . TYR A 1 427 ? 16.25 0.866 15.203 1 98.62 427 TYR A CA 1
ATOM 3401 C C . TYR A 1 427 ? 15.422 1.789 14.32 1 98.62 427 TYR A C 1
ATOM 3403 O O . TYR A 1 427 ? 15.906 2.281 13.297 1 98.62 427 TYR A O 1
ATOM 3411 N N . PHE A 1 428 ? 14.18 2.029 14.727 1 98.75 428 PHE A N 1
ATOM 3412 C CA . PHE A 1 428 ? 13.273 2.736 13.828 1 98.75 428 PHE A CA 1
ATOM 3413 C C . PHE A 1 428 ? 12.578 3.885 14.555 1 98.75 428 PHE A C 1
ATOM 3415 O O . PHE A 1 428 ? 12.117 3.725 15.688 1 98.75 428 PHE A O 1
ATOM 3422 N N . ALA A 1 429 ? 12.578 4.988 13.844 1 98.31 429 ALA A N 1
ATOM 3423 C CA . ALA A 1 429 ? 11.898 6.18 14.344 1 98.31 429 ALA A CA 1
ATOM 3424 C C . ALA A 1 429 ? 11.125 6.875 13.227 1 98.31 429 ALA A C 1
ATOM 3426 O O . ALA A 1 429 ? 11.516 6.805 12.055 1 98.31 429 ALA A O 1
ATOM 3427 N N . GLY A 1 430 ? 10.047 7.469 13.383 1 97.44 430 GLY A N 1
ATOM 3428 C CA . GLY A 1 430 ? 9.094 8.234 12.594 1 97.44 430 GLY A CA 1
ATOM 3429 C C . GLY A 1 430 ? 7.805 8.523 13.344 1 97.44 430 GLY A C 1
ATOM 3430 O O . GLY A 1 430 ? 7.402 7.762 14.219 1 97.44 430 GLY A O 1
ATOM 3431 N N . THR A 1 431 ? 7.234 9.57 12.977 1 98.31 431 THR A N 1
ATOM 3432 C CA . THR A 1 431 ? 6.051 10.008 13.711 1 98.31 431 THR A CA 1
ATOM 3433 C C . THR A 1 431 ? 5.02 8.883 13.797 1 98.31 431 THR A C 1
ATOM 3435 O O . THR A 1 431 ? 4.273 8.797 14.773 1 98.31 431 THR A O 1
ATOM 3438 N N . GLU A 1 432 ? 5.023 7.949 12.891 1 96.56 432 GLU A N 1
ATOM 3439 C CA . GLU A 1 432 ? 4.062 6.852 12.852 1 96.56 432 GLU A CA 1
ATOM 3440 C C . GLU A 1 432 ? 4.293 5.871 14 1 96.56 432 GLU A C 1
ATOM 3442 O O . GLU A 1 432 ? 3.424 5.059 14.312 1 96.56 432 GLU A O 1
ATOM 3447 N N . THR A 1 433 ? 5.496 5.926 14.633 1 97.5 433 THR A N 1
ATOM 3448 C CA . THR A 1 433 ? 5.82 5.012 15.727 1 97.5 433 THR A CA 1
ATOM 3449 C C . THR A 1 433 ? 5.461 5.633 17.078 1 97.5 433 THR A C 1
ATOM 3451 O O . THR A 1 433 ? 5.598 4.988 18.125 1 97.5 433 THR A O 1
ATOM 3454 N N . ALA A 1 434 ? 4.93 6.836 17.031 1 98.31 434 ALA A N 1
ATOM 3455 C CA . ALA A 1 434 ? 4.637 7.562 18.266 1 98.31 434 ALA A CA 1
ATOM 3456 C C . ALA A 1 434 ? 3.295 7.133 18.844 1 98.31 434 ALA A C 1
ATOM 3458 O O . ALA A 1 434 ? 2.439 6.609 18.125 1 98.31 434 ALA A O 1
ATOM 3459 N N . THR A 1 435 ? 3.123 7.367 20.141 1 97.88 435 THR A N 1
ATOM 3460 C CA . THR A 1 435 ? 1.882 7.051 20.844 1 97.88 435 THR A CA 1
ATOM 3461 C C . THR A 1 435 ? 1.188 8.32 21.312 1 97.88 435 THR A C 1
ATOM 3463 O O . THR A 1 435 ? 0.151 8.258 21.984 1 97.88 435 THR A O 1
ATOM 3466 N N . GLN A 1 436 ? 1.777 9.43 21.047 1 97.88 436 GLN A N 1
ATOM 3467 C CA . GLN A 1 436 ? 1.208 10.75 21.281 1 97.88 436 GLN A CA 1
ATOM 3468 C C . GLN A 1 436 ? 1.399 11.648 20.078 1 97.88 436 GLN A C 1
ATOM 3470 O O . GLN A 1 436 ? 2.531 11.906 19.656 1 97.88 436 GLN A O 1
ATOM 3475 N N . TRP A 1 437 ? 0.296 12.07 19.562 1 98.06 437 TRP A N 1
ATOM 3476 C CA . TRP A 1 437 ? 0.265 12.953 18.391 1 98.06 437 TRP A CA 1
ATOM 3477 C C . TRP A 1 437 ? 1.027 12.336 17.219 1 98.06 437 TRP A C 1
ATOM 3479 O O . TRP A 1 437 ? 1.84 13.008 16.578 1 98.06 437 TRP A O 1
ATOM 3489 N N . SER A 1 438 ? 0.82 11.031 16.984 1 97.69 438 SER A N 1
ATOM 3490 C CA . SER A 1 438 ? 1.33 10.391 15.781 1 97.69 438 SER A CA 1
ATOM 3491 C C . SER A 1 438 ? 0.904 11.148 14.523 1 97.69 438 SER A C 1
ATOM 3493 O O . SER A 1 438 ? -0.248 11.57 14.414 1 97.69 438 SER A O 1
ATOM 3495 N N . GLY A 1 439 ? 1.794 11.352 13.617 1 97.25 439 GLY A N 1
ATOM 3496 C CA . GLY A 1 439 ? 1.491 12.078 12.391 1 97.25 439 GLY A CA 1
ATOM 3497 C C . GLY A 1 439 ? 1.784 13.562 12.5 1 97.25 439 GLY A C 1
ATOM 3498 O O . GLY A 1 439 ? 1.691 14.289 11.508 1 97.25 439 GLY A O 1
ATOM 3499 N N . TYR A 1 440 ? 2.193 14.023 13.656 1 98.44 440 TYR A N 1
ATOM 3500 C CA . TYR A 1 440 ? 2.502 15.43 13.914 1 98.44 440 TYR A CA 1
ATOM 3501 C C . TYR A 1 440 ? 3.975 15.602 14.266 1 98.44 440 TYR A C 1
ATOM 3503 O O . TYR A 1 440 ? 4.699 14.625 14.445 1 98.44 440 TYR A O 1
ATOM 3511 N N . MET A 1 441 ? 4.418 16.844 14.344 1 98.81 441 MET A N 1
ATOM 3512 C CA . MET A 1 441 ? 5.785 17.156 14.75 1 98.81 441 MET A CA 1
ATOM 3513 C C . MET A 1 441 ? 6.059 16.641 16.156 1 98.81 441 MET A C 1
ATOM 3515 O O . MET A 1 441 ? 7.133 16.094 16.438 1 98.81 441 MET A O 1
ATOM 3519 N N . GLU A 1 442 ? 5.047 16.766 17.031 1 98.69 442 GLU A N 1
ATOM 3520 C CA . GLU A 1 442 ? 5.145 16.266 18.406 1 98.69 442 GLU A CA 1
ATOM 3521 C C . GLU A 1 442 ? 5.469 14.766 18.422 1 98.69 442 GLU A C 1
ATOM 3523 O O . GLU A 1 442 ? 6.367 14.328 19.141 1 98.69 442 GLU A O 1
ATOM 3528 N N . GLY A 1 443 ? 4.734 13.992 17.625 1 98.62 443 GLY A N 1
ATOM 3529 C CA . GLY A 1 443 ? 4.98 12.562 17.547 1 98.62 443 GLY A CA 1
ATOM 3530 C C . GLY A 1 443 ? 6.344 12.219 16.984 1 98.62 443 GLY A C 1
ATOM 3531 O O . GLY A 1 443 ? 6.957 11.234 17.391 1 98.62 443 GLY A O 1
ATOM 3532 N N . ALA A 1 444 ? 6.82 12.969 16.078 1 98.81 444 ALA A N 1
ATOM 3533 C CA . ALA A 1 444 ? 8.148 12.758 15.508 1 98.81 444 ALA A CA 1
ATOM 3534 C C . ALA A 1 444 ? 9.234 12.875 16.578 1 98.81 444 ALA A C 1
ATOM 3536 O O . ALA A 1 444 ? 10.141 12.047 16.641 1 98.81 444 ALA A O 1
ATOM 3537 N N . VAL A 1 445 ? 9.102 13.883 17.406 1 98.94 445 VAL A N 1
ATOM 3538 C CA . VAL A 1 445 ? 10.07 14.078 18.469 1 98.94 445 VAL A CA 1
ATOM 3539 C C . VAL A 1 445 ? 10.016 12.906 19.438 1 98.94 445 VAL A C 1
ATOM 3541 O O . VAL A 1 445 ? 11.055 12.352 19.828 1 98.94 445 VAL A O 1
ATOM 3544 N N . GLN A 1 446 ? 8.812 12.523 19.844 1 98.88 446 GLN A N 1
ATOM 3545 C CA . GLN A 1 446 ? 8.672 11.391 20.75 1 98.88 446 GLN A CA 1
ATOM 3546 C C . GLN A 1 446 ? 9.32 10.141 20.172 1 98.88 446 GLN A C 1
ATOM 3548 O O . GLN A 1 446 ? 10.031 9.414 20.875 1 98.88 446 GLN A O 1
ATOM 3553 N N . ALA A 1 447 ? 9.047 9.875 18.938 1 98.75 447 ALA A N 1
ATOM 3554 C CA . ALA A 1 447 ? 9.555 8.68 18.266 1 98.75 447 ALA A CA 1
ATOM 3555 C C . ALA A 1 447 ? 11.078 8.672 18.25 1 98.75 447 ALA A C 1
ATOM 3557 O O . ALA A 1 447 ? 11.703 7.641 18.516 1 98.75 447 ALA A O 1
ATOM 3558 N N . GLY A 1 448 ? 11.672 9.82 17.891 1 98.94 448 GLY A N 1
ATOM 3559 C CA . GLY A 1 448 ? 13.125 9.93 17.875 1 98.94 448 GLY A CA 1
ATOM 3560 C C . GLY A 1 448 ? 13.75 9.688 19.234 1 98.94 448 GLY A C 1
ATOM 3561 O O . GLY A 1 448 ? 14.711 8.922 19.344 1 98.94 448 GLY A O 1
ATOM 3562 N N . GLU A 1 449 ? 13.203 10.297 20.234 1 98.94 449 GLU A N 1
ATOM 3563 C CA . GLU A 1 449 ? 13.734 10.156 21.578 1 98.94 449 GLU A CA 1
ATOM 3564 C C . GLU A 1 449 ? 13.555 8.727 22.094 1 98.94 449 GLU A C 1
ATOM 3566 O O . GLU A 1 449 ? 14.445 8.188 22.75 1 98.94 449 GLU A O 1
ATOM 3571 N N . ARG A 1 450 ? 12.414 8.133 21.797 1 98.88 450 ARG A N 1
ATOM 3572 C CA . ARG A 1 450 ? 12.18 6.742 22.172 1 98.88 450 ARG A CA 1
ATOM 3573 C C . ARG A 1 450 ? 13.227 5.82 21.547 1 98.88 450 ARG A C 1
ATOM 3575 O O . ARG A 1 450 ? 13.805 4.977 22.234 1 98.88 450 ARG A O 1
ATOM 3582 N N . ALA A 1 451 ? 13.477 5.953 20.234 1 98.88 451 ALA A N 1
ATOM 3583 C CA . ALA A 1 451 ? 14.461 5.121 19.547 1 98.88 451 ALA A CA 1
ATOM 3584 C C . ALA A 1 451 ? 15.852 5.309 20.141 1 98.88 451 ALA A C 1
ATOM 3586 O O . ALA A 1 451 ? 16.594 4.34 20.312 1 98.88 451 ALA A O 1
ATOM 3587 N N . ALA A 1 452 ? 16.203 6.543 20.438 1 98.94 452 ALA A N 1
ATOM 3588 C CA . ALA A 1 452 ? 17.469 6.828 21.094 1 98.94 452 ALA A CA 1
ATOM 3589 C C . ALA A 1 452 ? 17.578 6.094 22.438 1 98.94 452 ALA A C 1
ATOM 3591 O O . ALA A 1 452 ? 18.594 5.469 22.734 1 98.94 452 ALA A O 1
ATOM 3592 N N . ARG A 1 453 ? 16.531 6.129 23.188 1 98.88 453 ARG A N 1
ATOM 3593 C CA . ARG A 1 453 ? 16.547 5.504 24.516 1 98.88 453 ARG A CA 1
ATOM 3594 C C . ARG A 1 453 ? 16.562 3.984 24.406 1 98.88 453 ARG A C 1
ATOM 3596 O O . ARG A 1 453 ? 17.109 3.297 25.266 1 98.88 453 ARG A O 1
ATOM 3603 N N . GLU A 1 454 ? 15.992 3.438 23.312 1 98.81 454 GLU A N 1
ATOM 3604 C CA . GLU A 1 454 ? 16.125 2.006 23.062 1 98.81 454 GLU A CA 1
ATOM 3605 C C . GLU A 1 454 ? 17.578 1.609 22.891 1 98.81 454 GLU A C 1
ATOM 3607 O O . GLU A 1 454 ? 18.016 0.573 23.406 1 98.81 454 GLU A O 1
ATOM 3612 N N . ILE A 1 455 ? 18.281 2.422 22.203 1 98.69 455 ILE A N 1
ATOM 3613 C CA . ILE A 1 455 ? 19.703 2.162 22 1 98.69 455 ILE A CA 1
ATOM 3614 C C . ILE A 1 455 ? 20.438 2.271 23.328 1 98.69 455 ILE A C 1
ATOM 3616 O O . ILE A 1 455 ? 21.266 1.415 23.672 1 98.69 455 ILE A O 1
ATOM 3620 N N . LEU A 1 456 ? 20.156 3.309 24.094 1 98.75 456 LEU A N 1
ATOM 3621 C CA . LEU A 1 456 ? 20.781 3.492 25.406 1 98.75 456 LEU A CA 1
ATOM 3622 C C . LEU A 1 456 ? 20.5 2.305 26.312 1 98.75 456 LEU A C 1
ATOM 3624 O O . LEU A 1 456 ? 21.375 1.865 27.062 1 98.75 456 LEU A O 1
ATOM 3628 N N . PHE A 1 457 ? 19.297 1.841 26.25 1 98.56 457 PHE A N 1
ATOM 3629 C CA . PHE A 1 457 ? 18.938 0.656 27.016 1 98.56 457 PHE A CA 1
ATOM 3630 C C . PHE A 1 457 ? 19.766 -0.544 26.578 1 98.56 457 PHE A C 1
ATOM 3632 O O . PHE A 1 457 ? 20.297 -1.277 27.422 1 98.56 457 PHE A O 1
ATOM 3639 N N . ASP A 1 458 ? 19.844 -0.706 25.266 1 96.69 458 ASP A N 1
ATOM 3640 C CA . ASP A 1 458 ? 20.609 -1.826 24.719 1 96.69 458 ASP A CA 1
ATOM 3641 C C . ASP A 1 458 ? 22.078 -1.722 25.109 1 96.69 458 ASP A C 1
ATOM 3643 O O . ASP A 1 458 ? 22.75 -2.738 25.281 1 96.69 458 ASP A O 1
ATOM 3647 N N . MET A 1 459 ? 22.531 -0.516 25.297 1 96.06 459 MET A N 1
ATOM 3648 C CA . MET A 1 459 ? 23.906 -0.269 25.719 1 96.06 459 MET A CA 1
ATOM 3649 C C . MET A 1 459 ? 24.031 -0.34 27.234 1 96.06 459 MET A C 1
ATOM 3651 O O . MET A 1 459 ? 25.109 -0.082 27.797 1 96.06 459 MET A O 1
ATOM 3655 N N . LYS A 1 460 ? 22.984 -0.59 27.938 1 97.31 460 LYS A N 1
ATOM 3656 C CA . LYS A 1 460 ? 22.922 -0.76 29.391 1 97.31 460 LYS A CA 1
ATOM 3657 C C . LYS A 1 460 ? 23.203 0.556 30.109 1 97.31 460 LYS A C 1
ATOM 3659 O O . LYS A 1 460 ? 23.781 0.563 31.188 1 97.31 460 LYS A O 1
ATOM 3664 N N . LYS A 1 461 ? 22.781 1.592 29.422 1 97.44 461 LYS A N 1
ATOM 3665 C CA . LYS A 1 461 ? 23.016 2.9 30.031 1 97.44 461 LYS A CA 1
ATOM 3666 C C . LYS A 1 461 ? 21.766 3.379 30.766 1 97.44 461 LYS A C 1
ATOM 3668 O O . LYS A 1 461 ? 21.859 4.242 31.656 1 97.44 461 LYS A O 1
ATOM 3673 N N . ILE A 1 462 ? 20.609 2.852 30.375 1 98.06 462 ILE A N 1
ATOM 3674 C CA . ILE A 1 462 ? 19.375 3.186 31.062 1 98.06 462 ILE A CA 1
ATOM 3675 C C . ILE A 1 462 ? 18.531 1.925 31.25 1 98.06 462 ILE A C 1
ATOM 3677 O O . ILE A 1 462 ? 18.703 0.941 30.531 1 98.06 462 ILE A O 1
ATOM 3681 N N . PRO A 1 463 ? 17.672 1.926 32.25 1 98.12 463 PRO A N 1
ATOM 3682 C CA . PRO A 1 463 ? 16.766 0.793 32.375 1 98.12 463 PRO A CA 1
ATOM 3683 C C . PRO A 1 463 ? 15.617 0.841 31.375 1 98.12 463 PRO A C 1
ATOM 3685 O O . PRO A 1 463 ? 15.367 1.888 30.766 1 98.12 463 PRO A O 1
ATOM 3688 N N . LYS A 1 464 ? 14.945 -0.204 31.172 1 97 464 LYS A N 1
ATOM 3689 C CA . LYS A 1 464 ? 13.906 -0.38 30.156 1 97 464 LYS A CA 1
ATOM 3690 C C . LYS A 1 464 ? 12.758 0.601 30.375 1 97 464 LYS A C 1
ATOM 3692 O O . LYS A 1 464 ? 12.195 1.119 29.406 1 97 464 LYS A O 1
ATOM 3697 N N . TYR A 1 465 ? 12.391 0.883 31.625 1 96.69 465 TYR A N 1
ATOM 3698 C CA . TYR A 1 465 ? 11.211 1.687 31.922 1 96.69 465 TYR A CA 1
ATOM 3699 C C . TYR A 1 465 ? 11.438 3.148 31.562 1 96.69 465 TYR A C 1
ATOM 3701 O O . TYR A 1 465 ? 10.5 3.945 31.547 1 96.69 465 TYR A O 1
ATOM 3709 N N . GLU A 1 466 ? 12.68 3.51 31.141 1 97.62 466 GLU A N 1
ATOM 3710 C CA . GLU A 1 466 ? 13 4.887 30.781 1 97.62 466 GLU A CA 1
ATOM 3711 C C . GLU A 1 466 ? 12.891 5.098 29.266 1 97.62 466 GLU A C 1
ATOM 3713 O O . GLU A 1 466 ? 13.055 6.219 28.781 1 97.62 466 GLU A O 1
ATOM 3718 N N . ILE A 1 467 ? 12.609 4.074 28.578 1 98 467 ILE A N 1
ATOM 3719 C CA . ILE A 1 467 ? 12.508 4.188 27.125 1 98 467 ILE A CA 1
ATOM 3720 C C . ILE A 1 467 ? 11.359 5.125 26.766 1 98 467 ILE A C 1
ATOM 3722 O O . ILE A 1 467 ? 11.547 6.078 26 1 98 467 ILE A O 1
ATOM 3726 N N . TRP A 1 468 ? 10.172 4.84 27.375 1 97.06 468 TRP A N 1
ATOM 3727 C CA . TRP A 1 468 ? 9.016 5.715 27.188 1 97.06 468 TRP A CA 1
ATOM 3728 C C . TRP A 1 468 ? 8.898 6.719 28.328 1 97.06 468 TRP A C 1
ATOM 3730 O O . TRP A 1 468 ? 8.852 6.34 29.5 1 97.06 468 TRP A O 1
ATOM 3740 N N . GLN A 1 469 ? 8.891 7.949 27.984 1 96.12 469 GLN A N 1
ATOM 3741 C CA . GLN A 1 469 ? 8.805 9.008 28.984 1 96.12 469 GLN A CA 1
ATOM 3742 C C . GLN A 1 469 ? 7.684 9.992 28.641 1 96.12 469 GLN A C 1
ATOM 3744 O O . GLN A 1 469 ? 7.477 10.328 27.469 1 96.12 469 GLN A O 1
ATOM 3749 N N . ASP A 1 470 ? 7 10.438 29.609 1 94.5 470 ASP A N 1
ATOM 3750 C CA . ASP A 1 470 ? 6.043 11.523 29.438 1 94.5 470 ASP A CA 1
ATOM 3751 C C . ASP A 1 470 ? 6.742 12.883 29.5 1 94.5 470 ASP A C 1
ATOM 3753 O O . ASP A 1 470 ? 7.844 13 30.031 1 94.5 470 ASP A O 1
ATOM 3757 N N . GLU A 1 471 ? 6.172 13.727 28.859 1 96.94 471 GLU A N 1
ATOM 3758 C CA . GLU A 1 471 ? 6.672 15.102 28.875 1 96.94 471 GLU A CA 1
ATOM 3759 C C . GLU A 1 471 ? 5.816 15.992 29.781 1 96.94 471 GLU A C 1
ATOM 3761 O O . GLU A 1 471 ? 4.59 15.875 29.781 1 96.94 471 GLU A O 1
ATOM 3766 N N . GLU A 1 472 ? 6.48 16.828 30.531 1 96.75 472 GLU A N 1
ATOM 3767 C CA . GLU A 1 472 ? 5.754 17.781 31.359 1 96.75 472 GLU A CA 1
ATOM 3768 C C . GLU A 1 472 ? 4.98 18.781 30.5 1 96.75 472 GLU A C 1
ATOM 3770 O O . GLU A 1 472 ? 5.449 19.188 29.438 1 96.75 472 GLU A O 1
ATOM 3775 N N . GLU A 1 473 ? 3.803 19.172 30.953 1 97.44 473 GLU A N 1
ATOM 3776 C CA . GLU A 1 473 ? 3 20.172 30.25 1 97.44 473 GLU A CA 1
ATOM 3777 C C . GLU A 1 473 ? 3.742 21.5 30.156 1 97.44 473 GLU A C 1
ATOM 3779 O O . GLU A 1 473 ? 4.391 21.922 31.109 1 97.44 473 GLU A O 1
ATOM 3784 N N . ASN A 1 474 ? 3.691 22.078 29.031 1 97.69 474 ASN A N 1
ATOM 3785 C CA . ASN A 1 474 ? 4.316 23.375 28.828 1 97.69 474 ASN A CA 1
ATOM 3786 C C . ASN A 1 474 ? 3.711 24.438 29.75 1 97.69 474 ASN A C 1
ATOM 3788 O O . ASN A 1 474 ? 2.494 24.469 29.938 1 97.69 474 ASN A O 1
ATOM 3792 N N . THR A 1 475 ? 4.48 25.359 30.266 1 95.69 475 THR A N 1
ATOM 3793 C CA . THR A 1 475 ? 4.027 26.328 31.281 1 95.69 475 THR A CA 1
ATOM 3794 C C . THR A 1 475 ? 3.203 27.438 30.625 1 95.69 475 THR A C 1
ATOM 3796 O O . THR A 1 475 ? 2.326 28.016 31.281 1 95.69 475 THR A O 1
ATOM 3799 N N . LEU A 1 476 ? 3.441 27.703 29.406 1 94.81 476 LEU A N 1
ATOM 3800 C CA . LEU A 1 476 ? 2.781 28.812 28.734 1 94.81 476 LEU A CA 1
ATOM 3801 C C . LEU A 1 476 ? 1.611 28.328 27.891 1 94.81 476 LEU A C 1
ATOM 3803 O O . LEU A 1 476 ? 0.574 28.984 27.812 1 94.81 476 LEU A O 1
ATOM 3807 N N . VAL A 1 477 ? 1.771 27.25 27.219 1 97.31 477 VAL A N 1
ATOM 3808 C CA . VAL A 1 477 ? 0.756 26.688 26.328 1 97.31 477 VAL A CA 1
ATOM 3809 C C . VAL A 1 477 ? 0.094 25.484 27.016 1 97.31 477 VAL A C 1
ATOM 3811 O O . VAL A 1 477 ? 0.517 24.344 26.812 1 97.31 477 VAL A O 1
ATOM 3814 N N . ARG A 1 478 ? -0.954 25.719 27.656 1 95.88 478 ARG A N 1
ATOM 3815 C CA . ARG A 1 478 ? -1.603 24.688 28.469 1 95.88 478 ARG A CA 1
ATOM 3816 C C . ARG A 1 478 ? -2.934 24.266 27.844 1 95.88 478 ARG A C 1
ATOM 3818 O O . ARG A 1 478 ? -3.643 25.094 27.266 1 95.88 478 ARG A O 1
ATOM 3825 N N . ALA A 1 479 ? -3.207 23.047 28 1 96.56 479 ALA A N 1
ATOM 3826 C CA . ALA A 1 479 ? -4.457 22.5 27.484 1 96.56 479 ALA A CA 1
ATOM 3827 C C . ALA A 1 479 ? -5.617 22.781 28.422 1 96.56 479 ALA A C 1
ATOM 3829 O O . ALA A 1 479 ? -5.426 22.875 29.641 1 96.56 479 ALA A O 1
ATOM 3830 N N . ARG A 1 480 ? -6.789 22.969 27.891 1 95.75 480 ARG A N 1
ATOM 3831 C CA . ARG A 1 480 ? -8.039 23.031 28.641 1 95.75 480 ARG A CA 1
ATOM 3832 C C . ARG A 1 480 ? -8.961 21.875 28.281 1 95.75 480 ARG A C 1
ATOM 3834 O O . ARG A 1 480 ? -8.93 21.375 27.156 1 95.75 480 ARG A O 1
ATOM 3841 N N . PRO A 1 481 ? -9.664 21.406 29.203 1 93.06 481 PRO A N 1
ATOM 3842 C CA . PRO A 1 481 ? -10.594 20.328 28.891 1 93.06 481 PRO A CA 1
ATOM 3843 C C . PRO A 1 481 ? -11.703 20.766 27.938 1 93.06 481 PRO A C 1
ATOM 3845 O O . PRO A 1 481 ? -12.125 21.922 27.953 1 93.06 481 PRO A O 1
ATOM 3848 N N . PHE A 1 482 ? -12.109 19.859 27.109 1 91.5 482 PHE A N 1
ATOM 3849 C CA . PHE A 1 482 ? -13.312 20.062 26.312 1 91.5 482 PHE A CA 1
ATOM 3850 C C . PHE A 1 482 ? -14.547 19.578 27.062 1 91.5 482 PHE A C 1
ATOM 3852 O O . PHE A 1 482 ? -14.578 18.438 27.547 1 91.5 482 PHE A O 1
ATOM 3859 N N . GLU A 1 483 ? -15.484 20.406 27.219 1 87.12 483 GLU A N 1
ATOM 3860 C CA . GLU A 1 483 ? -16.688 20.047 27.953 1 87.12 483 GLU A CA 1
ATOM 3861 C C . GLU A 1 483 ? -17.781 19.531 27.016 1 87.12 483 GLU A C 1
ATOM 3863 O O . GLU A 1 483 ? -17.891 20 25.875 1 87.12 483 GLU A O 1
ATOM 3868 N N . SER A 1 484 ? -18.422 18.516 27.484 1 88.38 484 SER A N 1
ATOM 3869 C CA . SER A 1 484 ? -19.594 18.016 26.781 1 88.38 484 SER A CA 1
ATOM 3870 C C . SER A 1 484 ? -20.875 18.344 27.547 1 88.38 484 SER A C 1
ATOM 3872 O O . SER A 1 484 ? -20.922 18.234 28.766 1 88.38 484 SER A O 1
ATOM 3874 N N . THR A 1 485 ? -21.859 18.719 26.859 1 89.06 485 THR A N 1
ATOM 3875 C CA . THR A 1 485 ? -23.156 18.969 27.469 1 89.06 485 THR A CA 1
ATOM 3876 C C . THR A 1 485 ? -23.891 17.672 27.766 1 89.06 485 THR A C 1
ATOM 3878 O O . THR A 1 485 ? -23.484 16.609 27.297 1 89.06 485 THR A O 1
ATOM 3881 N N . PHE A 1 486 ? -24.906 17.812 28.547 1 90.12 486 PHE A N 1
ATOM 3882 C CA . PHE A 1 486 ? -25.766 16.672 28.859 1 90.12 486 PHE A CA 1
ATOM 3883 C C . PHE A 1 486 ? -26.312 16.062 27.578 1 90.12 486 PHE A C 1
ATOM 3885 O O . PHE A 1 486 ? -26.359 14.836 27.422 1 90.12 486 PHE A O 1
ATOM 3892 N N . TRP A 1 487 ? -26.672 16.875 26.688 1 86.31 487 TRP A N 1
ATOM 3893 C CA . TRP A 1 487 ? -27.312 16.406 25.469 1 86.31 487 TRP A CA 1
ATOM 3894 C C . TRP A 1 487 ? -26.312 15.727 24.547 1 86.31 487 TRP A C 1
ATOM 3896 O O . TRP A 1 487 ? -26.641 14.727 23.906 1 86.31 487 TRP A O 1
ATOM 3906 N N . GLU A 1 488 ? -25.172 16.281 24.484 1 88.5 488 GLU A N 1
ATOM 3907 C CA . GLU A 1 488 ? -24.141 15.648 23.672 1 88.5 488 GLU A CA 1
ATOM 3908 C C . GLU A 1 488 ? -23.828 14.242 24.172 1 88.5 488 GLU A C 1
ATOM 3910 O O . GLU A 1 488 ? -23.516 13.352 23.391 1 88.5 488 GLU A O 1
ATOM 3915 N N . ARG A 1 489 ? -24.078 13.992 25.422 1 91.06 489 ARG A N 1
ATOM 3916 C CA . ARG A 1 489 ? -23.703 12.734 26.047 1 91.06 489 ARG A CA 1
ATOM 3917 C C . ARG A 1 489 ? -24.844 11.711 25.938 1 91.06 489 ARG A C 1
ATOM 3919 O O . ARG A 1 489 ? -24.594 10.5 26 1 91.06 489 ARG A O 1
ATOM 3926 N N . ASN A 1 490 ? -26.062 12.227 25.797 1 90.56 490 ASN A N 1
ATOM 3927 C CA . ASN A 1 490 ? -27.141 11.289 26.062 1 90.56 490 ASN A CA 1
ATOM 3928 C C . ASN A 1 490 ? -28.109 11.188 24.875 1 90.56 490 ASN A C 1
ATOM 3930 O O . ASN A 1 490 ? -28.969 10.312 24.844 1 90.56 490 ASN A O 1
ATOM 3934 N N . LEU A 1 491 ? -27.984 12.047 23.922 1 90.56 491 LEU A N 1
ATOM 3935 C CA . LEU A 1 491 ? -28.891 11.969 22.781 1 90.56 491 LEU A CA 1
ATOM 3936 C C . LEU A 1 491 ? -28.719 10.664 22.016 1 90.56 491 LEU A C 1
ATOM 3938 O O . LEU A 1 491 ? -27.594 10.164 21.906 1 90.56 491 LEU A O 1
ATOM 3942 N N . PRO A 1 492 ? -29.828 10.102 21.5 1 89.75 492 PRO A N 1
ATOM 3943 C CA . PRO A 1 492 ? -29.703 8.844 20.75 1 89.75 492 PRO A CA 1
ATOM 3944 C C . PRO A 1 492 ? -29.125 9.055 19.344 1 89.75 492 PRO A C 1
ATOM 3946 O O . PRO A 1 492 ? -29.062 10.188 18.859 1 89.75 492 PRO A O 1
ATOM 3949 N N . SER A 1 493 ? -28.75 8.008 18.766 1 91.94 493 SER A N 1
ATOM 3950 C CA . SER A 1 493 ? -28.469 8.016 17.344 1 91.94 493 SER A CA 1
ATOM 3951 C C . SER A 1 493 ? -29.75 8.188 16.531 1 91.94 493 SER A C 1
ATOM 3953 O O . SER A 1 493 ? -30.859 8.07 17.062 1 91.94 493 SER A O 1
ATOM 3955 N N . VAL A 1 494 ? -29.594 8.492 15.266 1 91.69 494 VAL A N 1
ATOM 3956 C CA . VAL A 1 494 ? -30.766 8.578 14.391 1 91.69 494 VAL A CA 1
ATOM 3957 C C . VAL A 1 494 ? -31.5 7.238 14.367 1 91.69 494 VAL A C 1
ATOM 3959 O O . VAL A 1 494 ? -32.719 7.191 14.516 1 91.69 494 VAL A O 1
ATOM 3962 N N . GLY A 1 495 ? -30.719 6.129 14.18 1 87.5 495 GLY A N 1
ATOM 3963 C CA . GLY A 1 495 ? -31.328 4.809 14.211 1 87.5 495 GLY A CA 1
ATOM 3964 C C . GLY A 1 495 ? -32.062 4.523 15.516 1 87.5 495 GLY A C 1
ATOM 3965 O O . GLY A 1 495 ? -33.156 3.982 15.508 1 87.5 495 GLY A O 1
ATOM 3966 N N . GLY A 1 496 ? -31.438 4.895 16.594 1 86.25 496 GLY A N 1
ATOM 3967 C CA . GLY A 1 496 ? -32.062 4.734 17.891 1 86.25 496 GLY A CA 1
ATOM 3968 C C . GLY A 1 496 ? -33.344 5.539 18.047 1 86.25 496 GLY A C 1
ATOM 3969 O O . GLY A 1 496 ? -34.344 5.051 18.594 1 86.25 496 GLY A O 1
ATOM 3970 N N . PHE A 1 497 ? -33.281 6.719 17.594 1 89.81 497 PHE A N 1
ATOM 3971 C CA . PHE A 1 497 ? -34.438 7.586 17.641 1 89.81 497 PHE A CA 1
ATOM 3972 C C . PHE A 1 497 ? -35.594 7.004 16.812 1 89.81 497 PHE A C 1
ATOM 3974 O O . PHE A 1 497 ? -36.719 6.93 17.281 1 89.81 497 PHE A O 1
ATOM 3981 N N . LEU A 1 498 ? -35.281 6.57 15.586 1 89.81 498 LEU A N 1
ATOM 3982 C CA . LEU A 1 498 ? -36.281 6.027 14.695 1 89.81 498 LEU A CA 1
ATOM 3983 C C . LEU A 1 498 ? -36.875 4.738 15.258 1 89.81 498 LEU A C 1
ATOM 3985 O O . LEU A 1 498 ? -38.094 4.496 15.141 1 89.81 498 LEU A O 1
ATOM 3989 N N . LYS A 1 499 ? -36.156 3.939 15.867 1 86.5 499 LYS A N 1
ATOM 3990 C CA . LYS A 1 499 ? -36.625 2.719 16.5 1 86.5 499 LYS A CA 1
ATOM 3991 C C . LYS A 1 499 ? -37.594 3.039 17.656 1 86.5 499 LYS A C 1
ATOM 3993 O O . LYS A 1 499 ? -38.625 2.396 17.812 1 86.5 499 LYS A O 1
ATOM 3998 N N . CYS A 1 500 ? -37.156 4.043 18.453 1 87 500 CYS A N 1
ATOM 3999 C CA . CYS A 1 500 ? -37.969 4.461 19.578 1 87 500 CYS A CA 1
ATOM 4000 C C . CYS A 1 500 ? -39.312 4.984 19.078 1 87 500 CYS A C 1
ATOM 4002 O O . CYS A 1 500 ? -40.375 4.629 19.641 1 87 500 CYS A O 1
ATOM 4004 N N . VAL A 1 501 ? -39.25 5.734 18.062 1 89.5 501 VAL A N 1
ATOM 4005 C CA . VAL A 1 501 ? -40.469 6.289 17.5 1 89.5 501 VAL A CA 1
ATOM 4006 C C . VAL A 1 501 ? -41.344 5.16 16.953 1 89.5 501 VAL A C 1
ATOM 4008 O O . VAL A 1 501 ? -42.562 5.152 17.156 1 89.5 501 VAL A O 1
ATOM 4011 N N . SER A 1 502 ? -40.719 4.238 16.297 1 89.31 502 SER A N 1
ATOM 4012 C CA . SER A 1 502 ? -41.469 3.127 15.711 1 89.31 502 SER A CA 1
ATOM 4013 C C . SER A 1 502 ? -42.125 2.279 16.797 1 89.31 502 SER A C 1
ATOM 4015 O O . SER A 1 502 ? -43.312 1.903 16.656 1 89.31 502 SER A O 1
ATOM 4017 N N . VAL A 1 503 ? -41.406 2.057 17.797 1 89.62 503 VAL A N 1
ATOM 4018 C CA . VAL A 1 503 ? -41.938 1.235 18.875 1 89.62 503 VAL A CA 1
ATOM 4019 C C . VAL A 1 503 ? -43.062 1.978 19.594 1 89.62 503 VAL A C 1
ATOM 4021 O O . VAL A 1 503 ? -44.125 1.396 19.875 1 89.62 503 VAL A O 1
ATOM 4024 N N . THR A 1 504 ? -42.844 3.215 19.828 1 89.25 504 THR A N 1
ATOM 4025 C CA . THR A 1 504 ? -43.875 4.012 20.516 1 89.25 504 THR A CA 1
ATOM 4026 C C . THR A 1 504 ? -45.125 4.125 19.656 1 89.25 504 THR A C 1
ATOM 4028 O O . THR A 1 504 ? -46.25 4.066 20.188 1 89.25 504 THR A O 1
ATOM 4031 N N . THR A 1 505 ? -44.906 4.281 18.406 1 87.62 505 THR A N 1
ATOM 4032 C CA . THR A 1 505 ? -46.031 4.348 17.5 1 87.62 505 THR A CA 1
ATOM 4033 C C . THR A 1 505 ? -46.781 3.016 17.469 1 87.62 505 THR A C 1
ATOM 4035 O O . THR A 1 505 ? -48 2.986 17.5 1 87.62 505 THR A O 1
ATOM 4038 N N . ALA A 1 506 ? -46.031 1.992 17.391 1 88.31 506 ALA A N 1
ATOM 4039 C CA . ALA A 1 506 ? -46.625 0.668 17.391 1 88.31 506 ALA A CA 1
ATOM 4040 C C . ALA A 1 506 ? -47.438 0.43 18.672 1 88.31 506 ALA A C 1
ATOM 4042 O O . ALA A 1 506 ? -48.531 -0.099 18.625 1 88.31 506 ALA A O 1
ATOM 4043 N N . LEU A 1 507 ? -46.875 0.857 19.766 1 89 507 LEU A N 1
ATOM 4044 C CA . LEU A 1 507 ? -47.562 0.714 21.047 1 89 507 LEU A CA 1
ATOM 4045 C C . LEU A 1 507 ? -48.812 1.584 21.109 1 89 507 LEU A C 1
ATOM 4047 O O . LEU A 1 507 ? -49.844 1.163 21.641 1 89 507 LEU A O 1
ATOM 4051 N N . ALA A 1 508 ? -48.656 2.713 20.562 1 88.38 508 ALA A N 1
ATOM 4052 C CA . ALA A 1 508 ? -49.781 3.625 20.547 1 88.38 508 ALA A CA 1
ATOM 4053 C C . ALA A 1 508 ? -50.938 3.072 19.688 1 88.38 508 ALA A C 1
ATOM 4055 O O . ALA A 1 508 ? -52.094 3.113 20.094 1 88.38 508 ALA A O 1
ATOM 4056 N N . VAL A 1 509 ? -50.531 2.545 18.562 1 86.94 509 VAL A N 1
ATOM 4057 C CA . VAL A 1 509 ? -51.5 1.966 17.656 1 86.94 509 VAL A CA 1
ATOM 4058 C C . VAL A 1 509 ? -52.125 0.713 18.281 1 86.94 509 VAL A C 1
ATOM 4060 O O . VAL A 1 509 ? -53.312 0.504 18.219 1 86.94 509 VAL A O 1
ATOM 4063 N N . GLY A 1 510 ? -51.281 0.007 18.844 1 85.56 510 GLY A N 1
ATOM 4064 C CA . GLY A 1 510 ? -51.75 -1.165 19.547 1 85.56 510 GLY A CA 1
ATOM 4065 C C . GLY A 1 510 ? -52.719 -0.824 20.672 1 85.56 510 GLY A C 1
ATOM 4066 O O . GLY A 1 510 ? -53.781 -1.464 20.812 1 85.56 510 GLY A O 1
ATOM 4067 N N . SER A 1 511 ? -52.375 0.184 21.406 1 86.75 511 SER A N 1
ATOM 4068 C CA . SER A 1 511 ? -53.219 0.634 22.516 1 86.75 511 SER A CA 1
ATOM 4069 C C . SER A 1 511 ? -54.531 1.2 22 1 86.75 511 SER A C 1
ATOM 4071 O O . SER A 1 511 ? -55.594 0.953 22.594 1 86.75 511 SER A O 1
ATOM 4073 N N . ALA A 1 512 ? -54.438 1.885 21 1 85.25 512 ALA A N 1
ATOM 4074 C CA . ALA A 1 512 ? -55.656 2.424 20.391 1 85.25 512 ALA A CA 1
ATOM 4075 C C . ALA A 1 512 ? -56.531 1.304 19.875 1 85.25 512 ALA A C 1
ATOM 4077 O O . ALA A 1 512 ? -57.781 1.366 20 1 85.25 512 ALA A O 1
ATOM 4078 N N . GLY A 1 513 ? -55.938 0.409 19.297 1 81 513 GLY A N 1
ATOM 4079 C CA . GLY A 1 513 ? -56.688 -0.747 18.828 1 81 513 GLY A CA 1
ATOM 4080 C C . GLY A 1 513 ? -57.375 -1.497 19.953 1 81 513 GLY A C 1
ATOM 4081 O O . GLY A 1 513 ? -58.531 -1.894 19.828 1 81 513 GLY A O 1
ATOM 4082 N N . LEU A 1 514 ? -56.688 -1.529 20.984 1 84.25 514 LEU A N 1
ATOM 4083 C CA . LEU A 1 514 ? -57.25 -2.193 22.156 1 84.25 514 LEU A CA 1
ATOM 4084 C C . LEU A 1 514 ? -58.406 -1.377 22.75 1 84.25 514 LEU A C 1
ATOM 4086 O O . LEU A 1 514 ? -59.406 -1.938 23.156 1 84.25 514 LEU A O 1
ATOM 4090 N N . CYS A 1 515 ? -58.281 -0.175 22.828 1 85.44 515 CYS A N 1
ATOM 4091 C CA . CYS A 1 515 ? -59.312 0.704 23.328 1 85.44 515 CYS A CA 1
ATOM 4092 C C . CYS A 1 515 ? -60.562 0.647 22.453 1 85.44 515 CYS A C 1
ATOM 4094 O O . CYS A 1 515 ? -61.688 0.595 22.953 1 85.44 515 CYS A O 1
ATOM 4096 N N . LEU A 1 516 ? -60.312 0.568 21.234 1 82.81 516 LEU A N 1
ATOM 4097 C CA . LEU A 1 516 ? -61.438 0.48 20.297 1 82.81 516 LEU A CA 1
ATOM 4098 C C . LEU A 1 516 ? -62.125 -0.869 20.406 1 82.81 516 LEU A C 1
ATOM 4100 O O . LEU A 1 516 ? -63.375 -0.943 20.344 1 82.81 516 LEU A O 1
ATOM 4104 N N . TYR A 1 517 ? -61.469 -1.832 20.625 1 81.94 517 TYR A N 1
ATOM 4105 C CA . TYR A 1 517 ? -62.031 -3.166 20.812 1 81.94 517 TYR A CA 1
ATOM 4106 C C . TYR A 1 517 ? -62.906 -3.215 22.062 1 81.94 517 TYR A C 1
ATOM 4108 O O . TYR A 1 517 ? -64 -3.742 22.031 1 81.94 517 TYR A O 1
ATOM 4116 N N . TRP A 1 518 ? -62.469 -2.494 23.047 1 88.06 518 TRP A N 1
ATOM 4117 C CA . TRP A 1 518 ? -63.188 -2.506 24.312 1 88.06 518 TRP A CA 1
ATOM 4118 C C . TRP A 1 518 ? -64.375 -1.563 24.266 1 88.06 518 TRP A C 1
ATOM 4120 O O . TRP A 1 518 ? -65.438 -1.82 24.891 1 88.06 518 TRP A O 1
ATOM 4130 N N . TRP A 1 519 ? -64.312 -0.627 23.562 1 76.38 519 TRP A N 1
ATOM 4131 C CA . TRP A 1 519 ? -65.438 0.327 23.422 1 76.38 519 TRP A CA 1
ATOM 4132 C C . TRP A 1 519 ? -66.562 -0.287 22.656 1 76.38 519 TRP A C 1
ATOM 4134 O O . TRP A 1 519 ? -67.75 -0.028 22.969 1 76.38 519 TRP A O 1
ATOM 4144 N N . LYS A 1 520 ? -66.125 -1.125 21.875 1 76.06 520 LYS A N 1
ATOM 4145 C CA . LYS A 1 520 ? -67.188 -1.769 21.062 1 76.06 520 LYS A CA 1
ATOM 4146 C C . LYS A 1 520 ? -67.75 -2.951 21.812 1 76.06 520 LYS A C 1
ATOM 4148 O O . LYS A 1 520 ? -68.875 -3.396 21.469 1 76.06 520 LYS A O 1
ATOM 4153 N N . ARG A 1 521 ? -67.375 -3.223 22.812 1 68.69 521 ARG A N 1
ATOM 4154 C CA . ARG A 1 521 ? -68 -4.219 23.656 1 68.69 521 ARG A CA 1
ATOM 4155 C C . ARG A 1 521 ? -68.75 -3.551 24.812 1 68.69 521 ARG A C 1
ATOM 4157 O O . ARG A 1 521 ? -69.75 -4.07 25.281 1 68.69 521 ARG A O 1
ATOM 4164 N N . MET B 1 1 ? 34.469 -9.68 -22.359 1 30.81 1 MET B N 1
ATOM 4165 C CA . MET B 1 1 ? 34.594 -8.234 -22.547 1 30.81 1 MET B CA 1
ATOM 4166 C C . MET B 1 1 ? 33.688 -7.473 -21.594 1 30.81 1 MET B C 1
ATOM 4168 O O . MET B 1 1 ? 32.469 -7.617 -21.656 1 30.81 1 MET B O 1
ATOM 4172 N N . THR B 1 2 ? 34.094 -7.078 -20.406 1 41.88 2 THR B N 1
ATOM 4173 C CA . THR B 1 2 ? 33.469 -6.27 -19.375 1 41.88 2 THR B CA 1
ATOM 4174 C C . THR B 1 2 ? 32.875 -5 -19.969 1 41.88 2 THR B C 1
ATOM 4176 O O . THR B 1 2 ? 33.562 -4.258 -20.672 1 41.88 2 THR B O 1
ATOM 4179 N N . MET B 1 3 ? 31.516 -5.027 -20.359 1 46.97 3 MET B N 1
ATOM 4180 C CA . MET B 1 3 ? 31 -3.764 -20.875 1 46.97 3 MET B CA 1
ATOM 4181 C C . MET B 1 3 ? 31.75 -2.58 -20.266 1 46.97 3 MET B C 1
ATOM 4183 O O . MET B 1 3 ? 31.969 -2.535 -19.047 1 46.97 3 MET B O 1
ATOM 4187 N N . GLU B 1 4 ? 32.469 -1.891 -21.031 1 49.81 4 GLU B N 1
ATOM 4188 C CA . GLU B 1 4 ? 33.156 -0.69 -20.562 1 49.81 4 GLU B CA 1
ATOM 4189 C C . GLU B 1 4 ? 32.156 0.321 -19.984 1 49.81 4 GLU B C 1
ATOM 4191 O O . GLU B 1 4 ? 31.031 0.451 -20.484 1 49.81 4 GLU B O 1
ATOM 4196 N N . GLU B 1 5 ? 32.281 0.709 -18.844 1 56.69 5 GLU B N 1
ATOM 4197 C CA . GLU B 1 5 ? 31.516 1.671 -18.047 1 56.69 5 GLU B CA 1
ATOM 4198 C C . GLU B 1 5 ? 30.938 2.771 -18.938 1 56.69 5 GLU B C 1
ATOM 4200 O O . GLU B 1 5 ? 29.844 3.283 -18.656 1 56.69 5 GLU B O 1
ATOM 4205 N N . ASP B 1 6 ? 31.516 3.02 -20.219 1 63.5 6 ASP B N 1
ATOM 4206 C CA . ASP B 1 6 ? 31.141 4.242 -20.922 1 63.5 6 ASP B CA 1
ATOM 4207 C C . ASP B 1 6 ? 30.391 3.918 -22.219 1 63.5 6 ASP B C 1
ATOM 4209 O O . ASP B 1 6 ? 30.156 4.801 -23.047 1 63.5 6 ASP B O 1
ATOM 4213 N N . GLN B 1 7 ? 29.891 2.645 -22.328 1 80.12 7 GLN B N 1
ATOM 4214 C CA . GLN B 1 7 ? 29.266 2.369 -23.609 1 80.12 7 GLN B CA 1
ATOM 4215 C C . GLN B 1 7 ? 27.75 2.621 -23.547 1 80.12 7 GLN B C 1
ATOM 4217 O O . GLN B 1 7 ? 27.078 2.172 -22.609 1 80.12 7 GLN B O 1
ATOM 4222 N N . LEU B 1 8 ? 27.219 3.4 -24.516 1 91.94 8 LEU B N 1
ATOM 4223 C CA . LEU B 1 8 ? 25.812 3.709 -24.672 1 91.94 8 LEU B CA 1
ATOM 4224 C C . LEU B 1 8 ? 25.094 2.588 -25.422 1 91.94 8 LEU B C 1
ATOM 4226 O O . LEU B 1 8 ? 25.438 2.279 -26.562 1 91.94 8 LEU B O 1
ATOM 4230 N N . VAL B 1 9 ? 24.188 1.858 -24.734 1 97.06 9 VAL B N 1
ATOM 4231 C CA . VAL B 1 9 ? 23.375 0.842 -25.406 1 97.06 9 VAL B CA 1
ATOM 4232 C C . VAL B 1 9 ? 22.016 1.426 -25.766 1 97.06 9 VAL B C 1
ATOM 4234 O O . VAL B 1 9 ? 21.688 2.541 -25.359 1 97.06 9 VAL B O 1
ATOM 4237 N N . ASP B 1 10 ? 21.25 0.7 -26.594 1 97.56 10 ASP B N 1
ATOM 4238 C CA . ASP B 1 10 ? 19.938 1.205 -27 1 97.56 10 ASP B CA 1
ATOM 4239 C C . ASP B 1 10 ? 18.938 1.155 -25.844 1 97.56 10 ASP B C 1
ATOM 4241 O O . ASP B 1 10 ? 18.203 2.115 -25.609 1 97.56 10 ASP B O 1
ATOM 4245 N N . VAL B 1 11 ? 18.953 -0.012 -25.172 1 98.56 11 VAL B N 1
ATOM 4246 C CA . VAL B 1 11 ? 17.953 -0.19 -24.125 1 98.56 11 VAL B CA 1
ATOM 4247 C C . VAL B 1 11 ? 18.578 -0.936 -22.938 1 98.56 11 VAL B C 1
ATOM 4249 O O . VAL B 1 11 ? 19.25 -1.947 -23.125 1 98.56 11 VAL B O 1
ATOM 4252 N N . ILE B 1 12 ? 18.422 -0.442 -21.75 1 98.81 12 ILE B N 1
ATOM 4253 C CA . ILE B 1 12 ? 18.672 -1.197 -20.531 1 98.81 12 ILE B CA 1
ATOM 4254 C C . ILE B 1 12 ? 17.359 -1.729 -19.969 1 98.81 12 ILE B C 1
ATOM 4256 O O . ILE B 1 12 ? 16.375 -1.002 -19.906 1 98.81 12 ILE B O 1
ATOM 4260 N N . VAL B 1 13 ? 17.312 -2.994 -19.672 1 98.94 13 VAL B N 1
ATOM 4261 C CA . VAL B 1 13 ? 16.188 -3.613 -19 1 98.94 13 VAL B CA 1
ATOM 4262 C C . VAL B 1 13 ? 16.547 -3.908 -17.547 1 98.94 13 VAL B C 1
ATOM 4264 O O . VAL B 1 13 ? 17.531 -4.609 -17.281 1 98.94 13 VAL B O 1
ATOM 4267 N N . VAL B 1 14 ? 15.789 -3.35 -16.641 1 98.88 14 VAL B N 1
ATOM 4268 C CA . VAL B 1 14 ? 16 -3.562 -15.219 1 98.88 14 VAL B CA 1
ATOM 4269 C C . VAL B 1 14 ? 15.117 -4.703 -14.727 1 98.88 14 VAL B C 1
ATOM 4271 O O . VAL B 1 14 ? 13.906 -4.539 -14.586 1 98.88 14 VAL B O 1
ATOM 4274 N N . GLY B 1 15 ? 15.688 -5.848 -14.406 1 98.75 15 GLY B N 1
ATOM 4275 C CA . GLY B 1 15 ? 14.961 -7.039 -13.984 1 98.75 15 GLY B CA 1
ATOM 4276 C C . GLY B 1 15 ? 15 -8.156 -15.008 1 98.75 15 GLY B C 1
ATOM 4277 O O . GLY B 1 15 ? 14.609 -7.965 -16.156 1 98.75 15 GLY B O 1
ATOM 4278 N N . ALA B 1 16 ? 15.445 -9.297 -14.555 1 98.88 16 ALA B N 1
ATOM 4279 C CA . ALA B 1 16 ? 15.57 -10.453 -15.438 1 98.88 16 ALA B CA 1
ATOM 4280 C C . ALA B 1 16 ? 14.531 -11.523 -15.102 1 98.88 16 ALA B C 1
ATOM 4282 O O . ALA B 1 16 ? 14.836 -12.719 -15.102 1 98.88 16 ALA B O 1
ATOM 4283 N N . GLY B 1 17 ? 13.336 -11.062 -14.688 1 98.69 17 GLY B N 1
ATOM 4284 C CA . GLY B 1 17 ? 12.18 -11.938 -14.727 1 98.69 17 GLY B CA 1
ATOM 4285 C C . GLY B 1 17 ? 11.648 -12.164 -16.125 1 98.69 17 GLY B C 1
ATOM 4286 O O . GLY B 1 17 ? 12.234 -11.703 -17.109 1 98.69 17 GLY B O 1
ATOM 4287 N N . LEU B 1 18 ? 10.516 -12.773 -16.203 1 98.88 18 LEU B N 1
ATOM 4288 C CA . LEU B 1 18 ? 9.961 -13.109 -17.5 1 98.88 18 LEU B CA 1
ATOM 4289 C C . LEU B 1 18 ? 9.625 -11.852 -18.297 1 98.88 18 LEU B C 1
ATOM 4291 O O . LEU B 1 18 ? 9.836 -11.805 -19.516 1 98.88 18 LEU B O 1
ATOM 4295 N N . SER B 1 19 ? 9.125 -10.812 -17.656 1 98.88 19 SER B N 1
ATOM 4296 C CA . SER B 1 19 ? 8.789 -9.578 -18.344 1 98.88 19 SER B CA 1
ATOM 4297 C C . SER B 1 19 ? 10.031 -8.938 -18.969 1 98.88 19 SER B C 1
ATOM 4299 O O . SER B 1 19 ? 10.039 -8.594 -20.156 1 98.88 19 SER B O 1
ATOM 4301 N N . GLY B 1 20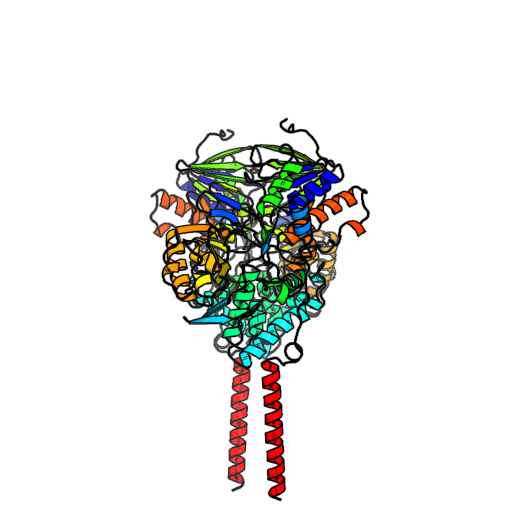 ? 11.062 -8.797 -18.156 1 98.94 20 GLY B N 1
ATOM 4302 C CA . GLY B 1 20 ? 12.289 -8.172 -18.641 1 98.94 20 GLY B CA 1
ATOM 4303 C C . GLY B 1 20 ? 12.969 -8.977 -19.734 1 98.94 20 GLY B C 1
ATOM 4304 O O . GLY B 1 20 ? 13.414 -8.422 -20.734 1 98.94 20 GLY B O 1
ATOM 4305 N N . LEU B 1 21 ? 13.031 -10.266 -19.531 1 98.94 21 LEU B N 1
ATOM 4306 C CA . LEU B 1 21 ? 13.703 -11.133 -20.484 1 98.94 21 LEU B CA 1
ATOM 4307 C C . LEU B 1 21 ? 12.93 -11.195 -21.797 1 98.94 21 LEU B C 1
ATOM 4309 O O . LEU B 1 21 ? 13.523 -11.227 -22.875 1 98.94 21 LEU B O 1
ATOM 4313 N N . ALA B 1 22 ? 11.562 -11.234 -21.672 1 98.94 22 ALA B N 1
ATOM 4314 C CA . ALA B 1 22 ? 10.75 -11.219 -22.891 1 98.94 22 ALA B CA 1
ATOM 4315 C C . ALA B 1 22 ? 10.938 -9.922 -23.656 1 98.94 22 ALA B C 1
ATOM 4317 O O . ALA B 1 22 ? 11.031 -9.93 -24.891 1 98.94 22 ALA B O 1
ATOM 4318 N N . ALA B 1 23 ? 10.992 -8.789 -22.969 1 98.94 23 ALA B N 1
ATOM 4319 C CA . ALA B 1 23 ? 11.258 -7.504 -23.594 1 98.94 23 ALA B CA 1
ATOM 4320 C C . ALA B 1 23 ? 12.617 -7.492 -24.281 1 98.94 23 ALA B C 1
ATOM 4322 O O . ALA B 1 23 ? 12.734 -7.102 -25.438 1 98.94 23 ALA B O 1
ATOM 4323 N N . ALA B 1 24 ? 13.641 -7.938 -23.531 1 98.94 24 ALA B N 1
ATOM 4324 C CA . ALA B 1 24 ? 15.008 -7.945 -24.047 1 98.94 24 ALA B CA 1
ATOM 4325 C C . ALA B 1 24 ? 15.125 -8.836 -25.281 1 98.94 24 ALA B C 1
ATOM 4327 O O . ALA B 1 24 ? 15.766 -8.453 -26.266 1 98.94 24 ALA B O 1
ATOM 4328 N N . LYS B 1 25 ? 14.539 -10.023 -25.234 1 98.88 25 LYS B N 1
ATOM 4329 C CA . LYS B 1 25 ? 14.57 -10.961 -26.359 1 98.88 25 LYS B CA 1
ATOM 4330 C C . LYS B 1 25 ? 13.992 -10.32 -27.609 1 98.88 25 LYS B C 1
ATOM 4332 O O . LYS B 1 25 ? 14.609 -10.367 -28.688 1 98.88 25 LYS B O 1
ATOM 4337 N N . LEU B 1 26 ? 12.789 -9.742 -27.484 1 98.81 26 LEU B N 1
ATOM 4338 C CA . LEU B 1 26 ? 12.125 -9.133 -28.625 1 98.81 26 LEU B CA 1
ATOM 4339 C C . LEU B 1 26 ? 12.953 -7.988 -29.188 1 98.81 26 LEU B C 1
ATOM 4341 O O . LEU B 1 26 ? 13.125 -7.879 -30.406 1 98.81 26 LEU B O 1
ATOM 4345 N N . LEU B 1 27 ? 13.484 -7.133 -28.328 1 98.81 27 LEU B N 1
ATOM 4346 C CA . LEU B 1 27 ? 14.281 -5.984 -28.766 1 98.81 27 LEU B CA 1
ATOM 4347 C C . LEU B 1 27 ? 15.547 -6.441 -29.469 1 98.81 27 LEU B C 1
ATOM 4349 O O . LEU B 1 27 ? 15.914 -5.887 -30.516 1 98.81 27 LEU B O 1
ATOM 4353 N N . GLN B 1 28 ? 16.203 -7.418 -28.891 1 98.5 28 GLN B N 1
ATOM 4354 C CA . GLN B 1 28 ? 17.406 -7.934 -29.531 1 98.5 28 GLN B CA 1
ATOM 4355 C C . GLN B 1 28 ? 17.094 -8.531 -30.891 1 98.5 28 GLN B C 1
ATOM 4357 O O . GLN B 1 28 ? 17.875 -8.359 -31.844 1 98.5 28 GLN B O 1
ATOM 4362 N N . GLU B 1 29 ? 16.016 -9.266 -31 1 98.06 29 GLU B N 1
ATOM 4363 C CA . GLU B 1 29 ? 15.609 -9.898 -32.25 1 98.06 29 GLU B CA 1
ATOM 4364 C C . GLU B 1 29 ? 15.289 -8.859 -33.312 1 98.06 29 GLU B C 1
ATOM 4366 O O . GLU B 1 29 ? 15.305 -9.164 -34.5 1 98.06 29 GLU B O 1
ATOM 4371 N N . THR B 1 30 ? 15 -7.637 -32.875 1 97.44 30 THR B N 1
ATOM 4372 C CA . THR B 1 30 ? 14.711 -6.57 -33.844 1 97.44 30 THR B CA 1
ATOM 4373 C C . THR B 1 30 ? 15.977 -5.773 -34.156 1 97.44 30 THR B C 1
ATOM 4375 O O . THR B 1 30 ? 15.922 -4.762 -34.844 1 97.44 30 THR B O 1
ATOM 4378 N N . GLY B 1 31 ? 17.156 -6.105 -33.531 1 97.31 31 GLY B N 1
ATOM 4379 C CA . GLY B 1 31 ? 18.438 -5.543 -33.938 1 97.31 31 GLY B CA 1
ATOM 4380 C C . GLY B 1 31 ? 18.953 -4.504 -32.938 1 97.31 31 GLY B C 1
ATOM 4381 O O . GLY B 1 31 ? 19.969 -3.855 -33.188 1 97.31 31 GLY B O 1
ATOM 4382 N N . LEU B 1 32 ? 18.312 -4.328 -31.828 1 98.19 32 LEU B N 1
ATOM 4383 C CA . LEU B 1 32 ? 18.75 -3.322 -30.875 1 98.19 32 LEU B CA 1
ATOM 4384 C C . LEU B 1 32 ? 19.766 -3.9 -29.891 1 98.19 32 LEU B C 1
ATOM 4386 O O . LEU B 1 32 ? 19.734 -5.098 -29.594 1 98.19 32 LEU B O 1
ATOM 4390 N N . ASP B 1 33 ? 20.688 -3.076 -29.469 1 97.75 33 ASP B N 1
ATOM 4391 C CA . ASP B 1 33 ? 21.625 -3.42 -28.406 1 97.75 33 ASP B CA 1
ATOM 4392 C C . ASP B 1 33 ? 20.984 -3.303 -27.031 1 97.75 33 ASP B C 1
ATOM 4394 O O . ASP B 1 33 ? 20.688 -2.199 -26.578 1 97.75 33 ASP B O 1
ATOM 4398 N N . VAL B 1 34 ? 20.844 -4.484 -26.375 1 98.5 34 VAL B N 1
ATOM 4399 C CA . VAL B 1 34 ? 20.094 -4.508 -25.125 1 98.5 34 VAL B CA 1
ATOM 4400 C C . VAL B 1 34 ? 20.953 -5.055 -24 1 98.5 34 VAL B C 1
ATOM 4402 O O . VAL B 1 34 ? 21.734 -5.992 -24.203 1 98.5 34 VAL B O 1
ATOM 4405 N N . LEU B 1 35 ? 20.891 -4.426 -22.828 1 98.62 35 LEU B N 1
ATOM 4406 C CA . LEU B 1 35 ? 21.547 -4.875 -21.609 1 98.62 35 LEU B CA 1
ATOM 4407 C C . LEU B 1 35 ? 20.531 -5.109 -20.5 1 98.62 35 LEU B C 1
ATOM 4409 O O . LEU B 1 35 ? 19.719 -4.238 -20.203 1 98.62 35 LEU B O 1
ATOM 4413 N N . VAL B 1 36 ? 20.562 -6.332 -19.938 1 98.88 36 VAL B N 1
ATOM 4414 C CA . VAL B 1 36 ? 19.672 -6.66 -18.828 1 98.88 36 VAL B CA 1
ATOM 4415 C C . VAL B 1 36 ? 20.453 -6.613 -17.516 1 98.88 36 VAL B C 1
ATOM 4417 O O . VAL B 1 36 ? 21.516 -7.219 -17.406 1 98.88 36 VAL B O 1
ATOM 4420 N N . LEU B 1 37 ? 19.969 -5.828 -16.547 1 98.62 37 LEU B N 1
ATOM 4421 C CA . LEU B 1 37 ? 20.547 -5.766 -15.203 1 98.62 37 LEU B CA 1
ATOM 4422 C C . LEU B 1 37 ? 19.641 -6.453 -14.195 1 98.62 37 LEU B C 1
ATOM 4424 O O . LEU B 1 37 ? 18.453 -6.113 -14.086 1 98.62 37 LEU B O 1
ATOM 4428 N N . GLU B 1 38 ? 20.141 -7.445 -13.531 1 98.69 38 GLU B N 1
ATOM 4429 C CA . GLU B 1 38 ? 19.391 -8.219 -12.547 1 98.69 38 GLU B CA 1
ATOM 4430 C C . GLU B 1 38 ? 20.031 -8.133 -11.164 1 98.69 38 GLU B C 1
ATOM 4432 O O . GLU B 1 38 ? 21.25 -8.227 -11.031 1 98.69 38 GLU 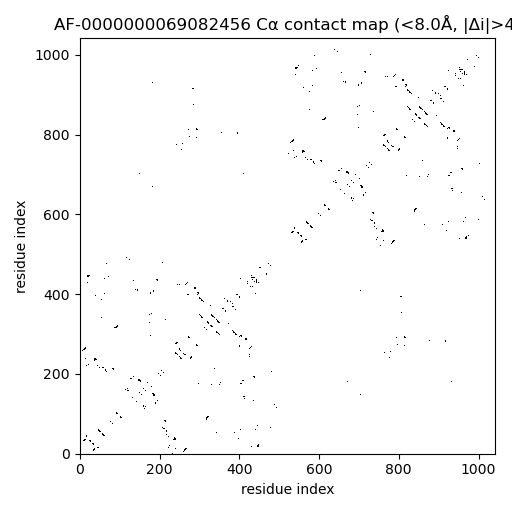B O 1
ATOM 4437 N N . ALA B 1 39 ? 19.188 -7.887 -10.172 1 98.31 39 ALA B N 1
ATOM 4438 C CA . ALA B 1 39 ? 19.656 -7.699 -8.805 1 98.31 39 ALA B CA 1
ATOM 4439 C C . ALA B 1 39 ? 20.188 -9.008 -8.219 1 98.31 39 ALA B C 1
ATOM 4441 O O . ALA B 1 39 ? 21.172 -9.016 -7.488 1 98.31 39 ALA B O 1
ATOM 4442 N N . ARG B 1 40 ? 19.531 -10.18 -8.516 1 98.12 40 ARG B N 1
ATOM 4443 C CA . ARG B 1 40 ? 19.891 -11.492 -7.977 1 98.12 40 ARG B CA 1
ATOM 4444 C C . ARG B 1 40 ? 21.016 -12.125 -8.781 1 98.12 40 ARG B C 1
ATOM 4446 O O . ARG B 1 40 ? 21.438 -11.578 -9.805 1 98.12 40 ARG B O 1
ATOM 4453 N N . ASP B 1 41 ? 21.516 -13.234 -8.281 1 98.19 41 ASP B N 1
ATOM 4454 C CA . ASP B 1 41 ? 22.547 -14.008 -8.969 1 98.19 41 ASP B CA 1
ATOM 4455 C C . ASP B 1 41 ? 21.922 -15.062 -9.883 1 98.19 41 ASP B C 1
ATOM 4457 O O . ASP B 1 41 ? 22.562 -16.047 -10.227 1 98.19 41 ASP B O 1
ATOM 4461 N N . ARG B 1 42 ? 20.656 -14.852 -10.18 1 98.38 42 ARG B N 1
ATOM 4462 C CA . ARG B 1 42 ? 19.906 -15.75 -11.055 1 98.38 42 ARG B CA 1
ATOM 4463 C C . ARG B 1 42 ? 18.875 -14.984 -11.859 1 98.38 42 ARG B C 1
ATOM 4465 O O . ARG B 1 42 ? 18.453 -13.891 -11.469 1 98.38 42 ARG B O 1
ATOM 4472 N N . VAL B 1 43 ? 18.438 -15.555 -13.016 1 98.69 43 VAL B N 1
ATOM 4473 C CA . VAL B 1 43 ? 17.312 -15.031 -13.781 1 98.69 43 VAL B CA 1
ATOM 4474 C C . VAL B 1 43 ? 16.016 -15.695 -13.32 1 98.69 43 VAL B C 1
ATOM 4476 O O . VAL B 1 43 ? 16.047 -16.703 -12.609 1 98.69 43 VAL B O 1
ATOM 4479 N N . GLY B 1 44 ? 14.945 -15.117 -13.625 1 98.5 44 GLY B N 1
ATOM 4480 C CA . GLY B 1 44 ? 13.68 -15.812 -13.461 1 98.5 44 GLY B CA 1
ATOM 4481 C C . GLY B 1 44 ? 12.68 -15.047 -12.617 1 98.5 44 GLY B C 1
ATOM 4482 O O . GLY B 1 44 ? 11.484 -15.336 -12.648 1 98.5 44 GLY B O 1
ATOM 4483 N N . GLY B 1 45 ? 13.164 -13.969 -11.859 1 98 45 GLY B N 1
ATOM 4484 C CA . GLY B 1 45 ? 12.234 -13.219 -11.031 1 98 45 GLY B CA 1
ATOM 4485 C C . GLY B 1 45 ? 11.445 -14.102 -10.078 1 98 45 GLY B C 1
ATOM 4486 O O . GLY B 1 45 ? 12.023 -14.82 -9.266 1 98 45 GLY B O 1
ATOM 4487 N N . ARG B 1 46 ? 10.172 -14.289 -10.258 1 98.31 46 ARG B N 1
ATOM 4488 C CA . ARG B 1 46 ? 9.297 -15.039 -9.359 1 98.31 46 ARG B CA 1
ATOM 4489 C C . ARG B 1 46 ? 9.141 -16.484 -9.828 1 98.31 46 ARG B C 1
ATOM 4491 O O . ARG B 1 46 ? 8.352 -17.25 -9.266 1 98.31 46 ARG B O 1
ATOM 4498 N N . THR B 1 47 ? 9.773 -16.812 -10.836 1 98.44 47 THR B N 1
ATOM 4499 C CA . THR B 1 47 ? 10.016 -18.219 -11.125 1 98.44 47 THR B CA 1
ATOM 4500 C C . THR B 1 47 ? 11.312 -18.688 -10.484 1 98.44 47 THR B C 1
ATOM 4502 O O . THR B 1 47 ? 12.312 -17.969 -10.484 1 98.44 47 THR B O 1
ATOM 4505 N N . LEU B 1 48 ? 11.242 -19.766 -9.797 1 98.62 48 LEU B N 1
ATOM 4506 C CA . LEU B 1 48 ? 12.398 -20.359 -9.133 1 98.62 48 LEU B CA 1
ATOM 4507 C C . LEU B 1 48 ? 12.281 -21.875 -9.109 1 98.62 48 LEU B C 1
ATOM 4509 O O . LEU B 1 48 ? 11.359 -22.422 -8.508 1 98.62 48 LEU B O 1
ATOM 4513 N N . THR B 1 49 ? 13.156 -22.562 -9.797 1 98.69 49 THR B N 1
ATOM 4514 C CA . THR B 1 49 ? 13.234 -24.016 -9.781 1 98.69 49 THR B CA 1
ATOM 4515 C C . THR B 1 49 ? 14.477 -24.484 -9.031 1 98.69 49 THR B C 1
ATOM 4517 O O . THR B 1 49 ? 15.602 -24.188 -9.43 1 98.69 49 THR B O 1
ATOM 4520 N N . GLU B 1 50 ? 14.242 -25.172 -7.977 1 98 50 GLU B N 1
ATOM 4521 C CA . GLU B 1 50 ? 15.328 -25.734 -7.191 1 98 50 GLU B CA 1
ATOM 4522 C C . GLU B 1 50 ? 15.688 -27.141 -7.684 1 98 50 GLU B C 1
ATOM 4524 O O . GLU B 1 50 ? 14.812 -27.906 -8.07 1 98 50 GLU B O 1
ATOM 4529 N N . HIS B 1 51 ? 17 -27.438 -7.676 1 97.38 51 HIS B N 1
ATOM 4530 C CA . HIS B 1 51 ? 17.516 -28.75 -8.031 1 97.38 51 HIS B CA 1
ATOM 4531 C C . HIS B 1 51 ? 18.328 -29.359 -6.887 1 97.38 51 HIS B C 1
ATOM 4533 O O . HIS B 1 51 ? 19.203 -28.688 -6.328 1 97.38 51 HIS B O 1
ATOM 4539 N N . ASN B 1 52 ? 17.984 -30.531 -6.527 1 96 52 ASN B N 1
ATOM 4540 C CA . ASN B 1 52 ? 18.797 -31.297 -5.582 1 96 52 ASN B CA 1
ATOM 4541 C C . ASN B 1 52 ? 18.422 -32.781 -5.598 1 96 52 ASN B C 1
ATOM 4543 O O . ASN B 1 52 ? 17.516 -33.188 -6.32 1 96 52 ASN B O 1
ATOM 4547 N N . SER B 1 53 ? 19.109 -33.594 -4.887 1 94.25 53 SER B N 1
ATOM 4548 C CA . SER B 1 53 ? 18.969 -35.062 -4.957 1 94.25 53 SER B CA 1
ATOM 4549 C C . SER B 1 53 ? 17.641 -35.531 -4.379 1 94.25 53 SER B C 1
ATOM 4551 O O . SER B 1 53 ? 17.141 -36.594 -4.734 1 94.25 53 SER B O 1
ATOM 4553 N N . HIS B 1 54 ? 17.047 -34.719 -3.561 1 94.38 54 HIS B N 1
ATOM 4554 C CA . HIS B 1 54 ? 15.812 -35.156 -2.883 1 94.38 54 HIS B CA 1
ATOM 4555 C C . HIS B 1 54 ? 14.594 -34.906 -3.76 1 94.38 54 HIS B C 1
ATOM 4557 O O . HIS B 1 54 ? 13.586 -35.594 -3.639 1 94.38 54 HIS B O 1
ATOM 4563 N N . VAL B 1 55 ? 14.734 -33.938 -4.703 1 95.62 55 VAL B N 1
ATOM 4564 C CA . VAL B 1 55 ? 13.516 -33.469 -5.367 1 95.62 55 VAL B CA 1
ATOM 4565 C C . VAL B 1 55 ? 13.664 -33.625 -6.879 1 95.62 55 VAL B C 1
ATOM 4567 O O . VAL B 1 55 ? 12.68 -33.531 -7.617 1 95.62 55 VAL B O 1
ATOM 4570 N N . GLY B 1 56 ? 14.828 -34 -7.383 1 96.06 56 GLY B N 1
ATOM 4571 C CA . GLY B 1 56 ? 15.086 -33.781 -8.797 1 96.06 56 GLY B CA 1
ATOM 4572 C C . GLY B 1 56 ? 15.078 -32.312 -9.18 1 96.06 56 GLY B C 1
ATOM 4573 O O . GLY B 1 56 ? 16.125 -31.656 -9.195 1 96.06 56 GLY B O 1
ATOM 4574 N N . TYR B 1 57 ? 13.906 -31.781 -9.422 1 98.06 57 TYR B N 1
ATOM 4575 C CA . TYR B 1 57 ? 13.641 -30.359 -9.547 1 98.06 57 TYR B CA 1
ATOM 4576 C C . TYR B 1 57 ? 12.281 -30 -8.945 1 98.06 57 TYR B C 1
ATOM 4578 O O . TYR B 1 57 ? 11.383 -30.844 -8.898 1 98.06 57 TYR B O 1
ATOM 4586 N N . VAL B 1 58 ? 12.156 -28.797 -8.461 1 98.5 58 VAL B N 1
ATOM 4587 C CA . VAL B 1 58 ? 10.867 -28.359 -7.934 1 98.5 58 VAL B CA 1
ATOM 4588 C C . VAL B 1 58 ? 10.688 -26.859 -8.156 1 98.5 58 VAL B C 1
ATOM 4590 O O . VAL B 1 58 ? 11.617 -26.078 -7.918 1 98.5 58 VAL B O 1
ATOM 4593 N N . ASP B 1 59 ? 9.586 -26.484 -8.711 1 98.62 59 ASP B N 1
ATOM 4594 C CA . ASP B 1 59 ? 9.25 -25.078 -8.867 1 98.62 59 ASP B CA 1
ATOM 4595 C C . ASP B 1 59 ? 8.773 -24.469 -7.543 1 98.62 59 ASP B C 1
ATOM 4597 O O . ASP B 1 59 ? 7.633 -24.688 -7.137 1 98.62 59 ASP B O 1
ATOM 4601 N N . LEU B 1 60 ? 9.625 -23.625 -6.961 1 98.38 60 LEU B N 1
ATOM 4602 C CA . LEU B 1 60 ? 9.258 -22.922 -5.742 1 98.38 60 LEU B CA 1
ATOM 4603 C C . LEU B 1 60 ? 8.422 -21.688 -6.062 1 98.38 60 LEU B C 1
ATOM 4605 O O . LEU B 1 60 ? 7.68 -21.188 -5.211 1 98.38 60 LEU B O 1
ATOM 4609 N N . GLY B 1 61 ? 8.562 -21.109 -7.25 1 97.94 61 GLY B N 1
ATOM 4610 C CA . GLY B 1 61 ? 7.785 -19.984 -7.746 1 97.94 61 GLY B CA 1
ATOM 4611 C C . GLY B 1 61 ? 6.738 -20.391 -8.766 1 97.94 61 GLY B C 1
ATOM 4612 O O . GLY B 1 61 ? 6.07 -21.406 -8.609 1 97.94 61 GLY B O 1
ATOM 4613 N N . GLY B 1 62 ? 6.473 -19.594 -9.773 1 98.06 62 GLY B N 1
ATOM 4614 C CA . GLY B 1 62 ? 5.523 -19.922 -10.82 1 98.06 62 GLY B CA 1
ATOM 4615 C C . GLY B 1 62 ? 5.766 -21.281 -11.438 1 98.06 62 GLY B C 1
ATOM 4616 O O . GLY B 1 62 ? 6.902 -21.625 -11.773 1 98.06 62 GLY B O 1
ATOM 4617 N N . ALA B 1 63 ? 4.68 -22.094 -11.594 1 98.38 63 ALA B N 1
ATOM 4618 C CA . ALA B 1 63 ? 4.926 -23.5 -11.891 1 98.38 63 ALA B CA 1
ATOM 4619 C C . ALA B 1 63 ? 3.973 -24 -12.977 1 98.38 63 ALA B C 1
ATOM 4621 O O . ALA B 1 63 ? 4.184 -25.078 -13.547 1 98.38 63 ALA B O 1
ATOM 4622 N N . TYR B 1 64 ? 2.945 -23.25 -13.273 1 98.31 64 TYR B N 1
ATOM 4623 C CA . TYR B 1 64 ? 1.852 -23.844 -14.039 1 98.31 64 TYR B CA 1
ATOM 4624 C C . TYR B 1 64 ? 1.585 -23.062 -15.312 1 98.31 64 TYR B C 1
ATOM 4626 O O . TYR B 1 64 ? 1.995 -21.891 -15.438 1 98.31 64 TYR B O 1
ATOM 4634 N N . VAL B 1 65 ? 0.979 -23.688 -16.219 1 98.56 65 VAL B N 1
ATOM 4635 C CA . VAL B 1 65 ? 0.51 -23.078 -17.469 1 98.56 65 VAL B CA 1
ATOM 4636 C C . VAL B 1 65 ? -0.755 -23.797 -17.938 1 98.56 65 VAL B C 1
ATOM 4638 O O . VAL B 1 65 ? -0.955 -24.969 -17.656 1 98.56 65 VAL B O 1
ATOM 4641 N N . GLY B 1 66 ? -1.639 -23.094 -18.453 1 98.06 66 GLY B N 1
ATOM 4642 C CA . GLY B 1 66 ? -2.863 -23.688 -18.969 1 98.06 66 GLY B CA 1
ATOM 4643 C C . GLY B 1 66 ? -3.258 -23.141 -20.328 1 98.06 66 GLY B C 1
ATOM 4644 O O . GLY B 1 66 ? -2.514 -22.359 -20.938 1 98.06 66 GLY B O 1
ATOM 4645 N N . PRO B 1 67 ? -4.422 -23.609 -20.844 1 97.5 67 PRO B N 1
ATOM 4646 C CA . PRO B 1 67 ? -4.914 -23.078 -22.125 1 97.5 67 PRO B CA 1
ATOM 4647 C C . PRO B 1 67 ? -5.117 -21.562 -22.094 1 97.5 67 PRO B C 1
ATOM 4649 O O . PRO B 1 67 ? -5.371 -21 -21.016 1 97.5 67 PRO B O 1
ATOM 4652 N N . THR B 1 68 ? -4.961 -20.906 -23.172 1 97.75 68 THR B N 1
ATOM 4653 C CA . THR B 1 68 ? -5.121 -19.484 -23.422 1 97.75 68 THR B CA 1
ATOM 4654 C C . THR B 1 68 ? -3.881 -18.719 -22.984 1 97.75 68 THR B C 1
ATOM 4656 O O . THR B 1 68 ? -3.773 -17.516 -23.219 1 97.75 68 THR B O 1
ATOM 4659 N N . GLN B 1 69 ? -2.955 -19.375 -22.25 1 98.62 69 GLN B N 1
ATOM 4660 C CA . GLN B 1 69 ? -1.669 -18.75 -21.953 1 98.62 69 GLN B CA 1
ATOM 4661 C C . GLN B 1 69 ? -0.659 -19 -23.062 1 98.62 69 GLN B C 1
ATOM 4663 O O . GLN B 1 69 ? 0.374 -19.641 -22.844 1 98.62 69 GLN B O 1
ATOM 4668 N N . ASN B 1 70 ? -0.978 -18.438 -24.172 1 98.69 70 ASN B N 1
ATOM 4669 C CA . ASN B 1 70 ? -0.393 -18.812 -25.469 1 98.69 70 ASN B CA 1
ATOM 4670 C C . ASN B 1 70 ? 1.02 -18.25 -25.609 1 98.69 70 ASN B C 1
ATOM 4672 O O . ASN B 1 70 ? 1.872 -18.875 -26.25 1 98.69 70 ASN B O 1
ATOM 4676 N N . ARG B 1 71 ? 1.32 -17.094 -25.047 1 98.81 71 ARG B N 1
ATOM 4677 C CA . ARG B 1 71 ? 2.658 -16.531 -25.172 1 98.81 71 ARG B CA 1
ATOM 4678 C C . ARG B 1 71 ? 3.684 -17.375 -24.422 1 98.81 71 ARG B C 1
ATOM 4680 O O . ARG B 1 71 ? 4.797 -17.578 -24.906 1 98.81 71 ARG B O 1
ATOM 4687 N N . LEU B 1 72 ? 3.271 -17.781 -23.219 1 98.81 72 LEU B N 1
ATOM 4688 C CA . LEU B 1 72 ? 4.16 -18.641 -22.438 1 98.81 72 LEU B CA 1
ATOM 4689 C C . LEU B 1 72 ? 4.371 -19.984 -23.141 1 98.81 72 LEU B C 1
ATOM 4691 O O . LEU B 1 72 ? 5.496 -20.5 -23.188 1 98.81 72 LEU B O 1
ATOM 4695 N N . LEU B 1 73 ? 3.293 -20.547 -23.672 1 98.81 73 LEU B N 1
ATOM 4696 C CA . LEU B 1 73 ? 3.379 -21.812 -24.406 1 98.81 73 LEU B CA 1
ATOM 4697 C C . LEU B 1 73 ? 4.246 -21.656 -25.656 1 98.81 73 LEU B C 1
ATOM 4699 O O . LEU B 1 73 ? 5.012 -22.562 -26 1 98.81 73 LEU B O 1
ATOM 4703 N N . ARG B 1 74 ? 4.133 -20.516 -26.312 1 98.69 74 ARG B N 1
ATOM 4704 C CA . ARG B 1 74 ? 4.984 -20.234 -27.453 1 98.69 74 ARG B CA 1
ATOM 4705 C C . ARG B 1 74 ? 6.461 -20.281 -27.062 1 98.69 74 ARG B C 1
ATOM 4707 O O . ARG B 1 74 ? 7.277 -20.859 -27.781 1 98.69 74 ARG B O 1
ATOM 4714 N N . LEU B 1 75 ? 6.816 -19.656 -25.969 1 98.81 75 LEU B N 1
ATOM 4715 C CA . LEU B 1 75 ? 8.195 -19.656 -25.5 1 98.81 75 LEU B CA 1
ATOM 4716 C C . LEU B 1 75 ? 8.656 -21.062 -25.125 1 98.81 75 LEU B C 1
ATOM 4718 O O . LEU B 1 75 ? 9.781 -21.453 -25.422 1 98.81 75 LEU B O 1
ATOM 4722 N N . ALA B 1 76 ? 7.805 -21.828 -24.438 1 98.69 76 ALA B N 1
ATOM 4723 C CA . ALA B 1 76 ? 8.133 -23.203 -24.109 1 98.69 76 ALA B CA 1
ATOM 4724 C C . ALA B 1 76 ? 8.43 -24.016 -25.375 1 98.69 76 ALA B C 1
ATOM 4726 O O . ALA B 1 76 ? 9.414 -24.75 -25.422 1 98.69 76 ALA B O 1
ATOM 4727 N N . ASP B 1 77 ? 7.605 -23.844 -26.391 1 98.5 77 ASP B N 1
ATOM 4728 C CA . ASP B 1 77 ? 7.785 -24.531 -27.672 1 98.5 77 ASP B CA 1
ATOM 4729 C C . ASP B 1 77 ? 9.086 -24.109 -28.344 1 98.5 77 ASP B C 1
ATOM 4731 O O . ASP B 1 77 ? 9.836 -24.953 -28.844 1 98.5 77 ASP B O 1
ATOM 4735 N N . GLU B 1 78 ? 9.258 -22.828 -28.344 1 98.44 78 GLU B N 1
ATOM 4736 C CA . GLU B 1 78 ? 10.461 -22.281 -28.969 1 98.44 78 GLU B CA 1
ATOM 4737 C C . GLU B 1 78 ? 11.719 -22.922 -28.391 1 98.44 78 GLU B C 1
ATOM 4739 O O . GLU B 1 78 ? 12.68 -23.203 -29.109 1 98.44 78 GLU B O 1
ATOM 4744 N N . PHE B 1 79 ? 11.727 -23.172 -27.109 1 98.5 79 PHE B N 1
ATOM 4745 C CA . PHE B 1 79 ? 12.938 -23.641 -26.438 1 98.5 79 PHE B CA 1
ATOM 4746 C C . PHE B 1 79 ? 12.875 -25.141 -26.188 1 98.5 79 PHE B C 1
ATOM 4748 O O . PHE B 1 79 ? 13.711 -25.688 -25.469 1 98.5 79 PHE B O 1
ATOM 4755 N N . GLY B 1 80 ? 11.852 -25.797 -26.672 1 98.19 80 GLY B N 1
ATOM 4756 C CA . GLY B 1 80 ? 11.742 -27.234 -26.594 1 98.19 80 GLY B CA 1
ATOM 4757 C C . GLY B 1 80 ? 11.422 -27.75 -25.203 1 98.19 80 GLY B C 1
ATOM 4758 O O . GLY B 1 80 ? 11.867 -28.828 -24.812 1 98.19 80 GLY B O 1
ATOM 4759 N N . ILE B 1 81 ? 10.734 -27.016 -24.438 1 98.44 81 ILE B N 1
ATOM 4760 C CA . ILE B 1 81 ? 10.375 -27.391 -23.078 1 98.44 81 ILE B CA 1
ATOM 4761 C C . ILE B 1 81 ? 9.016 -28.078 -23.078 1 98.44 81 ILE B C 1
ATOM 4763 O O . ILE B 1 81 ? 8.008 -27.484 -23.438 1 98.44 81 ILE B O 1
ATOM 4767 N N . LYS B 1 82 ? 9 -29.281 -22.625 1 98.19 82 LYS B N 1
ATOM 4768 C CA . LYS B 1 82 ? 7.777 -30.078 -22.625 1 98.19 82 LYS B CA 1
ATOM 4769 C C . LYS B 1 82 ? 6.945 -29.797 -21.375 1 98.19 82 LYS B C 1
ATOM 4771 O O . LYS B 1 82 ? 7.473 -29.328 -20.359 1 98.19 82 LYS B O 1
ATOM 4776 N N . THR B 1 83 ? 5.672 -30.031 -21.516 1 98.25 83 THR B N 1
ATOM 4777 C CA . THR B 1 83 ? 4.766 -29.906 -20.375 1 98.25 83 THR B CA 1
ATOM 4778 C C . THR B 1 83 ? 4.094 -31.234 -20.047 1 98.25 83 THR B C 1
ATOM 4780 O O . THR B 1 83 ? 4.172 -32.188 -20.844 1 98.25 83 THR B O 1
ATOM 4783 N N . TYR B 1 84 ? 3.52 -31.406 -18.875 1 97.75 84 TYR B N 1
ATOM 4784 C CA . TYR B 1 84 ? 2.703 -32.531 -18.453 1 97.75 84 TYR B CA 1
ATOM 4785 C C . TYR B 1 84 ? 1.537 -32.062 -17.594 1 97.75 84 TYR B C 1
ATOM 4787 O O . TYR B 1 84 ? 1.591 -30.984 -16.984 1 97.75 84 TYR B O 1
ATOM 4795 N N . PHE B 1 85 ? 0.513 -32.844 -17.516 1 97.25 85 PHE B N 1
ATOM 4796 C CA . PHE B 1 85 ? -0.72 -32.438 -16.844 1 97.25 85 PHE B CA 1
ATOM 4797 C C . PHE B 1 85 ? -0.546 -32.5 -15.328 1 97.25 85 PHE B C 1
ATOM 4799 O O . PHE B 1 85 ? 0.096 -33.406 -14.805 1 97.25 85 PHE B O 1
ATOM 4806 N N . THR B 1 86 ? -1.082 -31.531 -14.633 1 96.69 86 THR B N 1
ATOM 4807 C CA . THR B 1 86 ? -1.345 -31.672 -13.203 1 96.69 86 THR B CA 1
ATOM 4808 C C . THR B 1 86 ? -2.404 -32.75 -12.953 1 96.69 86 THR B C 1
ATOM 4810 O O . THR B 1 86 ? -3.465 -32.75 -13.586 1 96.69 86 THR B O 1
ATOM 4813 N N . ASN B 1 87 ? -2.207 -33.594 -12.055 1 95.31 87 ASN B N 1
ATOM 4814 C CA . ASN B 1 87 ? -3.07 -34.781 -11.867 1 95.31 87 ASN B CA 1
ATOM 4815 C C . ASN B 1 87 ? -4.441 -34.375 -11.328 1 95.31 87 ASN B C 1
ATOM 4817 O O . ASN B 1 87 ? -4.539 -33.719 -10.297 1 95.31 87 ASN B O 1
ATOM 4821 N N . GLU B 1 88 ? -5.426 -34.688 -12.047 1 94.19 88 GLU B N 1
ATOM 4822 C CA . GLU B 1 88 ? -6.805 -34.594 -11.578 1 94.19 88 GLU B CA 1
ATOM 4823 C C . GLU B 1 88 ? -7.633 -35.781 -12.039 1 94.19 88 GLU B C 1
ATOM 4825 O O . GLU B 1 88 ? -8.812 -35.656 -12.375 1 94.19 88 GLU B O 1
ATOM 4830 N N . VAL B 1 89 ? -6.977 -36.906 -12.117 1 94.25 89 VAL B N 1
ATOM 4831 C CA . VAL B 1 89 ? -7.648 -38.125 -12.539 1 94.25 89 VAL B CA 1
ATOM 4832 C C . VAL B 1 89 ? -8.547 -38.625 -11.422 1 94.25 89 VAL B C 1
ATOM 4834 O O . VAL B 1 89 ? -9.727 -38.938 -11.648 1 94.25 89 VAL B O 1
ATOM 4837 N N . GLU B 1 90 ? -8 -38.719 -10.18 1 95.75 90 GLU B N 1
ATOM 4838 C CA . GLU B 1 90 ? -8.758 -39.156 -9.016 1 95.75 90 GLU B CA 1
ATOM 4839 C C . GLU B 1 90 ? -9.594 -38.031 -8.422 1 95.75 90 GLU B C 1
ATOM 4841 O O . GLU B 1 90 ? -9.766 -37 -9.055 1 95.75 90 GLU B O 1
ATOM 4846 N N . ASP B 1 91 ? -10.047 -38.281 -7.23 1 95.88 91 ASP B N 1
ATOM 4847 C CA . ASP B 1 91 ? -10.984 -37.344 -6.621 1 95.88 91 ASP B CA 1
ATOM 4848 C C . ASP B 1 91 ? -10.25 -36.188 -5.941 1 95.88 91 ASP B C 1
ATOM 4850 O O . ASP B 1 91 ? -9.164 -36.375 -5.383 1 95.88 91 ASP B O 1
ATOM 4854 N N . LEU B 1 92 ? -10.898 -35.031 -5.945 1 96.06 92 LEU B N 1
ATOM 4855 C CA . LEU B 1 92 ? -10.484 -33.906 -5.102 1 96.06 92 LEU B CA 1
ATOM 4856 C C . LEU B 1 92 ? -11.055 -34.062 -3.695 1 96.06 92 LEU B C 1
ATOM 4858 O O . LEU B 1 92 ? -12 -34.812 -3.479 1 96.06 92 LEU B O 1
ATOM 4862 N N . VAL B 1 93 ? -10.477 -33.344 -2.764 1 95.25 93 VAL B N 1
ATOM 4863 C CA . VAL B 1 93 ? -10.945 -33.406 -1.386 1 95.25 93 VAL B CA 1
ATOM 4864 C C . VAL B 1 93 ? -11.297 -32 -0.886 1 95.25 93 VAL B C 1
ATOM 4866 O O . VAL B 1 93 ? -10.523 -31.062 -1.065 1 95.25 93 VAL B O 1
ATOM 4869 N N . PHE B 1 94 ? -12.422 -31.828 -0.32 1 93.94 94 PHE B N 1
ATOM 4870 C CA . PHE B 1 94 ? -12.797 -30.656 0.471 1 93.94 94 PHE B CA 1
ATOM 4871 C C . PHE B 1 94 ? -12.797 -31 1.959 1 93.94 94 PHE B C 1
ATOM 4873 O O . PHE B 1 94 ? -13.602 -31.812 2.416 1 93.94 94 PHE B O 1
ATOM 4880 N N . TYR B 1 95 ? -11.922 -30.422 2.701 1 93.94 95 TYR B N 1
ATOM 4881 C CA . TYR B 1 95 ? -11.805 -30.688 4.133 1 93.94 95 TYR B CA 1
ATOM 4882 C C . TYR B 1 95 ? -12.359 -29.516 4.945 1 93.94 95 TYR B C 1
ATOM 4884 O O . TYR B 1 95 ? -11.852 -28.391 4.863 1 93.94 95 TYR B O 1
ATOM 4892 N N . THR B 1 96 ? -13.359 -29.734 5.711 1 90.56 96 THR B N 1
ATOM 4893 C CA . THR B 1 96 ? -13.984 -28.719 6.535 1 90.56 96 THR B CA 1
ATOM 4894 C C . THR B 1 96 ? -14.539 -29.312 7.824 1 90.56 96 THR B C 1
ATOM 4896 O O . THR B 1 96 ? -15.078 -30.422 7.812 1 90.56 96 THR B O 1
ATOM 4899 N N . LYS B 1 97 ? -14.281 -28.594 8.938 1 86.44 97 LYS B N 1
ATOM 4900 C CA . LYS B 1 97 ? -14.812 -29.016 10.234 1 86.44 97 LYS B CA 1
ATOM 4901 C C . LYS B 1 97 ? -14.414 -30.453 10.555 1 86.44 97 LYS B C 1
ATOM 4903 O O . LYS B 1 97 ? -15.258 -31.25 10.977 1 86.44 97 LYS B O 1
ATOM 4908 N N . GLY B 1 98 ? -13.32 -30.828 10.164 1 88.19 98 GLY B N 1
ATOM 4909 C CA . GLY B 1 98 ? -12.758 -32.125 10.547 1 88.19 98 GLY B CA 1
ATOM 4910 C C . GLY B 1 98 ? -13.18 -33.25 9.633 1 88.19 98 GLY B C 1
ATOM 4911 O O . GLY B 1 98 ? -12.938 -34.406 9.93 1 88.19 98 GLY B O 1
ATOM 4912 N N . LYS B 1 99 ? -13.805 -32.906 8.57 1 91.19 99 LYS B N 1
ATOM 4913 C CA . LYS B 1 99 ? -14.289 -33.969 7.676 1 91.19 99 LYS B CA 1
ATOM 4914 C C . LYS B 1 99 ? -13.805 -33.75 6.246 1 91.19 99 LYS B C 1
ATOM 4916 O O . LYS B 1 99 ? -13.742 -32.594 5.781 1 91.19 99 LYS B O 1
ATOM 4921 N N . SER B 1 100 ? -13.547 -34.875 5.574 1 93.94 100 SER B N 1
ATOM 4922 C CA . SER B 1 100 ? -13.133 -34.875 4.176 1 93.94 100 SER B CA 1
ATOM 4923 C C . SER B 1 100 ? -14.273 -35.312 3.258 1 93.94 100 SER B C 1
ATOM 4925 O O . SER B 1 100 ? -14.891 -36.344 3.48 1 93.94 100 SER B O 1
ATOM 4927 N N . LYS B 1 101 ? -14.516 -34.5 2.334 1 92.56 101 LYS B N 1
ATOM 4928 C CA . LYS B 1 101 ? -15.5 -34.812 1.309 1 92.56 101 LYS B CA 1
ATOM 4929 C C . LYS B 1 101 ? -14.852 -34.906 -0.069 1 92.56 101 LYS B C 1
ATOM 4931 O O . LYS B 1 101 ? -14.125 -34 -0.476 1 92.56 101 LYS B O 1
ATOM 4936 N N . ARG B 1 102 ? -15.172 -35.969 -0.768 1 94.12 102 ARG B N 1
ATOM 4937 C CA . ARG B 1 102 ? -14.648 -36.156 -2.117 1 94.12 102 ARG B CA 1
ATOM 4938 C C . ARG B 1 102 ? -15.516 -35.438 -3.146 1 94.12 102 ARG B C 1
ATOM 4940 O O . ARG B 1 102 ? -16.734 -35.375 -2.99 1 94.12 102 ARG B O 1
ATOM 4947 N N . TYR B 1 103 ? -14.914 -34.938 -4.098 1 91.62 103 TYR B N 1
ATOM 4948 C CA . TYR B 1 103 ? -15.68 -34.312 -5.176 1 91.62 103 TYR B CA 1
ATOM 4949 C C . TYR B 1 103 ? -14.883 -34.281 -6.473 1 91.62 103 TYR B C 1
ATOM 4951 O O . TYR B 1 103 ? -13.719 -34.688 -6.5 1 91.62 103 TYR B O 1
ATOM 4959 N N . HIS B 1 104 ? -15.602 -33.906 -7.562 1 88.38 104 HIS B N 1
ATOM 4960 C CA . HIS B 1 104 ? -15 -33.75 -8.883 1 88.38 104 HIS B CA 1
ATOM 4961 C C . HIS B 1 104 ? -15.281 -32.375 -9.445 1 88.38 104 HIS B C 1
ATOM 4963 O O . HIS B 1 104 ? -16.312 -31.766 -9.125 1 88.38 104 HIS B O 1
ATOM 4969 N N . GLY B 1 105 ? -14.359 -31.906 -10.234 1 80.31 105 GLY B N 1
ATOM 4970 C CA . GLY B 1 105 ? -14.57 -30.625 -10.883 1 80.31 105 GLY B CA 1
ATOM 4971 C C . GLY B 1 105 ? -13.898 -29.469 -10.148 1 80.31 105 GLY B C 1
ATOM 4972 O O . GLY B 1 105 ? -13.016 -29.688 -9.32 1 80.31 105 GLY B O 1
ATOM 4973 N N . ALA B 1 106 ? -14.336 -28.25 -10.477 1 75.06 106 ALA B N 1
ATOM 4974 C CA . ALA B 1 106 ? -13.648 -27.047 -10 1 75.06 106 ALA B CA 1
ATOM 4975 C C . ALA B 1 106 ? -14.094 -26.688 -8.586 1 75.06 106 ALA B C 1
ATOM 4977 O O . ALA B 1 106 ? -13.312 -26.125 -7.812 1 75.06 106 ALA B O 1
ATOM 4978 N N . PHE B 1 107 ? -15.352 -26.969 -8.289 1 77.94 107 PHE B N 1
ATOM 4979 C CA . PHE B 1 107 ? -15.891 -26.531 -7.004 1 77.94 107 PHE B CA 1
ATOM 4980 C C . PHE B 1 107 ? -16.5 -27.703 -6.242 1 77.94 107 PHE B C 1
ATOM 4982 O O . PHE B 1 107 ? -17.094 -28.594 -6.848 1 77.94 107 PHE B O 1
ATOM 4989 N N . SER B 1 108 ? -16.281 -27.609 -4.906 1 74.62 108 SER B N 1
ATOM 4990 C CA . SER B 1 108 ? -17 -28.562 -4.074 1 74.62 108 SER B CA 1
ATOM 4991 C C . SER B 1 108 ? -18.5 -28.312 -4.125 1 74.62 108 SER B C 1
ATOM 4993 O O . SER B 1 108 ? -18.953 -27.156 -4.094 1 74.62 108 SER B O 1
ATOM 4995 N N . PRO B 1 109 ? -19.234 -29.359 -4.16 1 73 109 PRO B N 1
ATOM 4996 C CA . PRO B 1 109 ? -20.688 -29.172 -4.203 1 73 109 PRO B CA 1
ATOM 4997 C C . PRO B 1 109 ? -21.234 -28.531 -2.928 1 73 109 PRO B C 1
ATOM 4999 O O . PRO B 1 109 ? -20.719 -28.781 -1.836 1 73 109 PRO B O 1
ATOM 5002 N N . ALA B 1 110 ? -22.156 -27.688 -3.166 1 77.69 110 ALA B N 1
ATOM 5003 C CA . ALA B 1 110 ? -22.875 -27.094 -2.039 1 77.69 110 ALA B CA 1
ATOM 5004 C C . ALA B 1 110 ? -23.609 -28.141 -1.232 1 77.69 110 ALA B C 1
ATOM 5006 O O . ALA B 1 110 ? -24.156 -29.109 -1.796 1 77.69 110 ALA B O 1
ATOM 5007 N N . SER B 1 111 ? -23.594 -28.016 0.035 1 77.69 111 SER B N 1
ATOM 5008 C CA . SER B 1 111 ? -24.203 -29.016 0.91 1 77.69 111 SER B CA 1
ATOM 5009 C C . SER B 1 111 ? -25.719 -28.844 0.974 1 77.69 111 SER B C 1
ATOM 5011 O O . SER B 1 111 ? -26.453 -29.781 1.306 1 77.69 111 SER B O 1
ATOM 5013 N N . GLY B 1 112 ? -26.219 -27.578 0.681 1 86.88 112 GLY B N 1
ATOM 5014 C CA . GLY B 1 112 ? -27.641 -27.312 0.8 1 86.88 112 GLY B CA 1
ATOM 5015 C C . GLY B 1 112 ? -28.156 -26.406 -0.292 1 86.88 112 GLY B C 1
ATOM 5016 O O . GLY B 1 112 ? -27.391 -25.875 -1.093 1 86.88 112 GLY B O 1
ATOM 5017 N N . PHE B 1 113 ? -29.484 -26.344 -0.295 1 90.81 113 PHE B N 1
ATOM 5018 C CA . PHE B 1 113 ? -30.188 -25.578 -1.311 1 90.81 113 PHE B CA 1
ATOM 5019 C C . PHE B 1 113 ? -29.75 -24.125 -1.29 1 90.81 113 PHE B C 1
ATOM 5021 O O . PHE B 1 113 ? -29.375 -23.562 -2.324 1 90.81 113 PHE B O 1
ATOM 5028 N N . PHE B 1 114 ? -29.703 -23.469 -0.165 1 93.19 114 PHE B N 1
ATOM 5029 C CA . PHE B 1 114 ? -29.344 -22.062 -0.039 1 93.19 114 PHE B CA 1
ATOM 5030 C C . PHE B 1 114 ? -27.875 -21.844 -0.365 1 93.19 114 PHE B C 1
ATOM 5032 O O . PHE B 1 114 ? -27.5 -20.812 -0.934 1 93.19 114 PHE B O 1
ATOM 5039 N N . GLU B 1 115 ? -27.078 -22.812 -0.046 1 93.88 115 GLU B N 1
ATOM 5040 C CA . GLU B 1 115 ? -25.656 -22.719 -0.374 1 93.88 115 GLU B CA 1
ATOM 5041 C C . GLU B 1 115 ? -25.438 -22.797 -1.882 1 93.88 115 GLU B C 1
ATOM 5043 O O . GLU B 1 115 ? -24.594 -22.078 -2.422 1 93.88 115 GLU B O 1
ATOM 5048 N N . TYR B 1 116 ? -26.203 -23.656 -2.451 1 92.94 116 TYR B N 1
ATOM 5049 C CA . TYR B 1 116 ? -26.094 -23.766 -3.902 1 92.94 116 TYR B CA 1
ATOM 5050 C C . TYR B 1 116 ? -26.5 -22.469 -4.582 1 92.94 116 TYR B C 1
ATOM 5052 O O . TYR B 1 116 ? -25.797 -21.984 -5.473 1 92.94 116 TYR B O 1
ATOM 5060 N N . LEU B 1 117 ? -27.641 -21.906 -4.16 1 94.75 117 LEU B N 1
ATOM 5061 C CA . LEU B 1 117 ? -28.094 -20.641 -4.715 1 94.75 117 LEU B CA 1
ATOM 5062 C C . LEU B 1 117 ? -27.062 -19.547 -4.48 1 94.75 117 LEU B C 1
ATOM 5064 O O . LEU B 1 117 ? -26.797 -18.734 -5.375 1 94.75 117 LEU B O 1
ATOM 5068 N N . ASP B 1 118 ? -26.547 -19.578 -3.344 1 95.62 118 ASP B N 1
ATOM 5069 C CA . ASP B 1 118 ? -25.594 -18.547 -2.922 1 95.62 118 ASP B CA 1
ATOM 5070 C C . ASP B 1 118 ? -24.312 -18.609 -3.75 1 95.62 118 ASP B C 1
ATOM 5072 O O . ASP B 1 118 ? -23.891 -17.594 -4.305 1 95.62 118 ASP B O 1
ATOM 5076 N N . MET B 1 119 ? -23.781 -19.766 -3.865 1 94.12 119 MET B N 1
ATOM 5077 C CA . MET B 1 119 ? -22.547 -19.953 -4.621 1 94.12 119 MET B CA 1
ATOM 5078 C C . MET B 1 119 ? -22.766 -19.625 -6.094 1 94.12 119 MET B C 1
ATOM 5080 O O . MET B 1 119 ? -21.938 -18.938 -6.699 1 94.12 119 MET B O 1
ATOM 5084 N N . ASN B 1 120 ? -23.812 -20.156 -6.625 1 94.25 120 ASN B N 1
ATOM 5085 C CA . ASN B 1 120 ? -24.109 -19.891 -8.023 1 94.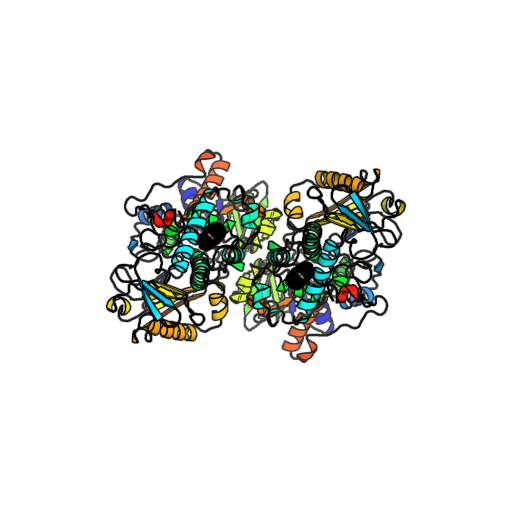25 120 ASN B CA 1
ATOM 5086 C C . ASN B 1 120 ? -24.266 -18.406 -8.305 1 94.25 120 ASN B C 1
ATOM 5088 O O . ASN B 1 120 ? -23.75 -17.906 -9.305 1 94.25 120 ASN B O 1
ATOM 5092 N N . ASN B 1 121 ? -25 -17.766 -7.426 1 95.38 121 ASN B N 1
ATOM 5093 C CA . ASN B 1 121 ? -25.203 -16.328 -7.602 1 95.38 121 ASN B CA 1
ATOM 5094 C C . ASN B 1 121 ? -23.891 -15.562 -7.512 1 95.38 121 ASN B C 1
ATOM 5096 O O . ASN B 1 121 ? -23.656 -14.633 -8.281 1 95.38 121 ASN B O 1
ATOM 5100 N N . PHE B 1 122 ? -23.094 -15.938 -6.602 1 96.31 122 PHE B N 1
ATOM 5101 C CA . PHE B 1 122 ? -21.812 -15.273 -6.41 1 96.31 122 PHE B CA 1
ATOM 5102 C C . PHE B 1 122 ? -20.969 -15.344 -7.68 1 96.31 122 PHE B C 1
ATOM 5104 O O . PHE B 1 122 ? -20.5 -14.32 -8.18 1 96.31 122 PHE B O 1
ATOM 5111 N N . PHE B 1 123 ? -20.797 -16.469 -8.234 1 95.19 123 PHE B N 1
ATOM 5112 C CA . PHE B 1 123 ? -19.922 -16.656 -9.391 1 95.19 123 PHE B CA 1
ATOM 5113 C C . PHE B 1 123 ? -20.547 -16.031 -10.641 1 95.19 123 PHE B C 1
ATOM 5115 O O . PHE B 1 123 ? -19.828 -15.445 -11.453 1 95.19 123 PHE B O 1
ATOM 5122 N N . ARG B 1 124 ? -21.812 -16.156 -10.75 1 95.31 124 ARG B N 1
ATOM 5123 C CA . ARG B 1 124 ? -22.484 -15.523 -11.883 1 95.31 124 ARG B CA 1
ATOM 5124 C C . ARG B 1 124 ? -22.344 -14.008 -11.836 1 95.31 124 ARG B C 1
ATOM 5126 O O . ARG B 1 124 ? -22.125 -13.359 -12.859 1 95.31 124 ARG B O 1
ATOM 5133 N N . LEU B 1 125 ? -22.516 -13.477 -10.641 1 96.5 125 LEU B N 1
ATOM 5134 C CA . LEU B 1 125 ? -22.406 -12.031 -10.445 1 96.5 125 LEU B CA 1
ATOM 5135 C C . LEU B 1 125 ? -21.016 -11.531 -10.805 1 96.5 125 LEU B C 1
ATOM 5137 O O . LEU B 1 125 ? -20.859 -10.477 -11.422 1 96.5 125 LEU B O 1
ATOM 5141 N N . LEU B 1 126 ? -19.984 -12.266 -10.453 1 97.56 126 LEU B N 1
ATOM 5142 C CA . LEU B 1 126 ? -18.609 -11.883 -10.773 1 97.56 126 LEU B CA 1
ATOM 5143 C C . LEU B 1 126 ? -18.422 -11.75 -12.281 1 97.56 126 LEU B C 1
ATOM 5145 O O . LEU B 1 126 ? -17.891 -10.742 -12.766 1 97.56 126 LEU B O 1
ATOM 5149 N N . ASP B 1 127 ? -18.844 -12.734 -12.977 1 96.94 127 ASP B N 1
ATOM 5150 C CA . ASP B 1 127 ? -18.656 -12.727 -14.422 1 96.94 127 ASP B CA 1
ATOM 5151 C C . ASP B 1 127 ? -19.516 -11.648 -15.086 1 96.94 127 ASP B C 1
ATOM 5153 O O . ASP B 1 127 ? -19.062 -10.961 -16 1 96.94 127 ASP B O 1
ATOM 5157 N N . LYS B 1 128 ? -20.781 -11.547 -14.609 1 97.12 128 LYS B N 1
ATOM 5158 C CA . LYS B 1 128 ? -21.656 -10.523 -15.164 1 97.12 128 LYS B CA 1
ATOM 5159 C C . LYS B 1 128 ? -21.078 -9.125 -14.969 1 97.12 128 LYS B C 1
ATOM 5161 O O . LYS B 1 128 ? -21.031 -8.328 -15.914 1 97.12 128 LYS B O 1
ATOM 5166 N N . MET B 1 129 ? -20.641 -8.836 -13.812 1 98.44 129 MET B N 1
ATOM 5167 C CA . MET B 1 129 ? -20.016 -7.547 -13.531 1 98.44 129 MET B CA 1
ATOM 5168 C C . MET B 1 129 ? -18.734 -7.371 -14.352 1 98.44 129 MET B C 1
ATOM 5170 O O . MET B 1 129 ? -18.469 -6.281 -14.867 1 98.44 129 MET B O 1
ATOM 5174 N N . GLY B 1 130 ? -17.938 -8.43 -14.531 1 98.31 130 GLY B N 1
ATOM 5175 C CA . GLY B 1 130 ? -16.703 -8.398 -15.305 1 98.31 130 GLY B CA 1
ATOM 5176 C C . GLY B 1 130 ? -16.922 -8.016 -16.766 1 98.31 130 GLY B C 1
ATOM 5177 O O . GLY B 1 130 ? -16.031 -7.449 -17.391 1 98.31 130 GLY B O 1
ATOM 5178 N N . GLU B 1 131 ? -18.062 -8.305 -17.25 1 97.62 131 GLU B N 1
ATOM 5179 C CA . GLU B 1 131 ? -18.359 -8.031 -18.641 1 97.62 131 GLU B CA 1
ATOM 5180 C C . GLU B 1 131 ? -18.328 -6.531 -18.938 1 97.62 131 GLU B C 1
ATOM 5182 O O . GLU B 1 131 ? -18.047 -6.117 -20.062 1 97.62 131 GLU B O 1
ATOM 5187 N N . GLU B 1 132 ? -18.5 -5.734 -17.922 1 97.19 132 GLU B N 1
ATOM 5188 C CA . GLU B 1 132 ? -18.547 -4.285 -18.094 1 97.19 132 GLU B CA 1
ATOM 5189 C C . GLU B 1 132 ? -17.141 -3.695 -18.141 1 97.19 132 GLU B C 1
ATOM 5191 O O . GLU B 1 132 ? -16.953 -2.541 -18.531 1 97.19 132 GLU B O 1
ATOM 5196 N N . ILE B 1 133 ? -16.156 -4.438 -17.891 1 98.56 133 ILE B N 1
ATOM 5197 C CA . ILE B 1 133 ? -14.836 -3.893 -17.625 1 98.56 133 ILE B CA 1
ATOM 5198 C C . ILE B 1 133 ? -13.961 -4.039 -18.859 1 98.56 133 ILE B C 1
ATOM 5200 O O . ILE B 1 133 ? -13.695 -5.156 -19.312 1 98.56 133 ILE B O 1
ATOM 5204 N N . PRO B 1 134 ? -13.508 -2.959 -19.453 1 98.31 134 PRO B N 1
ATOM 5205 C CA . PRO B 1 134 ? -12.508 -3.084 -20.516 1 98.31 134 PRO B CA 1
ATOM 5206 C C . PRO B 1 134 ? -11.156 -3.586 -19.984 1 98.31 134 PRO B C 1
ATOM 5208 O O . PRO B 1 134 ? -10.617 -3.023 -19.031 1 98.31 134 PRO B O 1
ATOM 5211 N N . PRO B 1 135 ? -10.609 -4.57 -20.594 1 97 135 PRO B N 1
ATOM 5212 C CA . PRO B 1 135 ? -9.375 -5.164 -20.078 1 97 135 PRO B CA 1
ATOM 5213 C C . PRO B 1 135 ? -8.203 -4.176 -20.062 1 97 135 PRO B C 1
ATOM 5215 O O . PRO B 1 135 ? -7.332 -4.262 -19.203 1 97 135 PRO B O 1
ATOM 5218 N N . ASP B 1 136 ? -8.18 -3.275 -20.969 1 96.69 136 ASP B N 1
ATOM 5219 C CA . ASP B 1 136 ? -7.031 -2.381 -21.094 1 96.69 136 ASP B CA 1
ATOM 5220 C C . ASP B 1 136 ? -7.203 -1.135 -20.234 1 96.69 136 ASP B C 1
ATOM 5222 O O . ASP B 1 136 ? -6.246 -0.394 -20 1 96.69 136 ASP B O 1
ATOM 5226 N N . ALA B 1 137 ? -8.438 -0.853 -19.781 1 98.25 137 ALA B N 1
ATOM 5227 C CA . ALA B 1 137 ? -8.703 0.355 -19.016 1 98.25 137 ALA B CA 1
ATOM 5228 C C . ALA B 1 137 ? -9.836 0.131 -18.016 1 98.25 137 ALA B C 1
ATOM 5230 O O . ALA B 1 137 ? -10.875 0.79 -18.094 1 98.25 137 ALA B O 1
ATOM 5231 N N . PRO B 1 138 ? -9.633 -0.72 -17.031 1 98.62 138 PRO B N 1
ATOM 5232 C CA . PRO B 1 138 ? -10.703 -1.036 -16.078 1 98.62 138 PRO B CA 1
ATOM 5233 C C . PRO B 1 138 ? -11.234 0.2 -15.359 1 98.62 138 PRO B C 1
ATOM 5235 O O . PRO B 1 138 ? -12.398 0.227 -14.953 1 98.62 138 PRO B O 1
ATOM 5238 N N . TRP B 1 139 ? -10.516 1.29 -15.258 1 98.56 139 TRP B N 1
ATOM 5239 C CA . TRP B 1 139 ? -10.93 2.514 -14.586 1 98.56 139 TRP B CA 1
ATOM 5240 C C . TRP B 1 139 ? -11.953 3.279 -15.414 1 98.56 139 TRP B C 1
ATOM 5242 O O . TRP B 1 139 ? -12.516 4.281 -14.961 1 98.56 139 TRP B O 1
ATOM 5252 N N . ARG B 1 140 ? -12.203 2.814 -16.578 1 98.38 140 ARG B N 1
ATOM 5253 C CA . ARG B 1 140 ? -13.172 3.475 -17.453 1 98.38 140 ARG B CA 1
ATOM 5254 C C . ARG B 1 140 ? -14.492 2.723 -17.469 1 98.38 140 ARG B C 1
ATOM 5256 O O . ARG B 1 140 ? -15.43 3.115 -18.172 1 98.38 140 ARG B O 1
ATOM 5263 N N . ALA B 1 141 ? -14.594 1.629 -16.734 1 98.69 141 ALA B N 1
ATOM 5264 C CA . ALA B 1 141 ? -15.867 0.915 -16.656 1 98.69 141 ALA B CA 1
ATOM 5265 C C . ALA B 1 141 ? -16.969 1.816 -16.094 1 98.69 141 ALA B C 1
ATOM 5267 O O . ALA B 1 141 ? -16.703 2.709 -15.289 1 98.69 141 ALA B O 1
ATOM 5268 N N . PRO B 1 142 ? -18.25 1.595 -16.484 1 98.44 142 PRO B N 1
ATOM 526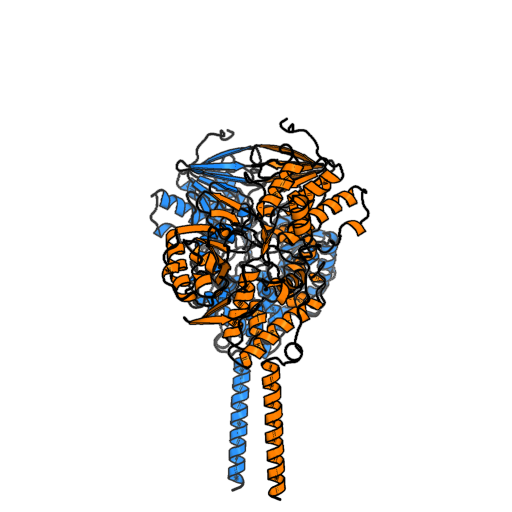9 C CA . PRO B 1 142 ? -19.359 2.436 -16.031 1 98.44 142 PRO B CA 1
ATOM 5270 C C . PRO B 1 142 ? -19.453 2.521 -14.508 1 98.44 142 PRO B C 1
ATOM 5272 O O . PRO B 1 142 ? -19.781 3.582 -13.961 1 98.44 142 PRO B O 1
ATOM 5275 N N . HIS B 1 143 ? -19.141 1.468 -13.836 1 98.62 143 HIS B N 1
ATOM 5276 C CA . HIS B 1 143 ? -19.25 1.453 -12.383 1 98.62 143 HIS B CA 1
ATOM 5277 C C . HIS B 1 143 ? -17.875 1.417 -11.719 1 98.62 143 HIS B C 1
ATOM 5279 O O . HIS B 1 143 ? -17.75 0.951 -10.586 1 98.62 143 HIS B O 1
ATOM 5285 N N . ALA B 1 144 ? -16.906 1.861 -12.414 1 98.75 144 ALA B N 1
ATOM 5286 C CA . ALA B 1 144 ? -15.523 1.762 -11.945 1 98.75 144 ALA B CA 1
ATOM 5287 C C . ALA B 1 144 ? -15.359 2.455 -10.594 1 98.75 144 ALA B C 1
ATOM 5289 O O . ALA B 1 144 ? -14.789 1.882 -9.664 1 98.75 144 ALA B O 1
ATOM 5290 N N . LYS B 1 145 ? -15.828 3.645 -10.453 1 98 145 LYS B N 1
ATOM 5291 C CA . LYS B 1 145 ? -15.633 4.402 -9.219 1 98 145 LYS B CA 1
ATOM 5292 C C . LYS B 1 145 ? -16.25 3.678 -8.023 1 98 145 LYS B C 1
ATOM 5294 O O . LYS B 1 145 ? -15.602 3.514 -6.988 1 98 145 LYS B O 1
ATOM 5299 N N . GLU B 1 146 ? -17.484 3.246 -8.18 1 98.06 146 GLU B N 1
ATOM 5300 C CA . GLU B 1 146 ? -18.188 2.539 -7.109 1 98.06 146 GLU B CA 1
ATOM 5301 C C . GLU B 1 146 ? -17.453 1.252 -6.73 1 98.06 146 GLU B C 1
ATOM 5303 O O . GLU B 1 146 ? -17.172 1.017 -5.555 1 98.06 146 GLU B O 1
ATOM 5308 N N . TRP B 1 147 ? -17.109 0.436 -7.754 1 98.75 147 TRP B N 1
ATOM 5309 C CA . TRP B 1 147 ? -16.531 -0.876 -7.504 1 98.75 147 TRP B CA 1
ATOM 5310 C C . TRP B 1 147 ? -15.102 -0.744 -6.98 1 98.75 147 TRP B C 1
ATOM 5312 O O . TRP B 1 147 ? -14.641 -1.574 -6.195 1 98.75 147 TRP B O 1
ATOM 5322 N N . ASP B 1 148 ? -14.406 0.309 -7.371 1 98.81 148 ASP B N 1
ATOM 5323 C CA . ASP B 1 148 ? -13.016 0.483 -6.973 1 98.81 148 ASP B CA 1
ATOM 5324 C C . ASP B 1 148 ? -12.914 0.983 -5.531 1 98.81 148 ASP B C 1
ATOM 5326 O O . ASP B 1 148 ? -11.859 0.867 -4.898 1 98.81 148 ASP B O 1
ATOM 5330 N N . GLN B 1 149 ? -13.93 1.555 -5.012 1 98.38 149 GLN B N 1
ATOM 5331 C CA . GLN B 1 149 ? -13.891 2.092 -3.656 1 98.38 149 GLN B CA 1
ATOM 5332 C C . GLN B 1 149 ? -14.492 1.103 -2.658 1 98.38 149 GLN B C 1
ATOM 5334 O O . GLN B 1 149 ? -14.633 1.419 -1.476 1 98.38 149 GLN B O 1
ATOM 5339 N N . MET B 1 150 ? -14.812 -0.073 -3.123 1 98 150 MET B N 1
ATOM 5340 C CA . MET B 1 150 ? -15.398 -1.146 -2.324 1 98 150 MET B CA 1
ATOM 5341 C C . MET B 1 150 ? -14.414 -2.299 -2.158 1 98 150 MET B C 1
ATOM 5343 O O . MET B 1 150 ? -13.766 -2.709 -3.119 1 98 150 MET B O 1
ATOM 5347 N N . THR B 1 151 ? -14.242 -2.797 -0.915 1 98.5 151 THR B N 1
ATOM 5348 C CA . THR B 1 151 ? -13.414 -3.98 -0.718 1 98.5 151 THR B CA 1
ATOM 5349 C C . THR B 1 151 ? -14.172 -5.242 -1.112 1 98.5 151 THR B C 1
ATOM 5351 O O . THR B 1 151 ? -15.406 -5.262 -1.1 1 98.5 151 THR B O 1
ATOM 5354 N N . MET B 1 152 ? -13.477 -6.242 -1.41 1 98.56 152 MET B N 1
ATOM 5355 C CA . MET B 1 152 ? -14.102 -7.539 -1.648 1 98.56 152 MET B CA 1
ATOM 5356 C C . MET B 1 152 ? -14.844 -8.023 -0.406 1 98.56 152 MET B C 1
ATOM 5358 O O . MET B 1 152 ? -15.859 -8.711 -0.511 1 98.56 152 MET B O 1
ATOM 5362 N N . GLN B 1 153 ? -14.352 -7.699 0.804 1 98.19 153 GLN B N 1
ATOM 5363 C CA . GLN B 1 153 ? -15.078 -8.062 2.016 1 98.19 153 GLN B CA 1
ATOM 5364 C C . GLN B 1 153 ? -16.469 -7.434 2.037 1 98.19 153 GLN B C 1
ATOM 5366 O O . GLN B 1 153 ? -17.453 -8.102 2.352 1 98.19 153 GLN B O 1
ATOM 5371 N N . GLN B 1 154 ? -16.547 -6.164 1.691 1 96.94 154 GLN B N 1
ATOM 5372 C CA . GLN B 1 154 ? -17.828 -5.48 1.618 1 96.94 154 GLN B CA 1
ATOM 5373 C C . GLN B 1 154 ? -18.75 -6.141 0.592 1 96.94 154 GLN B C 1
ATOM 5375 O O . GLN B 1 154 ? -19.953 -6.273 0.823 1 96.94 154 GLN B O 1
ATOM 5380 N N . PHE B 1 155 ? -18.156 -6.48 -0.503 1 98 155 PHE B N 1
ATOM 5381 C CA . PHE B 1 155 ? -18.906 -7.145 -1.56 1 98 155 PHE B CA 1
ATOM 5382 C C . PHE B 1 155 ? -19.5 -8.461 -1.059 1 98 155 PHE B C 1
ATOM 5384 O O . PHE B 1 155 ? -20.672 -8.75 -1.296 1 98 155 PHE B O 1
ATOM 5391 N N . LEU B 1 156 ? -18.688 -9.242 -0.325 1 98 156 LEU B N 1
ATOM 5392 C CA . LEU B 1 156 ? -19.156 -10.516 0.23 1 98 156 LEU B CA 1
ATOM 5393 C C . LEU B 1 156 ? -20.25 -10.289 1.263 1 98 156 LEU B C 1
ATOM 5395 O O . LEU B 1 156 ? -21.266 -10.992 1.26 1 98 156 LEU B O 1
ATOM 5399 N N . ASP B 1 157 ? -20.047 -9.32 2.088 1 95.69 157 ASP B N 1
ATOM 5400 C CA . ASP B 1 157 ? -21.031 -9 3.109 1 95.69 157 ASP B CA 1
ATOM 5401 C C . ASP B 1 157 ? -22.391 -8.664 2.479 1 95.69 157 ASP B C 1
ATOM 5403 O O . ASP B 1 157 ? -23.438 -8.977 3.045 1 95.69 157 ASP B O 1
ATOM 5407 N N . LYS B 1 158 ? -22.344 -8.039 1.391 1 95.31 158 LYS B N 1
ATOM 5408 C CA . LYS B 1 158 ? -23.547 -7.547 0.725 1 95.31 158 LYS B CA 1
ATOM 5409 C C . LYS B 1 158 ? -24.25 -8.664 -0.047 1 95.31 158 LYS B C 1
ATOM 5411 O O . LYS B 1 158 ? -25.484 -8.695 -0.118 1 95.31 158 LYS B O 1
ATOM 5416 N N . HIS B 1 159 ? -23.484 -9.641 -0.578 1 96.56 159 HIS B N 1
ATOM 5417 C CA . HIS B 1 159 ? -24.094 -10.477 -1.614 1 96.56 159 HIS B CA 1
ATOM 5418 C C . HIS B 1 159 ? -24.125 -11.938 -1.184 1 96.56 159 HIS B C 1
ATOM 5420 O O . HIS B 1 159 ? -24.812 -12.758 -1.812 1 96.56 159 HIS B O 1
ATOM 5426 N N . VAL B 1 160 ? -23.375 -12.32 -0.162 1 97.31 160 VAL B N 1
ATOM 5427 C CA . VAL B 1 160 ? -23.312 -13.719 0.243 1 97.31 160 VAL B CA 1
ATOM 5428 C C . VAL B 1 160 ? -24.078 -13.914 1.548 1 97.31 160 VAL B C 1
ATOM 5430 O O . VAL B 1 160 ? -23.844 -13.203 2.529 1 97.31 160 VAL B O 1
ATOM 5433 N N . TRP B 1 161 ? -24.891 -14.938 1.624 1 95.88 161 TRP B N 1
ATOM 5434 C CA . TRP B 1 161 ? -25.875 -15.062 2.695 1 95.88 161 TRP B CA 1
ATOM 5435 C C . TRP B 1 161 ? -25.484 -16.188 3.654 1 95.88 161 TRP B C 1
ATOM 5437 O O . TRP B 1 161 ? -25.828 -16.141 4.84 1 95.88 161 TRP B O 1
ATOM 5447 N N . THR B 1 162 ? -24.875 -17.25 3.121 1 94.94 162 THR B N 1
ATOM 5448 C CA . THR B 1 162 ? -24.625 -18.438 3.943 1 94.94 162 THR B CA 1
ATOM 5449 C C . THR B 1 162 ? -23.188 -18.453 4.43 1 94.94 162 THR B C 1
ATOM 5451 O O . THR B 1 162 ? -22.266 -18.062 3.703 1 94.94 162 THR B O 1
ATOM 5454 N N . LYS B 1 163 ? -22.953 -18.906 5.602 1 93.12 163 LYS B N 1
ATOM 5455 C CA . LYS B 1 163 ? -21.641 -18.906 6.25 1 93.12 163 LYS B CA 1
ATOM 5456 C C . LYS B 1 163 ? -20.641 -19.75 5.473 1 93.12 163 LYS B C 1
ATOM 5458 O O . LYS B 1 163 ? -19.484 -19.344 5.293 1 93.12 163 LYS B O 1
ATOM 5463 N N . GLN B 1 164 ? -21.031 -20.891 5.023 1 90.38 164 GLN B N 1
ATOM 5464 C CA . GLN B 1 164 ? -20.125 -21.797 4.32 1 90.38 164 GLN B CA 1
ATOM 5465 C C . GLN B 1 164 ? -19.625 -21.188 3.014 1 90.38 164 GLN B C 1
ATOM 5467 O O . GLN B 1 164 ? -18.438 -21.266 2.691 1 90.38 164 GLN B O 1
ATOM 5472 N N . ILE B 1 165 ? -20.594 -20.609 2.293 1 93.75 165 ILE B N 1
ATOM 5473 C CA . ILE B 1 165 ? -20.203 -20.016 1.02 1 93.75 165 ILE B CA 1
ATOM 5474 C C . ILE B 1 165 ? -19.359 -18.766 1.27 1 93.75 165 ILE B C 1
ATOM 5476 O O . ILE B 1 165 ? -18.422 -18.484 0.517 1 93.75 165 ILE B O 1
ATOM 5480 N N . TYR B 1 166 ? -19.688 -18.062 2.344 1 95.69 166 TYR B N 1
ATOM 5481 C CA . TYR B 1 166 ? -18.875 -16.906 2.713 1 95.69 166 TYR B CA 1
ATOM 5482 C C . TYR B 1 166 ? -17.422 -17.312 2.934 1 95.69 166 TYR B C 1
ATOM 5484 O O . TYR B 1 166 ? -16.5 -16.688 2.408 1 95.69 166 TYR B O 1
ATOM 5492 N N . ARG B 1 167 ? -17.219 -18.375 3.633 1 93.38 167 ARG B N 1
ATOM 5493 C CA . ARG B 1 167 ? -15.875 -18.875 3.893 1 93.38 167 ARG B CA 1
ATOM 5494 C C . ARG B 1 167 ? -15.203 -19.328 2.602 1 93.38 167 ARG B C 1
ATOM 5496 O O . ARG B 1 167 ? -14.016 -19.062 2.393 1 93.38 167 ARG B O 1
ATOM 5503 N N . PHE B 1 168 ? -15.953 -19.984 1.797 1 92.38 168 PHE B N 1
ATOM 5504 C CA . PHE B 1 168 ? -15.414 -20.422 0.516 1 92.38 168 PHE B CA 1
ATOM 5505 C C . PHE B 1 168 ? -14.984 -19.234 -0.334 1 92.38 168 PHE B C 1
ATOM 5507 O O . PHE B 1 168 ? -13.93 -19.266 -0.96 1 92.38 168 PHE B O 1
ATOM 5514 N N . CYS B 1 169 ? -15.852 -18.203 -0.38 1 95.81 169 CYS B N 1
ATOM 5515 C CA . CYS B 1 169 ? -15.547 -17.016 -1.177 1 95.81 169 CYS B CA 1
ATOM 5516 C C . CYS B 1 169 ? -14.281 -16.328 -0.671 1 95.81 169 CYS B C 1
ATOM 5518 O O . CYS B 1 169 ? -13.492 -15.82 -1.464 1 95.81 169 CYS B O 1
ATOM 5520 N N . LYS B 1 170 ? -14.125 -16.328 0.612 1 96 170 LYS B N 1
ATOM 5521 C CA . LYS B 1 170 ? -12.891 -15.789 1.178 1 96 170 LYS B CA 1
ATOM 5522 C C . LYS B 1 170 ? -11.672 -16.578 0.686 1 96 170 LYS B C 1
ATOM 5524 O O . LYS B 1 170 ? -10.68 -15.984 0.248 1 96 170 LYS B O 1
ATOM 5529 N N . THR B 1 171 ? -11.758 -17.828 0.697 1 93.75 171 THR B N 1
ATOM 5530 C CA . THR B 1 171 ? -10.672 -18.688 0.24 1 93.75 171 THR B CA 1
ATOM 5531 C C . THR B 1 171 ? -10.414 -18.484 -1.251 1 93.75 171 THR B C 1
ATOM 5533 O O . THR B 1 171 ? -9.258 -18.516 -1.694 1 93.75 171 THR B O 1
ATOM 5536 N N . PHE B 1 172 ? -11.523 -18.328 -1.99 1 95.06 172 PHE B N 1
ATOM 5537 C CA . PHE B 1 172 ? -11.414 -18.062 -3.42 1 95.06 172 PHE B CA 1
ATOM 5538 C C . PHE B 1 172 ? -10.555 -16.828 -3.678 1 95.06 172 PHE B C 1
ATOM 5540 O O . PHE B 1 172 ? -9.695 -16.828 -4.559 1 95.06 172 PHE B O 1
ATOM 5547 N N . VAL B 1 173 ? -10.727 -15.805 -2.871 1 97.5 173 VAL B N 1
ATOM 5548 C CA . VAL B 1 173 ? -9.922 -14.594 -2.998 1 97.5 173 VAL B CA 1
ATOM 5549 C C . VAL B 1 173 ? -8.484 -14.883 -2.578 1 97.5 173 VAL B C 1
ATOM 5551 O O . VAL B 1 173 ? -7.543 -14.555 -3.305 1 97.5 173 VAL B O 1
ATOM 5554 N N . ASN B 1 174 ? -8.273 -15.57 -1.494 1 97.06 174 ASN B N 1
ATOM 5555 C CA . ASN B 1 174 ? -6.949 -15.852 -0.957 1 97.06 174 ASN B CA 1
ATOM 5556 C C . ASN B 1 174 ? -6.105 -16.656 -1.938 1 97.06 174 ASN B C 1
ATOM 5558 O O . ASN B 1 174 ? -4.938 -16.328 -2.172 1 97.06 174 ASN B O 1
ATOM 5562 N N . VAL B 1 175 ? -6.699 -17.625 -2.479 1 95.56 175 VAL B N 1
ATOM 5563 C CA . VAL B 1 175 ? -5.945 -18.562 -3.311 1 95.56 175 VAL B CA 1
ATOM 5564 C C . VAL B 1 175 ? -5.555 -17.875 -4.621 1 95.56 175 VAL B C 1
ATOM 5566 O O . VAL B 1 175 ? -4.457 -18.109 -5.141 1 95.56 175 VAL B O 1
ATOM 5569 N N . ASN B 1 176 ? -6.422 -17.047 -5.086 1 97 176 ASN B N 1
ATOM 5570 C CA . ASN B 1 176 ? -6.176 -16.484 -6.406 1 97 176 ASN B CA 1
ATOM 5571 C C . ASN B 1 176 ? -5.215 -15.297 -6.34 1 97 176 ASN B C 1
ATOM 5573 O O . ASN B 1 176 ? -4.465 -15.047 -7.281 1 97 176 ASN B O 1
ATOM 5577 N N . VAL B 1 177 ? -5.199 -14.594 -5.176 1 97.81 177 VAL B N 1
ATOM 5578 C CA . VAL B 1 177 ? -4.422 -13.359 -5.254 1 97.81 177 VAL B CA 1
ATOM 5579 C C . VAL B 1 177 ? -3.578 -13.195 -3.99 1 97.81 177 VAL B C 1
ATOM 5581 O O . VAL B 1 177 ? -2.967 -12.148 -3.775 1 97.81 177 VAL B O 1
ATOM 5584 N N . THR B 1 178 ? -3.557 -14.141 -3.066 1 97.81 178 THR B N 1
ATOM 5585 C CA . THR B 1 178 ? -2.703 -14.227 -1.887 1 97.81 178 THR B CA 1
ATOM 5586 C C . THR B 1 178 ? -2.902 -13.016 -0.984 1 97.81 178 THR B C 1
ATOM 5588 O O . THR B 1 178 ? -1.945 -12.5 -0.401 1 97.81 178 THR B O 1
ATOM 5591 N N . SER B 1 179 ? -4.086 -12.461 -0.956 1 98.19 179 SER B N 1
ATOM 5592 C CA . SER B 1 179 ? -4.52 -11.344 -0.131 1 98.19 179 SER B CA 1
ATOM 5593 C C . SER B 1 179 ? -5.914 -11.578 0.439 1 98.19 179 SER B C 1
ATOM 5595 O O . SER B 1 179 ? -6.613 -12.5 0.013 1 98.19 179 SER B O 1
ATOM 5597 N N . GLU B 1 180 ? -6.281 -10.852 1.436 1 98.38 180 GLU B N 1
ATOM 5598 C CA . GLU B 1 180 ? -7.586 -10.992 2.072 1 98.38 180 GLU B CA 1
ATOM 5599 C C . GLU B 1 180 ? -8.641 -10.141 1.361 1 98.38 180 GLU B C 1
ATOM 5601 O O . GLU B 1 180 ? -8.312 -9.117 0.759 1 98.38 180 GLU B O 1
ATOM 5606 N N . PRO B 1 181 ? -9.93 -10.523 1.492 1 98.5 181 PRO B N 1
ATOM 5607 C CA . PRO B 1 181 ? -11.008 -9.742 0.876 1 98.5 181 PRO B CA 1
ATOM 5608 C C . PRO B 1 181 ? -11.07 -8.312 1.402 1 98.5 181 PRO B C 1
ATOM 5610 O O . PRO B 1 181 ? -11.531 -7.41 0.696 1 98.5 181 PRO B O 1
ATOM 5613 N N . TYR B 1 182 ? -10.586 -8.055 2.592 1 98.5 182 TYR B N 1
ATOM 5614 C CA . TYR B 1 182 ? -10.695 -6.711 3.148 1 98.5 182 TYR B CA 1
ATOM 5615 C C . TYR B 1 182 ? -9.609 -5.801 2.58 1 98.5 182 TYR B C 1
ATOM 5617 O O . TYR B 1 182 ? -9.648 -4.586 2.787 1 98.5 182 TYR B O 1
ATOM 5625 N N . GLU B 1 183 ? -8.688 -6.352 1.835 1 98.44 183 GLU B N 1
ATOM 5626 C CA . GLU B 1 183 ? -7.59 -5.574 1.263 1 98.44 183 GLU B CA 1
ATOM 5627 C C . GLU B 1 183 ? -7.895 -5.172 -0.18 1 98.44 183 GLU B C 1
ATOM 5629 O O . GLU B 1 183 ? -7.543 -4.074 -0.611 1 98.44 183 GLU B O 1
ATOM 5634 N N . ALA B 1 184 ? -8.586 -6.012 -0.943 1 98.5 184 ALA B N 1
ATOM 5635 C CA . ALA B 1 184 ? -8.656 -5.914 -2.398 1 98.5 184 ALA B CA 1
ATOM 5636 C C . ALA B 1 184 ? -9.875 -5.113 -2.842 1 98.5 184 ALA B C 1
ATOM 5638 O O . ALA B 1 184 ? -10.969 -5.293 -2.303 1 98.5 184 ALA B O 1
ATOM 5639 N N . SER B 1 185 ? -9.68 -4.266 -3.854 1 98.62 185 SER B N 1
ATOM 5640 C CA . SER B 1 185 ? -10.797 -3.592 -4.512 1 98.62 185 SER B CA 1
ATOM 5641 C C . SER B 1 185 ? -11.641 -4.574 -5.312 1 98.62 185 SER B C 1
ATOM 5643 O O . SER B 1 185 ? -11.109 -5.477 -5.961 1 98.62 185 SER B O 1
ATOM 5645 N N . VAL B 1 186 ? -12.938 -4.34 -5.289 1 98.75 186 VAL B N 1
ATOM 5646 C CA . VAL B 1 186 ? -13.844 -5.168 -6.086 1 98.75 186 VAL B CA 1
ATOM 5647 C C . VAL B 1 186 ? -13.516 -5.004 -7.57 1 98.75 186 VAL B C 1
ATOM 5649 O O . VAL B 1 186 ? -13.438 -5.988 -8.305 1 98.75 186 VAL B O 1
ATOM 5652 N N . LEU B 1 187 ? -13.281 -3.771 -8.016 1 98.94 187 LEU B N 1
ATOM 5653 C CA . LEU B 1 187 ? -12.992 -3.535 -9.422 1 98.94 187 LEU B CA 1
ATOM 5654 C C . LEU B 1 187 ? -11.75 -4.312 -9.859 1 98.94 187 LEU B C 1
ATOM 5656 O O . LEU B 1 187 ? -11.766 -4.969 -10.906 1 98.94 187 LEU B O 1
ATOM 5660 N N . TRP B 1 188 ? -10.742 -4.234 -9.078 1 98.81 188 TRP B N 1
ATOM 5661 C CA . TRP B 1 188 ? -9.5 -4.906 -9.438 1 98.81 188 TRP B CA 1
ATOM 5662 C C . TRP B 1 188 ? -9.695 -6.418 -9.508 1 98.81 188 TRP B C 1
ATOM 5664 O O . TRP B 1 188 ? -9.234 -7.07 -10.445 1 98.81 188 TRP B O 1
ATOM 5674 N N . PHE B 1 189 ? -10.352 -6.945 -8.477 1 98.81 189 PHE B N 1
ATOM 5675 C CA . PHE B 1 189 ? -10.539 -8.391 -8.438 1 98.81 189 PHE B CA 1
ATOM 5676 C C . PHE B 1 189 ? -11.359 -8.859 -9.633 1 98.81 189 PHE B C 1
ATOM 5678 O O . PHE B 1 189 ? -11.023 -9.875 -10.258 1 98.81 189 PHE B O 1
ATOM 5685 N N . LEU B 1 190 ? -12.414 -8.102 -9.969 1 98.81 190 LEU B N 1
ATOM 5686 C CA . LEU B 1 190 ? -13.234 -8.406 -11.141 1 98.81 190 LEU B CA 1
ATOM 5687 C C . LEU B 1 190 ? -12.391 -8.359 -12.414 1 98.81 190 LEU B C 1
ATOM 5689 O O . LEU B 1 190 ? -12.508 -9.242 -13.266 1 98.81 190 LEU B O 1
ATOM 5693 N N . TRP B 1 191 ? -11.633 -7.336 -12.531 1 98.81 191 TRP B N 1
ATOM 5694 C CA . TRP B 1 191 ? -10.758 -7.164 -13.68 1 98.81 191 TRP B CA 1
ATOM 5695 C C . TRP B 1 191 ? -9.773 -8.328 -13.789 1 98.81 191 TRP B C 1
ATOM 5697 O O . TRP B 1 191 ? -9.523 -8.836 -14.891 1 98.81 191 TRP B O 1
ATOM 5707 N N . TYR B 1 192 ? -9.219 -8.75 -12.656 1 98.62 192 TYR B N 1
ATOM 5708 C CA . TYR B 1 192 ? -8.266 -9.852 -12.586 1 98.62 192 TYR B CA 1
ATOM 5709 C C . TYR B 1 192 ? -8.883 -11.141 -13.117 1 98.62 192 TYR B C 1
ATOM 5711 O O . TYR B 1 192 ? -8.273 -11.836 -13.938 1 98.62 192 TYR B O 1
ATOM 5719 N N . ILE B 1 193 ? -10.094 -11.43 -12.695 1 98.25 193 ILE B N 1
ATOM 5720 C CA . ILE B 1 193 ? -10.828 -12.617 -13.125 1 98.25 193 ILE B CA 1
ATOM 5721 C C . ILE B 1 193 ? -11.133 -12.516 -14.625 1 98.25 193 ILE B C 1
ATOM 5723 O O . ILE B 1 193 ? -10.938 -13.477 -15.367 1 98.25 193 ILE B O 1
ATOM 5727 N N . LYS B 1 194 ? -11.555 -11.383 -15 1 97.94 194 LYS B N 1
ATOM 5728 C CA . LYS B 1 194 ? -11.891 -11.141 -16.406 1 97.94 194 LYS B CA 1
ATOM 5729 C C . LYS B 1 194 ? -10.688 -11.398 -17.312 1 97.94 194 LYS B C 1
ATOM 5731 O O . LYS B 1 194 ? -10.82 -12.039 -18.359 1 97.94 194 LYS B O 1
ATOM 5736 N N . CYS B 1 195 ? -9.531 -10.938 -16.906 1 97.44 195 CYS B N 1
ATOM 5737 C CA . CYS B 1 195 ? -8.312 -11.039 -17.703 1 97.44 195 CYS B CA 1
ATOM 5738 C C . CYS B 1 195 ? -7.875 -12.492 -17.844 1 97.44 195 CYS B C 1
ATOM 5740 O O . CYS B 1 195 ? -7.113 -12.828 -18.75 1 97.44 195 CYS B O 1
ATOM 5742 N N . CYS B 1 196 ? -8.375 -13.367 -17.016 1 97.38 196 CYS B N 1
ATOM 5743 C CA . CYS B 1 196 ? -8.031 -14.781 -17.078 1 97.38 196 CYS B CA 1
ATOM 5744 C C . CYS B 1 196 ? -9.031 -15.547 -17.938 1 97.38 196 CYS B C 1
ATOM 5746 O O . CYS B 1 196 ? -8.805 -16.703 -18.281 1 97.38 196 CYS B O 1
ATOM 5748 N N . GLY B 1 197 ? -10.133 -14.938 -18.219 1 95.81 197 GLY B N 1
ATOM 5749 C CA . GLY B 1 197 ? -11.156 -15.609 -19.016 1 95.81 197 GLY B CA 1
ATOM 5750 C C . GLY B 1 197 ? -12.367 -16.016 -18.219 1 95.81 197 GLY B C 1
ATOM 5751 O O . GLY B 1 197 ? -13.164 -16.859 -18.656 1 95.81 197 GLY B O 1
ATOM 5752 N N . GLY B 1 198 ? -12.461 -15.523 -16.922 1 96.19 198 GLY B N 1
ATOM 5753 C CA . GLY B 1 198 ? -13.648 -15.789 -16.125 1 96.19 198 GLY B CA 1
ATOM 5754 C C . GLY B 1 198 ? -13.367 -16.641 -14.898 1 96.19 198 GLY B C 1
ATOM 5755 O O . GLY B 1 198 ? -12.25 -17.141 -14.734 1 96.19 198 GLY B O 1
ATOM 5756 N N . GLN B 1 199 ? -14.414 -16.766 -14.055 1 95 199 GLN B N 1
ATOM 5757 C CA . GLN B 1 199 ? -14.258 -17.391 -12.742 1 95 199 GLN B CA 1
ATOM 5758 C C . GLN B 1 199 ? -13.938 -18.875 -12.875 1 95 199 GLN B C 1
ATOM 5760 O O . GLN B 1 199 ? -13.164 -19.422 -12.086 1 95 199 GLN B O 1
ATOM 5765 N N . LYS B 1 200 ? -14.469 -19.562 -13.867 1 94.19 200 LYS B N 1
ATOM 5766 C CA . LYS B 1 200 ? -14.195 -20.984 -14.039 1 94.19 200 LYS B CA 1
ATOM 5767 C C . LYS B 1 200 ? -12.773 -21.219 -14.531 1 94.19 200 LYS B C 1
ATOM 5769 O O . LYS B 1 200 ? -12.07 -22.109 -14.031 1 94.19 200 LYS B O 1
ATOM 5774 N N . ARG B 1 201 ? -12.359 -20.438 -15.438 1 95.62 201 ARG B N 1
ATOM 5775 C CA . ARG B 1 201 ? -11.039 -20.594 -16.031 1 95.62 201 ARG B CA 1
ATOM 5776 C C . ARG B 1 201 ? -9.938 -20.359 -15.008 1 95.62 201 ARG B C 1
ATOM 5778 O O . ARG B 1 201 ? -8.953 -21.094 -14.961 1 95.62 201 ARG B O 1
ATOM 5785 N N . ILE B 1 202 ? -10.078 -19.328 -14.211 1 96.44 202 ILE B N 1
ATOM 5786 C CA . ILE B 1 202 ? -9.016 -18.953 -13.273 1 96.44 202 ILE B CA 1
ATOM 5787 C C . ILE B 1 202 ? -8.914 -20.016 -12.18 1 96.44 202 ILE B C 1
ATOM 5789 O O . ILE B 1 202 ? -7.82 -20.281 -11.672 1 96.44 202 ILE B O 1
ATOM 5793 N N . PHE B 1 203 ? -10.016 -20.625 -11.82 1 93 203 PHE B N 1
ATOM 5794 C CA . PHE B 1 203 ? -10.039 -21.438 -10.609 1 93 203 PHE B CA 1
ATOM 5795 C C . PHE B 1 203 ? -9.836 -22.906 -10.945 1 93 203 PHE B C 1
ATOM 5797 O O . PHE B 1 203 ? -9.406 -23.688 -10.094 1 93 203 PHE B O 1
ATOM 5804 N N . SER B 1 204 ? -10.102 -23.359 -12.148 1 93.12 204 SER B N 1
ATOM 5805 C CA . SER B 1 204 ? -10 -24.766 -12.539 1 93.12 204 SER B CA 1
ATOM 5806 C C . SER B 1 204 ? -8.555 -25.156 -12.805 1 93.12 204 SER B C 1
ATOM 5808 O O . SER B 1 204 ? -7.746 -24.328 -13.242 1 93.12 204 SER B O 1
ATOM 5810 N N . THR B 1 205 ? -8.281 -26.438 -12.469 1 94.94 205 THR B N 1
ATOM 5811 C CA . THR B 1 205 ? -7.012 -27.016 -12.906 1 94.94 205 THR B CA 1
ATOM 5812 C C . THR B 1 205 ? -7.105 -27.484 -14.352 1 94.94 205 THR B C 1
ATOM 5814 O O . THR B 1 205 ? -6.527 -26.875 -15.258 1 94.94 205 THR B O 1
ATOM 5817 N N . THR B 1 206 ? -8.016 -28.453 -14.555 1 94.38 206 THR B N 1
ATOM 5818 C CA . THR B 1 206 ? -8.266 -28.922 -15.922 1 94.38 206 THR B CA 1
ATOM 5819 C C . THR B 1 206 ? -8.914 -27.812 -16.75 1 94.38 206 THR B C 1
ATOM 5821 O O . THR B 1 206 ? -9.93 -27.25 -16.359 1 94.38 206 THR B O 1
ATOM 5824 N N . ASN B 1 207 ? -8.312 -27.531 -17.875 1 96 207 ASN B N 1
ATOM 5825 C CA . ASN B 1 207 ? -8.812 -26.484 -18.766 1 96 207 ASN B CA 1
ATOM 5826 C C . ASN B 1 207 ? -8.695 -25.109 -18.125 1 96 207 ASN B C 1
ATOM 5828 O O . ASN B 1 207 ? -9.367 -24.156 -18.562 1 96 207 ASN B O 1
ATOM 5832 N N . GLY B 1 208 ? -7.922 -25 -17.031 1 96.25 208 GLY B N 1
ATOM 5833 C CA . GLY B 1 208 ? -7.734 -23.734 -16.328 1 96.25 208 GLY B CA 1
ATOM 5834 C C . GLY B 1 208 ? -6.293 -23.266 -16.312 1 96.25 208 GLY B C 1
ATOM 5835 O O . GLY B 1 208 ? -5.484 -23.703 -17.125 1 96.25 208 GLY B O 1
ATOM 5836 N N . GLY B 1 209 ? -5.988 -22.328 -15.477 1 95.31 209 GLY B N 1
ATOM 5837 C CA . GLY B 1 209 ? -4.684 -21.688 -15.445 1 95.31 209 GLY B CA 1
ATOM 5838 C C . GLY B 1 209 ? -3.584 -22.594 -14.938 1 95.31 209 GLY B C 1
ATOM 5839 O O . GLY B 1 209 ? -2.402 -22.359 -15.203 1 95.31 209 GLY B O 1
ATOM 5840 N N . GLN B 1 210 ? -3.893 -23.719 -14.18 1 96.06 210 GLN B N 1
ATOM 5841 C CA . GLN B 1 210 ? -2.908 -24.594 -13.547 1 96.06 210 GLN B CA 1
ATOM 5842 C C . GLN B 1 210 ? -2.947 -25.984 -14.156 1 96.06 210 GLN B C 1
ATOM 5844 O O . GLN B 1 210 ? -2.645 -26.969 -13.477 1 96.06 210 GLN B O 1
ATOM 5849 N N . GLU B 1 211 ? -3.27 -26.109 -15.422 1 97.44 211 GLU B N 1
ATOM 5850 C CA . GLU B 1 211 ? -3.529 -27.391 -16.062 1 97.44 211 GLU B CA 1
ATOM 5851 C C . GLU B 1 211 ? -2.242 -28.203 -16.219 1 97.44 211 GLU B C 1
ATOM 5853 O O . GLU B 1 211 ? -2.258 -29.422 -16.125 1 97.44 211 GLU B O 1
ATOM 5858 N N . ARG B 1 212 ? -1.15 -27.531 -16.469 1 98.5 212 ARG B N 1
ATOM 5859 C CA . ARG B 1 212 ? 0.087 -28.219 -16.812 1 98.5 212 ARG B CA 1
ATOM 5860 C C . ARG B 1 212 ? 1.274 -27.625 -16.062 1 98.5 212 ARG B C 1
ATOM 5862 O O . ARG B 1 212 ? 1.226 -26.484 -15.609 1 98.5 212 ARG B O 1
ATOM 5869 N N . LYS B 1 213 ? 2.305 -28.406 -15.945 1 98.44 213 LYS B N 1
ATOM 5870 C CA . LYS B 1 213 ? 3.615 -28.016 -15.438 1 98.44 213 LYS B CA 1
ATOM 5871 C C . LYS B 1 213 ? 4.703 -28.266 -16.484 1 98.44 213 LYS B C 1
ATOM 5873 O O . LYS B 1 213 ? 4.445 -28.859 -17.531 1 98.44 213 LYS B O 1
ATOM 5878 N N . PHE B 1 214 ? 5.855 -27.828 -16.266 1 98.69 214 PHE B N 1
ATOM 5879 C CA . PHE B 1 214 ? 6.961 -27.938 -17.219 1 98.69 214 PHE B CA 1
ATOM 5880 C C . PHE B 1 214 ? 7.926 -29.031 -16.781 1 98.69 214 PHE B C 1
ATOM 5882 O O . PHE B 1 214 ? 8.398 -29.047 -15.648 1 98.69 214 PHE B O 1
ATOM 5889 N N . VAL B 1 215 ? 8.25 -29.953 -17.719 1 98.5 215 VAL B N 1
ATOM 5890 C CA . VAL B 1 215 ? 9.289 -30.922 -17.453 1 98.5 215 VAL B CA 1
ATOM 5891 C C . VAL B 1 215 ? 10.625 -30.219 -17.219 1 98.5 215 VAL B C 1
ATOM 5893 O O . VAL B 1 215 ? 11.117 -29.516 -18.109 1 98.5 215 VAL B O 1
ATOM 5896 N N . GLY B 1 216 ? 11.148 -30.328 -16.109 1 98 216 GLY B N 1
ATOM 5897 C CA . GLY B 1 216 ? 12.406 -29.672 -15.781 1 98 216 GLY B CA 1
ATOM 5898 C C . GLY B 1 216 ? 12.219 -28.344 -15.086 1 98 216 GLY B C 1
ATOM 5899 O O . GLY B 1 216 ? 13.195 -27.688 -14.695 1 98 216 GLY B O 1
ATOM 5900 N N . GLY B 1 217 ? 10.992 -27.891 -14.938 1 98.5 217 GLY B N 1
ATOM 5901 C CA . GLY B 1 217 ? 10.711 -26.672 -14.188 1 98.5 217 GLY B CA 1
ATOM 5902 C C . GLY B 1 217 ? 10.5 -25.469 -15.078 1 98.5 217 GLY B C 1
ATOM 5903 O O . GLY B 1 217 ? 11.016 -25.406 -16.188 1 98.5 217 GLY B O 1
ATOM 5904 N N . SER B 1 218 ? 9.836 -24.484 -14.578 1 98.75 218 SER B N 1
ATOM 5905 C CA . SER B 1 218 ? 9.406 -23.328 -15.352 1 98.75 218 SER B CA 1
ATOM 5906 C C . SER B 1 218 ? 10.555 -22.344 -15.57 1 98.75 218 SER B C 1
ATOM 5908 O O . SER B 1 218 ? 10.57 -21.609 -16.547 1 98.75 218 SER B O 1
ATOM 5910 N N . GLN B 1 219 ? 11.523 -22.344 -14.648 1 98.81 219 GLN B N 1
ATOM 5911 C CA . GLN B 1 219 ? 12.602 -21.359 -14.695 1 98.81 219 GLN B CA 1
ATOM 5912 C C . GLN B 1 219 ? 13.469 -21.562 -15.938 1 98.81 219 GLN B C 1
ATOM 5914 O O . GLN B 1 219 ? 14.242 -20.672 -16.312 1 98.81 219 GLN B O 1
ATOM 5919 N N . GLN B 1 220 ? 13.344 -22.75 -16.641 1 98.56 220 GLN B N 1
ATOM 5920 C CA . GLN B 1 220 ? 14.078 -23.047 -17.859 1 98.56 220 GLN B CA 1
ATOM 5921 C C . GLN B 1 220 ? 13.805 -22 -18.938 1 98.56 220 GLN B C 1
ATOM 5923 O O . GLN B 1 220 ? 14.695 -21.688 -19.734 1 98.56 220 GLN B O 1
ATOM 5928 N N . ILE B 1 221 ? 12.617 -21.469 -18.906 1 98.81 221 ILE B N 1
ATOM 5929 C CA . ILE B 1 221 ? 12.242 -20.5 -19.938 1 98.81 221 ILE B CA 1
ATOM 5930 C C . ILE B 1 221 ? 13.109 -19.25 -19.797 1 98.81 221 ILE B C 1
ATOM 5932 O O . ILE B 1 221 ? 13.703 -18.797 -20.781 1 98.81 221 ILE B O 1
ATOM 5936 N N . SER B 1 222 ? 13.219 -18.766 -18.594 1 98.88 222 SER B N 1
ATOM 5937 C CA . SER B 1 222 ? 14.055 -17.609 -18.328 1 98.88 222 SER B CA 1
ATOM 5938 C C . SER B 1 222 ? 15.523 -17.906 -18.625 1 98.88 222 SER B C 1
ATOM 5940 O O . SER B 1 222 ? 16.219 -17.078 -19.219 1 98.88 222 SER B O 1
ATOM 5942 N N . LYS B 1 223 ? 15.961 -19.062 -18.234 1 98.69 223 LYS B N 1
ATOM 5943 C CA . LYS B 1 223 ? 17.359 -19.453 -18.453 1 98.69 223 LYS B CA 1
ATOM 5944 C C . LYS B 1 223 ? 17.672 -19.531 -19.953 1 98.69 223 LYS B C 1
ATOM 5946 O O . LYS B 1 223 ? 18.719 -19.062 -20.391 1 98.69 223 LYS B O 1
ATOM 5951 N N . ARG B 1 224 ? 16.781 -20.078 -20.734 1 98.69 224 ARG B N 1
ATOM 5952 C CA . ARG B 1 224 ? 16.984 -20.219 -22.172 1 98.69 224 ARG B CA 1
ATOM 5953 C C . ARG B 1 224 ? 16.984 -18.859 -22.859 1 98.69 224 ARG B C 1
ATOM 5955 O O . ARG B 1 224 ? 17.766 -18.625 -23.797 1 98.69 224 ARG B O 1
ATOM 5962 N N . ILE B 1 225 ? 16.062 -17.953 -22.406 1 98.88 225 ILE B N 1
ATOM 5963 C CA . ILE B 1 225 ? 16.062 -16.609 -22.969 1 98.88 225 ILE B CA 1
ATOM 5964 C C . ILE B 1 225 ? 17.391 -15.914 -22.656 1 98.88 225 ILE B C 1
ATOM 5966 O O . ILE B 1 225 ? 18 -15.289 -23.531 1 98.88 225 ILE B O 1
ATOM 5970 N N . ALA B 1 226 ? 17.812 -16.016 -21.406 1 98.81 226 ALA B N 1
ATOM 5971 C CA . ALA B 1 226 ? 19.078 -15.406 -21.016 1 98.81 226 ALA B CA 1
ATOM 5972 C C . ALA B 1 226 ? 20.234 -15.938 -21.859 1 98.81 226 ALA B C 1
ATOM 5974 O O . ALA B 1 226 ? 21.109 -15.18 -22.266 1 98.81 226 ALA B O 1
ATOM 5975 N N . GLU B 1 227 ? 20.234 -17.266 -22.094 1 98.38 227 GLU B N 1
ATOM 5976 C CA . GLU B 1 227 ? 21.266 -17.875 -22.922 1 98.38 227 GLU B CA 1
ATOM 5977 C C . GLU B 1 227 ? 21.234 -17.328 -24.344 1 98.38 227 GLU B C 1
ATOM 5979 O O . GLU B 1 227 ? 22.281 -17.047 -24.922 1 98.38 227 GLU B O 1
ATOM 5984 N N . LYS B 1 228 ? 20.062 -17.172 -24.844 1 98.06 228 LYS B N 1
ATOM 5985 C CA . LYS B 1 228 ? 19.906 -16.641 -26.188 1 98.06 228 LYS B CA 1
ATOM 5986 C C . LYS B 1 228 ? 20.422 -15.203 -26.266 1 98.06 228 LYS B C 1
ATOM 5988 O O . LYS B 1 228 ? 21.016 -14.812 -27.281 1 98.06 228 LYS B O 1
ATOM 5993 N N . LEU B 1 229 ? 20.188 -14.383 -25.234 1 98.25 229 LEU B N 1
ATOM 5994 C CA . LEU B 1 229 ? 20.609 -12.984 -25.188 1 98.25 229 LEU B CA 1
ATOM 5995 C C . LEU B 1 229 ? 22.141 -12.891 -25.094 1 98.25 229 LEU B C 1
ATOM 5997 O O . LEU B 1 229 ? 22.734 -11.969 -25.641 1 98.25 229 LEU B O 1
ATOM 6001 N N . GLY B 1 230 ? 22.766 -13.82 -24.375 1 96.62 230 GLY B N 1
ATOM 6002 C CA . GLY B 1 230 ? 24.203 -13.836 -24.172 1 96.62 230 GLY B CA 1
ATOM 6003 C C . GLY B 1 230 ? 24.609 -13.383 -22.797 1 96.62 230 GLY B C 1
ATOM 6004 O O . GLY B 1 230 ? 24.047 -12.422 -22.25 1 96.62 230 GLY B O 1
ATOM 6005 N N . ASN B 1 231 ? 25.578 -14.07 -22.266 1 89.25 231 ASN B N 1
ATOM 6006 C CA . ASN B 1 231 ? 26.016 -13.844 -20.891 1 89.25 231 ASN B CA 1
ATOM 6007 C C . ASN B 1 231 ? 26.531 -12.422 -20.688 1 89.25 231 ASN B C 1
ATOM 6009 O O . ASN B 1 231 ? 26.516 -11.906 -19.578 1 89.25 231 ASN B O 1
ATOM 6013 N N . ASP B 1 232 ? 26.984 -11.836 -21.734 1 94.19 232 ASP B N 1
ATOM 6014 C CA . ASP B 1 232 ? 27.516 -10.484 -21.641 1 94.19 232 ASP B CA 1
ATOM 6015 C C . ASP B 1 232 ? 26.406 -9.445 -21.703 1 94.19 232 ASP B C 1
ATOM 6017 O O . ASP B 1 232 ? 26.641 -8.258 -21.484 1 94.19 232 ASP B O 1
ATOM 6021 N N . ARG B 1 233 ? 25.203 -9.914 -21.922 1 96.81 233 ARG B N 1
ATOM 6022 C CA . ARG B 1 233 ? 24.094 -8.984 -22.062 1 96.81 233 ARG B CA 1
ATOM 6023 C C . ARG B 1 233 ? 23.109 -9.133 -20.922 1 96.81 233 ARG B C 1
ATOM 6025 O O . ARG B 1 233 ? 22.141 -8.367 -20.797 1 96.81 233 ARG B O 1
ATOM 6032 N N . VAL B 1 234 ? 23.281 -10.102 -20.109 1 98.62 234 VAL B N 1
ATOM 6033 C CA . VAL B 1 234 ? 22.516 -10.281 -18.891 1 98.62 234 VAL B CA 1
ATOM 6034 C C . VAL B 1 234 ? 23.453 -10.266 -17.672 1 98.62 234 VAL B C 1
ATOM 6036 O O . VAL B 1 234 ? 24.125 -11.258 -17.406 1 98.62 234 VAL B O 1
ATOM 6039 N N . LEU B 1 235 ? 23.484 -9.164 -17 1 98.12 235 LEU B N 1
ATOM 6040 C CA . LEU B 1 235 ? 24.375 -9.016 -15.852 1 98.12 235 LEU B CA 1
ATOM 6041 C C . LEU B 1 235 ? 23.641 -9.297 -14.547 1 98.12 235 LEU B C 1
ATOM 6043 O O . LEU B 1 235 ? 22.703 -8.57 -14.18 1 98.12 235 LEU B O 1
ATOM 6047 N N . LEU B 1 236 ? 24.031 -10.328 -13.883 1 98.25 236 LEU B N 1
ATOM 6048 C CA . LEU B 1 236 ? 23.469 -10.719 -12.602 1 98.25 236 LEU B CA 1
ATOM 6049 C C . LEU B 1 236 ? 24.172 -9.992 -11.453 1 98.25 236 LEU B C 1
ATOM 6051 O O . LEU B 1 236 ? 25.219 -9.383 -11.656 1 98.25 236 LEU B O 1
ATOM 6055 N N . SER B 1 237 ? 23.578 -9.922 -10.273 1 97.75 237 SER B N 1
ATOM 6056 C CA . SER B 1 237 ? 24.125 -9.289 -9.078 1 97.75 237 SER B CA 1
ATOM 6057 C C . SER B 1 237 ? 24.438 -7.816 -9.32 1 97.75 237 SER B C 1
ATOM 6059 O O . SER B 1 237 ? 25.484 -7.32 -8.906 1 97.75 237 SER B O 1
ATOM 6061 N N . HIS B 1 238 ? 23.609 -7.156 -10.094 1 97.44 238 HIS B N 1
ATOM 6062 C CA . HIS B 1 238 ? 23.703 -5.73 -10.383 1 97.44 238 HIS B CA 1
ATOM 6063 C C . HIS B 1 238 ? 22.422 -5.008 -9.984 1 97.44 238 HIS B C 1
ATOM 6065 O O . HIS B 1 238 ? 21.672 -4.52 -10.836 1 97.44 238 HIS B O 1
ATOM 6071 N N . PRO B 1 239 ? 22.141 -4.867 -8.656 1 97.56 239 PRO B N 1
ATOM 6072 C CA . PRO B 1 239 ? 20.953 -4.133 -8.234 1 97.56 239 PRO B CA 1
ATOM 6073 C C . PRO B 1 239 ? 21.016 -2.652 -8.602 1 97.56 239 PRO B C 1
ATOM 6075 O O . PRO B 1 239 ? 21.969 -1.96 -8.234 1 97.56 239 PRO B O 1
ATOM 6078 N N . VAL B 1 240 ? 20.047 -2.172 -9.375 1 98.19 240 VAL B N 1
ATOM 6079 C CA . VAL B 1 240 ? 19.953 -0.768 -9.758 1 98.19 240 VAL B CA 1
ATOM 6080 C C . VAL B 1 240 ? 19.406 0.054 -8.594 1 98.19 240 VAL B C 1
ATOM 6082 O O . VAL B 1 240 ? 18.391 -0.29 -8 1 98.19 240 VAL B O 1
ATOM 6085 N N . PHE B 1 241 ? 20.094 1.177 -8.195 1 97.62 241 PHE B N 1
ATOM 6086 C CA . PHE B 1 241 ? 19.625 1.952 -7.051 1 97.62 241 PHE B CA 1
ATOM 6087 C C . PHE B 1 241 ? 19.344 3.395 -7.453 1 97.62 241 PHE B C 1
ATOM 6089 O O . PHE B 1 241 ? 18.766 4.156 -6.684 1 97.62 241 PHE B O 1
ATOM 6096 N N . HIS B 1 242 ? 19.766 3.816 -8.68 1 97.94 242 HIS B N 1
ATOM 6097 C CA . HIS B 1 242 ? 19.578 5.195 -9.117 1 97.94 242 HIS B CA 1
ATOM 6098 C C . HIS B 1 242 ? 19.484 5.277 -10.641 1 97.94 242 HIS B C 1
ATOM 6100 O O . HIS B 1 242 ? 20.25 4.613 -11.344 1 97.94 242 HIS B O 1
ATOM 6106 N N . ILE B 1 243 ? 18.547 6.047 -11.172 1 98.25 243 ILE B N 1
ATOM 6107 C CA . ILE B 1 243 ? 18.391 6.301 -12.602 1 98.25 243 ILE B CA 1
ATOM 6108 C C . ILE B 1 243 ? 18.297 7.805 -12.852 1 98.25 243 ILE B C 1
ATOM 6110 O O . ILE B 1 243 ? 17.438 8.484 -12.289 1 98.25 243 ILE B O 1
ATOM 6114 N N . SER B 1 244 ? 19.172 8.328 -13.609 1 97.69 244 SER B N 1
ATOM 6115 C CA . SER B 1 244 ? 19.172 9.734 -13.992 1 97.69 244 SER B CA 1
ATOM 6116 C C . SER B 1 244 ? 18.891 9.898 -15.484 1 97.69 244 SER B C 1
ATOM 6118 O O . SER B 1 244 ? 19.516 9.25 -16.328 1 97.69 244 SER B O 1
ATOM 6120 N N . GLN B 1 245 ? 17.906 10.711 -15.797 1 96.62 245 GLN B N 1
ATOM 6121 C CA . GLN B 1 245 ? 17.547 10.992 -17.188 1 96.62 245 GLN B CA 1
ATOM 6122 C C . GLN B 1 245 ? 17.969 12.406 -17.594 1 96.62 245 GLN B C 1
ATOM 6124 O O . GLN B 1 245 ? 17.844 13.344 -16.812 1 96.62 245 GLN B O 1
ATOM 6129 N N . THR B 1 246 ? 18.562 12.492 -18.766 1 92.56 246 THR B N 1
ATOM 6130 C CA . THR B 1 246 ? 18.812 13.773 -19.422 1 92.56 246 THR B CA 1
ATOM 6131 C C . THR B 1 246 ? 18.266 13.758 -20.844 1 92.56 246 THR B C 1
ATOM 6133 O O . THR B 1 246 ? 17.641 12.781 -21.266 1 92.56 246 THR B O 1
ATOM 6136 N N . THR B 1 247 ? 18.406 14.836 -21.609 1 86.88 247 THR B N 1
ATOM 6137 C CA . THR B 1 247 ? 17.953 14.906 -22.984 1 86.88 247 THR B CA 1
ATOM 6138 C C . THR B 1 247 ? 18.719 13.93 -23.859 1 86.88 247 THR B C 1
ATOM 6140 O O . THR B 1 247 ? 18.234 13.508 -24.922 1 86.88 247 THR B O 1
ATOM 6143 N N . ASP B 1 248 ? 19.969 13.539 -23.391 1 85.25 248 ASP B N 1
ATOM 6144 C CA . ASP B 1 248 ? 20.875 12.75 -24.234 1 85.25 248 ASP B CA 1
ATOM 6145 C C . ASP B 1 248 ? 20.766 11.266 -23.922 1 85.25 248 ASP B C 1
ATOM 6147 O O . ASP B 1 248 ? 21.297 10.43 -24.641 1 85.25 248 ASP B O 1
ATOM 6151 N N . GLY B 1 249 ? 20.094 11.055 -22.797 1 92.44 249 GLY B N 1
ATOM 6152 C CA . GLY B 1 249 ? 19.984 9.648 -22.453 1 92.44 249 GLY B CA 1
ATOM 6153 C C . GLY B 1 249 ? 19.766 9.406 -20.969 1 92.44 249 GLY B C 1
ATOM 6154 O O . GLY B 1 249 ? 19.375 10.32 -20.234 1 92.44 249 GLY B O 1
ATOM 6155 N N . VAL B 1 250 ? 19.906 8.07 -20.609 1 97.94 250 VAL B N 1
ATOM 6156 C CA . VAL B 1 250 ? 19.641 7.637 -19.234 1 97.94 250 VAL B CA 1
ATOM 6157 C C . VAL B 1 250 ? 20.891 6.984 -18.656 1 97.94 250 VAL B C 1
ATOM 6159 O O . VAL B 1 250 ? 21.578 6.219 -19.328 1 97.94 250 VAL B O 1
ATOM 6162 N N . THR B 1 251 ? 21.25 7.371 -17.469 1 97.62 251 THR B N 1
ATOM 6163 C CA . THR B 1 251 ? 22.312 6.73 -16.703 1 97.62 251 THR B CA 1
ATOM 6164 C C . THR B 1 251 ? 21.75 5.887 -15.57 1 97.62 251 THR B C 1
ATOM 6166 O O . THR B 1 251 ? 20.953 6.379 -14.766 1 97.62 251 THR B O 1
ATOM 6169 N N . VAL B 1 252 ? 22.109 4.602 -15.547 1 98.06 252 VAL B N 1
ATOM 6170 C CA . VAL B 1 252 ? 21.656 3.65 -14.547 1 98.06 252 VAL B CA 1
ATOM 6171 C C . VAL B 1 252 ? 22.812 3.252 -13.633 1 98.06 252 VAL B C 1
ATOM 6173 O O . VAL B 1 252 ? 23.828 2.762 -14.102 1 98.06 252 VAL B O 1
ATOM 6176 N N . SER B 1 253 ? 22.656 3.482 -12.32 1 97.12 253 SER B N 1
ATOM 6177 C CA . SER B 1 253 ? 23.688 3.15 -11.344 1 97.12 253 SER B CA 1
ATOM 6178 C C . SER B 1 253 ? 23.328 1.89 -10.562 1 97.12 253 SER B C 1
ATOM 6180 O O . SER B 1 253 ? 22.172 1.69 -10.195 1 97.12 253 SER B O 1
ATOM 6182 N N . VAL B 1 254 ? 24.328 1.041 -10.328 1 96.69 254 VAL B N 1
ATOM 6183 C CA . VAL B 1 254 ? 24.109 -0.192 -9.578 1 96.69 254 VAL B CA 1
ATOM 6184 C C . VAL B 1 254 ? 24.953 -0.172 -8.305 1 96.69 254 VAL B C 1
ATOM 6186 O O . VAL B 1 254 ? 25.891 0.621 -8.18 1 96.69 254 VAL B O 1
ATOM 6189 N N . THR B 1 255 ? 24.625 -0.917 -7.309 1 92.81 255 THR B N 1
ATOM 6190 C CA . THR B 1 255 ? 25.219 -0.957 -5.977 1 92.81 255 THR B CA 1
ATOM 6191 C C . THR B 1 255 ? 26.719 -1.267 -6.062 1 92.81 255 THR B C 1
ATOM 6193 O O . THR B 1 255 ? 27.5 -0.825 -5.219 1 92.81 255 THR B O 1
ATOM 6196 N N . GLY B 1 256 ? 27.234 -1.894 -7.066 1 88.38 256 GLY B N 1
ATOM 6197 C CA . GLY B 1 256 ? 28.641 -2.232 -7.199 1 88.38 256 GLY B CA 1
ATOM 6198 C C . GLY B 1 256 ? 29.5 -1.068 -7.664 1 88.38 256 GLY B C 1
ATOM 6199 O O . GLY B 1 256 ? 30.719 -1.177 -7.727 1 88.38 256 GLY B O 1
ATOM 6200 N N . GLY B 1 257 ? 28.859 0.093 -7.965 1 90.5 257 GLY B N 1
ATOM 6201 C CA . GLY B 1 257 ? 29.594 1.299 -8.32 1 90.5 257 GLY B CA 1
ATOM 6202 C C . GLY B 1 257 ? 29.625 1.573 -9.812 1 90.5 257 GLY B C 1
ATOM 6203 O O . GLY B 1 257 ? 29.953 2.678 -10.234 1 90.5 257 GLY B O 1
ATOM 6204 N N . GLN B 1 258 ? 29.203 0.605 -10.562 1 93.94 258 GLN B N 1
ATOM 6205 C CA . GLN B 1 258 ? 29.188 0.77 -12.016 1 93.94 258 GLN B CA 1
ATOM 6206 C C . GLN B 1 258 ? 28 1.608 -12.469 1 93.94 258 GLN B C 1
ATOM 6208 O O . GLN B 1 258 ? 26.984 1.691 -11.766 1 93.94 258 GLN B O 1
ATOM 6213 N N . GLN B 1 259 ? 28.203 2.236 -13.547 1 96 259 GLN B N 1
ATOM 6214 C CA . GLN B 1 259 ? 27.156 2.982 -14.227 1 96 259 GLN B CA 1
ATOM 6215 C C . GLN B 1 259 ? 27.016 2.541 -15.68 1 96 259 GLN B C 1
ATOM 6217 O O . GLN B 1 259 ? 28.016 2.252 -16.344 1 96 259 GLN B O 1
ATOM 6222 N N . PHE B 1 260 ? 25.828 2.475 -16.109 1 97.12 260 PHE B N 1
ATOM 6223 C CA . PHE B 1 260 ? 25.5 2.107 -17.484 1 97.12 260 PHE B CA 1
ATOM 6224 C C . PHE B 1 260 ? 24.672 3.189 -18.156 1 97.12 260 PHE B C 1
ATOM 6226 O O . PHE B 1 260 ? 23.891 3.877 -17.5 1 97.12 260 PHE B O 1
ATOM 6233 N N . ARG B 1 261 ? 24.891 3.354 -19.484 1 96.94 261 ARG B N 1
ATOM 6234 C CA . ARG B 1 261 ? 24.172 4.379 -20.234 1 96.94 261 ARG B CA 1
ATOM 6235 C C . ARG B 1 261 ? 23.328 3.76 -21.359 1 96.94 261 ARG B C 1
ATOM 6237 O O . ARG B 1 261 ? 23.766 2.809 -22 1 96.94 261 ARG B O 1
ATOM 6244 N N . ALA B 1 262 ? 22.109 4.312 -21.516 1 97.88 262 ALA B N 1
ATOM 6245 C CA . ALA B 1 262 ? 21.219 3.83 -22.578 1 97.88 262 ALA B CA 1
ATOM 6246 C C . ALA B 1 262 ? 20.328 4.957 -23.094 1 97.88 262 ALA B C 1
ATOM 6248 O O . ALA B 1 262 ? 20.266 6.035 -22.5 1 97.88 262 ALA B O 1
ATOM 6249 N N . LYS B 1 263 ? 19.781 4.727 -24.281 1 97.38 263 LYS B N 1
ATOM 6250 C CA . LYS B 1 263 ? 18.781 5.656 -24.828 1 97.38 263 LYS B CA 1
ATOM 6251 C C . LYS B 1 263 ? 17.453 5.52 -24.094 1 97.38 263 LYS B C 1
ATOM 6253 O O . LYS B 1 263 ? 16.766 6.512 -23.844 1 97.38 263 LYS B O 1
ATOM 6258 N N . ARG B 1 264 ? 17.078 4.309 -23.812 1 97.75 264 ARG B N 1
ATOM 6259 C CA . ARG B 1 264 ? 15.836 3.992 -23.125 1 97.75 264 ARG B CA 1
ATOM 6260 C C . ARG B 1 264 ? 16.047 2.945 -22.047 1 97.75 264 ARG B C 1
ATOM 6262 O O . ARG B 1 264 ? 17.016 2.188 -22.094 1 97.75 264 ARG B O 1
ATOM 6269 N N . VAL B 1 265 ? 15.172 2.949 -21.094 1 98.81 265 VAL B N 1
ATOM 6270 C CA . VAL B 1 265 ? 15.211 1.968 -20.016 1 98.81 265 VAL B CA 1
ATOM 6271 C C . VAL B 1 265 ? 13.836 1.341 -19.828 1 98.81 265 VAL B C 1
ATOM 6273 O O . VAL B 1 265 ? 12.82 2.037 -19.891 1 98.81 265 VAL B O 1
ATOM 6276 N N . ILE B 1 266 ? 13.734 0.021 -19.75 1 98.94 266 ILE B N 1
ATOM 6277 C CA . ILE B 1 266 ? 12.531 -0.672 -19.312 1 98.94 266 ILE B CA 1
ATOM 6278 C C . ILE B 1 266 ? 12.695 -1.105 -17.844 1 98.94 266 ILE B C 1
ATOM 6280 O O . ILE B 1 266 ? 13.641 -1.819 -17.516 1 98.94 266 ILE B O 1
ATOM 6284 N N . ILE B 1 267 ? 11.867 -0.644 -17.016 1 98.88 267 ILE B N 1
ATOM 6285 C CA . ILE B 1 267 ? 11.805 -1.12 -15.641 1 98.88 267 ILE B CA 1
ATOM 6286 C C . ILE B 1 267 ? 10.828 -2.287 -15.547 1 98.88 267 ILE B C 1
ATOM 6288 O O . ILE B 1 267 ? 9.609 -2.092 -15.602 1 98.88 267 ILE B O 1
ATOM 6292 N N . ALA B 1 268 ? 11.352 -3.473 -15.359 1 98.75 268 ALA B N 1
ATOM 6293 C CA . ALA B 1 268 ? 10.539 -4.688 -15.328 1 98.75 268 ALA B CA 1
ATOM 6294 C C . ALA B 1 268 ? 10.547 -5.32 -13.938 1 98.75 268 ALA B C 1
ATOM 6296 O O . ALA B 1 268 ? 10.172 -6.484 -13.781 1 98.75 268 ALA B O 1
ATOM 6297 N N . SER B 1 269 ? 10.984 -4.574 -12.914 1 97.62 269 SER B N 1
ATOM 6298 C CA . SER B 1 269 ? 10.898 -5.039 -11.531 1 97.62 269 SER B CA 1
ATOM 6299 C C . SER B 1 269 ? 9.477 -4.926 -11 1 97.62 269 SER B C 1
ATOM 6301 O O . SER B 1 269 ? 8.656 -4.18 -11.539 1 97.62 269 SER B O 1
ATOM 6303 N N . PRO B 1 270 ? 9.156 -5.73 -9.922 1 96.88 270 PRO B N 1
ATOM 6304 C CA . PRO B 1 270 ? 7.832 -5.57 -9.312 1 96.88 270 PRO B CA 1
ATOM 6305 C C . PRO B 1 270 ? 7.535 -4.129 -8.906 1 96.88 270 PRO B C 1
ATOM 6307 O O . PRO B 1 270 ? 8.453 -3.383 -8.555 1 96.88 270 PRO B O 1
ATOM 6310 N N . LEU B 1 271 ? 6.336 -3.707 -8.953 1 96.56 271 LEU B N 1
ATOM 6311 C CA . LEU B 1 271 ? 5.918 -2.316 -8.82 1 96.56 271 LEU B CA 1
ATOM 6312 C C . LEU B 1 271 ? 6.367 -1.738 -7.484 1 96.56 271 LEU B C 1
ATOM 6314 O O . LEU B 1 271 ? 6.938 -0.645 -7.438 1 96.56 271 LEU B O 1
ATOM 6318 N N . PRO B 1 272 ? 6.145 -2.463 -6.309 1 96.12 272 PRO B N 1
ATOM 6319 C CA . PRO B 1 272 ? 6.598 -1.849 -5.062 1 96.12 272 PRO B CA 1
ATOM 6320 C C . PRO B 1 272 ? 8.117 -1.667 -5.012 1 96.12 272 PRO B C 1
ATOM 6322 O O . PRO B 1 272 ? 8.609 -0.757 -4.344 1 96.12 272 PRO B O 1
ATOM 6325 N N . LEU B 1 273 ? 8.875 -2.498 -5.773 1 97.19 273 LEU B N 1
ATOM 6326 C CA . LEU B 1 273 ? 10.336 -2.453 -5.738 1 97.19 273 LEU B CA 1
ATOM 6327 C C . LEU B 1 273 ? 10.859 -1.294 -6.574 1 97.19 273 LEU B C 1
ATOM 6329 O O . LEU B 1 273 ? 12.039 -0.938 -6.48 1 97.19 273 LEU B O 1
ATOM 6333 N N . GLN B 1 274 ? 10 -0.748 -7.422 1 97.69 274 GLN B N 1
ATOM 6334 C CA . GLN B 1 274 ? 10.406 0.446 -8.156 1 97.69 274 GLN B CA 1
ATOM 6335 C C . GLN B 1 274 ? 10.711 1.599 -7.207 1 97.69 274 GLN B C 1
ATOM 6337 O O . GLN B 1 274 ? 11.391 2.557 -7.586 1 97.69 274 GLN B O 1
ATOM 6342 N N . ASN B 1 275 ? 10.258 1.45 -5.93 1 96.25 275 ASN B N 1
ATOM 6343 C CA . ASN B 1 275 ? 10.57 2.41 -4.875 1 96.25 275 ASN B CA 1
ATOM 6344 C C . ASN B 1 275 ? 12 2.24 -4.371 1 96.25 275 ASN B C 1
ATOM 6346 O O . ASN B 1 275 ? 12.531 3.119 -3.686 1 96.25 275 ASN B O 1
ATOM 6350 N N . LYS B 1 276 ? 12.695 1.129 -4.707 1 96.94 276 LYS B N 1
ATOM 6351 C CA . LYS B 1 276 ? 14.078 0.891 -4.309 1 96.94 276 LYS B CA 1
ATOM 6352 C C . LYS B 1 276 ? 15.039 1.744 -5.125 1 96.94 276 LYS B C 1
ATOM 6354 O O . LYS B 1 276 ? 16.203 1.911 -4.75 1 96.94 276 LYS B O 1
ATOM 6359 N N . ILE B 1 277 ? 14.539 2.311 -6.219 1 97.75 277 ILE B N 1
ATOM 6360 C CA . ILE B 1 277 ? 15.344 3.107 -7.137 1 97.75 277 ILE B CA 1
ATOM 6361 C C . ILE B 1 277 ? 15.062 4.59 -6.918 1 97.75 277 ILE B C 1
ATOM 6363 O O . ILE B 1 277 ? 13.906 4.992 -6.746 1 97.75 277 ILE B O 1
ATOM 6367 N N . THR B 1 278 ? 16.062 5.398 -6.793 1 97.44 278 THR B N 1
ATOM 6368 C CA . THR B 1 278 ? 15.883 6.848 -6.824 1 97.44 278 THR B CA 1
ATOM 6369 C C . THR B 1 278 ? 15.969 7.371 -8.258 1 97.44 278 THR B C 1
ATOM 6371 O O . THR B 1 278 ? 16.688 6.805 -9.086 1 97.44 278 THR B O 1
ATOM 6374 N N . TYR B 1 279 ? 15.242 8.414 -8.555 1 97.94 279 TYR B N 1
ATOM 6375 C CA . TYR B 1 279 ? 15.117 8.93 -9.906 1 97.94 279 TYR B CA 1
ATOM 6376 C C . TYR B 1 279 ? 15.508 10.398 -9.969 1 97.94 279 TYR B C 1
ATOM 6378 O O . TYR B 1 279 ? 15.18 11.172 -9.07 1 97.94 279 TYR B O 1
ATOM 6386 N N . ASP B 1 280 ? 16.203 10.719 -10.977 1 97.25 280 ASP B N 1
ATOM 6387 C CA . ASP B 1 280 ? 16.562 12.102 -11.266 1 97.25 280 ASP B CA 1
ATOM 6388 C C . ASP B 1 280 ? 16.266 12.453 -12.719 1 97.25 280 ASP B C 1
ATOM 6390 O O . ASP B 1 280 ? 16.938 11.969 -13.633 1 97.25 280 ASP B O 1
ATOM 6394 N N . PRO B 1 281 ? 15.305 13.344 -13.031 1 96.5 281 PRO B N 1
ATOM 6395 C CA . PRO B 1 281 ? 14.422 13.953 -12.039 1 96.5 281 PRO B CA 1
ATOM 6396 C C . PRO B 1 281 ? 13.523 12.938 -11.336 1 96.5 281 PRO B C 1
ATOM 6398 O O . PRO B 1 281 ? 13.414 11.789 -11.789 1 96.5 281 PRO B O 1
ATOM 6401 N N . PRO B 1 282 ? 12.867 13.359 -10.18 1 96.94 282 PRO B N 1
ATOM 6402 C CA . PRO B 1 282 ? 11.938 12.461 -9.5 1 96.94 282 PRO B CA 1
ATOM 6403 C C . PRO B 1 282 ? 10.773 12.031 -10.383 1 96.94 282 PRO B C 1
ATOM 6405 O O . PRO B 1 282 ? 10.43 12.727 -11.336 1 96.94 282 PRO B O 1
ATOM 6408 N N . LEU B 1 283 ? 10.172 10.891 -10.047 1 97.75 283 LEU B N 1
ATOM 6409 C CA . LEU B 1 283 ? 8.977 10.438 -10.742 1 97.75 283 LEU B CA 1
ATOM 6410 C C . LEU B 1 283 ? 7.836 11.438 -10.578 1 97.75 283 LEU B C 1
ATOM 6412 O O . LEU B 1 283 ? 7.777 12.156 -9.578 1 97.75 283 LEU B O 1
ATOM 6416 N N . PRO B 1 284 ? 6.93 11.508 -11.625 1 97.75 284 PRO B N 1
ATOM 6417 C CA . PRO B 1 284 ? 5.738 12.344 -11.453 1 97.75 284 PRO B CA 1
ATOM 6418 C C . PRO B 1 284 ? 4.926 11.961 -10.219 1 97.75 284 PRO B C 1
ATOM 6420 O O . PRO B 1 284 ? 5 10.82 -9.75 1 97.75 284 PRO B O 1
ATOM 6423 N N . SER B 1 285 ? 4.105 12.891 -9.742 1 98 285 SER B N 1
ATOM 6424 C CA . SER B 1 285 ? 3.377 12.797 -8.477 1 98 285 SER B CA 1
ATOM 6425 C C . SER B 1 285 ? 2.574 11.5 -8.406 1 98 285 SER B C 1
ATOM 6427 O O . SER B 1 285 ? 2.674 10.758 -7.426 1 98 285 SER B O 1
ATOM 6429 N N . LEU B 1 286 ? 1.837 11.227 -9.422 1 98.44 286 LEU B N 1
ATOM 6430 C CA . LEU B 1 286 ? 0.937 10.078 -9.359 1 98.44 286 LEU B CA 1
ATOM 6431 C C . LEU B 1 286 ? 1.721 8.773 -9.367 1 98.44 286 LEU B C 1
ATOM 6433 O O . LEU B 1 286 ? 1.345 7.816 -8.68 1 98.44 286 LEU B O 1
ATOM 6437 N N . ARG B 1 287 ? 2.809 8.672 -10.117 1 97.94 287 ARG B N 1
ATOM 6438 C CA . ARG B 1 287 ? 3.611 7.453 -10.094 1 97.94 287 ARG B CA 1
ATOM 6439 C C . ARG B 1 287 ? 4.332 7.301 -8.758 1 97.94 287 ARG B C 1
ATOM 6441 O O . ARG B 1 287 ? 4.473 6.188 -8.242 1 97.94 287 ARG B O 1
ATOM 6448 N N . ASN B 1 288 ? 4.801 8.461 -8.234 1 97.81 288 ASN B N 1
ATOM 6449 C CA . ASN B 1 288 ? 5.41 8.438 -6.91 1 97.81 288 ASN B CA 1
ATOM 6450 C C . ASN B 1 288 ? 4.453 7.871 -5.863 1 97.81 288 ASN B C 1
ATOM 6452 O O . ASN B 1 288 ? 4.855 7.07 -5.016 1 97.81 288 ASN B O 1
ATOM 6456 N N . GLN B 1 289 ? 3.189 8.227 -5.938 1 98.06 289 GLN B N 1
ATOM 6457 C CA . GLN B 1 289 ? 2.154 7.734 -5.035 1 98.06 289 GLN B CA 1
ATOM 6458 C C . GLN B 1 289 ? 1.796 6.285 -5.355 1 98.06 289 GLN B C 1
ATOM 6460 O O . GLN B 1 289 ? 1.619 5.469 -4.449 1 98.06 289 GLN B O 1
ATOM 6465 N N . LEU B 1 290 ? 1.781 5.93 -6.59 1 97.94 290 LEU B N 1
ATOM 6466 C CA . LEU B 1 290 ? 1.375 4.613 -7.07 1 97.94 290 LEU B CA 1
ATOM 6467 C C . LEU B 1 290 ? 2.287 3.525 -6.512 1 97.94 290 LEU B C 1
ATOM 6469 O O . LEU B 1 290 ? 1.811 2.529 -5.965 1 97.94 290 LEU B O 1
ATOM 6473 N N . ILE B 1 291 ? 3.578 3.668 -6.52 1 97.5 291 ILE B N 1
ATOM 6474 C CA . ILE B 1 291 ? 4.523 2.604 -6.203 1 97.5 291 ILE B CA 1
ATOM 6475 C C . ILE B 1 291 ? 4.57 2.387 -4.691 1 97.5 291 ILE B C 1
ATOM 6477 O O . ILE B 1 291 ? 5.203 1.441 -4.215 1 97.5 291 ILE B O 1
ATOM 6481 N N . GLN B 1 292 ? 3.836 3.246 -3.928 1 97.69 292 GLN B N 1
ATOM 6482 C CA . GLN B 1 292 ? 3.719 3.074 -2.482 1 97.69 292 GLN B CA 1
ATOM 6483 C C . GLN B 1 292 ? 2.438 2.326 -2.121 1 97.69 292 GLN B C 1
ATOM 6485 O O . GLN B 1 292 ? 2.229 1.969 -0.96 1 97.69 292 GLN B O 1
ATOM 6490 N N . ARG B 1 293 ? 1.572 2.074 -3.115 1 98.06 293 ARG B N 1
ATOM 6491 C CA . ARG B 1 293 ? 0.205 1.688 -2.781 1 98.06 293 ARG B CA 1
ATOM 6492 C C . ARG B 1 293 ? -0.144 0.332 -3.385 1 98.06 293 ARG B C 1
ATOM 6494 O O . ARG B 1 293 ? -1.312 -0.064 -3.402 1 98.06 293 ARG B O 1
ATOM 6501 N N . ILE B 1 294 ? 0.797 -0.376 -3.883 1 97.81 294 ILE B N 1
ATOM 6502 C CA . ILE B 1 294 ? 0.521 -1.625 -4.586 1 97.81 294 ILE B CA 1
ATOM 6503 C C . ILE B 1 294 ? 1.438 -2.727 -4.059 1 97.81 294 ILE B C 1
ATOM 6505 O O . ILE B 1 294 ? 2.379 -3.137 -4.742 1 97.81 294 ILE B O 1
ATOM 6509 N N . PRO B 1 295 ? 1.147 -3.277 -2.895 1 97.94 295 PRO B N 1
ATOM 6510 C CA . PRO B 1 295 ? 1.993 -4.305 -2.285 1 97.94 295 PRO B CA 1
ATOM 6511 C C . PRO B 1 295 ? 1.882 -5.656 -2.99 1 97.94 295 PRO B C 1
ATOM 6513 O O . PRO B 1 295 ? 0.883 -5.922 -3.662 1 97.94 295 PRO B O 1
ATOM 6516 N N . MET B 1 296 ? 2.895 -6.43 -2.814 1 98.25 296 MET B N 1
ATOM 6517 C CA . MET B 1 296 ? 2.834 -7.828 -3.232 1 98.25 296 MET B CA 1
ATOM 6518 C C . MET B 1 296 ? 2.012 -8.656 -2.248 1 98.25 296 MET B C 1
ATOM 6520 O O . MET B 1 296 ? 1.975 -8.352 -1.055 1 98.25 296 MET B O 1
ATOM 6524 N N . GLY B 1 297 ? 1.345 -9.703 -2.801 1 98.12 297 GLY B N 1
ATOM 6525 C CA . GLY B 1 297 ? 0.653 -10.648 -1.939 1 98.12 297 GLY B CA 1
ATOM 6526 C C . GLY B 1 297 ? 1.592 -11.445 -1.057 1 98.12 297 GLY B C 1
ATOM 6527 O O . GLY B 1 297 ? 2.812 -11.367 -1.205 1 98.12 297 GLY B O 1
ATOM 6528 N N . SER B 1 298 ? 1.025 -12.227 -0.072 1 98.44 298 SER B N 1
ATOM 6529 C CA . SER B 1 298 ? 1.787 -13.008 0.896 1 98.44 298 SER B CA 1
ATOM 6530 C C . SER B 1 298 ? 1.518 -14.5 0.735 1 98.44 298 SER B C 1
ATOM 6532 O O . SER B 1 298 ? 0.371 -14.945 0.834 1 98.44 298 SER B O 1
ATOM 6534 N N . VAL B 1 299 ? 2.656 -15.258 0.499 1 98.44 299 VAL B N 1
ATOM 6535 C CA . VAL B 1 299 ? 2.445 -16.688 0.316 1 98.44 299 VAL B CA 1
ATOM 6536 C C . VAL B 1 299 ? 3.711 -17.453 0.694 1 98.44 299 VAL B C 1
ATOM 6538 O O . VAL B 1 299 ? 4.824 -16.969 0.474 1 98.44 299 VAL B O 1
ATOM 6541 N N . ILE B 1 300 ? 3.535 -18.547 1.312 1 98.5 300 ILE B N 1
ATOM 6542 C CA . ILE B 1 300 ? 4.562 -19.578 1.495 1 98.5 300 ILE B CA 1
ATOM 6543 C C . ILE B 1 300 ? 4.164 -20.844 0.754 1 98.5 300 ILE B C 1
ATOM 6545 O O . ILE B 1 300 ? 3.072 -21.375 0.969 1 98.5 300 ILE B O 1
ATOM 6549 N N . LYS B 1 301 ? 4.977 -21.266 -0.161 1 98.31 301 LYS B N 1
ATOM 6550 C CA . LYS B 1 301 ? 4.77 -22.516 -0.875 1 98.31 301 LYS B CA 1
ATOM 6551 C C . LYS B 1 301 ? 5.512 -23.656 -0.194 1 98.31 301 LYS B C 1
ATOM 6553 O O . LYS B 1 301 ? 6.68 -23.516 0.181 1 98.31 301 LYS B O 1
ATOM 6558 N N . THR B 1 302 ? 4.812 -24.781 -0.007 1 98.5 302 THR B N 1
ATOM 6559 C CA . THR B 1 302 ? 5.398 -25.906 0.705 1 98.5 302 THR B CA 1
ATOM 6560 C C . THR B 1 302 ? 5.285 -27.188 -0.123 1 98.5 302 THR B C 1
ATOM 6562 O O . THR B 1 302 ? 4.383 -27.312 -0.952 1 98.5 302 THR B O 1
ATOM 6565 N N . PHE B 1 303 ? 6.242 -28.125 0.138 1 98.69 303 PHE B N 1
ATOM 6566 C CA . PHE B 1 303 ? 6.273 -29.406 -0.548 1 98.69 303 PHE B CA 1
ATOM 6567 C C . PHE B 1 303 ? 6.621 -30.531 0.421 1 98.69 303 PHE B C 1
ATOM 6569 O O . PHE B 1 303 ? 7.684 -30.516 1.046 1 98.69 303 PHE B O 1
ATOM 6576 N N . CYS B 1 304 ? 5.766 -31.469 0.552 1 98.75 304 CYS B N 1
ATOM 6577 C CA . CYS B 1 304 ? 6.043 -32.688 1.278 1 98.75 304 CYS B CA 1
ATOM 6578 C C . CYS B 1 304 ? 6.242 -33.875 0.316 1 98.75 304 CYS B C 1
ATOM 6580 O O . CYS B 1 304 ? 5.328 -34.219 -0.423 1 98.75 304 CYS B O 1
ATOM 6582 N N . TYR B 1 305 ? 7.398 -34.469 0.344 1 98.62 305 TYR B N 1
ATOM 6583 C CA . TYR B 1 305 ? 7.715 -35.594 -0.503 1 98.62 305 TYR B CA 1
ATOM 6584 C C . TYR B 1 305 ? 7.523 -36.906 0.253 1 98.62 305 TYR B C 1
ATOM 6586 O O . TYR B 1 305 ? 7.875 -37.031 1.43 1 98.62 305 TYR B O 1
ATOM 6594 N N . TYR B 1 306 ? 7.012 -37.875 -0.421 1 98.44 306 TYR B N 1
ATOM 6595 C CA . TYR B 1 306 ? 6.73 -39.156 0.189 1 98.44 306 TYR B CA 1
ATOM 6596 C C . TYR B 1 306 ? 7.355 -40.312 -0.618 1 98.44 306 TYR B C 1
ATOM 6598 O O . TYR B 1 306 ? 7.754 -40.094 -1.768 1 98.44 306 TYR B O 1
ATOM 6606 N N . LYS B 1 307 ? 7.469 -41.438 0.037 1 97.56 307 LYS B N 1
ATOM 6607 C CA . LYS B 1 307 ? 8 -42.625 -0.624 1 97.56 307 LYS B CA 1
ATOM 6608 C C . LYS B 1 307 ? 7.074 -43.094 -1.748 1 97.56 307 LYS B C 1
ATOM 6610 O O . LYS B 1 307 ? 7.543 -43.562 -2.783 1 97.56 307 LYS B O 1
ATOM 6615 N N . THR B 1 308 ? 5.828 -43.031 -1.539 1 97.12 308 THR B N 1
ATOM 6616 C CA . THR B 1 308 ? 4.797 -43.406 -2.498 1 97.12 308 THR B CA 1
ATOM 6617 C C . THR B 1 308 ? 3.719 -42.312 -2.576 1 97.12 308 THR B C 1
ATOM 6619 O O . THR B 1 308 ? 3.57 -41.531 -1.654 1 97.12 308 THR B O 1
ATOM 6622 N N . PRO B 1 309 ? 3.076 -42.312 -3.713 1 97.81 309 PRO B N 1
ATOM 6623 C CA . PRO B 1 309 ? 1.935 -41.406 -3.777 1 97.81 309 PRO B CA 1
ATOM 6624 C C . PRO B 1 309 ? 0.699 -41.938 -3.064 1 97.81 309 PRO B C 1
ATOM 6626 O O . PRO B 1 309 ? -0.327 -42.188 -3.703 1 97.81 309 PRO B O 1
ATOM 6629 N N . PHE B 1 310 ? 0.688 -42.031 -1.757 1 98.12 310 PHE B N 1
ATOM 6630 C CA . PHE B 1 310 ? -0.335 -42.688 -0.958 1 98.12 310 PHE B CA 1
ATOM 6631 C C . PHE B 1 310 ? -1.712 -42.125 -1.246 1 98.12 310 PHE B C 1
ATOM 6633 O O . PHE B 1 310 ? -2.723 -42.812 -1.154 1 98.12 310 PHE B O 1
ATOM 6640 N N . TRP B 1 311 ? -1.767 -40.812 -1.579 1 98.19 311 TRP B N 1
ATOM 6641 C CA . TRP B 1 311 ? -3.055 -40.188 -1.843 1 98.19 311 TRP B CA 1
ATOM 6642 C C . TRP B 1 311 ? -3.695 -40.75 -3.102 1 98.19 311 TRP B C 1
ATOM 6644 O O . TRP B 1 311 ? -4.914 -40.938 -3.16 1 98.19 311 TRP B O 1
ATOM 6654 N N . LYS B 1 312 ? -2.908 -41.062 -4.102 1 96.81 312 LYS B N 1
ATOM 6655 C CA . LYS B 1 312 ? -3.438 -41.719 -5.305 1 96.81 312 LYS B CA 1
ATOM 6656 C C . LYS B 1 312 ? -3.973 -43.094 -5 1 96.81 312 LYS B C 1
ATOM 6658 O O . LYS B 1 312 ? -5.016 -43.5 -5.523 1 96.81 312 LYS B O 1
ATOM 6663 N N . GLU B 1 313 ? -3.27 -43.75 -4.168 1 95.88 313 GLU B N 1
ATOM 6664 C CA . GLU B 1 313 ? -3.682 -45.094 -3.764 1 95.88 313 GLU B CA 1
ATOM 6665 C C . GLU B 1 313 ? -5.012 -45.062 -3.018 1 95.88 313 GLU B C 1
ATOM 6667 O O . GLU B 1 313 ? -5.781 -46.031 -3.062 1 95.88 313 GLU B O 1
ATOM 6672 N N . LYS B 1 314 ? -5.238 -43.938 -2.4 1 96 314 LYS B N 1
ATOM 6673 C CA . LYS B 1 314 ? -6.477 -43.781 -1.646 1 96 314 LYS B CA 1
ATOM 6674 C C . LYS B 1 314 ? -7.586 -43.219 -2.533 1 96 314 LYS B C 1
ATOM 6676 O O . LYS B 1 314 ? -8.695 -42.969 -2.062 1 96 314 LYS B O 1
ATOM 6681 N N . GLY B 1 315 ? -7.258 -43 -3.779 1 96.5 315 GLY B N 1
ATOM 6682 C CA . GLY B 1 315 ? -8.258 -42.531 -4.723 1 96.5 315 GLY B CA 1
ATOM 6683 C C . GLY B 1 315 ? -8.367 -41 -4.762 1 96.5 315 GLY B C 1
ATOM 6684 O O . GLY B 1 315 ? -9.398 -40.469 -5.168 1 96.5 315 GLY B O 1
ATOM 6685 N N . TYR B 1 316 ? -7.391 -40.281 -4.254 1 97.06 316 TYR B N 1
ATOM 6686 C CA . TYR B 1 316 ? -7.363 -38.844 -4.305 1 97.06 316 TYR B CA 1
ATOM 6687 C C . TYR B 1 316 ? -6.332 -38.344 -5.312 1 97.06 316 TYR B C 1
ATOM 6689 O O . TYR B 1 316 ? -5.293 -38.969 -5.504 1 97.06 316 TYR B O 1
ATOM 6697 N N . CYS B 1 317 ? -6.582 -37.219 -5.938 1 96.81 317 CYS B N 1
ATOM 6698 C CA . CYS B 1 317 ? -5.676 -36.719 -6.969 1 96.81 317 CYS B CA 1
ATOM 6699 C C . CYS B 1 317 ? -4.594 -35.844 -6.359 1 96.81 317 CYS B C 1
ATOM 6701 O O . CYS B 1 317 ? -3.654 -35.438 -7.051 1 96.81 317 CYS B O 1
ATOM 6703 N N . GLY B 1 318 ? -4.742 -35.469 -5.082 1 96.69 318 GLY B N 1
ATOM 6704 C CA . GLY B 1 318 ? -3.775 -34.594 -4.426 1 96.69 318 GLY B CA 1
ATOM 6705 C C . GLY B 1 318 ? -4.266 -33.156 -4.273 1 96.69 318 GLY B C 1
ATOM 6706 O O . GLY B 1 318 ? -3.738 -32.406 -3.457 1 96.69 318 GLY B O 1
ATOM 6707 N N . SER B 1 319 ? -5.277 -32.75 -5.02 1 95.69 319 SER B N 1
ATOM 6708 C CA . SER B 1 319 ? -5.867 -31.422 -4.906 1 95.69 319 SER B CA 1
ATOM 6709 C C . SER B 1 319 ? -6.887 -31.359 -3.773 1 95.69 319 SER B C 1
ATOM 6711 O O . SER B 1 319 ? -7.754 -32.219 -3.668 1 95.69 319 SER B O 1
ATOM 6713 N N . THR B 1 320 ? -6.715 -30.359 -2.926 1 94.94 320 THR B N 1
ATOM 6714 C CA . THR B 1 320 ? -7.648 -30.219 -1.816 1 94.94 320 THR B CA 1
ATOM 6715 C C . THR B 1 320 ? -7.984 -28.75 -1.579 1 94.94 320 THR B C 1
ATOM 6717 O O . THR B 1 320 ? -7.172 -27.859 -1.873 1 94.94 320 THR B O 1
ATOM 6720 N N . ALA B 1 321 ? -9.156 -28.484 -1.159 1 93.06 321 ALA B N 1
ATOM 6721 C CA . ALA B 1 321 ? -9.547 -27.25 -0.489 1 93.06 321 ALA B CA 1
ATOM 6722 C C . ALA B 1 321 ? -9.742 -27.469 1.008 1 93.06 321 ALA B C 1
ATOM 6724 O O . ALA B 1 321 ? -10.492 -28.359 1.414 1 93.06 321 ALA B O 1
ATOM 6725 N N . ILE B 1 322 ? -9.055 -26.734 1.805 1 94.38 322 ILE B N 1
ATOM 6726 C CA . ILE B 1 322 ? -9.078 -26.938 3.25 1 94.38 322 ILE B CA 1
ATOM 6727 C C . ILE B 1 322 ? -9.641 -25.688 3.934 1 94.38 322 ILE B C 1
ATOM 6729 O O . ILE B 1 322 ? -9.047 -24.609 3.854 1 94.38 322 ILE B O 1
ATOM 6733 N N . ASP B 1 323 ? -10.734 -25.828 4.523 1 89.94 323 ASP B N 1
ATOM 6734 C CA . ASP B 1 323 ? -11.406 -24.766 5.254 1 89.94 323 ASP B CA 1
ATOM 6735 C C . ASP B 1 323 ? -11.5 -25.094 6.742 1 89.94 323 ASP B C 1
ATOM 6737 O O . ASP B 1 323 ? -12.555 -25.516 7.223 1 89.94 323 ASP B O 1
ATOM 6741 N N . ASP B 1 324 ? -10.453 -24.875 7.395 1 86.75 324 ASP B N 1
ATOM 6742 C CA . ASP B 1 324 ? -10.344 -25.094 8.836 1 86.75 324 ASP B CA 1
ATOM 6743 C C . ASP B 1 324 ? -9.477 -24.031 9.492 1 86.75 324 ASP B C 1
ATOM 6745 O O . ASP B 1 324 ? -8.391 -23.719 8.992 1 86.75 324 ASP B O 1
ATOM 6749 N N . ASP B 1 325 ? -9.93 -23.453 10.594 1 80.31 325 ASP B N 1
ATOM 6750 C CA . ASP B 1 325 ? -9.273 -22.312 11.219 1 80.31 325 ASP B CA 1
ATOM 6751 C C . ASP B 1 325 ? -7.859 -22.656 11.672 1 80.31 325 ASP B C 1
ATOM 6753 O O . ASP B 1 325 ? -6.969 -21.812 11.648 1 80.31 325 ASP B O 1
ATOM 6757 N N . ALA B 1 326 ? -7.641 -23.859 12.031 1 84.06 326 ALA B N 1
ATOM 6758 C CA . ALA B 1 326 ? -6.348 -24.25 12.578 1 84.06 326 ALA B CA 1
ATOM 6759 C C . ALA B 1 326 ? -5.406 -24.719 11.469 1 84.06 326 ALA B C 1
ATOM 6761 O O . ALA B 1 326 ? -4.215 -24.922 11.703 1 84.06 326 ALA B O 1
ATOM 6762 N N . ALA B 1 327 ? -5.914 -24.844 10.273 1 92.81 327 ALA B N 1
ATOM 6763 C CA . ALA B 1 327 ? -5.109 -25.406 9.188 1 92.81 327 ALA B CA 1
ATOM 6764 C C . ALA B 1 327 ? -4.125 -24.375 8.656 1 92.81 327 ALA B C 1
ATOM 6766 O O . ALA B 1 327 ? -4.5 -23.219 8.391 1 92.81 327 ALA B O 1
ATOM 6767 N N . ILE B 1 328 ? -2.922 -24.734 8.461 1 94.75 328 ILE B N 1
ATOM 6768 C CA . ILE B 1 328 ? -1.857 -23.891 7.949 1 94.75 328 ILE B CA 1
ATOM 6769 C C . ILE B 1 328 ? -1.974 -23.766 6.43 1 94.75 328 ILE B C 1
ATOM 6771 O O . ILE B 1 328 ? -1.812 -22.688 5.867 1 94.75 328 ILE B O 1
ATOM 6775 N N . VAL B 1 329 ? -2.326 -24.875 5.793 1 97.31 329 VAL B N 1
ATOM 6776 C CA . VAL B 1 329 ? -2.455 -24.953 4.34 1 97.31 329 VAL B CA 1
ATOM 6777 C C . VAL B 1 329 ? -3.928 -24.859 3.945 1 97.31 329 VAL B C 1
ATOM 6779 O O . VAL B 1 329 ? -4.789 -25.453 4.594 1 97.31 329 VAL B O 1
ATOM 6782 N N . GLU B 1 330 ? -4.133 -24.078 2.877 1 95.31 330 GLU B N 1
ATOM 6783 C CA . GLU B 1 330 ? -5.52 -23.891 2.455 1 95.31 330 GLU B CA 1
ATOM 6784 C C . GLU B 1 330 ? -5.797 -24.625 1.143 1 95.31 330 GLU B C 1
ATOM 6786 O O . GLU B 1 330 ? -6.953 -24.891 0.808 1 95.31 330 GLU B O 1
ATOM 6791 N N . PHE B 1 331 ? -4.758 -24.891 0.412 1 95 331 PHE B N 1
ATOM 6792 C CA . PHE B 1 331 ? -4.891 -25.516 -0.9 1 95 331 PHE B CA 1
ATOM 6793 C C . PHE B 1 331 ? -3.662 -26.359 -1.224 1 95 331 PHE B C 1
ATOM 6795 O O . PHE B 1 331 ? -2.533 -25.953 -0.935 1 95 331 PHE B O 1
ATOM 6802 N N . THR B 1 332 ? -3.922 -27.562 -1.749 1 97.12 332 THR B N 1
ATOM 6803 C CA . THR B 1 332 ? -2.812 -28.422 -2.166 1 97.12 332 THR B CA 1
ATOM 6804 C C . THR B 1 332 ? -2.982 -28.859 -3.619 1 97.12 332 THR B C 1
ATOM 6806 O O . THR B 1 332 ? -4.086 -28.797 -4.164 1 97.12 332 THR B O 1
ATOM 6809 N N . LEU B 1 333 ? -1.945 -29.234 -4.254 1 97.5 333 LEU B N 1
ATOM 6810 C CA . LEU B 1 333 ? -1.9 -29.891 -5.559 1 97.5 333 LEU B CA 1
ATOM 6811 C C . LEU B 1 333 ? -0.873 -31.016 -5.57 1 97.5 333 LEU B C 1
ATOM 6813 O O . LEU B 1 333 ? 0.051 -31.031 -4.754 1 97.5 333 LEU B O 1
ATOM 6817 N N . ASP B 1 334 ? -1.126 -31.984 -6.438 1 97.81 334 ASP B N 1
ATOM 6818 C CA . ASP B 1 334 ? -0.139 -33.031 -6.703 1 97.81 334 ASP B CA 1
ATOM 6819 C C . ASP B 1 334 ? 1.083 -32.438 -7.418 1 97.81 334 ASP B C 1
ATOM 6821 O O . ASP B 1 334 ? 0.947 -31.703 -8.391 1 97.81 334 ASP B O 1
ATOM 6825 N N . ASP B 1 335 ? 2.26 -32.75 -6.906 1 98 335 ASP B N 1
ATOM 6826 C CA . ASP B 1 335 ? 3.484 -32.281 -7.539 1 98 335 ASP B CA 1
ATOM 6827 C C . ASP B 1 335 ? 4.395 -33.438 -7.93 1 98 335 ASP B C 1
ATOM 6829 O O . ASP B 1 335 ? 5.613 -33.25 -8.031 1 98 335 ASP B O 1
ATOM 6833 N N . THR B 1 336 ? 3.803 -34.562 -8.102 1 97.31 336 THR B N 1
ATOM 6834 C CA . THR B 1 336 ? 4.543 -35.719 -8.594 1 97.31 336 THR B CA 1
ATOM 6835 C C . THR B 1 336 ? 5.09 -35.469 -9.992 1 97.31 336 THR B C 1
ATOM 6837 O O . THR B 1 336 ? 4.402 -34.875 -10.836 1 97.31 336 THR B O 1
ATOM 6840 N N . LYS B 1 337 ? 6.324 -35.938 -10.234 1 97.06 337 LYS B N 1
ATOM 6841 C CA . LYS B 1 337 ? 6.93 -35.719 -11.547 1 97.06 337 LYS B CA 1
ATOM 6842 C C . LYS B 1 337 ? 6.207 -36.5 -12.625 1 97.06 337 LYS B C 1
ATOM 6844 O O . LYS B 1 337 ? 5.488 -37.469 -12.328 1 97.06 337 LYS B O 1
ATOM 6849 N N . HIS B 1 338 ? 6.441 -36.094 -13.875 1 94.81 338 HIS B N 1
ATOM 6850 C CA . HIS B 1 338 ? 5.75 -36.656 -15.016 1 94.81 338 HIS B CA 1
ATOM 6851 C C . HIS B 1 338 ? 6.008 -38.156 -15.125 1 94.81 338 HIS B C 1
ATOM 6853 O O . HIS B 1 338 ? 5.168 -38.906 -15.633 1 94.81 338 HIS B O 1
ATOM 6859 N N . ASP B 1 339 ? 7.16 -38.656 -14.641 1 95.69 339 ASP B N 1
ATOM 6860 C CA . ASP B 1 339 ? 7.523 -40.062 -14.742 1 95.69 339 ASP B CA 1
ATOM 6861 C C . ASP B 1 339 ? 7.113 -40.812 -13.492 1 95.69 339 ASP B C 1
ATOM 6863 O O . ASP B 1 339 ? 7.48 -42 -13.32 1 95.69 339 ASP B O 1
ATOM 6867 N N . GLY B 1 340 ? 6.449 -40.125 -12.609 1 95.12 340 GLY B N 1
ATOM 6868 C CA . GLY B 1 340 ? 5.965 -40.75 -11.398 1 95.12 340 GLY B CA 1
ATOM 6869 C C . GLY B 1 340 ? 6.957 -40.688 -10.25 1 95.12 340 GLY B C 1
ATOM 6870 O O . GLY B 1 340 ? 6.637 -41.062 -9.117 1 95.12 340 GLY B O 1
ATOM 6871 N N . SER B 1 341 ? 8.039 -40.156 -10.539 1 96.75 341 SER B N 1
ATOM 6872 C CA . SER B 1 341 ? 9.055 -40.062 -9.5 1 96.75 341 SER B CA 1
ATOM 6873 C C . SER B 1 341 ? 8.781 -38.906 -8.555 1 96.75 341 SER B C 1
ATOM 6875 O O . SER B 1 341 ? 7.969 -38.031 -8.859 1 96.75 341 SER B O 1
ATOM 6877 N N . HIS B 1 342 ? 9.328 -38.969 -7.344 1 97.81 342 HIS B N 1
ATOM 6878 C CA . HIS B 1 342 ? 9.297 -37.938 -6.324 1 97.81 342 HIS B CA 1
ATOM 6879 C C . HIS B 1 342 ? 7.863 -37.531 -6.008 1 97.81 342 HIS B C 1
ATOM 6881 O O . HIS B 1 342 ? 7.5 -36.344 -6.156 1 97.81 342 HIS B O 1
ATOM 6887 N N . PRO B 1 343 ? 7.062 -38.5 -5.594 1 97.94 343 PRO B N 1
ATOM 6888 C CA . PRO B 1 343 ? 5.703 -38.125 -5.203 1 97.94 343 PRO B CA 1
ATOM 6889 C C . PRO B 1 343 ? 5.676 -37 -4.145 1 97.94 343 PRO B C 1
ATOM 6891 O O . PRO B 1 343 ? 6.344 -37.125 -3.115 1 97.94 343 PRO B O 1
ATOM 6894 N N . ALA B 1 344 ? 4.914 -35.969 -4.398 1 98.5 344 ALA B N 1
ATOM 6895 C CA . ALA B 1 344 ? 4.906 -34.844 -3.467 1 98.5 344 ALA B CA 1
ATOM 6896 C C . ALA B 1 344 ? 3.553 -34.125 -3.475 1 98.5 344 ALA B C 1
ATOM 6898 O O . ALA B 1 344 ? 2.848 -34.125 -4.488 1 98.5 344 ALA B O 1
ATOM 6899 N N . LEU B 1 345 ? 3.168 -33.594 -2.348 1 98.56 345 LEU B N 1
ATOM 6900 C CA . LEU B 1 345 ? 2.041 -32.656 -2.209 1 98.56 345 LEU B CA 1
ATOM 6901 C C . LEU B 1 345 ? 2.525 -31.234 -2.016 1 98.56 345 LEU B C 1
ATOM 6903 O O . LEU B 1 345 ? 3.285 -30.953 -1.085 1 98.56 345 LEU B O 1
ATOM 6907 N N . MET B 1 346 ? 2.164 -30.438 -2.941 1 98.44 346 MET B N 1
ATOM 6908 C CA . MET B 1 346 ? 2.418 -29 -2.814 1 98.44 346 MET B CA 1
ATOM 6909 C C . MET B 1 346 ? 1.292 -28.312 -2.049 1 98.44 346 MET B C 1
ATOM 6911 O O . MET B 1 346 ? 0.116 -28.609 -2.273 1 98.44 346 MET B O 1
ATOM 6915 N N . GLY B 1 347 ? 1.621 -27.438 -1.068 1 98.25 347 GLY B N 1
ATOM 6916 C CA . GLY B 1 347 ? 0.638 -26.703 -0.3 1 98.25 347 GLY B CA 1
ATOM 6917 C C . GLY B 1 347 ? 0.895 -25.203 -0.296 1 98.25 347 GLY B C 1
ATOM 6918 O O . GLY B 1 347 ? 2.047 -24.766 -0.314 1 98.25 347 GLY B O 1
ATOM 6919 N N . PHE B 1 348 ? -0.197 -24.422 -0.253 1 97.88 348 PHE B N 1
ATOM 6920 C CA . PHE B 1 348 ? -0.116 -22.969 -0.181 1 97.88 348 PHE B CA 1
ATOM 6921 C C . PHE B 1 348 ? -0.519 -22.469 1.202 1 97.88 348 PHE B C 1
ATOM 6923 O O . PHE B 1 348 ? -1.613 -22.766 1.682 1 97.88 348 PHE B O 1
ATOM 6930 N N . VAL B 1 349 ? 0.353 -21.766 1.877 1 98 349 VAL B N 1
ATOM 6931 C CA . VAL B 1 349 ? 0.021 -20.938 3.029 1 98 349 VAL B CA 1
ATOM 6932 C C . VAL B 1 349 ? -0.245 -19.5 2.572 1 98 349 VAL B C 1
ATOM 6934 O O . VAL B 1 349 ? 0.67 -18.812 2.125 1 98 349 VAL B O 1
ATOM 6937 N N . LEU B 1 350 ? -1.483 -19.078 2.773 1 97.56 350 LEU B N 1
ATOM 6938 C CA . LEU B 1 350 ? -1.927 -17.922 1.992 1 97.56 350 LEU B CA 1
ATOM 6939 C C . LEU B 1 350 ? -2.232 -16.734 2.898 1 97.56 350 LEU B C 1
ATOM 6941 O O . LEU B 1 350 ? -2.738 -16.906 4.008 1 97.56 350 LEU B O 1
ATOM 6945 N N . ALA B 1 351 ? -1.953 -15.508 2.41 1 97.31 351 ALA B N 1
ATOM 6946 C CA . ALA B 1 351 ? -2.475 -14.242 2.924 1 97.31 351 ALA B CA 1
ATOM 6947 C C . ALA B 1 351 ? -2.174 -14.094 4.414 1 97.31 351 ALA B C 1
ATOM 6949 O O . ALA B 1 351 ? -1.02 -14.203 4.836 1 97.31 351 ALA B O 1
ATOM 6950 N N . ASP B 1 352 ? -3.166 -13.93 5.266 1 96.44 352 ASP B N 1
ATOM 6951 C CA . ASP B 1 352 ? -2.951 -13.695 6.691 1 96.44 352 ASP B CA 1
ATOM 6952 C C . ASP B 1 352 ? -2.328 -14.914 7.359 1 96.44 352 ASP B C 1
ATOM 6954 O O . ASP B 1 352 ? -1.556 -14.781 8.312 1 96.44 352 ASP B O 1
ATOM 6958 N N . LYS B 1 353 ? -2.664 -16.078 6.883 1 96.81 353 LYS B N 1
ATOM 6959 C CA . LYS B 1 353 ? -2.055 -17.281 7.445 1 96.81 353 LYS B CA 1
ATOM 6960 C C . LYS B 1 353 ? -0.547 -17.297 7.203 1 96.81 353 LYS B C 1
ATOM 6962 O O . LYS B 1 353 ? 0.224 -17.703 8.078 1 96.81 353 LYS B O 1
ATOM 6967 N N . ALA B 1 354 ? -0.177 -16.891 6.012 1 97.88 354 ALA B N 1
ATOM 6968 C CA . ALA B 1 354 ? 1.255 -16.797 5.738 1 97.88 354 ALA B CA 1
ATOM 6969 C C . ALA B 1 354 ? 1.938 -15.852 6.719 1 97.88 354 ALA B C 1
ATOM 6971 O O . ALA B 1 354 ? 3.018 -16.156 7.234 1 97.88 354 ALA B O 1
ATOM 6972 N N . LYS B 1 355 ? 1.311 -14.719 7.012 1 97.31 355 LYS B N 1
ATOM 6973 C CA . LYS B 1 355 ? 1.858 -13.719 7.922 1 97.31 355 LYS B CA 1
ATOM 6974 C C . LYS B 1 355 ? 1.898 -14.25 9.352 1 97.31 355 LYS B C 1
ATOM 6976 O O . LYS B 1 355 ? 2.809 -13.914 10.117 1 97.31 355 LYS B O 1
ATOM 6981 N N . ARG B 1 356 ? 0.923 -15.039 9.648 1 95.38 356 ARG B N 1
ATOM 6982 C CA . ARG B 1 356 ? 0.814 -15.57 11 1 95.38 356 ARG B CA 1
ATOM 6983 C C . ARG B 1 356 ? 1.839 -16.672 11.234 1 95.38 356 ARG B C 1
ATOM 6985 O O . ARG B 1 356 ? 2.445 -16.75 12.305 1 95.38 356 ARG B O 1
ATOM 6992 N N . PHE B 1 357 ? 2.082 -17.5 10.242 1 95.25 357 PHE B N 1
ATOM 6993 C CA . PHE B 1 357 ? 2.844 -18.719 10.477 1 95.25 357 PHE B CA 1
ATOM 6994 C C . PHE B 1 357 ? 4.277 -18.562 9.984 1 95.25 357 PHE B C 1
ATOM 6996 O O . PHE B 1 357 ? 5.078 -19.5 10.078 1 95.25 357 PHE B O 1
ATOM 7003 N N . VAL B 1 358 ? 4.594 -17.359 9.547 1 96.12 358 VAL B N 1
ATOM 7004 C CA . VAL B 1 358 ? 5.922 -17.141 8.984 1 96.12 358 VAL B CA 1
ATOM 7005 C C . VAL B 1 358 ? 6.977 -17.281 10.078 1 96.12 358 VAL B C 1
ATOM 7007 O O . VAL B 1 358 ? 8.133 -17.594 9.797 1 96.12 358 VAL B O 1
ATOM 7010 N N . SER B 1 359 ? 6.594 -17.094 11.352 1 93.19 359 SER B N 1
ATOM 7011 C CA . SER B 1 359 ? 7.535 -17.156 12.469 1 93.19 359 SER B CA 1
ATOM 7012 C C . SER B 1 359 ? 7.844 -18.594 12.859 1 93.19 359 SER B C 1
ATOM 7014 O O . SER B 1 359 ? 8.797 -18.844 13.602 1 93.19 359 SER B O 1
ATOM 7016 N N . MET B 1 360 ? 7.031 -19.547 12.383 1 96.06 360 MET B N 1
ATOM 7017 C CA . MET B 1 360 ? 7.309 -20.953 12.656 1 96.06 360 MET B CA 1
ATOM 7018 C C . MET B 1 360 ? 8.562 -21.406 11.922 1 96.06 360 MET B C 1
ATOM 7020 O O . MET B 1 360 ? 8.805 -21 10.789 1 96.06 360 MET B O 1
ATOM 7024 N N . THR B 1 361 ? 9.312 -22.266 12.602 1 96.75 361 THR B N 1
ATOM 7025 C CA . THR B 1 361 ? 10.445 -22.891 11.922 1 96.75 361 THR B CA 1
ATOM 7026 C C . THR B 1 361 ? 9.977 -23.844 10.836 1 96.75 361 THR B C 1
ATOM 7028 O O . THR B 1 361 ? 8.836 -24.312 10.867 1 96.75 361 THR B O 1
ATOM 7031 N N . PRO B 1 362 ? 10.812 -24.172 9.898 1 96.44 362 PRO B N 1
ATOM 7032 C CA . PRO B 1 362 ? 10.438 -25.156 8.875 1 96.44 362 PRO B CA 1
ATOM 7033 C C . PRO B 1 362 ? 10 -26.5 9.477 1 96.44 362 PRO B C 1
ATOM 7035 O O . PRO B 1 362 ? 9.055 -27.109 8.977 1 96.44 362 PRO B O 1
ATOM 7038 N N . GLU B 1 363 ? 10.625 -26.891 10.578 1 97.62 363 GLU B N 1
ATOM 7039 C CA . GLU B 1 363 ? 10.266 -28.156 11.219 1 97.62 363 GLU B CA 1
ATOM 7040 C C . GLU B 1 363 ? 8.875 -28.094 11.828 1 97.62 363 GLU B C 1
ATOM 7042 O O . GLU B 1 363 ? 8.094 -29.047 11.719 1 97.62 363 GLU B O 1
ATOM 7047 N N . GLU B 1 364 ? 8.594 -26.969 12.438 1 97.69 364 GLU B N 1
ATOM 7048 C CA . GLU B 1 364 ? 7.262 -26.797 13.008 1 97.69 364 GLU B CA 1
ATOM 7049 C C . GLU B 1 364 ? 6.188 -26.797 11.922 1 97.69 364 GLU B C 1
ATOM 7051 O O . GLU B 1 364 ? 5.125 -27.391 12.086 1 97.69 364 GLU B O 1
ATOM 7056 N N . LYS B 1 365 ? 6.465 -26.109 10.828 1 97.75 365 LYS B N 1
ATOM 7057 C CA . LYS B 1 365 ? 5.531 -26.094 9.703 1 97.75 365 LYS B CA 1
ATOM 7058 C C . LYS B 1 365 ? 5.328 -27.484 9.125 1 97.75 365 LYS B C 1
ATOM 7060 O O . LYS B 1 365 ? 4.191 -27.922 8.93 1 97.75 365 LYS B O 1
ATOM 7065 N N . LYS B 1 366 ? 6.434 -28.172 8.93 1 98.25 366 LYS B N 1
ATOM 7066 C CA . LYS B 1 366 ? 6.383 -29.531 8.398 1 98.25 366 LYS B CA 1
ATOM 7067 C C . LYS B 1 366 ? 5.492 -30.422 9.25 1 98.25 366 LYS B C 1
ATOM 7069 O O . LYS B 1 366 ? 4.602 -31.109 8.734 1 98.25 366 LYS B O 1
ATOM 7074 N N . GLU B 1 367 ? 5.691 -30.359 10.531 1 98.12 367 GLU B N 1
ATOM 7075 C CA . GLU B 1 367 ? 4.922 -31.203 11.438 1 98.12 367 GLU B CA 1
ATOM 7076 C C . GLU B 1 367 ? 3.436 -30.859 11.383 1 98.12 367 GLU B C 1
ATOM 7078 O O . GLU B 1 367 ? 2.59 -31.75 11.32 1 98.12 367 GLU B O 1
ATOM 7083 N N . SER B 1 368 ? 3.193 -29.578 11.422 1 97.69 368 SER B N 1
ATOM 7084 C CA . SER B 1 368 ? 1.806 -29.125 11.375 1 97.69 368 SER B CA 1
ATOM 7085 C C . SER B 1 368 ? 1.131 -29.547 10.07 1 97.69 368 SER B C 1
ATOM 7087 O O . SER B 1 368 ? -0.014 -30 10.078 1 97.69 368 SER B O 1
ATOM 7089 N N . ILE B 1 369 ? 1.815 -29.422 8.992 1 98.31 369 ILE B N 1
ATOM 7090 C CA . ILE B 1 369 ? 1.29 -29.734 7.664 1 98.31 369 ILE B CA 1
ATOM 7091 C C . ILE B 1 369 ? 1.052 -31.25 7.551 1 98.31 369 ILE B C 1
ATOM 7093 O O . ILE B 1 369 ? 0.005 -31.672 7.066 1 98.31 369 ILE B O 1
ATOM 7097 N N . CYS B 1 370 ? 1.95 -32.062 8.031 1 98.25 370 CYS B N 1
ATOM 7098 C CA . CYS B 1 370 ? 1.828 -33.5 7.953 1 98.25 370 CYS B CA 1
ATOM 7099 C C . CYS B 1 370 ? 0.632 -34 8.758 1 98.25 370 CYS B C 1
ATOM 7101 O O . CYS B 1 370 ? -0.114 -34.875 8.305 1 98.25 370 CYS B O 1
ATOM 7103 N N . ARG B 1 371 ? 0.478 -33.438 9.922 1 97.81 371 ARG B N 1
ATOM 7104 C CA . ARG B 1 371 ? -0.684 -33.781 10.727 1 97.81 371 ARG B CA 1
ATOM 7105 C C . ARG B 1 371 ? -1.98 -33.438 10.008 1 97.81 371 ARG B C 1
ATOM 7107 O O . ARG B 1 371 ? -2.947 -34.188 10.039 1 97.81 371 ARG B O 1
ATOM 7114 N N . LEU B 1 372 ? -1.97 -32.281 9.422 1 97.75 372 LEU B N 1
ATOM 7115 C CA . LEU B 1 372 ? -3.127 -31.844 8.648 1 97.75 372 LEU B CA 1
ATOM 7116 C C . LEU B 1 372 ? -3.4 -32.781 7.488 1 97.75 372 LEU B C 1
ATOM 7118 O O . LEU B 1 372 ? -4.535 -33.219 7.297 1 97.75 372 LEU B O 1
ATOM 7122 N N . TYR B 1 373 ? -2.363 -33.125 6.707 1 98.25 373 TYR B N 1
ATOM 7123 C CA . TYR B 1 373 ? -2.52 -34 5.543 1 98.25 373 TYR B CA 1
ATOM 7124 C C . TYR B 1 373 ? -3.016 -35.375 5.957 1 98.25 373 TYR B C 1
ATOM 7126 O O . TYR B 1 373 ? -3.789 -36.031 5.23 1 98.25 373 TYR B O 1
ATOM 7134 N N . ALA B 1 374 ? -2.559 -35.875 7.145 1 98.12 374 ALA B N 1
ATOM 7135 C CA . ALA B 1 374 ? -3.018 -37.156 7.637 1 98.12 374 ALA B CA 1
ATOM 7136 C C . ALA B 1 374 ? -4.531 -37.156 7.828 1 98.12 374 ALA B C 1
ATOM 7138 O O . ALA B 1 374 ? -5.199 -38.156 7.508 1 98.12 374 ALA B O 1
ATOM 7139 N N . LYS B 1 375 ? -5.012 -36.094 8.336 1 97.06 375 LYS B N 1
ATOM 7140 C CA . LYS B 1 375 ? -6.453 -35.969 8.531 1 97.06 375 LYS B CA 1
ATOM 7141 C C . LYS B 1 375 ? -7.18 -35.812 7.195 1 97.06 375 LYS B C 1
ATOM 7143 O O . LYS B 1 375 ? -8.18 -36.469 6.945 1 97.06 375 LYS B O 1
ATOM 7148 N N . VAL B 1 376 ? -6.672 -35 6.328 1 97.19 376 VAL B N 1
ATOM 7149 C CA . VAL B 1 376 ? -7.316 -34.625 5.07 1 97.19 376 VAL B CA 1
ATOM 7150 C C . VAL B 1 376 ? -7.398 -35.844 4.16 1 97.19 376 VAL B C 1
ATOM 7152 O O . VAL B 1 376 ? -8.445 -36.125 3.562 1 97.19 376 VAL B O 1
ATOM 7155 N N . PHE B 1 377 ? -6.332 -36.625 4.109 1 97.69 377 PHE B N 1
ATOM 7156 C CA . PHE B 1 377 ? -6.25 -37.75 3.182 1 97.69 377 PHE B CA 1
ATOM 7157 C C . PHE B 1 377 ? -6.527 -39.062 3.896 1 97.69 377 PHE B C 1
ATOM 7159 O O . PHE B 1 377 ? -6.426 -40.156 3.297 1 97.69 377 PHE B O 1
ATOM 7166 N N . LYS B 1 378 ? -6.762 -39.031 5.168 1 96.62 378 LYS B N 1
ATOM 7167 C CA . LYS B 1 378 ? -7.117 -40.188 5.984 1 96.62 378 LYS B CA 1
ATOM 7168 C C . LYS B 1 378 ? -6.059 -41.281 5.875 1 96.62 378 LYS B C 1
ATOM 7170 O O . LYS B 1 378 ? -6.383 -42.438 5.613 1 96.62 378 LYS B O 1
ATOM 7175 N N . SER B 1 379 ? -4.898 -40.875 6.059 1 97.81 379 SER B N 1
ATOM 7176 C CA . SER B 1 379 ? -3.791 -41.844 5.965 1 97.81 379 SER B CA 1
ATOM 7177 C C . SER B 1 379 ? -2.627 -41.406 6.855 1 97.81 379 SER B C 1
ATOM 7179 O O . SER B 1 379 ? -2.15 -40.281 6.77 1 97.81 379 SER B O 1
ATOM 7181 N N . ASP B 1 380 ? -2.047 -42.25 7.621 1 97.88 380 ASP B N 1
ATOM 7182 C CA . ASP B 1 380 ? -0.906 -42 8.492 1 97.88 380 ASP B CA 1
ATOM 7183 C C . ASP B 1 380 ? 0.381 -41.875 7.684 1 97.88 380 ASP B C 1
ATOM 7185 O O . ASP B 1 380 ? 1.386 -41.344 8.188 1 97.88 380 ASP B O 1
ATOM 7189 N N . GLU B 1 381 ? 0.381 -42.281 6.445 1 97.75 381 GLU B N 1
ATOM 7190 C CA . GLU B 1 381 ? 1.557 -42.125 5.598 1 97.75 381 GLU B CA 1
ATOM 7191 C C . GLU B 1 381 ? 1.924 -40.656 5.441 1 97.75 381 GLU B C 1
ATOM 7193 O O . GLU B 1 381 ? 3.092 -40.312 5.238 1 97.75 381 GLU B O 1
ATOM 7198 N N . ALA B 1 382 ? 0.94 -39.844 5.551 1 98.44 382 ALA B N 1
ATOM 7199 C CA . ALA B 1 382 ? 1.146 -38.406 5.406 1 98.44 382 ALA B CA 1
ATOM 7200 C C . ALA B 1 382 ? 2.041 -37.844 6.52 1 98.44 382 ALA B C 1
ATOM 7202 O O . ALA B 1 382 ? 2.637 -36.781 6.383 1 98.44 382 ALA B O 1
ATOM 7203 N N . LEU B 1 383 ? 2.158 -38.562 7.637 1 98.5 383 LEU B N 1
ATOM 7204 C CA . LEU B 1 383 ? 2.928 -38.125 8.797 1 98.5 383 LEU B CA 1
ATOM 7205 C C . LEU B 1 383 ? 4.426 -38.281 8.547 1 98.5 383 LEU B C 1
ATOM 7207 O O . LEU B 1 383 ? 5.246 -37.719 9.281 1 98.5 383 LEU B O 1
ATOM 7211 N N . TYR B 1 384 ? 4.758 -38.969 7.484 1 97.88 384 TYR B N 1
ATOM 7212 C CA . TYR B 1 384 ? 6.152 -39.375 7.348 1 97.88 384 TYR B CA 1
ATOM 7213 C C . TYR B 1 384 ? 6.703 -38.969 5.98 1 97.88 384 TYR B C 1
ATOM 7215 O O . TYR B 1 384 ? 7.125 -39.844 5.203 1 97.88 384 TYR B O 1
ATOM 7223 N N . PRO B 1 385 ? 6.773 -37.75 5.719 1 98.56 385 PRO B N 1
ATOM 7224 C CA . PRO B 1 385 ? 7.453 -37.312 4.484 1 98.56 385 PRO B CA 1
ATOM 7225 C C . PRO B 1 385 ? 8.945 -37.656 4.496 1 98.56 385 PRO B C 1
ATOM 7227 O O . PRO B 1 385 ? 9.586 -37.594 5.551 1 98.56 385 PRO B O 1
ATOM 7230 N N . ILE B 1 386 ? 9.5 -37.969 3.357 1 98.19 386 ILE B N 1
ATOM 7231 C CA . ILE B 1 386 ? 10.914 -38.281 3.283 1 98.19 386 ILE B CA 1
ATOM 7232 C C . ILE B 1 386 ? 11.727 -37.031 3.037 1 98.19 386 ILE B C 1
ATOM 7234 O O . ILE B 1 386 ? 12.953 -37.031 3.172 1 98.19 386 ILE B O 1
ATOM 7238 N N . HIS B 1 387 ? 11.109 -35.969 2.635 1 98.25 387 HIS B N 1
ATOM 7239 C CA . HIS B 1 387 ? 11.758 -34.656 2.43 1 98.25 387 HIS B CA 1
ATOM 7240 C C . HIS B 1 387 ? 10.742 -33.531 2.471 1 98.25 387 HIS B C 1
ATOM 7242 O O . HIS B 1 387 ? 9.562 -33.719 2.158 1 98.25 387 HIS B O 1
ATOM 7248 N N . TYR B 1 388 ? 11.148 -32.375 2.967 1 98.25 388 TYR B N 1
ATOM 7249 C CA . TYR B 1 388 ? 10.32 -31.156 3.039 1 98.25 388 TYR B CA 1
ATOM 7250 C C . TYR B 1 388 ? 11.055 -29.969 2.439 1 98.25 388 TYR B C 1
ATOM 7252 O O . TYR B 1 388 ? 12.234 -29.75 2.707 1 98.25 388 TYR B O 1
ATOM 7260 N N . GLU B 1 389 ? 10.352 -29.234 1.442 1 97.19 389 GLU B N 1
ATOM 7261 C CA . GLU B 1 389 ? 10.812 -27.969 0.885 1 97.19 389 GLU B CA 1
ATOM 7262 C C . GLU B 1 389 ? 9.781 -26.859 1.118 1 97.19 389 GLU B C 1
ATOM 7264 O O . GLU B 1 389 ? 8.578 -27.125 1.182 1 97.19 389 GLU B O 1
ATOM 7269 N N . GLU B 1 390 ? 10.211 -25.656 1.34 1 97.81 390 GLU B N 1
ATOM 7270 C CA . GLU B 1 390 ? 9.297 -24.516 1.35 1 97.81 390 GLU B CA 1
ATOM 7271 C C . GLU B 1 390 ? 9.977 -23.266 0.791 1 97.81 390 GLU B C 1
ATOM 7273 O O . GLU B 1 390 ? 11.203 -23.219 0.686 1 97.81 390 GLU B O 1
ATOM 7278 N N . LYS B 1 391 ? 9.25 -22.359 0.345 1 98.25 391 LYS B N 1
ATOM 7279 C CA . LYS B 1 391 ? 9.719 -21.031 -0.036 1 98.25 391 LYS B CA 1
ATOM 7280 C C . LYS B 1 391 ? 8.844 -19.938 0.565 1 98.25 391 LYS B C 1
ATOM 7282 O O . LYS B 1 391 ? 7.648 -19.859 0.261 1 98.25 391 LYS B O 1
ATOM 7287 N N . ASN B 1 392 ? 9.43 -19.188 1.479 1 98.12 392 ASN B N 1
ATOM 7288 C CA . ASN B 1 392 ? 8.82 -18 2.057 1 98.12 392 ASN B CA 1
ATOM 7289 C C . ASN B 1 392 ? 9.016 -16.781 1.165 1 98.12 392 ASN B C 1
ATOM 7291 O O . ASN B 1 392 ? 10.039 -16.094 1.257 1 98.12 392 ASN B O 1
ATOM 7295 N N . TRP B 1 393 ? 8.031 -16.453 0.387 1 98.25 393 TRP B N 1
ATOM 7296 C CA . TRP B 1 393 ? 8.156 -15.352 -0.57 1 98.25 393 TRP B CA 1
ATOM 7297 C C . TRP B 1 393 ? 7.973 -14 0.119 1 98.25 393 TRP B C 1
ATOM 7299 O O . TRP B 1 393 ? 8.352 -12.961 -0.426 1 98.25 393 TRP B O 1
ATOM 7309 N N . LEU B 1 394 ? 7.414 -13.898 1.354 1 97 394 LEU B N 1
ATOM 7310 C CA . LEU B 1 394 ? 7.219 -12.656 2.098 1 97 394 LEU B CA 1
ATOM 7311 C C . LEU B 1 394 ? 8.555 -11.969 2.371 1 97 394 LEU B C 1
ATOM 7313 O O . LEU B 1 394 ? 8.617 -10.742 2.438 1 97 394 LEU B O 1
ATOM 7317 N N . GLY B 1 395 ? 9.516 -12.766 2.504 1 96.69 395 GLY B N 1
ATOM 7318 C CA . GLY B 1 395 ? 10.789 -12.227 2.951 1 96.69 395 GLY B CA 1
ATOM 7319 C C . GLY B 1 395 ? 11.75 -11.938 1.81 1 96.69 395 GLY B C 1
ATOM 7320 O O . GLY B 1 395 ? 12.867 -11.461 2.033 1 96.69 395 GLY B O 1
ATOM 7321 N N . GLU B 1 396 ? 11.312 -12.195 0.547 1 97 396 GLU B N 1
ATOM 7322 C CA . GLU B 1 396 ? 12.188 -12.008 -0.605 1 97 396 GLU B CA 1
ATOM 7323 C C . GLU B 1 396 ? 12.336 -10.531 -0.948 1 97 396 GLU B C 1
ATOM 7325 O O . GLU B 1 396 ? 11.422 -9.922 -1.515 1 97 396 GLU B O 1
ATOM 7330 N N . GLN B 1 397 ? 13.523 -10.016 -0.75 1 97.12 397 GLN B N 1
ATOM 7331 C CA . GLN B 1 397 ? 13.773 -8.586 -0.897 1 97.12 397 GLN B CA 1
ATOM 7332 C C . GLN B 1 397 ? 13.625 -8.148 -2.35 1 97.12 397 GLN B C 1
ATOM 7334 O O . GLN B 1 397 ? 13.219 -7.016 -2.621 1 97.12 397 GLN B O 1
ATOM 7339 N N . TRP B 1 398 ? 13.828 -9.031 -3.34 1 98.06 398 TRP B N 1
ATOM 7340 C CA . TRP B 1 398 ? 13.875 -8.641 -4.742 1 98.06 398 TRP B CA 1
ATOM 7341 C C . TRP B 1 398 ? 12.602 -9.047 -5.473 1 98.06 398 TRP B C 1
ATOM 7343 O O . TRP B 1 398 ? 12.5 -8.898 -6.691 1 98.06 398 TRP B O 1
ATOM 7353 N N . SER B 1 399 ? 11.609 -9.633 -4.727 1 97 399 SER B N 1
ATOM 7354 C CA . SER B 1 399 ? 10.273 -9.859 -5.266 1 97 399 SER B CA 1
ATOM 7355 C C . SER B 1 399 ? 9.211 -9.141 -4.43 1 97 399 SER B C 1
ATOM 7357 O O . SER B 1 399 ? 8.148 -8.781 -4.941 1 97 399 SER B O 1
ATOM 7359 N N . GLY B 1 400 ? 9.539 -9.039 -3.164 1 96.06 400 GLY B N 1
ATOM 7360 C CA . GLY B 1 400 ? 8.633 -8.383 -2.24 1 96.06 400 GLY B CA 1
ATOM 7361 C C . GLY B 1 400 ? 7.469 -9.266 -1.819 1 96.06 400 GLY B C 1
ATOM 7362 O O . GLY B 1 400 ? 6.715 -8.906 -0.911 1 96.06 400 GLY B O 1
ATOM 7363 N N . GLY B 1 401 ? 7.23 -10.367 -2.443 1 97.44 401 GLY B N 1
ATOM 7364 C CA . GLY B 1 401 ? 6.113 -11.281 -2.266 1 97.44 401 GLY B CA 1
ATOM 7365 C C . GLY B 1 401 ? 5.773 -12.062 -3.523 1 97.44 401 GLY B C 1
ATOM 7366 O O . GLY B 1 401 ? 6.574 -12.125 -4.457 1 97.44 401 GLY B O 1
ATOM 7367 N N . CYS B 1 402 ? 4.711 -12.656 -3.547 1 94 402 CYS B N 1
ATOM 7368 C CA . CYS B 1 402 ? 4.285 -13.508 -4.648 1 94 402 CYS B CA 1
ATOM 7369 C C . CYS B 1 402 ? 2.832 -13.938 -4.48 1 94 402 CYS B C 1
ATOM 7371 O O . CYS B 1 402 ? 2.303 -13.93 -3.369 1 94 402 CYS B O 1
ATOM 7373 N N . TYR B 1 403 ? 2.119 -14.312 -5.664 1 93.75 403 TYR B N 1
ATOM 7374 C CA . TYR B 1 403 ? 2.523 -14.375 -7.062 1 93.75 403 TYR B CA 1
ATOM 7375 C C . TYR B 1 403 ? 2.074 -13.125 -7.816 1 93.75 403 TYR B C 1
ATOM 7377 O O . TYR B 1 403 ? 2.547 -12.859 -8.922 1 93.75 403 TYR B O 1
ATOM 7385 N N . THR B 1 404 ? 1.204 -12.266 -7.133 1 95.06 404 THR B N 1
ATOM 7386 C CA . THR B 1 404 ? 0.761 -11.031 -7.781 1 95.06 404 THR B CA 1
ATOM 7387 C C . THR B 1 404 ? 0.689 -9.891 -6.773 1 95.06 404 THR B C 1
ATOM 7389 O O . THR B 1 404 ? 0.624 -10.117 -5.566 1 95.06 404 THR B O 1
ATOM 7392 N N . ALA B 1 405 ? 0.756 -8.688 -7.289 1 97.12 405 ALA B N 1
ATOM 7393 C CA . ALA B 1 405 ? 0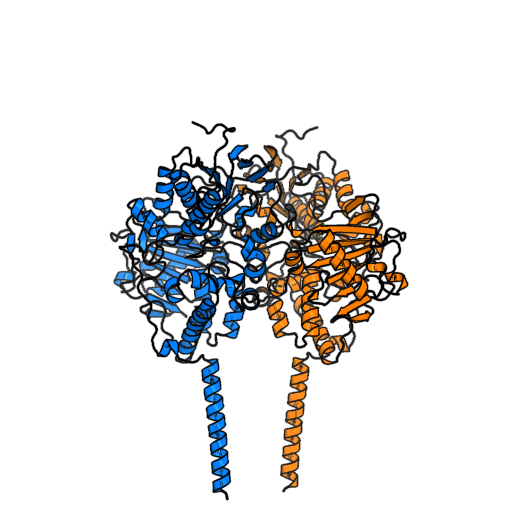.479 -7.516 -6.469 1 97.12 405 ALA B CA 1
ATOM 7394 C C . ALA B 1 405 ? -1.016 -7.379 -6.195 1 97.12 405 ALA B C 1
ATOM 7396 O O . ALA B 1 405 ? -1.839 -7.98 -6.891 1 97.12 405 ALA B O 1
ATOM 7397 N N . MET B 1 406 ? -1.31 -6.75 -5.18 1 97.38 406 MET B N 1
ATOM 7398 C CA . MET B 1 406 ? -2.697 -6.469 -4.82 1 97.38 406 MET B CA 1
ATOM 7399 C C . MET B 1 406 ? -3.008 -4.984 -4.961 1 97.38 406 MET B C 1
ATOM 7401 O O . MET B 1 406 ? -2.234 -4.137 -4.508 1 97.38 406 MET B O 1
ATOM 7405 N N . MET B 1 407 ? -4.125 -4.648 -5.648 1 98.5 407 MET B N 1
ATOM 7406 C CA . MET B 1 407 ? -4.539 -3.256 -5.781 1 98.5 407 MET B CA 1
ATOM 7407 C C . MET B 1 407 ? -5.68 -2.936 -4.816 1 98.5 407 MET B C 1
ATOM 7409 O O . MET B 1 407 ? -6.75 -3.541 -4.891 1 98.5 407 MET B O 1
ATOM 7413 N N . PRO B 1 408 ? -5.488 -2.02 -3.863 1 98.5 408 PRO B N 1
ATOM 7414 C CA . PRO B 1 408 ? -6.477 -1.69 -2.836 1 98.5 408 PRO B CA 1
ATOM 7415 C C . PRO B 1 408 ? -7.574 -0.758 -3.348 1 98.5 408 PRO B C 1
ATOM 7417 O O . PRO B 1 408 ? -7.512 -0.297 -4.488 1 98.5 408 PRO B O 1
ATOM 7420 N N . PRO B 1 409 ? -8.594 -0.486 -2.533 1 98.56 409 PRO B N 1
ATOM 7421 C CA . PRO B 1 409 ? -9.68 0.409 -2.932 1 98.56 409 PRO B CA 1
ATOM 7422 C C . PRO B 1 409 ? -9.18 1.775 -3.395 1 98.56 409 PRO B C 1
ATOM 7424 O O . PRO B 1 409 ? -8.359 2.398 -2.719 1 98.56 409 PRO B O 1
ATOM 7427 N N . GLY B 1 410 ? -9.68 2.15 -4.566 1 98.44 410 GLY B N 1
ATOM 7428 C CA . GLY B 1 410 ? -9.391 3.457 -5.137 1 98.44 410 GLY B CA 1
ATOM 7429 C C . GLY B 1 410 ? -8.172 3.457 -6.047 1 98.44 410 GLY B C 1
ATOM 7430 O O . GLY B 1 410 ? -7.938 4.426 -6.773 1 98.44 410 GLY B O 1
ATOM 7431 N N . PHE B 1 411 ? -7.406 2.396 -6.086 1 98.56 411 PHE B N 1
ATOM 7432 C CA . PHE B 1 411 ? -6.133 2.377 -6.797 1 98.56 411 PHE B CA 1
ATOM 7433 C C . PHE B 1 411 ? -6.344 2.551 -8.297 1 98.56 411 PHE B C 1
ATOM 7435 O O . PHE B 1 411 ? -5.738 3.43 -8.914 1 98.56 411 PHE B O 1
ATOM 7442 N N . LEU B 1 412 ? -7.219 1.735 -8.898 1 98.75 412 LEU B N 1
ATOM 7443 C CA . LEU B 1 412 ? -7.348 1.707 -10.352 1 98.75 412 LEU B CA 1
ATOM 7444 C C . LEU B 1 412 ? -7.895 3.031 -10.875 1 98.75 412 LEU B C 1
ATOM 7446 O O . LEU B 1 412 ? -7.418 3.547 -11.883 1 98.75 412 LEU B O 1
ATOM 7450 N N . THR B 1 413 ? -8.82 3.605 -10.195 1 98.44 413 THR B N 1
ATOM 7451 C CA . THR B 1 413 ? -9.438 4.832 -10.695 1 98.44 413 THR B CA 1
ATOM 7452 C C . THR B 1 413 ? -8.5 6.02 -10.508 1 98.44 413 THR B C 1
ATOM 7454 O O . THR B 1 413 ? -8.539 6.98 -11.281 1 98.44 413 THR B O 1
ATOM 7457 N N . ASN B 1 414 ? -7.633 5.941 -9.523 1 98.25 414 ASN B N 1
ATOM 7458 C CA . ASN B 1 414 ? -6.723 7.055 -9.281 1 98.25 414 ASN B CA 1
ATOM 7459 C C . ASN B 1 414 ? -5.422 6.902 -10.062 1 98.25 414 ASN B C 1
ATOM 7461 O O . ASN B 1 414 ? -4.824 7.895 -10.484 1 98.25 414 ASN B O 1
ATOM 7465 N N . PHE B 1 415 ? -4.961 5.652 -10.289 1 98.25 415 PHE B N 1
ATOM 7466 C CA . PHE B 1 415 ? -3.592 5.461 -10.742 1 98.25 415 PHE B CA 1
ATOM 7467 C C . PHE B 1 415 ? -3.547 4.523 -11.945 1 98.25 415 PHE B C 1
ATOM 7469 O O . PHE B 1 415 ? -2.482 4.301 -12.523 1 98.25 415 PHE B O 1
ATOM 7476 N N . GLY B 1 416 ? -4.68 3.938 -12.383 1 97.5 416 GLY B N 1
ATOM 7477 C CA . GLY B 1 416 ? -4.699 2.938 -13.438 1 97.5 416 GLY B CA 1
ATOM 7478 C C . GLY B 1 416 ? -3.99 3.389 -14.703 1 97.5 416 GLY B C 1
ATOM 7479 O O . GLY B 1 416 ? -3.246 2.617 -15.312 1 97.5 416 GLY B O 1
ATOM 7480 N N . GLU B 1 417 ? -4.129 4.625 -15.047 1 96.31 417 GLU B N 1
ATOM 7481 C CA . GLU B 1 417 ? -3.543 5.18 -16.266 1 96.31 417 GLU B CA 1
ATOM 7482 C C . GLU B 1 417 ? -2.023 5.254 -16.156 1 96.31 417 GLU B C 1
ATOM 7484 O O . GLU B 1 417 ? -1.325 5.258 -17.172 1 96.31 417 GLU B O 1
ATOM 7489 N N . GLU B 1 418 ? -1.524 5.312 -14.953 1 97.56 418 GLU B N 1
ATOM 7490 C CA . GLU B 1 418 ? -0.103 5.535 -14.711 1 97.56 418 GLU B CA 1
ATOM 7491 C C . GLU B 1 418 ? 0.679 4.227 -14.758 1 97.56 418 GLU B C 1
ATOM 7493 O O . GLU B 1 418 ? 1.904 4.23 -14.891 1 97.56 418 GLU B O 1
ATOM 7498 N N . ILE B 1 419 ? 0.036 3.064 -14.695 1 97.31 419 ILE B N 1
ATOM 7499 C CA . ILE B 1 419 ? 0.717 1.79 -14.492 1 97.31 419 ILE B CA 1
ATOM 7500 C C . ILE B 1 419 ? 1.598 1.48 -15.703 1 97.31 419 ILE B C 1
ATOM 7502 O O . ILE B 1 419 ? 2.688 0.92 -15.555 1 97.31 419 ILE B O 1
ATOM 7506 N N . ARG B 1 420 ? 1.157 1.89 -16.906 1 97.81 420 ARG B N 1
ATOM 7507 C CA . ARG B 1 420 ? 1.865 1.565 -18.141 1 97.81 420 ARG B CA 1
ATOM 7508 C C . ARG B 1 420 ? 2.521 2.805 -18.734 1 97.81 420 ARG B C 1
ATOM 7510 O O . ARG B 1 420 ? 3.334 2.701 -19.656 1 97.81 420 ARG B O 1
ATOM 7517 N N . ARG B 1 421 ? 2.166 4.051 -18.25 1 97.38 421 ARG B N 1
ATOM 7518 C CA . ARG B 1 421 ? 2.57 5.301 -18.891 1 97.38 421 ARG B CA 1
ATOM 7519 C C . ARG B 1 421 ? 4.078 5.508 -18.781 1 97.38 421 ARG B C 1
ATOM 7521 O O . ARG B 1 421 ? 4.633 5.5 -17.688 1 97.38 421 ARG B O 1
ATOM 7528 N N . PRO B 1 422 ? 4.777 5.645 -19.906 1 97.62 422 PRO B N 1
ATOM 7529 C CA . PRO B 1 422 ? 6.207 5.957 -19.828 1 97.62 422 PRO B CA 1
ATOM 7530 C C . PRO B 1 422 ? 6.48 7.281 -19.109 1 97.62 422 PRO B C 1
ATOM 7532 O O . PRO B 1 422 ? 5.621 8.164 -19.078 1 97.62 422 PRO B O 1
ATOM 7535 N N . VAL B 1 423 ? 7.59 7.453 -18.516 1 97.38 423 VAL B N 1
ATOM 7536 C CA . VAL B 1 423 ? 8.094 8.68 -17.906 1 97.38 423 VAL B CA 1
ATOM 7537 C C . VAL B 1 423 ? 9.414 9.078 -18.547 1 97.38 423 VAL B C 1
ATOM 7539 O O . VAL B 1 423 ? 10.477 8.555 -18.188 1 97.38 423 VAL B O 1
ATOM 7542 N N . GLY B 1 424 ? 9.375 10.008 -19.484 1 96.56 424 GLY B N 1
ATOM 7543 C CA . GLY B 1 424 ? 10.562 10.297 -20.266 1 96.56 424 GLY B CA 1
ATOM 7544 C C . GLY B 1 424 ? 11.047 9.109 -21.078 1 96.56 424 GLY B C 1
ATOM 7545 O O . GLY B 1 424 ? 10.289 8.562 -21.891 1 96.56 424 GLY B O 1
ATOM 7546 N N . ASN B 1 425 ? 12.266 8.656 -20.781 1 97.5 425 ASN B N 1
ATOM 7547 C CA . ASN B 1 425 ? 12.875 7.535 -21.5 1 97.5 425 ASN B CA 1
ATOM 7548 C C . ASN B 1 425 ? 12.727 6.23 -20.719 1 97.5 425 ASN B C 1
ATOM 7550 O O . ASN B 1 425 ? 13.383 5.238 -21.031 1 97.5 425 ASN B O 1
ATOM 7554 N N . LEU B 1 426 ? 11.844 6.273 -19.719 1 98.31 426 LEU B N 1
ATOM 7555 C CA . LEU B 1 426 ? 11.594 5.082 -18.906 1 98.31 426 LEU B CA 1
ATOM 7556 C C . LEU B 1 426 ? 10.281 4.418 -19.312 1 98.31 426 LEU B C 1
ATOM 7558 O O . LEU B 1 426 ? 9.25 5.082 -19.406 1 98.31 426 LEU B O 1
ATOM 7562 N N . TYR B 1 427 ? 10.344 3.197 -19.594 1 98.62 427 TYR B N 1
ATOM 7563 C CA . TYR B 1 427 ? 9.18 2.361 -19.891 1 98.62 427 TYR B CA 1
ATOM 7564 C C . TYR B 1 427 ? 8.984 1.309 -18.797 1 98.62 427 TYR B C 1
ATOM 7566 O O . TYR B 1 427 ? 9.914 0.994 -18.062 1 98.62 427 TYR B O 1
ATOM 7574 N N . PHE B 1 428 ? 7.777 0.76 -18.734 1 98.75 428 PHE B N 1
ATOM 7575 C CA . PHE B 1 428 ? 7.465 -0.099 -17.594 1 98.75 428 PHE B CA 1
ATOM 7576 C C . PHE B 1 428 ? 6.844 -1.409 -18.062 1 98.75 428 PHE B C 1
ATOM 7578 O O . PHE B 1 428 ? 5.973 -1.413 -18.938 1 98.75 428 PHE B O 1
ATOM 7585 N N . ALA B 1 429 ? 7.359 -2.445 -17.453 1 98.38 429 ALA B N 1
ATOM 7586 C CA . ALA B 1 429 ? 6.836 -3.785 -17.719 1 98.38 429 ALA B CA 1
ATOM 7587 C C . ALA B 1 429 ? 6.715 -4.586 -16.422 1 98.38 429 ALA B C 1
ATOM 7589 O O . ALA B 1 429 ? 7.441 -4.336 -15.453 1 98.38 429 ALA B O 1
ATOM 7590 N N . GLY B 1 430 ? 5.855 -5.457 -16.203 1 97.56 430 GLY B N 1
ATOM 7591 C CA . GLY B 1 430 ? 5.461 -6.383 -15.148 1 97.56 430 GLY B CA 1
ATOM 7592 C C . GLY B 1 430 ? 4.094 -6.996 -15.375 1 97.56 430 GLY B C 1
ATOM 7593 O O . GLY B 1 430 ? 3.227 -6.383 -16 1 97.56 430 GLY B O 1
ATOM 7594 N N . THR B 1 431 ? 3.959 -8.125 -14.875 1 98.31 431 THR B N 1
ATOM 7595 C CA . THR B 1 431 ? 2.727 -8.859 -15.141 1 98.31 431 THR B CA 1
ATOM 7596 C C . THR B 1 431 ? 1.507 -8.016 -14.781 1 98.31 431 THR B C 1
ATOM 7598 O O . THR B 1 431 ? 0.449 -8.148 -15.398 1 98.31 431 THR B O 1
ATOM 7601 N N . GLU B 1 432 ? 1.62 -7.062 -13.898 1 96.69 432 GLU B N 1
ATOM 7602 C CA . GLU B 1 432 ? 0.518 -6.215 -13.461 1 96.69 432 GLU B CA 1
ATOM 7603 C C . GLU B 1 432 ? 0.067 -5.27 -14.562 1 96.69 432 GLU B C 1
ATOM 7605 O O . GLU B 1 432 ? -1.027 -4.707 -14.5 1 96.69 432 GLU B O 1
ATOM 7610 N N . THR B 1 433 ? 0.925 -5.066 -15.602 1 97.62 433 THR B N 1
ATOM 7611 C CA . THR B 1 433 ? 0.597 -4.152 -16.688 1 97.62 433 THR B CA 1
ATOM 7612 C C . THR B 1 433 ? -0.079 -4.898 -17.844 1 97.62 433 THR B C 1
ATOM 7614 O O . THR B 1 433 ? -0.49 -4.289 -18.828 1 97.62 433 THR B O 1
ATOM 7617 N N . ALA B 1 434 ? -0.27 -6.191 -17.656 1 98.31 434 ALA B N 1
ATOM 7618 C CA . ALA B 1 434 ? -0.821 -7.02 -18.719 1 98.31 434 ALA B CA 1
ATOM 7619 C C . ALA B 1 434 ? -2.346 -6.941 -18.75 1 98.31 434 ALA B C 1
ATOM 7621 O O . ALA B 1 434 ? -2.969 -6.586 -17.75 1 98.31 434 ALA B O 1
ATOM 7622 N N . THR B 1 435 ? -2.92 -7.281 -19.891 1 97.88 435 THR B N 1
ATOM 7623 C CA . THR B 1 435 ? -4.367 -7.297 -20.062 1 97.88 435 THR B CA 1
ATOM 7624 C C . THR B 1 435 ? -4.871 -8.719 -20.297 1 97.88 435 THR B C 1
ATOM 7626 O O . THR B 1 435 ? -6.066 -8.93 -20.516 1 97.88 435 THR B O 1
ATOM 7629 N N . GLN B 1 436 ? -3.992 -9.641 -20.328 1 97.88 436 GLN B N 1
ATOM 7630 C CA . GLN B 1 436 ? -4.277 -11.062 -20.391 1 97.88 436 GLN B CA 1
ATOM 7631 C C . GLN B 1 436 ? -3.441 -11.836 -19.375 1 97.88 436 GLN B C 1
ATOM 7633 O O . GLN B 1 436 ? -2.209 -11.797 -19.406 1 97.88 436 GLN B O 1
ATOM 7638 N N . TRP B 1 437 ? -4.141 -12.484 -18.516 1 98.12 437 TRP B N 1
ATOM 7639 C CA . TRP B 1 437 ? -3.527 -13.289 -17.453 1 98.12 437 TRP B CA 1
ATOM 7640 C C . TRP B 1 437 ? -2.553 -12.453 -16.625 1 98.12 437 TRP B C 1
ATOM 7642 O O . TRP B 1 437 ? -1.426 -12.883 -16.375 1 98.12 437 TRP B O 1
ATOM 7652 N N . SER B 1 438 ? -2.961 -11.234 -16.266 1 97.75 438 SER B N 1
ATOM 7653 C CA . SER B 1 438 ? -2.205 -10.43 -15.312 1 97.75 438 SER B CA 1
ATOM 7654 C C . SER B 1 438 ? -1.94 -11.211 -14.031 1 97.75 438 SER B C 1
ATOM 7656 O O . SER B 1 438 ? -2.83 -11.883 -13.508 1 97.75 438 SER B O 1
ATOM 7658 N N . GLY B 1 439 ? -0.753 -11.148 -13.523 1 97.25 439 GLY B N 1
ATOM 7659 C CA . GLY B 1 439 ? -0.398 -11.875 -12.312 1 97.25 439 GLY B CA 1
ATOM 7660 C C . GLY B 1 439 ? 0.18 -13.25 -12.578 1 97.25 439 GLY B C 1
ATOM 7661 O O . GLY B 1 439 ? 0.639 -13.93 -11.664 1 97.25 439 GLY B O 1
ATOM 7662 N N . TYR B 1 440 ? 0.227 -13.648 -13.828 1 98.44 440 TYR B N 1
ATOM 7663 C CA . TYR B 1 440 ? 0.739 -14.953 -14.242 1 98.44 440 TYR B CA 1
ATOM 7664 C C . TYR B 1 440 ? 1.973 -14.797 -15.125 1 98.44 440 TYR B C 1
ATOM 7666 O O . TYR B 1 440 ? 2.33 -13.68 -15.508 1 98.44 440 TYR B O 1
ATOM 7674 N N . MET B 1 441 ? 2.639 -15.906 -15.422 1 98.81 441 MET B N 1
ATOM 7675 C CA . MET B 1 441 ? 3.783 -15.898 -16.328 1 98.81 441 MET B CA 1
ATOM 7676 C C . MET B 1 441 ? 3.381 -15.398 -17.703 1 98.81 441 MET B C 1
ATOM 7678 O O . MET B 1 441 ? 4.117 -14.641 -18.344 1 98.81 441 MET B O 1
ATOM 7682 N N . GLU B 1 442 ? 2.182 -15.789 -18.156 1 98.69 442 GLU B N 1
ATOM 7683 C CA . GLU B 1 442 ? 1.645 -15.344 -19.438 1 98.69 442 GLU B CA 1
ATOM 7684 C C . GLU B 1 442 ? 1.576 -13.82 -19.5 1 98.69 442 GLU B C 1
ATOM 7686 O O . GLU B 1 442 ? 2.012 -13.219 -20.484 1 98.69 442 GLU B O 1
ATOM 7691 N N . GLY B 1 443 ? 1.032 -13.219 -18.453 1 98.62 443 GLY B N 1
ATOM 7692 C CA . GLY B 1 443 ? 0.945 -11.766 -18.406 1 98.62 443 GLY B CA 1
ATOM 7693 C C . GLY B 1 443 ? 2.303 -11.086 -18.375 1 98.62 443 GLY B C 1
ATOM 7694 O O . GLY B 1 443 ? 2.471 -10 -18.938 1 98.62 443 GLY B O 1
ATOM 7695 N N . ALA B 1 444 ? 3.244 -11.656 -17.75 1 98.88 444 ALA B N 1
ATOM 7696 C CA . ALA B 1 444 ? 4.602 -11.117 -17.703 1 98.88 444 ALA B CA 1
ATOM 7697 C C . ALA B 1 444 ? 5.195 -11.023 -19.109 1 98.88 444 ALA B C 1
ATOM 7699 O O . ALA B 1 444 ? 5.793 -10.008 -19.469 1 98.88 444 ALA B O 1
ATOM 7700 N N . VAL B 1 445 ? 5.008 -12.07 -19.875 1 98.94 445 VAL B N 1
ATOM 7701 C CA . VAL B 1 445 ? 5.527 -12.078 -21.234 1 98.94 445 VAL B CA 1
ATOM 7702 C C . VAL B 1 445 ? 4.836 -11 -22.062 1 98.94 445 VAL B C 1
ATOM 7704 O O . VAL B 1 445 ? 5.496 -10.242 -22.766 1 98.94 445 VAL B O 1
ATOM 7707 N N . GLN B 1 446 ? 3.525 -10.938 -21.953 1 98.88 446 GLN B N 1
ATOM 7708 C CA . GLN B 1 446 ? 2.797 -9.914 -22.703 1 98.88 446 GLN B CA 1
ATOM 7709 C C . GLN B 1 446 ? 3.299 -8.516 -22.344 1 98.88 446 GLN B C 1
ATOM 7711 O O . GLN B 1 446 ? 3.498 -7.68 -23.234 1 98.88 446 GLN B O 1
ATOM 7716 N N . ALA B 1 447 ? 3.441 -8.258 -21.094 1 98.75 447 ALA B N 1
ATOM 7717 C CA . ALA B 1 447 ? 3.867 -6.953 -20.594 1 98.75 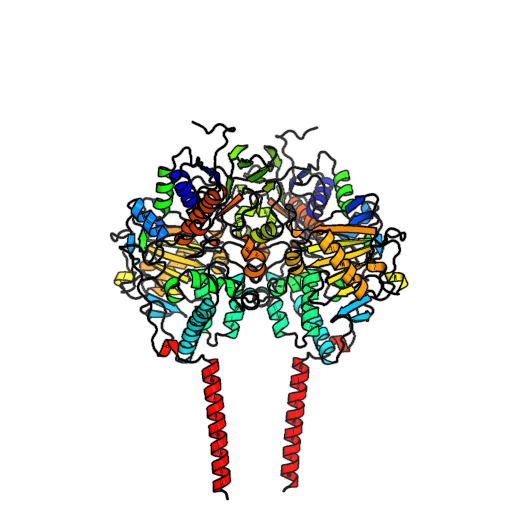447 ALA B CA 1
ATOM 7718 C C . ALA B 1 447 ? 5.242 -6.582 -21.141 1 98.75 447 ALA B C 1
ATOM 7720 O O . ALA B 1 447 ? 5.457 -5.449 -21.578 1 98.75 447 ALA B O 1
ATOM 7721 N N . GLY B 1 448 ? 6.18 -7.539 -21.094 1 98.94 448 GLY B N 1
ATOM 7722 C CA . GLY B 1 448 ? 7.512 -7.305 -21.625 1 98.94 448 GLY B CA 1
ATOM 7723 C C . GLY B 1 448 ? 7.516 -6.98 -23.109 1 98.94 448 GLY B C 1
ATOM 7724 O O . GLY B 1 448 ? 8.148 -6.016 -23.531 1 98.94 448 GLY B O 1
ATOM 7725 N N . GLU B 1 449 ? 6.797 -7.746 -23.859 1 98.94 449 GLU B N 1
ATOM 7726 C CA . GLU B 1 449 ? 6.734 -7.543 -25.297 1 98.94 449 GLU B CA 1
ATOM 7727 C C . GLU B 1 449 ? 6.051 -6.223 -25.641 1 98.94 449 GLU B C 1
ATOM 7729 O O . GLU B 1 449 ? 6.473 -5.52 -26.562 1 98.94 449 GLU B O 1
ATOM 7734 N N . ARG B 1 450 ? 5.004 -5.906 -24.906 1 98.88 450 ARG B N 1
ATOM 7735 C CA . ARG B 1 450 ? 4.324 -4.629 -25.109 1 98.88 450 ARG B CA 1
ATOM 7736 C C . ARG B 1 450 ? 5.277 -3.461 -24.875 1 98.88 450 ARG B C 1
ATOM 7738 O O . ARG B 1 450 ? 5.348 -2.539 -25.688 1 98.88 450 ARG B O 1
ATOM 7745 N N . ALA B 1 451 ? 6.02 -3.473 -23.766 1 98.88 451 ALA B N 1
ATOM 7746 C CA . ALA B 1 451 ? 6.961 -2.398 -23.453 1 98.88 451 ALA B CA 1
ATOM 7747 C C . ALA B 1 451 ? 8.039 -2.281 -24.531 1 98.88 451 ALA B C 1
ATOM 7749 O O . ALA B 1 451 ? 8.414 -1.173 -24.922 1 98.88 451 ALA B O 1
ATOM 7750 N N . ALA B 1 452 ? 8.516 -3.404 -24.984 1 98.94 452 ALA B N 1
ATOM 7751 C CA . ALA B 1 452 ? 9.484 -3.412 -26.078 1 98.94 452 ALA B CA 1
ATOM 7752 C C . ALA B 1 452 ? 8.906 -2.738 -27.328 1 98.94 452 ALA B C 1
ATOM 7754 O O . ALA B 1 452 ? 9.562 -1.903 -27.953 1 98.94 452 ALA B O 1
ATOM 7755 N N . ARG B 1 453 ? 7.711 -3.053 -27.641 1 98.88 453 ARG B N 1
ATOM 7756 C CA . ARG B 1 453 ? 7.09 -2.506 -28.844 1 98.88 453 ARG B CA 1
ATOM 7757 C C . ARG B 1 453 ? 6.781 -1.021 -28.672 1 98.88 453 ARG B C 1
ATOM 7759 O O . ARG B 1 453 ? 6.777 -0.267 -29.656 1 98.88 453 ARG B O 1
ATOM 7766 N N . GLU B 1 454 ? 6.535 -0.581 -27.422 1 98.81 454 GLU B N 1
ATOM 7767 C CA . GLU B 1 454 ? 6.406 0.852 -27.172 1 98.81 454 GLU B CA 1
ATOM 7768 C C . GLU B 1 454 ? 7.691 1.591 -27.547 1 98.81 454 GLU B C 1
ATOM 7770 O O . GLU B 1 454 ? 7.648 2.676 -28.125 1 98.81 454 GLU B O 1
ATOM 7775 N N . ILE B 1 455 ? 8.773 1.005 -27.203 1 98.69 455 ILE B N 1
ATOM 7776 C CA . ILE B 1 455 ? 10.062 1.603 -27.531 1 98.69 455 ILE B CA 1
ATOM 7777 C C . ILE B 1 455 ? 10.25 1.608 -29.047 1 98.69 455 ILE B C 1
ATOM 7779 O O . ILE B 1 455 ? 10.656 2.619 -29.625 1 98.69 455 ILE B O 1
ATOM 7783 N N . LEU B 1 456 ? 9.953 0.498 -29.703 1 98.75 456 LEU B N 1
ATOM 7784 C CA . LEU B 1 456 ? 10.078 0.408 -31.156 1 98.75 456 LEU B CA 1
ATOM 7785 C C . LEU B 1 456 ? 9.203 1.45 -31.828 1 98.75 456 LEU B C 1
ATOM 7787 O O . LEU B 1 456 ? 9.609 2.051 -32.844 1 98.75 456 LEU B O 1
ATOM 7791 N N . PHE B 1 457 ? 8.039 1.624 -31.312 1 98.56 457 PHE B N 1
ATOM 7792 C CA . PHE B 1 457 ? 7.148 2.654 -31.828 1 98.56 457 PHE B CA 1
ATOM 7793 C C . PHE B 1 457 ? 7.773 4.035 -31.688 1 98.56 457 PHE B C 1
ATOM 7795 O O . PHE B 1 457 ? 7.766 4.832 -32.625 1 98.56 457 PHE B O 1
ATOM 7802 N N . ASP B 1 458 ? 8.289 4.27 -30.469 1 96.69 458 ASP B N 1
ATOM 7803 C CA . ASP B 1 458 ? 8.914 5.562 -30.203 1 96.69 458 ASP B CA 1
ATOM 7804 C C . ASP B 1 458 ? 10.117 5.793 -31.109 1 96.69 458 ASP B C 1
ATOM 7806 O O . ASP B 1 458 ? 10.414 6.934 -31.484 1 96.69 458 ASP B O 1
ATOM 7810 N N . MET B 1 459 ? 10.742 4.727 -31.516 1 96.06 459 MET B N 1
ATOM 7811 C CA . MET B 1 459 ? 11.883 4.793 -32.438 1 96.06 459 MET B CA 1
ATOM 7812 C C . MET B 1 459 ? 11.414 4.82 -33.875 1 96.06 459 MET B C 1
ATOM 7814 O O . MET B 1 459 ? 12.234 4.801 -34.812 1 96.06 459 MET B O 1
ATOM 7818 N N . LYS B 1 460 ? 10.156 4.789 -34.125 1 97.31 460 LYS B N 1
ATOM 7819 C CA . LYS B 1 460 ? 9.516 4.871 -35.438 1 97.31 460 LYS B CA 1
ATOM 7820 C C . LYS B 1 460 ? 9.812 3.629 -36.281 1 97.31 460 LYS B C 1
ATOM 7822 O O . LYS B 1 460 ? 9.938 3.711 -37.5 1 97.31 460 LYS B O 1
ATOM 7827 N N . LYS B 1 461 ? 9.953 2.545 -35.531 1 97.44 461 LYS B N 1
ATOM 7828 C CA . LYS B 1 461 ? 10.242 1.301 -36.219 1 97.44 461 LYS B CA 1
ATOM 7829 C C . LYS B 1 461 ? 8.961 0.508 -36.5 1 97.44 461 LYS B C 1
ATOM 7831 O O . LYS B 1 461 ? 8.922 -0.347 -37.375 1 97.44 461 LYS B O 1
ATOM 7836 N N . ILE B 1 462 ? 7.938 0.766 -35.656 1 98.06 462 ILE B N 1
ATOM 7837 C CA . ILE B 1 462 ? 6.645 0.116 -35.875 1 98.06 462 ILE B CA 1
ATOM 7838 C C . ILE B 1 462 ? 5.523 1.131 -35.656 1 98.06 462 ILE B C 1
ATOM 7840 O O . ILE B 1 462 ? 5.715 2.162 -35.031 1 98.06 462 ILE B O 1
ATOM 7844 N N . PRO B 1 463 ? 4.383 0.879 -36.281 1 98.12 463 PRO B N 1
ATOM 7845 C CA . PRO B 1 463 ? 3.24 1.753 -36 1 98.12 463 PRO B CA 1
ATOM 7846 C C . PRO B 1 463 ? 2.605 1.482 -34.656 1 98.12 463 PRO B C 1
ATOM 7848 O O . PRO B 1 463 ? 2.85 0.434 -34.031 1 98.12 463 PRO B O 1
ATOM 7851 N N . LYS B 1 464 ? 1.833 2.35 -34.156 1 96.94 464 LYS B N 1
ATOM 7852 C CA . LYS B 1 464 ? 1.236 2.322 -32.844 1 96.94 464 LYS B CA 1
ATOM 7853 C C . LYS B 1 464 ? 0.359 1.087 -32.656 1 96.94 464 LYS B C 1
ATOM 7855 O O . LYS B 1 464 ? 0.328 0.495 -31.578 1 96.94 464 LYS B O 1
ATOM 7860 N N . TYR B 1 465 ? -0.376 0.66 -33.688 1 96.69 465 TYR B N 1
ATOM 7861 C CA . TYR B 1 465 ? -1.356 -0.414 -33.562 1 96.69 465 TYR B CA 1
ATOM 7862 C C . TYR B 1 465 ? -0.669 -1.761 -33.375 1 96.69 465 TYR B C 1
ATOM 7864 O O . TYR B 1 465 ? -1.32 -2.756 -33.062 1 96.69 465 TYR B O 1
ATOM 7872 N N . GLU B 1 466 ? 0.679 -1.793 -33.469 1 97.62 466 GLU B N 1
ATOM 7873 C CA . GLU B 1 466 ? 1.432 -3.033 -33.312 1 97.62 466 GLU B CA 1
ATOM 7874 C C . GLU B 1 466 ? 1.942 -3.193 -31.875 1 97.62 466 GLU B C 1
ATOM 7876 O O . GLU B 1 466 ? 2.539 -4.215 -31.531 1 97.62 466 GLU B O 1
ATOM 7881 N N . ILE B 1 467 ? 1.702 -2.246 -31.094 1 98.06 467 ILE B N 1
ATOM 7882 C CA . ILE B 1 467 ? 2.176 -2.311 -29.703 1 98.06 467 ILE B CA 1
ATOM 7883 C C . ILE B 1 467 ? 1.503 -3.475 -28.984 1 98.06 467 ILE B C 1
ATOM 7885 O O . ILE B 1 467 ? 2.178 -4.312 -28.391 1 98.06 467 ILE B O 1
ATOM 7889 N N . TRP B 1 468 ? 0.128 -3.512 -29.094 1 97.12 468 TRP B N 1
ATOM 7890 C CA . TRP B 1 468 ? -0.63 -4.621 -28.531 1 97.12 468 TRP B CA 1
ATOM 7891 C C . TRP B 1 468 ? -0.921 -5.68 -29.594 1 97.12 468 TRP B C 1
ATOM 7893 O O . TRP B 1 468 ? -1.496 -5.375 -30.641 1 97.12 468 TRP B O 1
ATOM 7903 N N . GLN B 1 469 ? -0.504 -6.859 -29.328 1 96.19 469 GLN B N 1
ATOM 7904 C CA . GLN B 1 469 ? -0.701 -7.957 -30.281 1 96.19 469 GLN B CA 1
ATOM 7905 C C . GLN B 1 469 ? -1.357 -9.156 -29.594 1 96.19 469 GLN B C 1
ATOM 7907 O O . GLN B 1 469 ? -1.04 -9.477 -28.453 1 96.19 469 GLN B O 1
ATOM 7912 N N . ASP B 1 470 ? -2.225 -9.789 -30.266 1 94.56 470 ASP B N 1
ATOM 7913 C CA . ASP B 1 470 ? -2.775 -11.062 -29.812 1 94.56 470 ASP B CA 1
ATOM 7914 C C . ASP B 1 470 ? -1.845 -12.227 -30.172 1 94.56 470 ASP B C 1
ATOM 7916 O O . ASP B 1 470 ? -1.017 -12.109 -31.078 1 94.56 470 ASP B O 1
ATOM 7920 N N . GLU B 1 471 ? -1.932 -13.156 -29.391 1 97.06 471 GLU B N 1
ATOM 7921 C CA . GLU B 1 471 ? -1.166 -14.375 -29.641 1 97.06 471 GLU B CA 1
ATOM 7922 C C . GLU B 1 471 ? -2.055 -15.484 -30.188 1 97.06 471 GLU B C 1
ATOM 7924 O O . GLU B 1 471 ? -3.189 -15.664 -29.75 1 97.06 471 GLU B O 1
ATOM 7929 N N . GLU B 1 472 ? -1.541 -16.172 -31.188 1 96.69 472 GLU B N 1
ATOM 7930 C CA . GLU B 1 472 ? -2.275 -17.312 -31.734 1 96.69 472 GLU B CA 1
ATOM 7931 C C . GLU B 1 472 ? -2.41 -18.422 -30.688 1 96.69 472 GLU B C 1
ATOM 7933 O O . GLU B 1 472 ? -1.499 -18.656 -29.891 1 96.69 472 GLU B O 1
ATOM 7938 N N . GLU B 1 473 ? -3.543 -19.109 -30.688 1 97.38 473 GLU B N 1
ATOM 7939 C CA . GLU B 1 473 ? -3.766 -20.234 -29.781 1 97.38 473 GLU B CA 1
ATOM 7940 C C . GLU B 1 473 ? -2.744 -21.344 -30.016 1 97.38 473 GLU B C 1
ATOM 7942 O O . GLU B 1 473 ? -2.412 -21.641 -31.156 1 97.38 473 GLU B O 1
ATOM 7947 N N . ASN B 1 474 ? -2.225 -21.875 -28.984 1 97.69 474 ASN B N 1
ATOM 7948 C CA . ASN B 1 474 ? -1.278 -22.984 -29.094 1 97.69 474 ASN B CA 1
ATOM 7949 C C . ASN B 1 474 ? -1.911 -24.203 -29.75 1 97.69 474 ASN B C 1
ATOM 7951 O O . ASN B 1 474 ? -3.066 -24.531 -29.484 1 97.69 474 ASN B O 1
ATOM 7955 N N . THR B 1 475 ? -1.211 -24.953 -30.578 1 95.69 475 THR B N 1
ATOM 7956 C CA . THR B 1 475 ? -1.762 -26.031 -31.375 1 95.69 475 THR B CA 1
ATOM 7957 C C . THR B 1 475 ? -2.006 -27.266 -30.531 1 95.69 475 THR B C 1
ATOM 7959 O O . THR B 1 475 ? -2.895 -28.078 -30.812 1 95.69 475 THR B O 1
ATOM 7962 N N . LEU B 1 476 ? -1.273 -27.406 -29.484 1 94.75 476 LEU B N 1
ATOM 7963 C CA . LEU B 1 476 ? -1.358 -28.609 -28.656 1 94.75 476 LEU B CA 1
ATOM 7964 C C . LEU B 1 476 ? -2.209 -28.359 -27.422 1 94.75 476 LEU B C 1
ATOM 7966 O O . LEU B 1 476 ? -2.963 -29.234 -26.984 1 94.75 476 LEU B O 1
ATOM 7970 N N . VAL B 1 477 ? -2.072 -27.25 -26.766 1 97.06 477 VAL B N 1
ATOM 7971 C CA . VAL B 1 477 ? -2.787 -26.891 -25.547 1 97.06 477 VAL B CA 1
ATOM 7972 C C . VAL B 1 477 ? -3.918 -25.922 -25.875 1 97.06 477 VAL B C 1
ATOM 7974 O O . VAL B 1 477 ? -3.734 -24.703 -25.828 1 97.06 477 VAL B O 1
ATOM 7977 N N . ARG B 1 478 ? -5.066 -26.422 -26.141 1 94.75 478 ARG B N 1
ATOM 7978 C CA . ARG B 1 478 ? -6.191 -25.609 -26.609 1 94.75 478 ARG B CA 1
ATOM 7979 C C . ARG B 1 478 ? -7.25 -25.484 -25.516 1 94.75 478 ARG B C 1
ATOM 7981 O O . ARG B 1 478 ? -7.48 -26.422 -24.75 1 94.75 478 ARG B O 1
ATOM 7988 N N . ALA B 1 479 ? -7.824 -24.391 -25.5 1 96.69 479 ALA B N 1
ATOM 7989 C CA . ALA B 1 479 ? -8.883 -24.109 -24.516 1 96.69 479 ALA B CA 1
ATOM 7990 C C . ALA B 1 479 ? -10.211 -24.703 -24.984 1 96.69 479 ALA B C 1
ATOM 7992 O O . ALA B 1 479 ? -10.484 -24.797 -26.172 1 96.69 479 ALA B O 1
ATOM 7993 N N . ARG B 1 480 ? -11.023 -25.125 -24.062 1 95.62 480 ARG B N 1
ATOM 7994 C CA . ARG B 1 480 ? -12.414 -25.516 -24.281 1 95.62 480 ARG B CA 1
ATOM 7995 C C . ARG B 1 480 ? -13.375 -24.594 -23.562 1 95.62 480 ARG B C 1
ATOM 7997 O O . ARG B 1 480 ? -13.039 -24.047 -22.5 1 95.62 480 ARG B O 1
ATOM 8004 N N . PRO B 1 481 ? -14.461 -24.359 -24.125 1 93 481 PRO B N 1
ATOM 8005 C CA . PRO B 1 481 ? -15.438 -23.516 -23.438 1 93 481 PRO B CA 1
ATOM 8006 C C . PRO B 1 481 ? -15.961 -24.141 -22.156 1 93 481 PRO B C 1
ATOM 8008 O O . PRO B 1 481 ? -16.062 -25.375 -22.062 1 93 481 PRO B O 1
ATOM 8011 N N . PHE B 1 482 ? -16.219 -23.328 -21.188 1 91.44 482 PHE B N 1
ATOM 8012 C CA . PHE B 1 482 ? -16.953 -23.766 -20.016 1 91.44 482 PHE B CA 1
ATOM 8013 C C . PHE B 1 482 ? -18.453 -23.625 -20.219 1 91.44 482 PHE B C 1
ATOM 8015 O O . PHE B 1 482 ? -18.938 -22.562 -20.594 1 91.44 482 PHE B O 1
ATOM 8022 N N . GLU B 1 483 ? -19.172 -24.656 -20.062 1 87 483 GLU B N 1
ATOM 8023 C CA . GLU B 1 483 ? -20.609 -24.641 -20.266 1 87 483 GLU B CA 1
ATOM 8024 C C . GLU B 1 483 ? -21.359 -24.344 -18.969 1 87 483 GLU B C 1
ATOM 8026 O O . GLU B 1 483 ? -20.938 -24.781 -17.891 1 87 483 GLU B O 1
ATOM 8031 N N . SER B 1 484 ? -22.344 -23.531 -19.125 1 88.19 484 SER B N 1
ATOM 8032 C CA . SER B 1 484 ? -23.25 -23.297 -18 1 88.19 484 SER B CA 1
ATOM 8033 C C . SER B 1 484 ? -24.609 -23.953 -18.25 1 88.19 484 SER B C 1
ATOM 8035 O O . SER B 1 484 ? -25.141 -23.906 -19.359 1 88.19 484 SER B O 1
ATOM 8037 N N . THR B 1 485 ? -25.172 -24.516 -17.25 1 88.81 485 THR B N 1
ATOM 8038 C CA . THR B 1 485 ? -26.5 -25.109 -17.359 1 88.81 485 THR B CA 1
ATOM 8039 C C . THR B 1 485 ? -27.578 -24.016 -17.312 1 88.81 485 THR B C 1
ATOM 8041 O O . THR B 1 485 ? -27.281 -22.875 -16.953 1 88.81 485 THR B O 1
ATOM 8044 N N . PHE B 1 486 ? -28.734 -24.453 -17.656 1 89.75 486 PHE B N 1
ATOM 8045 C CA . PHE B 1 486 ? -29.891 -23.562 -17.578 1 89.75 486 PHE B CA 1
ATOM 8046 C C . PHE B 1 486 ? -30.062 -23.031 -16.156 1 89.75 486 PHE B C 1
ATOM 8048 O O . PHE B 1 486 ? -30.328 -21.844 -15.953 1 89.75 486 PHE B O 1
ATOM 8055 N N . TRP B 1 487 ? -29.844 -23.844 -15.25 1 86 487 TRP B N 1
ATOM 8056 C CA . TRP B 1 487 ? -30.078 -23.5 -13.852 1 86 487 TRP B CA 1
ATOM 8057 C C . TRP B 1 487 ? -29 -22.547 -13.344 1 86 487 TRP B C 1
ATOM 8059 O O . TRP B 1 487 ? -29.297 -21.625 -12.586 1 86 487 TRP B O 1
ATOM 8069 N N . GLU B 1 488 ? -27.828 -22.812 -13.734 1 88.38 488 GLU B N 1
ATOM 8070 C CA . GLU B 1 488 ? -26.75 -21.922 -13.344 1 88.38 488 GLU B CA 1
ATOM 8071 C C . GLU B 1 488 ? -26.984 -20.5 -13.867 1 88.38 488 GLU B C 1
ATOM 8073 O O . GLU B 1 488 ? -26.625 -19.531 -13.219 1 88.38 488 GLU B O 1
ATOM 8078 N N . ARG B 1 489 ? -27.734 -20.391 -14.906 1 90.81 489 ARG B N 1
ATOM 8079 C CA . ARG B 1 489 ? -27.938 -19.109 -15.578 1 90.81 489 ARG B CA 1
ATOM 8080 C C . ARG B 1 489 ? -29.141 -18.375 -15.016 1 90.81 489 ARG B C 1
ATOM 8082 O O . ARG B 1 489 ? -29.234 -17.141 -15.109 1 90.81 489 ARG B O 1
ATOM 8089 N N . ASN B 1 490 ? -30.062 -19.156 -14.43 1 90.31 490 ASN B N 1
ATOM 8090 C CA . ASN B 1 490 ? -31.359 -18.5 -14.227 1 90.31 490 ASN B CA 1
ATOM 8091 C C . ASN B 1 490 ? -31.812 -18.578 -12.773 1 90.31 490 ASN B C 1
ATOM 8093 O O . ASN B 1 490 ? -32.781 -17.922 -12.383 1 90.31 490 ASN B O 1
ATOM 8097 N N . LEU B 1 491 ? -31.141 -19.328 -11.969 1 90.31 491 LEU B N 1
ATOM 8098 C CA . LEU B 1 491 ? -31.547 -19.406 -10.578 1 90.31 491 LEU B CA 1
ATOM 8099 C C . LEU B 1 491 ? -31.406 -18.062 -9.883 1 90.31 491 LEU B C 1
ATOM 8101 O O . LEU B 1 491 ? -30.484 -17.297 -10.172 1 90.31 491 LEU B O 1
ATOM 8105 N N . PRO B 1 492 ? -32.344 -17.75 -8.953 1 89.38 492 PRO B N 1
ATOM 8106 C CA . PRO B 1 492 ? -32.25 -16.469 -8.25 1 89.38 492 PRO B CA 1
ATOM 8107 C C . PRO B 1 492 ? -31.172 -16.469 -7.164 1 89.38 492 PRO B C 1
ATOM 8109 O O . PRO B 1 492 ? -30.672 -17.531 -6.793 1 89.38 492 PRO B O 1
ATOM 8112 N N . SER B 1 493 ? -30.875 -15.344 -6.727 1 91.75 493 SER B N 1
ATOM 8113 C CA . SER B 1 493 ? -30.094 -15.219 -5.504 1 91.75 493 SER B CA 1
ATOM 8114 C C . SER B 1 493 ? -30.891 -15.648 -4.285 1 91.75 493 SER B C 1
ATOM 8116 O O . SER B 1 493 ? -32.125 -15.82 -4.363 1 91.75 493 SER B O 1
ATOM 8118 N N . VAL B 1 494 ? -30.219 -15.844 -3.193 1 91.38 494 VAL B N 1
ATOM 8119 C CA . VAL B 1 494 ? -30.906 -16.156 -1.948 1 91.38 494 VAL B CA 1
ATOM 8120 C C . VAL B 1 494 ? -31.875 -15.031 -1.594 1 91.38 494 VAL B C 1
ATOM 8122 O O . VAL B 1 494 ? -33.031 -15.273 -1.269 1 91.38 494 VAL B O 1
ATOM 8125 N N . GLY B 1 495 ? -31.359 -13.766 -1.663 1 87.12 495 GLY B N 1
ATOM 8126 C CA . GLY B 1 495 ? -32.219 -12.633 -1.408 1 87.12 495 GLY B CA 1
ATOM 8127 C C . GLY B 1 495 ? -33.438 -12.586 -2.33 1 87.12 495 GLY B C 1
ATOM 8128 O O . GLY B 1 495 ? -34.562 -12.32 -1.887 1 87.12 495 GLY B O 1
ATOM 8129 N N . GLY B 1 496 ? -33.188 -12.859 -3.574 1 85.56 496 GLY B N 1
ATOM 8130 C CA . GLY B 1 496 ? -34.281 -12.914 -4.535 1 85.56 496 GLY B CA 1
ATOM 8131 C C . GLY B 1 496 ? -35.312 -14 -4.23 1 85.56 496 GLY B C 1
ATOM 8132 O O . GLY B 1 496 ? -36.5 -13.781 -4.336 1 85.56 496 GLY B O 1
ATOM 8133 N N . PHE B 1 497 ? -34.781 -15.109 -3.881 1 89.38 497 PHE B N 1
ATOM 8134 C CA . PHE B 1 497 ? -35.656 -16.234 -3.525 1 89.38 497 PHE B CA 1
ATOM 8135 C C . PHE B 1 497 ? -36.5 -15.891 -2.307 1 89.38 497 PHE B C 1
ATOM 8137 O O . PHE B 1 497 ? -37.719 -16.109 -2.311 1 89.38 497 PHE B O 1
ATOM 8144 N N . LEU B 1 498 ? -35.844 -15.336 -1.273 1 89.69 498 LEU B N 1
ATOM 8145 C CA . LEU B 1 498 ? -36.562 -15.008 -0.04 1 89.69 498 LEU B CA 1
ATOM 8146 C C . LEU B 1 498 ? -37.594 -13.914 -0.285 1 89.69 498 LEU B C 1
ATOM 8148 O O . LEU B 1 498 ? -38.688 -13.961 0.287 1 89.69 498 LEU B O 1
ATOM 8152 N N . LYS B 1 499 ? -37.375 -13 -1.091 1 86.5 499 LYS B N 1
ATOM 8153 C CA . LYS B 1 499 ? -38.312 -11.961 -1.445 1 86.5 499 LYS B CA 1
ATOM 8154 C C . LYS B 1 499 ? -39.531 -12.555 -2.168 1 86.5 499 LYS B C 1
ATOM 8156 O O . LYS B 1 499 ? -40.688 -12.18 -1.889 1 86.5 499 LYS B O 1
ATOM 8161 N N . CYS B 1 500 ? -39.188 -13.453 -3.115 1 86.62 500 CYS B N 1
ATOM 8162 C CA . CYS B 1 500 ? -40.281 -14.109 -3.855 1 86.62 500 CYS B CA 1
ATOM 8163 C C . CYS B 1 500 ? -41.156 -14.906 -2.92 1 86.62 500 CYS B C 1
ATOM 8165 O O . CYS B 1 500 ? -42.406 -14.836 -3.021 1 86.62 500 CYS B O 1
ATOM 8167 N N . VAL B 1 501 ? -40.562 -15.57 -2.031 1 89.25 501 VAL B N 1
ATOM 8168 C CA . VAL B 1 501 ? -41.312 -16.359 -1.074 1 89.25 501 VAL B CA 1
ATOM 8169 C C . VAL B 1 501 ? -42.156 -15.453 -0.186 1 89.25 501 VAL B C 1
ATOM 8171 O O . VAL B 1 501 ? -43.312 -15.734 0.087 1 89.25 501 VAL B O 1
ATOM 8174 N N . SER B 1 502 ? -41.562 -14.391 0.231 1 89.12 502 SER B N 1
ATOM 8175 C CA . SER B 1 502 ? -42.281 -13.453 1.1 1 89.12 502 SER B CA 1
ATOM 8176 C C . SER B 1 502 ? -43.469 -12.836 0.389 1 89.12 502 SER B C 1
ATOM 8178 O O . SER B 1 502 ? -44.562 -12.734 0.965 1 89.12 502 SER B O 1
ATOM 8180 N N . VAL B 1 503 ? -43.25 -12.5 -0.805 1 89.44 503 VAL B N 1
ATOM 8181 C CA . VAL B 1 503 ? -44.312 -11.875 -1.576 1 89.44 503 VAL B CA 1
ATOM 8182 C C . VAL B 1 503 ? -45.438 -12.898 -1.84 1 89.44 503 VAL B C 1
ATOM 8184 O O . VAL B 1 503 ? -46.594 -12.586 -1.689 1 89.44 503 VAL B O 1
ATOM 8187 N N . THR B 1 504 ? -45.031 -14.055 -2.201 1 89 504 THR B N 1
ATOM 8188 C CA . THR B 1 504 ? -46 -15.094 -2.488 1 89 504 THR B CA 1
ATOM 8189 C C . THR B 1 504 ? -46.781 -15.461 -1.231 1 89 504 THR B C 1
ATOM 8191 O O . THR B 1 504 ? -48 -15.68 -1.294 1 89 504 THR B O 1
ATOM 8194 N N . THR B 1 505 ? -46.094 -15.5 -0.169 1 87.38 505 THR B N 1
ATOM 8195 C CA . THR B 1 505 ? -46.75 -15.789 1.099 1 87.38 505 THR B CA 1
ATOM 8196 C C . THR B 1 505 ? -47.719 -14.672 1.472 1 87.38 505 THR B C 1
ATOM 8198 O O . THR B 1 505 ? -48.844 -14.93 1.905 1 87.38 505 THR B O 1
ATOM 8201 N N . ALA B 1 506 ? -47.25 -13.492 1.301 1 88.25 506 ALA B N 1
ATOM 8202 C CA . ALA B 1 506 ? -48.094 -12.352 1.598 1 88.25 506 ALA B CA 1
ATOM 8203 C C . ALA B 1 506 ? -49.344 -12.367 0.728 1 88.25 506 ALA B C 1
ATOM 8205 O O . ALA B 1 506 ? -50.469 -12.109 1.215 1 88.25 506 ALA B O 1
ATOM 8206 N N . LEU B 1 507 ? -49.156 -12.711 -0.516 1 88.75 507 LEU B N 1
ATOM 8207 C CA . LEU B 1 507 ? -50.281 -12.789 -1.446 1 88.75 507 LEU B CA 1
ATOM 8208 C C . LEU B 1 507 ? -51.219 -13.93 -1.069 1 88.75 507 LEU B C 1
ATOM 8210 O O . LEU B 1 507 ? -52.438 -13.789 -1.158 1 88.75 507 LEU B O 1
ATOM 8214 N N . ALA B 1 508 ? -50.625 -14.961 -0.679 1 88.12 508 ALA B N 1
ATOM 8215 C CA . ALA B 1 508 ? -51.406 -16.109 -0.277 1 88.12 508 ALA B CA 1
ATOM 8216 C C . ALA B 1 508 ? -52.25 -15.805 0.972 1 88.12 508 ALA B C 1
ATOM 8218 O O . ALA B 1 508 ? -53.438 -16.141 1.042 1 88.12 508 ALA B O 1
ATOM 8219 N N . VAL B 1 509 ? -51.594 -15.141 1.88 1 86.62 509 VAL B N 1
ATOM 8220 C CA . VAL B 1 509 ? -52.25 -14.773 3.117 1 86.62 509 VAL B CA 1
ATOM 8221 C C . VAL B 1 509 ? -53.344 -13.727 2.824 1 86.62 509 VAL B C 1
ATOM 8223 O O . VAL B 1 509 ? -54.438 -13.805 3.352 1 86.62 509 VAL B O 1
ATOM 8226 N N . GLY B 1 510 ? -52.938 -12.867 2.01 1 85 510 GLY B N 1
ATOM 8227 C CA . GLY B 1 510 ? -53.938 -11.883 1.601 1 85 510 GLY B CA 1
ATOM 8228 C C . GLY B 1 510 ? -55.125 -12.492 0.911 1 85 510 GLY B C 1
ATOM 8229 O O . GLY B 1 510 ? -56.281 -12.125 1.202 1 85 510 GLY B O 1
ATOM 8230 N N . SER B 1 511 ? -54.844 -13.438 0.039 1 86.44 511 SER B N 1
ATOM 8231 C CA . SER B 1 511 ? -55.906 -14.117 -0.69 1 86.44 511 SER B CA 1
ATOM 8232 C C . SER B 1 511 ? -56.781 -14.953 0.247 1 86.44 511 SER B C 1
ATOM 8234 O O . SER B 1 511 ? -58 -14.992 0.108 1 86.44 511 SER B O 1
ATOM 8236 N N . ALA B 1 512 ? -56.156 -15.531 1.13 1 85.06 512 ALA B N 1
ATOM 8237 C CA . ALA B 1 512 ? -56.875 -16.312 2.119 1 85.06 512 ALA B CA 1
ATOM 8238 C C . ALA B 1 512 ? -57.75 -15.414 2.99 1 85.06 512 ALA B C 1
ATOM 8240 O O . ALA B 1 512 ? -58.875 -15.773 3.32 1 85.06 512 ALA B O 1
ATOM 8241 N N . GLY B 1 513 ? -57.188 -14.367 3.318 1 80.69 513 GLY B N 1
ATOM 8242 C CA . GLY B 1 513 ? -57.969 -13.406 4.082 1 80.69 513 GLY B CA 1
ATOM 8243 C C . GLY B 1 513 ? -59.188 -12.891 3.332 1 80.69 513 GLY B C 1
ATOM 8244 O O . GLY B 1 513 ? -60.281 -12.773 3.904 1 80.69 513 GLY B O 1
ATOM 8245 N N . LEU B 1 514 ? -58.969 -12.742 2.125 1 83.69 514 LEU B N 1
ATOM 8246 C CA . LEU B 1 514 ? -60.062 -12.289 1.284 1 83.69 514 LEU B CA 1
ATOM 8247 C C . LEU B 1 514 ? -61.125 -13.375 1.135 1 83.69 514 LEU B C 1
ATOM 8249 O O . LEU B 1 514 ? -62.312 -13.086 1.165 1 83.69 514 LEU B O 1
ATOM 8253 N N . CYS B 1 515 ? -60.75 -14.539 0.956 1 85.06 515 CYS B N 1
ATOM 8254 C CA . CYS B 1 515 ? -61.688 -15.664 0.833 1 85.06 515 CYS B CA 1
ATOM 8255 C C . CYS B 1 515 ? -62.469 -15.859 2.119 1 85.06 515 CYS B C 1
ATOM 8257 O O . CYS B 1 515 ? -63.688 -16.109 2.078 1 85.06 515 CYS B O 1
ATOM 8259 N N . LEU B 1 516 ? -61.812 -15.664 3.145 1 82.44 516 LEU B N 1
ATOM 8260 C CA . LEU B 1 516 ? -62.469 -15.797 4.438 1 82.44 516 LEU B CA 1
ATOM 8261 C C . LEU B 1 516 ? -63.469 -14.664 4.66 1 82.44 516 LEU B C 1
ATOM 8263 O O . LEU B 1 516 ? -64.562 -14.883 5.195 1 82.44 516 LEU B O 1
ATOM 8267 N N . TYR B 1 517 ? -63.188 -13.594 4.277 1 81.56 517 TYR B N 1
ATOM 8268 C CA . TYR B 1 517 ? -64.062 -12.445 4.371 1 81.56 517 TYR B CA 1
ATOM 8269 C C . TYR B 1 517 ? -65.312 -12.664 3.549 1 81.56 517 TYR B C 1
ATOM 8271 O O . TYR B 1 517 ? -66.438 -12.414 4.031 1 81.56 517 TYR B O 1
ATOM 8279 N N . TRP B 1 518 ? -65.125 -13.305 2.414 1 87.81 518 TRP B N 1
ATOM 8280 C CA . TRP B 1 518 ? -66.25 -13.531 1.522 1 87.81 518 TRP B CA 1
ATOM 8281 C C . TRP B 1 518 ? -67.125 -14.727 1.982 1 87.81 518 TRP B C 1
ATOM 8283 O O . TRP B 1 518 ? -68.312 -14.75 1.806 1 87.81 518 TRP B O 1
ATOM 8293 N N . TRP B 1 519 ? -66.562 -15.609 2.559 1 76.19 519 TRP B N 1
ATOM 8294 C CA . TRP B 1 519 ? -67.25 -16.797 3.051 1 76.19 519 TRP B CA 1
ATOM 8295 C C . TRP B 1 519 ? -68.188 -16.453 4.234 1 76.19 519 TRP B C 1
ATOM 8297 O O . TRP B 1 519 ? -69.25 -16.984 4.359 1 76.19 519 TRP B O 1
ATOM 8307 N N . LYS B 1 520 ? -67.625 -15.484 4.836 1 76.19 520 LYS B N 1
ATOM 8308 C CA . LYS B 1 520 ? -68.438 -15.078 6.004 1 76.19 520 LYS B CA 1
ATOM 8309 C C . LYS B 1 520 ? -69.562 -14.117 5.617 1 76.19 520 LYS B C 1
ATOM 8311 O O . LYS B 1 520 ? -70.5 -13.938 6.363 1 76.19 520 LYS B O 1
ATOM 8316 N N . ARG B 1 521 ? -69.562 -13.766 4.551 1 67.62 521 ARG B N 1
ATOM 8317 C CA . ARG B 1 521 ? -70.75 -13 4.062 1 67.62 521 ARG B CA 1
ATOM 8318 C C . ARG B 1 521 ? -71.688 -13.875 3.25 1 67.62 521 ARG B C 1
ATOM 8320 O O . ARG B 1 521 ? -72.875 -13.617 3.205 1 67.62 521 ARG B O 1
#

Foldseek 3Di:
DQPDLPDAFAEEEEALALLRLLLLLVLVVVPGGYFYEAQAQAHHQQWDWDDDPQFNIDTQGFWAAAFPLFLLVVLCVVLVWDKDFFFDPFWEWEADPLDIDTDHALDDDDPDDQLNLQLLCVQVVLQVQLVQADLQARLPGPCNQVQLQDFQLNVCVVRGDDPVSSLVVQVLVFVQALAGSRFFGRSVVSSLQVLQPGSRQDRTCPLHGGGIGIAVGSSVSSVVSCVVSPPSRYDRNFAWQEWEDDPQWIWTHTPVGRIHTYRFYEYAFALLCVVSHAYVVGDDPLSVVQSPFWAGHWKKKKKFWAPALVLVVLRHSLWYAYRDPQAQFGTWTWPQHPVRPGTMIMTMRGHVSRVVCVPPDQVRVQQRNLVVVCSNSVHNSSNDGPDMDMDGQCPPSRRNHDQAIHHGRPNSNRRVVVQQDADNRYGYAYLCSASHNRSHSSSSSQRSQLRSVVSCVVVVNDPPVPSHDRRDTDPPRHHDDDDDDPCSNDPHNSVVVVVVVVVVVVVVVVVVVVVVVVVVD/DQPDLPDAFAEEEEALALLRLLLLLLLVVVPGGYFYEAQAQAHHQQWDWDDDDQFNIDTQGFWAAAFPLFLLVVLCVVLVWDKDFFFDPFWAWEADPLDIDTDHALDDDDPDDQLNLQLLCVQVVLQVQLVQADLQARLPGPCNQVQLQDFQLNVCVPRGDDPVVSLVVQVLVFVQALAGSRFFGRSVVSSLQVLQPGSRQDRTCPLHGGTIGIAVGSSVSSVVSCVVSPPSRYDRNFAWQEWEDDPQWIWTHGPVGRIHTYRFYEYAFPLLCVVSHAYVVGDDPLSVVQSPFWAGHWKKKKKFWAPALVLVVLRHSLWYAYRDPQAQFGTWTWPAHPVRPGTMIMTMRGHVSRVVCVPPDQVRVQQRNLVVVCSNSVHNSSNDGPDMDMDGQCPDSRRNHDQAIHHGRPNSNRRVVVQQDADNRYGYFYLCSASHNRSHSSSSSQRSQLRSVVSCVVVVNDPPVPSHDRRDTDPPRHHDDDDDDPCSNDPHNPVVVVVVVVVVVVVVVVVVVVVVVVVVD

Organism: Magallana gigas (NCBI:txid29159)

Radius of gyration: 30.85 Å; Cα contacts (8 Å, |Δi|>4): 2282; chains: 2; bounding box: 108×88×69 Å

Solvent-accessible surface area (backbone atoms only — not comparable to full-atom values): 52293 Å² total; per-residue (Å²): 126,78,79,58,64,83,54,73,36,49,31,33,25,37,24,39,16,50,11,19,43,36,16,45,50,54,38,41,76,72,72,44,49,53,38,34,33,13,52,45,89,60,65,14,63,67,25,38,53,50,72,47,92,85,54,60,53,44,48,62,34,54,46,55,42,26,38,81,36,24,62,46,50,48,52,29,57,74,70,68,48,49,69,41,73,47,58,65,83,44,29,31,35,42,28,42,86,90,39,65,40,75,37,69,82,75,59,75,76,58,93,43,74,66,38,39,29,29,47,43,37,52,57,49,47,48,47,60,58,24,70,58,41,43,67,86,44,48,52,70,19,93,57,23,69,65,33,16,46,29,31,34,40,58,50,44,67,73,70,47,82,43,70,68,48,45,53,48,52,46,48,54,41,20,73,74,42,16,35,52,36,46,47,30,7,36,37,51,54,32,49,51,34,44,27,46,67,23,68,64,28,57,65,15,40,78,72,3,45,48,22,21,32,38,63,84,27,47,29,51,56,36,50,52,47,46,59,71,66,27,73,87,27,46,41,56,61,34,37,63,43,35,39,38,59,56,98,87,26,32,41,40,31,26,78,86,71,52,44,42,33,18,54,30,34,36,43,20,47,50,59,40,56,57,45,26,38,47,50,36,68,58,54,57,36,64,54,44,43,42,34,29,54,32,26,47,10,27,31,28,36,35,34,42,26,32,92,55,57,60,47,53,78,72,48,26,23,46,34,35,44,41,57,47,94,85,51,65,51,42,38,34,33,42,53,46,41,92,86,62,47,58,18,27,42,30,33,36,19,40,18,67,49,24,69,65,52,62,81,51,51,71,67,56,48,50,53,55,49,19,54,49,44,18,61,57,66,69,35,73,70,42,62,55,52,77,45,78,50,71,37,66,30,28,37,32,80,88,58,38,20,30,76,25,65,40,50,32,35,42,40,49,68,73,37,50,76,53,65,56,53,59,59,88,54,34,35,40,22,23,20,81,61,25,53,46,31,46,45,37,72,34,1,9,35,52,12,6,41,31,38,36,32,47,49,35,29,75,69,67,73,43,62,72,80,62,28,70,71,86,68,70,78,41,91,83,53,63,68,69,86,83,84,76,53,72,58,67,73,62,58,54,36,52,70,54,45,52,50,50,51,49,49,51,48,50,49,48,51,51,49,50,51,50,50,52,56,56,68,72,99,126,77,80,58,63,82,52,73,36,49,30,34,25,38,22,39,18,50,11,18,42,36,16,47,51,54,38,40,75,73,70,46,48,54,39,35,33,13,53,45,88,61,64,12,64,66,25,37,50,50,71,46,93,84,53,60,53,44,47,63,34,54,47,57,42,24,38,81,36,25,62,44,50,49,52,29,57,75,71,69,49,51,69,43,71,46,57,66,83,45,29,31,35,41,29,43,86,91,39,63,40,77,39,71,81,74,58,76,77,57,91,45,74,64,38,38,30,29,45,43,38,52,56,47,49,47,46,59,59,24,70,58,42,44,66,88,45,49,52,70,20,93,56,22,70,65,32,16,46,29,30,35,39,58,52,43,66,74,70,44,83,44,69,68,49,44,53,48,52,47,47,55,40,20,74,74,41,14,35,52,37,46,45,29,8,36,38,51,53,32,49,51,33,44,29,47,66,24,68,65,28,58,64,14,40,79,72,4,46,47,22,21,33,38,64,84,27,46,29,51,56,36,51,52,49,47,58,71,66,26,74,88,27,47,41,56,60,33,37,63,45,36,40,37,59,57,97,88,27,33,40,41,30,27,78,87,71,52,45,44,35,18,54,29,34,36,43,20,46,50,59,42,56,57,44,25,38,46,48,37,69,56,56,57,34,64,55,45,42,44,34,29,54,31,24,48,11,27,31,28,36,35,35,42,25,33,93,57,56,61,47,52,78,70,48,26,23,43,32,34,44,42,57,47,94,87,52,66,51,41,37,35,34,40,52,46,41,93,87,62,47,58,17,26,42,32,32,36,19,40,18,68,49,25,69,66,52,61,80,50,50,72,66,57,48,49,52,54,50,20,54,49,43,18,61,56,66,68,37,72,69,43,63,55,53,76,44,78,51,71,37,66,30,28,38,32,79,90,58,40,20,31,78,24,66,41,50,32,35,41,40,48,67,74,37,49,75,53,65,55,53,60,60,89,54,34,34,41,20,22,19,80,59,25,53,47,32,45,45,38,70,33,1,10,35,50,14,6,40,30,39,36,33,48,48,36,28,75,69,68,73,44,62,74,80,62,28,69,74,86,68,69,77,42,92,82,55,63,66,68,86,83,86,77,53,72,58,67,73,62,60,54,38,52,69,54,46,51,50,50,48,50,50,51,48,50,49,48,50,51,49,48,51,50,51,51,57,55,69,72,99

Sequence (1042 aa):
MTMEEDQLVDVIVVGAGLSGLAAAKLLQETGLDVLVLEARDRVGGRTLTEHNSHVGYVDLGGAYVGPTQNRLLRLADEFGIKTYFTNEVEDLVFYTKGKSKRYHGAFSPASGFFEYLDMNNFFRLLDKMGEEIPPDAPWRAPHAKEWDQMTMQQFLDKHVWTKQIYRFCKTFVNVNVTSEPYEASVLWFLWYIKCCGGQKRIFSTTNGGQERKFVGGSQQISKRIAEKLGNDRVLLSHPVFHISQTTDGVTVSVTGGQQFRAKRVIIASPLPLQNKITYDPPLPSLRNQLIQRIPMGSVIKTFCYYKTPFWKEKGYCGSTAIDDDAAIVEFTLDDTKHDGSHPALMGFVLADKAKRFVSMTPEEKKESICRLYAKVFKSDEALYPIHYEEKNWLGEQWSGGCYTAMMPPGFLTNFGEEIRRPVGNLYFAGTETATQWSGYMEGAVQAGERAAREILFDMKKIPKYEIWQDEEENTLVRARPFESTFWERNLPSVGGFLKCVSVTTALAVGSAGLCLYWWKRMTMEEDQLVDVIVVGAGLSGLAAAKLLQETGLDVLVLEARDRVGGRTLTEHNSHVGYVDLGGAYVGPTQNRLLRLADEFGIKTYFTNEVEDLVFYTKGKSKRYHGAFSPASGFFEYLDMNNFFRLLDKMGEEIPPDAPWRAPHAKEWDQMTMQQFLDKHVWTKQIYRFCKTFVNVNVTSEPYEASVLWFLWYIKCCGGQKRIFSTTNGGQERKFVGGSQQISKRIAEKLGNDRVLLSHPVFHISQTTDGVTVSVTGGQQFRAKRVIIASPLPLQNKITYDPPLPSLRNQLIQRIPMGSVIKTFCYYKTPFWKEKGYCGSTAIDDDAAIVEFTLDDTKHDGSHPALMGFVLADKAKRFVSMTPEEKKESICRLYAKVFKSDEALYPIHYEEKNWLGEQWSGGCYTAMMPPGFLTNFGEEIRRPVGNLYFAGTETATQWSGYMEGAVQAGERAAREILFDMKKIPKYEIWQDEEENTLVRARPFESTFWERNLPSVGGFLKCVSVTTALAVGSAGLCLYWWKR

Secondary structure (DSSP, 8-state):
----TT-EEEEEEE--SHHHHHHHHHHHHTT--EEEE-SSSSS-TT--EEEETTTEEEESS--EE-TT-HHHHHHHHHTT--EEEPP-SSEEEEEETTEEEEE-SSSPPPSSHHHHHHHHHHHHHHHHHHTTS-TT-GGGSTTHHHHHTSBHHHHHHHH--SHHHHHHHHHHHHHHHSS-TTTSBHHHHHHHHHHHTSHHHHH-TTTTTTSEEETT-THHHHHHHHHHH-TTTEESS--EEEEEE-SS-EEEEETTS-EEEEEEEEE-S-GGGGGGSEEESPPPHHHHHHTTS-PBP-EEEEEEE-SS-HHHHTTEEEEEEEE-TT-S-SEEEE---TTS-S-EEEEEEEHHHHHHHTTS-HHHHHHHHHHHHHHHHT-GGGG--SEEEEEEGGG-TTT-SSS-B-PPTTHHHHHGGGTT--BTTEEE--GGG-SSSTTSHHHHHHHHHHHHHHHHHHTTSS-GGGSS-PPPPPSSS---PPP--HHHHHPPPHHHHHHHHHHHHHHHHHHHHHHHHHHH-/----TT-EEEEEEE--SHHHHHHHHHHHHTT--EEEE-SSSSS-TT--EEEETTTEEEESS--EE-TT-HHHHHHHHHTT--EEEPP-SSEEEEEETTEEEEE-SSSPPPSSHHHHHHHHHHHHHHHHHHTTS-TT-GGGSTTHHHHHTSBHHHHHHHH--SHHHHHHHHHHHHHHHSS-TTTSBHHHHHHHHHHHTSHHHHH-TTTTTTSEEETT-THHHHHHHHHHH-TTTEE-S--EEEEEE-SS-EEEEETTS-EEEEEEEEE-S-GGGGGGSEEESPPPHHHHHHTTS-PBP-EEEEEEE-SS-HHHHTTEEEEEEEE-TT-S-SEEEE---TTS-S-EEEEEEEHHHHHHHTTS-HHHHHHHHHHHHHHHTT-GGGG--SEEEEEEGGG-TTT-SSS-B---TTHHHHHGGGTT--BTTEEE--GGG-SSSTTSHHHHHHHHHHHHHHHHHHTTSS-GGGSS-PPPPPSSS---PPP--HHHHHPPPHHHHHHHHHHHHHHHHHHHHHHHHHHH-

=== Feature glossary ===
Legend for the data blocks above and below:

— What the protein is —

The amino-acid sequence is the protein's primary structure: the linear order of residues from the N-terminus to the C-terminus, written in one-letter code. Everything else here — the 3D coordinates, the secondary structure, the domain annotations — is ultimately a consequence of this string.

Functional annotations link the protein to curated databases. InterPro entries identify conserved domains and families by matching the sequence against member-database signatures (Pfam, PROSITE, CDD, …). Gene Ontology (GO) terms describe molecular function, biological process, and cellular component in a controlled vocabulary. CATH places the structure in a hierarchical fold classification (Class/Architecture/Topology/Homologous-superfamily). The organism is the source species.

— Where its atoms are —

Atomic coordinates in PDBx/mmCIF format — the same representation the Protein Data Bank distributes. Each line of the _atom_site loop places one backbone atom in Cartesian space (units: ångströms, origin: arbitrary).

The six renders are orthographic views along the three Cartesian axes in both directions. Representation (cartoon, sticks, or surface) and color scheme (sequence-rainbow or by-chain) vary across proteins so the training set covers all the common visualization conventions.

— Local backbone conformation —

Eight-state secondary structure (DSSP): H is the canonical α-helix, G the tighter 3₁₀-helix, I the wider π-helix; E/B are β-structure, T and S are turns and bends, and '-' is everything else. DSSP derives these from the pattern of main-chain N–H···O=C hydrogen bonds, not from the sequence.

Three-state secondary structure (P-SEA) collapses the eight DSSP classes into helix (a), strand (b), and coil (c). P-SEA assigns these from Cα geometry alone — distances and angles — without requiring backbone oxygens, so it works on any Cα trace.

φ (phi) and ψ (psi) are the two rotatable backbone dihedrals per residue: φ is the C(i-1)–N–Cα–C torsion, ψ is the N–Cα–C–N(i+1) torsion, both in degrees on (−180°, 180°]. α-helical residues cluster near (−60°, −45°); β-strand residues near (−120°, +130°). A Ramachandran plot is simply a scatter of (φ, ψ) for every residue.

— Global shape and packing —

The geometric summary reports three shape descriptors. Rg (radius of gyration) measures how spread out the Cα atoms are about their centre of mass; compact globular proteins have small Rg, elongated or unfolded ones large. Cα contacts (<8 Å, |i−j|>4) count long-range residue pairs in spatial proximity — high for tightly packed folds, near zero for rods or random coil. The bounding-box extents give the protein's footprint along x, y, z in Å.

SASA measures how much of the protein is reachable by solvent. It is computed by rolling a water-sized probe over the atomic surface and summing the exposed area (Å²). Per-residue SASA distinguishes core (buried, low SASA) from surface (exposed, high SASA) residues; total SASA is a whole-molecule size measure.

Plot images: a contact map (which residues are close in 3D, as an N×N binary image), a Ramachandran scatter (backbone torsion angles, revealing secondary-structure composition at a glance), and — for AlphaFold structures — a PAE heatmap (pairwise prediction confidence).

— Structural neighborhood —

A 3Di character summarizes, for each residue, the relative orientation of the Cα frame of its nearest spatial neighbor. Because it encodes fold topology rather than chemistry, 3Di alignments detect remote structural similarity that sequence alignment misses.

The Foldseek neighbor list gives the closest experimentally determined structures in the PDB, ranked by structural alignment. TM-score near 1 means near-identical fold; near 0.3 means only rough topology match. This is how one finds what a novel AlphaFold prediction most resembles in the solved-structure universe.

— Confidence and disorder —

For AlphaFold models, the B-factor field carries pLDDT — the model's own estimate of local accuracy on a 0–100 scale. Regions with pLDDT<50 should be treated as essentially unmodeled; they often correspond to intrinsically disordered segments.

Crystallographic B-factors measure how much each atom's electron density is smeared out, in Å². They rise in mobile loops and surface residues and fall in the buried interior. In AlphaFold models this column is repurposed to hold pLDDT instead.

Predicted Aligned Error (PAE) is an AlphaFold confidence matrix: entry (i, j) is the expected error in the position of residue j, in ångströms, when the prediction is superimposed on the true structure at residue i. Low PAE within a block of residues means that block is internally rigid and well-predicted; high PAE between two blocks means their relative placement is uncertain even if each block individually is confident.